Protein AF-0000000077140529 (afdb_homodimer)

Structure (mmCIF, N/CA/C/O backbone):
data_AF-0000000077140529-model_v1
#
loop_
_entity.id
_entity.type
_entity.pdbx_description
1 polymer Lyase
#
loop_
_atom_site.group_PDB
_atom_site.id
_atom_site.type_symbol
_atom_site.label_atom_id
_atom_site.label_alt_id
_atom_site.label_comp_id
_atom_site.label_asym_id
_atom_site.label_entity_id
_atom_site.label_seq_id
_atom_site.pdbx_PDB_ins_code
_atom_site.Cartn_x
_atom_site.Cartn_y
_atom_site.Cartn_z
_atom_site.occupancy
_atom_site.B_iso_or_equiv
_atom_site.auth_seq_id
_atom_site.auth_comp_id
_atom_site.auth_asym_id
_atom_site.auth_atom_id
_atom_site.pdbx_PDB_model_num
ATOM 1 N N . MET A 1 1 ? -7.789 -7.836 80.312 1 22.67 1 MET A N 1
ATOM 2 C CA . MET A 1 1 ? -6.953 -6.867 79.625 1 22.67 1 MET A CA 1
ATOM 3 C C . MET A 1 1 ? -6.078 -7.555 78.562 1 22.67 1 MET A C 1
ATOM 5 O O . MET A 1 1 ? -4.926 -7.887 78.875 1 22.67 1 MET A O 1
ATOM 9 N N . LYS A 1 2 ? -6.684 -8.617 77.875 1 30.58 2 LYS A N 1
ATOM 10 C CA . LYS A 1 2 ? -6.062 -9.445 76.875 1 30.58 2 LYS A CA 1
ATOM 11 C C . LYS A 1 2 ? -5.512 -8.578 75.75 1 30.58 2 LYS A C 1
ATOM 13 O O . LYS A 1 2 ? -6.25 -7.797 75.125 1 30.58 2 LYS A O 1
ATOM 18 N N . SER A 1 3 ? -4.203 -8.297 75.75 1 24.56 3 SER A N 1
ATOM 19 C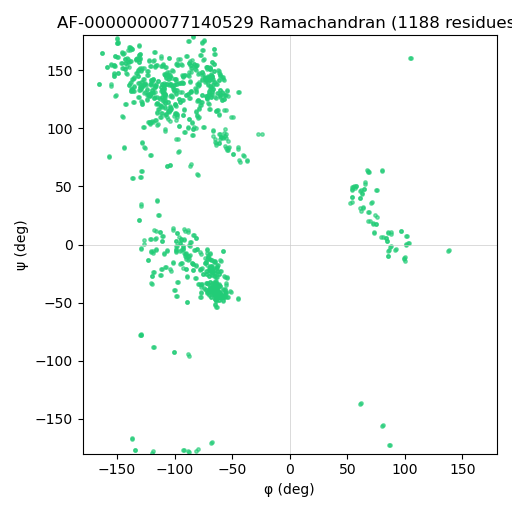 CA . SER A 1 3 ? -3.426 -7.484 74.812 1 24.56 3 SER A CA 1
ATOM 20 C C . SER A 1 3 ? -3.479 -8.062 73.375 1 24.56 3 SER A C 1
ATOM 22 O O . SER A 1 3 ? -3.145 -9.234 73.188 1 24.56 3 SER A O 1
ATOM 24 N N . LYS A 1 4 ? -4.504 -7.645 72.625 1 31.5 4 LYS A N 1
ATOM 25 C CA . LYS A 1 4 ? -4.695 -7.945 71.25 1 31.5 4 LYS A CA 1
ATOM 26 C C . LYS A 1 4 ? -3.482 -7.527 70.375 1 31.5 4 LYS A C 1
ATOM 28 O O . LYS A 1 4 ? -3.102 -6.355 70.375 1 31.5 4 LYS A O 1
ATOM 33 N N . PHE A 1 5 ? -2.453 -8.469 70.312 1 35.22 5 PHE A N 1
ATOM 34 C CA . PHE A 1 5 ? -1.307 -8.266 69.438 1 35.22 5 PHE A CA 1
ATOM 35 C C . PHE A 1 5 ? -1.759 -7.996 68 1 35.22 5 PHE A C 1
ATOM 37 O O . PHE A 1 5 ? -2.5 -8.789 67.438 1 35.22 5 PHE A O 1
ATOM 44 N N . VAL A 1 6 ? -1.975 -6.785 67.688 1 37.03 6 VAL A N 1
ATOM 45 C CA . VAL A 1 6 ? -2.246 -6.359 66.312 1 37.03 6 VAL A CA 1
ATOM 46 C C . VAL A 1 6 ? -1.029 -6.637 65.438 1 37.03 6 VAL A C 1
ATOM 48 O O . VAL A 1 6 ? 0.065 -6.133 65.688 1 37.03 6 VAL A O 1
ATOM 51 N N . PHE A 1 7 ? -0.922 -7.848 64.875 1 39.56 7 PHE A N 1
ATOM 52 C CA . PHE A 1 7 ? 0.063 -8.141 63.844 1 39.56 7 PHE A CA 1
ATOM 53 C C . PHE A 1 7 ? -0.079 -7.168 62.656 1 39.56 7 PHE A C 1
ATOM 55 O O . PHE A 1 7 ? -1.143 -7.082 62.062 1 39.56 7 PHE A O 1
ATOM 62 N N . VAL A 1 8 ? 0.647 -6.086 62.719 1 35.59 8 VAL A N 1
ATOM 63 C CA . VAL A 1 8 ? 0.789 -5.184 61.562 1 35.59 8 VAL A CA 1
ATOM 64 C C . VAL A 1 8 ? 1.503 -5.906 60.438 1 35.59 8 VAL A C 1
ATOM 66 O O . VAL A 1 8 ? 2.654 -6.324 60.562 1 35.59 8 VAL A O 1
ATOM 69 N N . LEU A 1 9 ? 0.788 -6.531 59.594 1 37.41 9 LEU A N 1
ATOM 70 C CA . LEU A 1 9 ? 1.336 -7.043 58.344 1 37.41 9 LEU A CA 1
ATOM 71 C C . LEU A 1 9 ? 1.909 -5.914 57.5 1 37.41 9 LEU A C 1
ATOM 73 O O . LEU A 1 9 ? 1.18 -5.008 57.094 1 37.41 9 LEU A O 1
ATOM 77 N N . PHE A 1 10 ? 3.221 -5.637 57.656 1 35.94 10 PHE A N 1
ATOM 78 C CA . PHE A 1 10 ? 3.938 -4.77 56.719 1 35.94 10 PHE A CA 1
ATOM 79 C C . PHE A 1 10 ? 3.883 -5.332 55.312 1 35.94 10 PHE A C 1
ATOM 81 O O . PHE A 1 10 ? 4.383 -6.426 55.062 1 35.94 10 PHE A O 1
ATOM 88 N N . PHE A 1 11 ? 2.908 -4.926 54.531 1 35.94 11 PHE A N 1
ATOM 89 C CA . PHE A 1 11 ? 2.934 -5.148 53.094 1 35.94 11 PHE A CA 1
ATOM 90 C C . PHE A 1 11 ? 4.125 -4.441 52.469 1 35.94 11 PHE A C 1
ATOM 92 O O . PHE A 1 11 ? 4.203 -3.211 52.5 1 35.94 11 PHE A O 1
ATOM 99 N N . SER A 1 12 ? 5.234 -5.086 52.438 1 33.72 12 SER A N 1
ATOM 100 C CA . SER A 1 12 ? 6.312 -4.582 51.594 1 33.72 12 SER A CA 1
ATOM 101 C C . SER A 1 12 ? 5.855 -4.434 50.125 1 33.72 12 SER A C 1
ATOM 103 O O . SER A 1 12 ? 5.449 -5.414 49.5 1 33.72 12 SER A O 1
ATOM 105 N N . TYR A 1 13 ? 5.41 -3.281 49.75 1 34.25 13 TYR A N 1
ATOM 106 C CA . TYR A 1 13 ? 5.258 -2.902 48.375 1 34.25 13 TYR A CA 1
ATOM 107 C C . TYR A 1 13 ? 6.566 -3.07 47.594 1 34.25 13 TYR A C 1
ATOM 109 O O . TYR A 1 13 ? 7.531 -2.344 47.844 1 34.25 13 TYR A O 1
ATOM 117 N N . PHE A 1 14 ? 6.836 -4.25 47.188 1 33.28 14 PHE A N 1
ATOM 118 C CA . PHE A 1 14 ? 7.859 -4.359 46.156 1 33.28 14 PHE A CA 1
ATOM 119 C C . PHE A 1 14 ? 7.535 -3.461 44.969 1 33.28 14 PHE A C 1
ATOM 121 O O . PHE A 1 14 ? 6.582 -3.719 44.219 1 33.28 14 PHE A O 1
ATOM 128 N N . CYS A 1 15 ? 7.859 -2.24 45.125 1 31.5 15 CYS A N 1
ATOM 129 C CA . CYS A 1 15 ? 7.969 -1.445 43.906 1 31.5 15 CYS A CA 1
ATOM 130 C C . CYS A 1 15 ? 8.828 -2.156 42.875 1 31.5 15 CYS A C 1
ATOM 132 O O . CYS A 1 15 ? 10.039 -2.311 43.062 1 31.5 15 CYS A O 1
ATOM 134 N N . THR A 1 16 ? 8.305 -3.117 42.219 1 35.06 16 THR A N 1
ATOM 135 C CA . THR A 1 16 ? 9.023 -3.498 41 1 35.06 16 THR A CA 1
ATOM 136 C C . THR A 1 16 ? 9.539 -2.262 40.281 1 35.06 16 THR A C 1
ATOM 138 O O . THR A 1 16 ? 8.758 -1.481 39.719 1 35.06 16 THR A O 1
ATOM 141 N N . TYR A 1 17 ? 10.586 -1.717 40.812 1 35.28 17 TYR A N 1
ATOM 142 C CA . TYR A 1 17 ? 11.32 -0.82 39.938 1 35.28 17 TYR A CA 1
ATOM 143 C C . TYR A 1 17 ? 11.477 -1.424 38.531 1 35.28 17 TYR A C 1
ATOM 145 O O . TYR A 1 17 ? 12.203 -2.398 38.344 1 35.28 17 TYR A O 1
ATOM 153 N N . ALA A 1 18 ? 10.445 -1.448 37.844 1 40.03 18 ALA A N 1
ATOM 154 C CA . ALA A 1 18 ? 10.828 -1.618 36.438 1 40.03 18 ALA A CA 1
ATOM 155 C C . ALA A 1 18 ? 12.102 -0.839 36.125 1 40.03 18 ALA A C 1
ATOM 157 O O . ALA A 1 18 ? 12.117 0.392 36.188 1 40.03 18 ALA A O 1
ATOM 158 N N . SER A 1 19 ? 13.203 -1.267 36.562 1 47.72 19 SER A N 1
ATOM 159 C CA . SER A 1 19 ? 14.438 -0.649 36.094 1 47.72 19 SER A CA 1
ATOM 160 C C . SER A 1 19 ? 14.266 -0.063 34.688 1 47.72 19 SER A C 1
ATOM 162 O O . SER A 1 19 ? 13.852 -0.766 33.75 1 47.72 19 SER A O 1
ATOM 164 N N . LEU A 1 20 ? 13.984 1.146 34.594 1 61.19 20 LEU A N 1
ATOM 165 C CA . LEU A 1 20 ? 13.828 1.868 33.344 1 61.19 20 LEU A CA 1
ATOM 166 C C . LEU A 1 20 ? 14.953 1.517 32.375 1 61.19 20 LEU A C 1
ATOM 168 O O . LEU A 1 20 ? 16.094 1.945 32.562 1 61.19 20 LEU A O 1
ATOM 172 N N . SER A 1 21 ? 14.969 0.437 31.594 1 81.88 21 SER A N 1
ATOM 173 C CA . SER A 1 21 ? 15.906 0.029 30.547 1 81.88 21 SER A CA 1
ATOM 174 C C . SER A 1 21 ? 16.156 1.16 29.562 1 81.88 21 SER A C 1
ATOM 176 O O . SER A 1 21 ? 15.211 1.795 29.078 1 81.88 21 SER A O 1
ATOM 178 N N . ALA A 1 22 ? 17.406 1.659 29.672 1 93.75 22 ALA A N 1
ATOM 179 C CA . ALA A 1 22 ? 17.844 2.645 28.672 1 93.75 22 ALA A CA 1
ATOM 180 C C . ALA A 1 22 ? 19.031 2.131 27.875 1 93.75 22 ALA A C 1
ATOM 182 O O . ALA A 1 22 ? 19.938 1.494 28.422 1 93.75 22 ALA A O 1
ATOM 183 N N . ILE A 1 23 ? 18.953 2.305 26.641 1 96.94 23 ILE A N 1
ATOM 184 C CA . ILE A 1 23 ? 20.062 1.942 25.781 1 96.94 23 ILE A CA 1
ATOM 185 C C . ILE A 1 23 ? 21.016 3.127 25.656 1 96.94 23 ILE A C 1
ATOM 187 O O . ILE A 1 23 ? 20.594 4.258 25.422 1 96.94 23 ILE A O 1
ATOM 191 N N . GLN A 1 24 ? 22.297 2.932 25.875 1 98 24 GLN A N 1
ATOM 192 C CA . GLN A 1 24 ? 23.344 3.941 25.703 1 98 24 GLN A CA 1
ATOM 193 C C . GLN A 1 24 ? 24.062 3.773 24.375 1 98 24 GLN A C 1
ATOM 195 O O . GLN A 1 24 ? 24.656 2.727 24.109 1 98 24 GLN A O 1
ATOM 200 N N . VAL A 1 25 ? 24.016 4.738 23.547 1 98.62 25 VAL A N 1
ATOM 201 C CA . VAL A 1 25 ? 24.609 4.664 22.219 1 98.62 25 VAL A CA 1
ATOM 202 C C . VAL A 1 25 ? 25.75 5.672 22.109 1 98.62 25 VAL A C 1
ATOM 204 O O . VAL A 1 25 ? 25.594 6.844 22.453 1 98.62 25 VAL A O 1
ATOM 207 N N . ASP A 1 26 ? 26.875 5.238 21.719 1 98.69 26 ASP A N 1
ATOM 208 C CA . ASP A 1 26 ? 28.062 6.039 21.406 1 98.69 26 ASP A CA 1
ATOM 209 C C . ASP A 1 26 ? 28.375 5.98 19.906 1 98.69 26 ASP A C 1
ATOM 211 O O . ASP A 1 26 ? 28.641 4.902 19.359 1 98.69 26 ASP A O 1
ATOM 215 N N . VAL A 1 27 ? 28.375 7.098 19.234 1 98.88 27 VAL A N 1
ATOM 216 C CA . VAL A 1 27 ? 28.578 7.105 17.797 1 98.88 27 VAL A CA 1
ATOM 217 C C . VAL A 1 27 ? 29.812 7.93 17.453 1 98.88 27 VAL A C 1
ATOM 219 O O . VAL A 1 27 ? 29.953 9.07 17.891 1 98.88 27 VAL A O 1
ATOM 222 N N . LYS A 1 28 ? 30.688 7.398 16.672 1 98.69 28 LYS A N 1
ATOM 223 C CA . LYS A 1 28 ? 31.922 8.039 16.188 1 98.69 28 LYS A CA 1
ATOM 224 C C . LYS A 1 28 ? 32.062 7.898 14.672 1 98.69 28 LYS A C 1
ATOM 226 O O . LYS A 1 28 ? 31.312 7.129 14.047 1 98.69 28 LYS A O 1
ATOM 231 N N . ASP A 1 29 ? 32.844 8.734 14.117 1 97.94 29 ASP A N 1
ATOM 232 C CA . ASP A 1 29 ? 33.188 8.508 12.719 1 97.94 29 ASP A CA 1
ATOM 233 C C . ASP A 1 29 ? 34.281 7.449 12.586 1 97.94 29 ASP A C 1
ATOM 235 O O . ASP A 1 29 ? 34.75 6.891 13.578 1 97.94 29 ASP A O 1
ATOM 239 N N . ILE A 1 30 ? 34.75 7.188 11.406 1 96.75 30 ILE A N 1
ATOM 240 C CA . ILE A 1 30 ? 35.688 6.098 11.141 1 96.75 30 ILE A CA 1
ATOM 241 C C . ILE A 1 30 ? 37.031 6.41 11.766 1 96.75 30 ILE A C 1
ATOM 243 O O . ILE A 1 30 ? 37.844 5.504 12.047 1 96.75 30 ILE A O 1
ATOM 247 N N . THR A 1 31 ? 37.344 7.641 12.023 1 96.56 31 THR A N 1
ATOM 248 C CA . THR A 1 31 ? 38.625 8.047 12.602 1 96.56 31 THR A CA 1
ATOM 249 C C . THR A 1 31 ? 38.562 7.996 14.125 1 96.56 31 THR A C 1
ATOM 251 O O . THR A 1 31 ? 39.594 8.133 14.789 1 96.56 31 THR A O 1
ATOM 254 N N . GLY A 1 32 ? 37.344 7.852 14.664 1 97 32 GLY A N 1
ATOM 255 C CA . GLY A 1 32 ? 37.219 7.75 16.109 1 97 32 GLY A CA 1
ATOM 256 C C . GLY A 1 32 ? 36.719 9.023 16.75 1 97 32 GLY A C 1
ATOM 257 O O . GLY A 1 32 ? 36.562 9.094 17.969 1 97 32 GLY A O 1
ATOM 258 N N . LYS A 1 33 ? 36.469 9.953 15.93 1 97.88 33 LYS A N 1
ATOM 259 C CA . LYS A 1 33 ? 35.938 11.211 16.438 1 97.88 33 LYS A CA 1
ATOM 260 C C . LYS A 1 33 ? 34.438 11.086 16.734 1 97.88 33 LYS A C 1
ATOM 262 O O . LYS A 1 33 ? 33.688 10.539 15.938 1 97.88 33 LYS A O 1
ATOM 267 N N . SER A 1 34 ? 34.062 11.68 17.875 1 98.5 34 SER A N 1
ATOM 268 C CA . SER A 1 34 ? 32.656 11.641 18.266 1 98.5 34 SER A CA 1
ATOM 269 C C . SER A 1 34 ? 31.781 12.414 17.266 1 98.5 34 SER A C 1
ATOM 271 O O . SER A 1 34 ? 32.156 13.477 16.781 1 98.5 34 SER A O 1
ATOM 273 N N . LEU A 1 35 ? 30.641 11.867 16.969 1 98.62 35 LEU A N 1
ATOM 274 C CA . LEU A 1 35 ? 29.719 12.531 16.047 1 98.62 35 LEU A CA 1
ATOM 275 C C . LEU A 1 35 ? 28.578 13.195 16.812 1 98.62 35 LEU A C 1
ATOM 277 O O . LEU A 1 35 ? 27.797 12.516 17.484 1 98.62 35 LEU A O 1
ATOM 281 N N . ASP A 1 36 ? 28.5 14.492 16.703 1 98.25 36 ASP A N 1
ATOM 282 C CA . ASP A 1 36 ? 27.453 15.32 17.297 1 98.25 36 ASP A CA 1
ATOM 283 C C . ASP A 1 36 ? 26.188 15.289 16.438 1 98.25 36 ASP A C 1
ATOM 285 O O . ASP A 1 36 ? 26.266 15.211 15.211 1 98.25 36 ASP A O 1
ATOM 289 N N . LEU A 1 37 ? 24.984 15.188 17.141 1 98.38 37 LEU A N 1
ATOM 290 C CA . LEU A 1 37 ? 23.688 15.32 16.5 1 98.38 37 LEU A CA 1
ATOM 291 C C . LEU A 1 37 ? 23.469 14.219 15.469 1 98.38 37 LEU A C 1
ATOM 293 O O . LEU A 1 37 ? 23.109 14.5 14.32 1 98.38 37 LEU A O 1
ATOM 297 N N . VAL A 1 38 ? 23.812 13 15.836 1 98.81 38 VAL A N 1
ATOM 298 C CA . VAL A 1 38 ? 23.344 11.828 15.117 1 98.81 38 VAL A CA 1
ATOM 299 C C . VAL A 1 38 ? 21.922 11.492 15.562 1 98.81 38 VAL A C 1
ATOM 301 O O . VAL A 1 38 ? 21.641 11.406 16.75 1 98.81 38 VAL A O 1
ATOM 304 N N . MET A 1 39 ? 21.016 11.43 14.617 1 98.81 39 MET A N 1
ATOM 305 C CA . MET A 1 39 ? 19.672 10.953 14.906 1 98.81 39 MET A CA 1
ATOM 306 C C . MET A 1 39 ? 19.672 9.461 15.203 1 98.81 39 MET A C 1
ATOM 308 O O . MET A 1 39 ? 20.031 8.656 14.344 1 98.81 39 MET A O 1
ATOM 312 N N . VAL A 1 40 ? 19.297 9.102 16.391 1 98.81 40 VAL A N 1
ATOM 313 C CA . VAL A 1 40 ? 19.234 7.703 16.812 1 98.81 40 VAL A CA 1
ATOM 314 C C . VAL A 1 40 ? 17.781 7.301 17.031 1 98.81 40 VAL A C 1
ATOM 316 O O . VAL A 1 40 ? 17.125 7.797 17.953 1 98.81 40 VAL A O 1
ATOM 319 N N . THR A 1 41 ? 17.281 6.414 16.203 1 98.5 41 THR A N 1
ATOM 320 C CA . THR A 1 41 ? 15.93 5.902 16.328 1 98.5 41 THR A CA 1
ATOM 321 C C . THR A 1 41 ? 15.938 4.457 16.812 1 98.5 41 THR A C 1
ATOM 323 O O . THR A 1 41 ? 16.578 3.596 16.203 1 98.5 41 THR A O 1
ATOM 326 N N . ILE A 1 42 ? 15.258 4.238 17.906 1 98.25 42 ILE A N 1
ATOM 327 C CA . ILE A 1 42 ? 15.117 2.9 18.469 1 98.25 42 ILE A CA 1
ATOM 328 C C . ILE A 1 42 ? 13.734 2.342 18.156 1 98.25 42 ILE A C 1
ATOM 330 O O . ILE A 1 42 ? 12.727 3.016 18.359 1 98.25 42 ILE A O 1
ATOM 334 N N . LYS A 1 43 ? 13.711 1.139 17.609 1 97.12 43 LYS A N 1
ATOM 335 C CA . LYS A 1 43 ? 12.484 0.387 17.344 1 97.12 43 LYS A CA 1
ATOM 336 C C . LYS A 1 43 ? 12.523 -0.977 18.016 1 97.12 43 LYS A C 1
ATOM 338 O O . LYS A 1 43 ? 13.594 -1.552 18.219 1 97.12 43 LYS A O 1
ATOM 343 N N . ALA A 1 44 ? 11.352 -1.452 18.391 1 96.81 44 ALA A N 1
ATOM 344 C CA . ALA A 1 44 ? 11.289 -2.826 18.891 1 96.81 44 ALA A CA 1
ATOM 345 C C . ALA A 1 44 ? 11.609 -3.82 17.781 1 96.81 44 ALA A C 1
ATOM 347 O O . ALA A 1 44 ? 11.156 -3.662 16.641 1 96.81 44 ALA A O 1
ATOM 348 N N . GLU A 1 45 ? 12.43 -4.773 18.031 1 94.88 45 GLU A N 1
ATOM 349 C CA . GLU A 1 45 ? 12.664 -5.852 17.062 1 94.88 45 GLU A CA 1
ATOM 350 C C . GLU A 1 45 ? 11.375 -6.617 16.781 1 94.88 45 GLU A C 1
ATOM 352 O O . GLU A 1 45 ? 11.172 -7.102 15.656 1 94.88 45 GLU A O 1
ATOM 357 N N . LYS A 1 46 ? 10.586 -6.742 17.812 1 95.12 46 LYS A N 1
ATOM 358 C CA . LYS A 1 46 ? 9.289 -7.406 17.734 1 95.12 46 LYS A CA 1
ATOM 359 C C . LYS A 1 46 ? 8.18 -6.504 18.266 1 95.12 46 LYS A C 1
ATOM 361 O O . LYS A 1 46 ? 7.727 -6.664 19.406 1 95.12 46 LYS A O 1
ATOM 366 N N . PRO A 1 47 ? 7.699 -5.648 17.406 1 95.75 47 PRO A N 1
ATOM 367 C CA . PRO A 1 47 ? 6.691 -4.68 17.844 1 95.75 47 PRO A CA 1
ATOM 368 C C . PRO A 1 47 ? 5.273 -5.238 17.781 1 95.75 47 PRO A C 1
ATOM 370 O O . PRO A 1 47 ? 5.008 -6.176 17.031 1 95.75 47 PRO A O 1
ATOM 373 N N . GLN A 1 48 ? 4.387 -4.723 18.641 1 94.19 48 GLN A N 1
ATOM 374 C CA . GLN A 1 48 ? 2.957 -4.863 18.391 1 94.19 48 GLN A CA 1
ATOM 375 C C . GLN A 1 48 ? 2.514 -3.973 17.234 1 94.19 48 GLN A C 1
ATOM 377 O O . GLN A 1 48 ? 2.809 -2.775 17.203 1 94.19 48 GLN A O 1
ATOM 382 N N . VAL A 1 49 ? 1.883 -4.582 16.281 1 90 49 VAL A N 1
ATOM 383 C CA . VAL A 1 49 ? 1.469 -3.85 15.094 1 90 49 VAL A CA 1
ATOM 384 C C . VAL A 1 49 ? -0.048 -3.93 14.938 1 90 49 VAL A C 1
ATOM 386 O O . VAL A 1 49 ? -0.679 -4.871 15.422 1 90 49 VAL A O 1
ATOM 389 N N . PRO A 1 50 ? -0.598 -2.92 14.281 1 93.31 50 PRO A N 1
ATOM 390 C CA . PRO A 1 50 ? -2.043 -2.973 14.055 1 93.31 50 PRO A CA 1
ATOM 391 C C . PRO A 1 50 ? -2.463 -4.18 13.219 1 93.31 50 PRO A C 1
ATOM 393 O O . PRO A 1 50 ? -1.764 -4.555 12.273 1 93.31 50 PRO A O 1
ATOM 396 N N . PRO A 1 51 ? -3.645 -4.777 13.602 1 92.5 51 PRO A N 1
ATOM 397 C CA . PRO A 1 51 ? -4.219 -5.773 12.688 1 92.5 51 PRO A CA 1
ATOM 398 C C . PRO A 1 51 ? -4.676 -5.164 11.367 1 92.5 51 PRO A C 1
ATOM 400 O O . PRO A 1 51 ? -4.98 -3.971 11.305 1 92.5 51 PRO A O 1
ATOM 403 N N . ARG A 1 52 ? -4.742 -5.941 10.328 1 92.25 52 ARG A N 1
ATOM 404 C CA . ARG A 1 52 ? -5.039 -5.414 9 1 92.25 52 ARG A CA 1
ATOM 405 C C . ARG A 1 52 ? -6.141 -6.223 8.328 1 92.25 52 ARG A C 1
ATOM 407 O O . ARG A 1 52 ? -6.336 -6.121 7.109 1 92.25 52 ARG A O 1
ATOM 414 N N . ASP A 1 53 ? -6.93 -6.922 9.016 1 87.19 53 ASP A N 1
ATOM 415 C CA . ASP A 1 53 ? -7.828 -7.949 8.5 1 87.19 53 ASP A CA 1
ATOM 416 C C . ASP A 1 53 ? -9.062 -7.324 7.859 1 87.19 53 ASP A C 1
ATOM 418 O O . ASP A 1 53 ? -9.922 -8.031 7.332 1 87.19 53 ASP A O 1
ATOM 422 N N . ASP A 1 54 ? -9.227 -6.07 7.961 1 88.88 54 ASP A N 1
ATOM 423 C CA . ASP A 1 54 ? -10.328 -5.375 7.297 1 88.88 54 ASP A CA 1
ATOM 424 C C . ASP A 1 54 ? -9.82 -4.562 6.105 1 88.88 54 ASP A C 1
ATOM 426 O O . ASP A 1 54 ? -9.891 -3.332 6.113 1 88.88 54 ASP A O 1
ATOM 430 N N . HIS A 1 55 ? -9.352 -5.324 5.09 1 86.31 55 HIS A N 1
ATOM 431 C CA . HIS A 1 55 ? -8.867 -4.762 3.834 1 86.31 55 HIS A CA 1
ATOM 432 C C . HIS A 1 55 ? -7.676 -3.838 4.066 1 86.31 55 HIS A C 1
ATOM 434 O O . HIS A 1 55 ? -7.617 -2.74 3.512 1 86.31 55 HIS A O 1
ATOM 440 N N . GLY A 1 56 ? -6.797 -4.23 4.957 1 87.75 56 GLY A N 1
ATOM 441 C CA . GLY A 1 56 ? -5.562 -3.508 5.207 1 87.75 56 GLY A CA 1
ATOM 442 C C . GLY A 1 56 ? -5.621 -2.635 6.445 1 87.75 56 GLY A C 1
ATOM 443 O O . GLY A 1 56 ? -4.625 -2.01 6.82 1 87.75 56 GLY A O 1
ATOM 444 N N . TYR A 1 57 ? -6.758 -2.643 7.125 1 92.88 57 TYR A N 1
ATOM 445 C CA . TYR A 1 57 ? -6.941 -1.815 8.312 1 92.88 57 TYR A CA 1
ATOM 446 C C . TYR A 1 57 ? -7.492 -2.639 9.469 1 92.88 57 TYR A C 1
ATOM 448 O O . TYR A 1 57 ? -7.953 -3.766 9.273 1 92.88 57 TYR A O 1
ATOM 456 N N . PRO A 1 58 ? -7.371 -2.072 10.672 1 94.06 58 PRO A N 1
ATOM 457 C CA . PRO A 1 58 ? -7.949 -2.803 11.805 1 94.06 58 PRO A CA 1
ATOM 458 C C . PRO A 1 58 ? -9.477 -2.879 11.734 1 94.06 58 PRO A C 1
ATOM 460 O O . PRO A 1 58 ? -10.125 -1.915 11.328 1 94.06 58 PRO A O 1
ATOM 463 N N . PRO A 1 59 ? -10 -4.051 12.148 1 92.44 59 PRO A N 1
ATOM 464 C CA . PRO A 1 59 ? -11.453 -4.102 12.297 1 92.44 59 PRO A CA 1
ATOM 465 C C . PRO A 1 59 ? -11.984 -3.07 13.297 1 92.44 59 PRO A C 1
ATOM 467 O O . PRO A 1 59 ? -11.344 -2.816 14.32 1 92.44 59 PRO A O 1
ATOM 470 N N . GLU A 1 60 ? -13.117 -2.564 12.992 1 93.62 60 GLU A N 1
ATOM 471 C CA . GLU A 1 60 ? -13.727 -1.544 13.836 1 93.62 60 GLU A CA 1
ATOM 472 C C . GLU A 1 60 ? -13.977 -2.076 15.242 1 93.62 60 GLU A C 1
ATOM 474 O O . GLU A 1 60 ? -14.469 -3.195 15.414 1 93.62 60 GLU A O 1
ATOM 479 N N . GLY A 1 61 ? -13.609 -1.327 16.203 1 94.81 61 GLY A N 1
ATOM 480 C CA . GLY A 1 61 ? -13.938 -1.612 17.594 1 94.81 61 GLY A CA 1
ATOM 481 C C . GLY A 1 61 ? -12.961 -2.566 18.25 1 94.81 61 GLY A C 1
ATOM 482 O O . GLY A 1 61 ? -12.969 -2.734 19.469 1 94.81 61 GLY A O 1
ATOM 483 N N . LEU A 1 62 ? -12.117 -3.152 17.484 1 95.06 62 LEU A N 1
ATOM 484 C CA . LEU A 1 62 ? -11.133 -4.078 18.031 1 95.06 62 LEU A CA 1
ATOM 485 C C . LEU A 1 62 ? -10.047 -3.324 18.797 1 95.06 62 LEU A C 1
ATOM 487 O O . LEU A 1 62 ? -9.461 -2.379 18.266 1 95.06 62 LEU A O 1
ATOM 491 N N . GLU A 1 63 ? -9.82 -3.742 20.031 1 96.12 63 GLU A N 1
ATOM 492 C CA . GLU A 1 63 ? -8.742 -3.158 20.844 1 96.12 63 GLU A CA 1
ATOM 493 C C . GLU A 1 63 ? -7.414 -3.85 20.562 1 96.12 63 GLU A C 1
ATOM 495 O O . GLU A 1 63 ? -7.34 -5.082 20.531 1 96.12 63 GLU A O 1
ATOM 500 N N . PHE A 1 64 ? -6.383 -3.07 20.344 1 96.06 64 PHE A N 1
ATOM 501 C CA . PHE A 1 64 ? -5.031 -3.572 20.141 1 96.06 64 PHE A CA 1
ATOM 502 C C . PHE A 1 64 ? -3.998 -2.559 20.625 1 96.06 64 PHE A C 1
ATOM 504 O O . PHE A 1 64 ? -4.355 -1.511 21.172 1 96.06 64 PHE A O 1
ATOM 511 N N . PHE A 1 65 ? -2.719 -2.891 20.562 1 96.69 65 PHE A N 1
ATOM 512 C CA . PHE A 1 65 ? -1.649 -2.023 21.031 1 96.69 65 PHE A CA 1
ATOM 513 C C . PHE A 1 65 ? -0.643 -1.744 19.922 1 96.69 65 PHE A C 1
ATOM 515 O O . PHE A 1 65 ? -0.41 -2.594 19.062 1 96.69 65 PHE A O 1
ATOM 522 N N . ILE A 1 66 ? -0.097 -0.587 19.906 1 97.75 66 ILE A N 1
ATOM 523 C CA . ILE A 1 66 ? 0.969 -0.216 18.984 1 97.75 66 ILE A CA 1
ATOM 524 C C . ILE A 1 66 ? 2.232 0.135 19.766 1 97.75 66 ILE A C 1
ATOM 526 O O . ILE A 1 66 ? 2.191 0.958 20.688 1 97.75 66 ILE A O 1
ATOM 530 N N . THR A 1 67 ? 3.342 -0.496 19.438 1 97.5 67 THR A N 1
ATOM 531 C CA . THR A 1 67 ? 4.633 -0.161 20.031 1 97.5 67 THR A CA 1
ATOM 532 C C . THR A 1 67 ? 5.223 1.081 19.375 1 97.5 67 THR A C 1
ATOM 534 O O . THR A 1 67 ? 5.359 1.134 18.141 1 97.5 67 THR A O 1
ATOM 537 N N . PRO A 1 68 ? 5.531 2.074 20.141 1 98.06 68 PRO A N 1
ATOM 538 C CA . PRO A 1 68 ? 6.094 3.281 19.531 1 98.06 68 PRO A CA 1
ATOM 539 C C . PRO A 1 68 ? 7.566 3.125 19.172 1 98.06 68 PRO A C 1
ATOM 541 O O . PRO A 1 68 ? 8.219 2.182 19.609 1 98.06 68 PRO A O 1
ATOM 544 N N . GLU A 1 69 ? 8.047 3.996 18.344 1 98.12 69 GLU A N 1
ATOM 545 C CA . GLU A 1 69 ? 9.453 4.242 18.031 1 98.12 69 GLU A CA 1
ATOM 546 C C . GLU A 1 69 ? 9.953 5.512 18.703 1 98.12 69 GLU A C 1
ATOM 548 O O . GLU A 1 69 ? 9.211 6.484 18.844 1 98.12 69 GLU A O 1
ATOM 553 N N . VAL A 1 70 ? 11.227 5.473 19.109 1 98.69 70 VAL A N 1
ATOM 554 C CA . VAL A 1 70 ? 11.742 6.617 19.844 1 98.69 70 VAL A CA 1
ATOM 555 C C . VAL A 1 70 ? 13.008 7.145 19.172 1 98.69 70 VAL A C 1
ATOM 557 O O . VAL A 1 70 ? 13.93 6.375 18.891 1 98.69 70 VAL A O 1
ATOM 560 N N . THR A 1 71 ? 13.07 8.391 18.969 1 98.75 71 THR A N 1
ATOM 561 C CA . THR A 1 71 ? 14.219 9.055 18.344 1 98.75 71 THR A CA 1
ATOM 562 C C . THR A 1 71 ? 14.797 10.109 19.297 1 98.75 71 THR A C 1
ATOM 564 O O . THR A 1 71 ? 14.055 10.922 19.844 1 98.75 71 THR A O 1
ATOM 567 N N . MET A 1 72 ? 16 10.086 19.5 1 98.75 72 MET A N 1
ATOM 568 C CA . MET A 1 72 ? 16.797 11.117 20.172 1 98.75 72 MET A CA 1
ATOM 569 C C . MET A 1 72 ? 18.062 11.422 19.406 1 98.75 72 MET A C 1
ATOM 571 O O . MET A 1 72 ? 18.266 10.914 18.297 1 98.75 72 MET A O 1
ATOM 575 N N . PHE A 1 73 ? 18.906 12.312 19.953 1 98.81 73 PHE A N 1
ATOM 576 C CA . PHE A 1 73 ? 20.094 12.766 19.234 1 98.81 73 PHE A CA 1
ATOM 577 C C . PHE A 1 73 ? 21.312 12.727 20.141 1 98.81 73 PHE A C 1
ATOM 579 O O . PHE A 1 73 ? 21.219 13.008 21.344 1 98.81 73 PHE A O 1
ATOM 586 N N . THR A 1 74 ? 22.453 12.461 19.547 1 98.75 74 THR A N 1
ATOM 587 C CA . THR A 1 74 ? 23.688 12.438 20.328 1 98.75 74 THR A CA 1
ATOM 588 C C . THR A 1 74 ? 24.094 13.844 20.734 1 98.75 74 THR A C 1
ATOM 590 O O . THR A 1 74 ? 23.781 14.812 20.031 1 98.75 74 THR A O 1
ATOM 593 N N . SER A 1 75 ? 24.781 13.922 21.812 1 97.94 75 SER A N 1
ATOM 594 C CA . SER A 1 75 ? 25.438 15.148 22.25 1 97.94 75 SER A CA 1
ATOM 595 C C . SER A 1 75 ? 26.797 15.32 21.594 1 97.94 75 SER A C 1
ATOM 597 O O . SER A 1 75 ? 27.234 14.461 20.828 1 97.94 75 SER A O 1
ATOM 599 N N . PRO A 1 76 ? 27.469 16.406 21.922 1 97.69 76 PRO A N 1
ATOM 600 C CA . PRO A 1 76 ? 28.766 16.656 21.281 1 97.69 76 PRO A CA 1
ATOM 601 C C . PRO A 1 76 ? 29.781 15.555 21.562 1 97.69 76 PRO A C 1
ATOM 603 O O . PRO A 1 76 ? 30.719 15.359 20.781 1 97.69 76 PRO A O 1
ATOM 606 N N . ASN A 1 77 ? 29.625 14.812 22.609 1 97.88 77 ASN A N 1
ATOM 607 C CA . ASN A 1 77 ? 30.547 13.734 22.922 1 97.88 77 ASN A CA 1
ATOM 608 C C . ASN A 1 77 ? 30.172 12.438 22.219 1 97.88 77 ASN A C 1
ATOM 610 O O . ASN A 1 77 ? 30.766 11.383 22.469 1 97.88 77 ASN A O 1
ATOM 614 N N . GLY A 1 78 ? 29.109 12.461 21.406 1 98.56 78 GLY A N 1
ATOM 615 C CA . GLY A 1 78 ? 28.719 11.336 20.578 1 98.56 78 GLY A CA 1
ATOM 616 C C . GLY A 1 78 ? 27.797 10.367 21.297 1 98.56 78 GLY A C 1
ATOM 617 O O . GLY A 1 78 ? 27.453 9.312 20.75 1 98.56 78 GLY A O 1
ATOM 618 N N . LYS A 1 79 ? 27.328 10.758 22.422 1 98.56 79 LYS A N 1
ATOM 619 C CA . LYS A 1 79 ? 26.594 9.789 23.234 1 98.56 79 LYS A CA 1
ATOM 620 C C . LYS A 1 79 ? 25.141 10.211 23.391 1 98.56 79 LYS A C 1
ATOM 622 O O . LYS A 1 79 ? 24.812 11.398 23.312 1 98.56 79 LYS A O 1
ATOM 627 N N . VAL A 1 80 ? 24.266 9.289 23.625 1 98.56 80 VAL A N 1
ATOM 628 C CA . VAL A 1 80 ? 22.875 9.516 23.969 1 98.56 80 VAL A CA 1
ATOM 629 C C . VAL A 1 80 ? 22.328 8.32 24.734 1 98.56 80 VAL A C 1
ATOM 631 O O . VAL A 1 80 ? 22.688 7.176 24.453 1 98.56 80 VAL A O 1
ATOM 634 N N . ASN A 1 81 ? 21.594 8.562 25.734 1 97.88 81 ASN A N 1
ATOM 635 C CA . ASN A 1 81 ? 20.859 7.566 26.516 1 97.88 81 ASN A CA 1
ATOM 636 C C . ASN A 1 81 ? 19.375 7.594 26.188 1 97.88 81 ASN A C 1
ATOM 638 O O . ASN A 1 81 ? 18.703 8.602 26.406 1 97.88 81 ASN A O 1
ATOM 642 N N . ILE A 1 82 ? 18.812 6.531 25.688 1 98.06 82 ILE A N 1
ATOM 643 C CA . ILE A 1 82 ? 17.422 6.516 25.219 1 98.06 82 ILE A CA 1
ATOM 644 C C . ILE A 1 82 ? 16.609 5.5 26.016 1 98.06 82 ILE A C 1
ATOM 646 O O . ILE A 1 82 ? 16.781 4.289 25.844 1 98.06 82 ILE A O 1
ATOM 650 N N . PRO A 1 83 ? 15.766 5.961 26.906 1 97 83 PRO A N 1
ATOM 651 C CA . PRO A 1 83 ? 14.844 5.035 27.562 1 97 83 PRO A CA 1
ATOM 652 C C . PRO A 1 83 ? 13.906 4.34 26.578 1 97 83 PRO A C 1
ATOM 654 O O . PRO A 1 83 ? 13.281 5.004 25.734 1 97 83 PRO A O 1
ATOM 657 N N . PHE A 1 84 ? 13.836 3.061 26.609 1 97.12 84 PHE A N 1
ATOM 658 C CA . PHE A 1 84 ? 12.969 2.287 25.734 1 97.12 84 PHE A CA 1
ATOM 659 C C . PHE A 1 84 ? 12.398 1.074 26.469 1 97.12 84 PHE A C 1
ATOM 661 O O . PHE A 1 84 ? 12.875 -0.048 26.266 1 97.12 84 PHE A O 1
ATOM 668 N N . PRO A 1 85 ? 11.352 1.262 27.203 1 95.69 85 PRO A N 1
ATOM 669 C CA . PRO A 1 85 ? 10.773 0.186 28.016 1 95.69 85 PRO A CA 1
ATOM 670 C C . PRO A 1 85 ? 9.836 -0.715 27.219 1 95.69 85 PRO A C 1
ATOM 672 O O . PRO A 1 85 ? 9.195 -1.603 27.781 1 95.69 85 PRO A O 1
ATOM 675 N N . TYR A 1 86 ? 9.758 -0.58 25.938 1 95.12 86 TYR A N 1
ATOM 676 C CA . TYR A 1 86 ? 8.672 -1.164 25.172 1 95.12 86 TYR A CA 1
ATOM 677 C C . TYR A 1 86 ? 9.023 -2.57 24.703 1 95.12 86 TYR A C 1
ATOM 679 O O . TYR A 1 86 ? 8.148 -3.336 24.297 1 95.12 86 TYR A O 1
ATOM 687 N N . ALA A 1 87 ? 10.273 -2.896 24.656 1 94.88 87 ALA A N 1
ATOM 688 C CA . ALA A 1 87 ? 10.719 -4.215 24.203 1 94.88 87 ALA A CA 1
ATOM 689 C C . ALA A 1 87 ? 12.125 -4.523 24.719 1 94.88 87 ALA A C 1
ATOM 691 O O . ALA A 1 87 ? 12.961 -3.627 24.844 1 94.88 87 ALA A O 1
ATOM 692 N N . PRO A 1 88 ? 12.453 -5.773 24.891 1 94.69 88 PRO A N 1
ATOM 693 C CA . PRO A 1 88 ? 13.781 -6.137 25.391 1 94.69 88 PRO A CA 1
ATOM 694 C C . PRO A 1 88 ? 14.852 -6.09 24.312 1 94.69 88 PRO A C 1
ATOM 696 O O . PRO A 1 88 ? 16.031 -5.871 24.609 1 94.69 88 PRO A O 1
ATOM 699 N N . GLN A 1 89 ? 14.477 -6.426 23.078 1 95.56 89 GLN A N 1
ATOM 700 C CA . GLN A 1 89 ? 15.383 -6.359 21.938 1 95.56 89 GLN A CA 1
ATOM 701 C C . GLN A 1 89 ? 14.977 -5.258 20.969 1 95.56 89 GLN A C 1
ATOM 703 O O . GLN A 1 89 ? 13.781 -5.047 20.734 1 95.56 89 GLN A O 1
ATOM 708 N N . VAL A 1 90 ? 16.062 -4.562 20.5 1 96.69 90 VAL A N 1
ATOM 709 C CA . VAL A 1 90 ? 15.719 -3.365 19.734 1 96.69 90 VAL A CA 1
ATOM 710 C C . VAL A 1 90 ? 16.547 -3.324 18.453 1 96.69 90 VAL A C 1
ATOM 712 O O . VAL A 1 90 ? 17.531 -4.047 18.312 1 96.69 90 VAL A O 1
ATOM 715 N N . ILE A 1 91 ? 16.016 -2.555 17.531 1 96.56 91 ILE A N 1
ATOM 716 C CA . ILE A 1 91 ? 16.703 -2.109 16.328 1 96.56 91 ILE A CA 1
ATOM 717 C C . ILE A 1 91 ? 17.156 -0.66 16.5 1 96.56 91 ILE A C 1
ATOM 719 O O . ILE A 1 91 ? 16.406 0.172 17.016 1 96.56 91 ILE A O 1
ATOM 723 N N . ILE A 1 92 ? 18.359 -0.383 16.094 1 97.62 92 ILE A N 1
ATOM 724 C CA . ILE A 1 92 ? 18.922 0.96 16.188 1 97.62 92 ILE A CA 1
ATOM 725 C C . ILE A 1 92 ? 19.188 1.505 14.781 1 97.62 92 ILE A C 1
ATOM 727 O O . ILE A 1 92 ? 19.938 0.9 14.016 1 97.62 92 ILE A O 1
ATOM 731 N N . ARG A 1 93 ? 18.641 2.566 14.438 1 97.38 93 ARG A N 1
ATOM 732 C CA . ARG A 1 93 ? 18.938 3.262 13.188 1 97.38 93 ARG A CA 1
ATOM 733 C C . ARG A 1 93 ? 19.719 4.551 13.453 1 97.38 93 ARG A C 1
ATOM 735 O O . ARG A 1 93 ? 19.312 5.359 14.297 1 97.38 93 ARG A O 1
ATOM 742 N N . LEU A 1 94 ? 20.797 4.719 12.789 1 98.44 94 LEU A N 1
ATOM 743 C CA . LEU A 1 94 ? 21.594 5.938 12.867 1 98.44 94 LEU A CA 1
ATOM 744 C C . LEU A 1 94 ? 21.516 6.73 11.57 1 98.44 94 LEU A C 1
ATOM 746 O O . LEU A 1 94 ? 21.688 6.172 10.484 1 98.44 94 LEU A O 1
ATOM 750 N N . ARG A 1 95 ? 21.25 8 11.703 1 97.5 95 ARG A N 1
ATOM 751 C CA . ARG A 1 95 ? 21.172 8.891 10.555 1 97.5 95 ARG A CA 1
ATOM 752 C C . ARG A 1 95 ? 21.859 10.219 10.844 1 97.5 95 ARG A C 1
ATOM 754 O O . ARG A 1 95 ? 21.656 10.805 11.914 1 97.5 95 ARG A O 1
ATOM 761 N N . LYS A 1 96 ? 22.625 10.602 9.984 1 97.69 96 LYS A N 1
ATOM 762 C CA . LYS A 1 96 ? 23.266 11.914 9.961 1 97.69 96 LYS A CA 1
ATOM 763 C C . LYS A 1 96 ? 23.562 12.352 8.531 1 97.69 96 LYS A C 1
ATOM 765 O O . LYS A 1 96 ? 24.141 11.586 7.75 1 97.69 96 LYS A O 1
ATOM 770 N N . ILE A 1 97 ? 23.125 13.539 8.195 1 96.12 97 ILE A N 1
ATOM 771 C CA . ILE A 1 97 ? 23.375 14.039 6.844 1 96.12 97 ILE A CA 1
ATOM 772 C C . ILE A 1 97 ? 24.875 14.016 6.559 1 96.12 97 ILE A C 1
ATOM 774 O O . ILE A 1 97 ? 25.672 14.484 7.371 1 96.12 97 ILE A O 1
ATOM 778 N N . GLY A 1 98 ? 25.281 13.414 5.438 1 96.56 98 GLY A N 1
ATOM 779 C CA . GLY A 1 98 ? 26.672 13.305 5.047 1 96.56 98 GLY A CA 1
ATOM 780 C C . GLY A 1 98 ? 27.281 11.953 5.375 1 96.56 98 GLY A C 1
ATOM 781 O O . GLY A 1 98 ? 28.375 11.625 4.902 1 96.56 98 GLY A O 1
ATOM 782 N N . TYR A 1 99 ? 26.578 11.172 6.184 1 97.69 99 TYR A N 1
ATOM 783 C CA . TYR A 1 99 ? 27.047 9.844 6.555 1 97.69 99 TYR A CA 1
ATOM 784 C C . TYR A 1 99 ? 26.094 8.766 6.066 1 97.69 99 TYR A C 1
ATOM 786 O O . TYR A 1 99 ? 24.891 9.023 5.887 1 97.69 99 TYR A O 1
ATOM 794 N N . LYS A 1 100 ? 26.594 7.543 5.836 1 96.25 100 LYS A N 1
ATOM 795 C CA . LYS A 1 100 ? 25.75 6.406 5.465 1 96.25 100 LYS A CA 1
ATOM 796 C C . LYS A 1 100 ? 24.844 5.992 6.617 1 96.25 100 LYS A C 1
ATOM 798 O O . LYS A 1 100 ? 25.297 5.84 7.75 1 96.25 100 LYS A O 1
ATOM 803 N N . ASP A 1 101 ? 23.594 5.816 6.336 1 95.19 101 ASP A N 1
ATOM 804 C CA . ASP A 1 101 ? 22.672 5.316 7.352 1 95.19 101 ASP A CA 1
ATOM 805 C C . ASP A 1 101 ? 23.094 3.932 7.84 1 95.19 101 ASP A C 1
ATOM 807 O O . ASP A 1 101 ? 23.625 3.133 7.07 1 95.19 101 ASP A O 1
ATOM 811 N N . LEU A 1 102 ? 22.875 3.678 9.078 1 95.31 102 LEU A N 1
ATOM 812 C CA . LEU A 1 102 ? 23.078 2.344 9.625 1 95.31 102 LEU A CA 1
ATOM 813 C C . LEU A 1 102 ? 21.781 1.799 10.219 1 95.31 102 LEU A C 1
ATOM 815 O O . LEU A 1 102 ? 21 2.547 10.812 1 95.31 102 LEU A O 1
ATOM 819 N N . ASN A 1 103 ? 21.531 0.602 9.984 1 94.06 103 ASN A N 1
ATOM 820 C CA . ASN A 1 103 ? 20.438 -0.186 10.547 1 94.06 103 ASN A CA 1
ATOM 821 C C . ASN A 1 103 ? 20.969 -1.404 11.305 1 94.06 103 ASN A C 1
ATOM 823 O O . ASN A 1 103 ? 21.281 -2.43 10.695 1 94.06 103 ASN A O 1
ATOM 827 N N . LEU A 1 104 ? 20.938 -1.288 12.594 1 94.19 104 LEU A N 1
ATOM 828 C CA . LEU A 1 104 ? 21.578 -2.268 13.469 1 94.19 104 LEU A CA 1
ATOM 829 C C . LEU A 1 104 ? 20.531 -3.062 14.242 1 94.19 104 LEU A C 1
ATOM 831 O O . LEU A 1 104 ? 19.609 -2.484 14.836 1 94.19 104 LEU A O 1
ATOM 835 N N . ARG A 1 105 ? 20.703 -4.305 14.25 1 92.44 105 ARG A N 1
ATOM 836 C CA . ARG A 1 105 ? 19.609 -5.121 14.773 1 92.44 105 ARG A CA 1
ATOM 837 C C . ARG A 1 105 ? 20.094 -5.988 15.938 1 92.44 105 ARG A C 1
ATOM 839 O O . ARG A 1 105 ? 21.281 -6.281 16.047 1 92.44 105 ARG A O 1
ATOM 846 N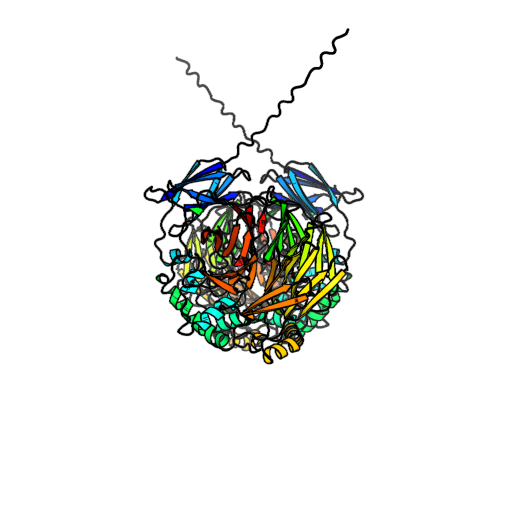 N . SER A 1 106 ? 19.062 -6.359 16.703 1 91.25 106 SER A N 1
ATOM 847 C CA . SER A 1 106 ? 19.172 -7.383 17.734 1 91.25 106 SER A CA 1
ATOM 848 C C . SER A 1 106 ? 20.094 -6.934 18.859 1 91.25 106 SER A C 1
ATOM 850 O O . SER A 1 106 ? 21.031 -7.645 19.219 1 91.25 106 SER A O 1
ATOM 852 N N . TYR A 1 107 ? 19.828 -5.777 19.422 1 95.5 107 TYR A N 1
ATOM 853 C CA . TYR A 1 107 ? 20.516 -5.293 20.625 1 95.5 107 TYR A CA 1
ATOM 854 C C . TYR A 1 107 ? 19.562 -5.25 21.812 1 95.5 107 TYR A C 1
ATOM 856 O O . TYR A 1 107 ? 18.344 -5.137 21.641 1 95.5 107 TYR A O 1
ATOM 864 N N . SER A 1 108 ? 20.109 -5.371 22.969 1 96.5 108 SER A N 1
ATOM 865 C CA . SER A 1 108 ? 19.297 -5.27 24.172 1 96.5 108 SER A CA 1
ATOM 866 C C . SER A 1 108 ? 18.922 -3.82 24.469 1 96.5 108 SER A C 1
ATOM 868 O O . SER A 1 108 ? 19.734 -2.91 24.266 1 96.5 108 SER A O 1
ATOM 870 N N . ASN A 1 109 ? 17.734 -3.604 25.031 1 95 109 ASN A N 1
ATOM 871 C CA . ASN A 1 109 ? 17.266 -2.258 25.344 1 95 109 ASN A CA 1
ATOM 872 C C . ASN A 1 109 ? 18.016 -1.668 26.531 1 95 109 ASN A C 1
ATOM 874 O O . ASN A 1 109 ? 17.812 -0.503 26.875 1 95 109 ASN A O 1
ATOM 878 N N . GLY A 1 110 ? 18.875 -2.412 27.172 1 95.12 110 GLY A N 1
ATOM 879 C CA . GLY A 1 110 ? 19.688 -1.921 28.266 1 95.12 110 GLY A CA 1
ATOM 880 C C . GLY A 1 110 ? 21.172 -1.939 27.969 1 95.12 110 GLY A C 1
ATOM 881 O O . GLY A 1 110 ? 22 -1.718 28.859 1 95.12 110 GLY A O 1
ATOM 882 N N . SER A 1 111 ? 21.484 -2.148 26.75 1 95.56 111 SER A N 1
ATOM 883 C CA . SER A 1 111 ? 22.891 -2.314 26.375 1 95.56 111 SER A CA 1
ATOM 884 C C . SER A 1 111 ? 23.578 -0.964 26.188 1 95.56 111 SER A C 1
ATOM 886 O O . SER A 1 111 ? 22.906 0.064 26.062 1 95.56 111 SER A O 1
ATOM 888 N N . SER A 1 112 ? 24.859 -0.987 26.359 1 97.19 112 SER A N 1
ATOM 889 C CA . SER A 1 112 ? 25.734 0.103 25.938 1 97.19 112 SER A CA 1
ATOM 890 C C . SER A 1 112 ? 26.516 -0.263 24.672 1 97.19 112 SER A C 1
ATOM 892 O O . SER A 1 112 ? 27.312 -1.204 24.688 1 97.19 112 SER A O 1
ATOM 894 N N . VAL A 1 113 ? 26.25 0.412 23.688 1 97.88 113 VAL A N 1
ATOM 895 C CA . VAL A 1 113 ? 26.797 0.021 22.391 1 97.88 113 VAL A CA 1
ATOM 896 C C . VAL A 1 113 ? 27.5 1.212 21.75 1 97.88 113 VAL A C 1
ATOM 898 O O . VAL A 1 113 ? 27.188 2.365 22.047 1 97.88 113 VAL A O 1
ATOM 901 N N . SER A 1 114 ? 28.5 0.957 20.906 1 98.12 114 SER A N 1
ATOM 902 C CA . SER A 1 114 ? 29.266 1.96 20.172 1 98.12 114 SER A CA 1
ATOM 903 C C . SER A 1 114 ? 29.328 1.613 18.688 1 98.12 114 SER A C 1
ATOM 905 O O . SER A 1 114 ? 29.531 0.453 18.312 1 98.12 114 SER A O 1
ATOM 907 N N . PHE A 1 115 ? 29.141 2.611 17.891 1 98.38 115 PHE A N 1
ATOM 908 C CA . PHE A 1 115 ? 29.156 2.387 16.438 1 98.38 115 PHE A CA 1
ATOM 909 C C . PHE A 1 115 ? 30 3.438 15.742 1 98.38 115 PHE A C 1
ATOM 911 O O . PHE A 1 115 ? 30.297 4.492 16.312 1 98.38 115 PHE A O 1
ATOM 918 N N . ARG A 1 116 ? 30.438 3.111 14.523 1 98.44 116 ARG A N 1
ATOM 919 C CA . ARG A 1 116 ? 31.172 4.031 13.656 1 98.44 116 ARG A CA 1
ATOM 920 C C . ARG A 1 116 ? 30.422 4.273 12.352 1 98.44 116 ARG A C 1
ATOM 922 O O . ARG A 1 116 ? 29.875 3.342 11.766 1 98.44 116 ARG A O 1
ATOM 929 N N . MET A 1 117 ? 30.312 5.461 11.969 1 98.38 117 MET A N 1
ATOM 930 C CA . MET A 1 117 ? 29.641 5.812 10.719 1 98.38 117 MET A CA 1
ATOM 931 C C . MET A 1 117 ? 30.656 6.266 9.664 1 98.38 117 MET A C 1
ATOM 933 O O . MET A 1 117 ? 31.672 6.887 10 1 98.38 117 MET A O 1
ATOM 937 N N . GLU A 1 118 ? 30.344 5.945 8.469 1 98 118 GLU A N 1
ATOM 938 C CA . GLU A 1 118 ? 31.188 6.277 7.324 1 98 118 GLU A CA 1
ATOM 939 C C . GLU A 1 118 ? 30.609 7.453 6.535 1 98 118 GLU A C 1
ATOM 941 O O . GLU A 1 118 ? 29.406 7.512 6.289 1 98 118 GLU A O 1
ATOM 946 N N . LYS A 1 119 ? 31.422 8.352 6.109 1 97.44 119 LYS A N 1
ATOM 947 C CA . LYS A 1 119 ? 31 9.484 5.293 1 97.44 119 LYS A CA 1
ATOM 948 C C . LYS A 1 119 ? 30.594 9.031 3.889 1 97.44 119 LYS A C 1
ATOM 950 O O . LYS A 1 119 ? 31.203 8.102 3.336 1 97.44 119 LYS A O 1
ATOM 955 N N . ILE A 1 120 ? 29.625 9.688 3.408 1 96.5 120 ILE A N 1
ATOM 956 C CA . ILE A 1 120 ? 29.219 9.461 2.023 1 96.5 120 ILE A CA 1
ATOM 957 C C . ILE A 1 120 ? 30.125 10.25 1.086 1 96.5 120 ILE A C 1
ATOM 959 O O . ILE A 1 120 ? 30.344 11.445 1.282 1 96.5 120 ILE A O 1
ATOM 963 N N . THR A 1 121 ? 30.641 9.633 0.057 1 94.5 121 THR A N 1
ATOM 964 C CA . THR A 1 121 ? 31.531 10.297 -0.89 1 94.5 121 THR A CA 1
ATOM 965 C C . THR A 1 121 ? 30.844 10.453 -2.248 1 94.5 121 THR A C 1
ATOM 967 O O . THR A 1 121 ? 31.203 11.344 -3.025 1 94.5 121 THR A O 1
ATOM 970 N N . ASP A 1 122 ? 29.844 9.656 -2.514 1 93 122 ASP A N 1
ATOM 971 C CA . ASP A 1 122 ? 29.094 9.758 -3.76 1 93 122 ASP A CA 1
ATOM 972 C C . ASP A 1 122 ? 28.109 10.93 -3.719 1 93 122 ASP A C 1
ATOM 974 O O . ASP A 1 122 ? 27.203 10.961 -2.883 1 93 122 ASP A O 1
ATOM 978 N N . PRO A 1 123 ? 28.25 11.891 -4.621 1 92.44 123 PRO A N 1
ATOM 979 C CA . PRO A 1 123 ? 27.406 13.078 -4.586 1 92.44 123 PRO A CA 1
ATOM 980 C C . PRO A 1 123 ? 25.922 12.75 -4.766 1 92.44 123 PRO A C 1
ATOM 982 O O . PRO A 1 123 ? 25.062 13.406 -4.176 1 92.44 123 PRO A O 1
ATOM 985 N N . ASN A 1 124 ? 25.641 11.758 -5.555 1 90.31 124 ASN A N 1
ATOM 986 C CA . ASN A 1 124 ? 24.25 11.375 -5.77 1 90.31 124 ASN A CA 1
ATOM 987 C C . ASN A 1 124 ? 23.625 10.797 -4.5 1 90.31 124 ASN A C 1
ATOM 989 O O . ASN A 1 124 ? 22.469 11.07 -4.195 1 90.31 124 ASN A O 1
ATOM 993 N N . GLN A 1 125 ? 24.438 10.047 -3.826 1 91.81 125 GLN A N 1
ATOM 994 C CA . GLN A 1 125 ? 23.953 9.5 -2.564 1 91.81 125 GLN A CA 1
ATOM 995 C C . GLN A 1 125 ? 23.766 10.602 -1.522 1 91.81 125 GLN A C 1
ATOM 997 O O . GLN A 1 125 ? 22.812 10.555 -0.733 1 91.81 125 GLN A O 1
ATOM 1002 N N . LEU A 1 126 ? 24.656 11.531 -1.563 1 95.75 126 LEU A N 1
ATOM 1003 C CA . LEU A 1 126 ? 24.594 12.617 -0.596 1 95.75 126 LEU A CA 1
ATOM 1004 C C . LEU A 1 126 ? 23.328 13.453 -0.801 1 95.75 126 LEU A C 1
ATOM 1006 O O . LEU A 1 126 ? 22.578 13.695 0.146 1 95.75 126 LEU A O 1
ATOM 1010 N N . VAL A 1 127 ? 23.078 13.891 -2.039 1 95.62 127 VAL A N 1
ATOM 1011 C CA . VAL A 1 127 ? 21.938 14.766 -2.285 1 95.62 127 VAL A CA 1
ATOM 1012 C C . VAL A 1 127 ? 20.641 13.977 -2.113 1 95.62 127 VAL A C 1
ATOM 1014 O O . VAL A 1 127 ? 19.578 14.555 -1.843 1 95.62 127 VAL A O 1
ATOM 1017 N N . GLY A 1 128 ? 20.734 12.633 -2.234 1 93.5 128 GLY A N 1
ATOM 1018 C CA . GLY A 1 128 ? 19.578 11.781 -1.962 1 93.5 128 GLY A CA 1
ATOM 1019 C C . GLY A 1 128 ? 19.109 11.867 -0.523 1 93.5 128 GLY A C 1
ATOM 1020 O O . GLY A 1 128 ? 17.953 11.531 -0.223 1 93.5 128 GLY A O 1
ATOM 1021 N N . GLN A 1 129 ? 19.969 12.344 0.38 1 95.06 129 GLN A N 1
ATOM 1022 C CA . GLN A 1 129 ? 19.625 12.461 1.792 1 95.06 129 GLN A CA 1
ATOM 1023 C C . GLN A 1 129 ? 18.875 13.766 2.072 1 95.06 129 GLN A C 1
ATOM 1025 O O . GLN A 1 129 ? 18.281 13.922 3.133 1 95.06 129 GLN A O 1
ATOM 1030 N N . TYR A 1 130 ? 18.969 14.719 1.12 1 96.69 130 TYR A N 1
ATOM 1031 C CA . TYR A 1 130 ? 18.391 16.031 1.364 1 96.69 130 TYR A CA 1
ATOM 1032 C C . TYR A 1 130 ? 16.875 16 1.225 1 96.69 130 TYR A C 1
ATOM 1034 O O . TYR A 1 130 ? 16.328 15.172 0.494 1 96.69 130 TYR A O 1
ATOM 1042 N N . PRO A 1 131 ? 16.172 16.859 2.01 1 96.5 131 PRO A N 1
ATOM 1043 C CA . PRO A 1 131 ? 14.711 16.844 1.956 1 96.5 131 PRO A CA 1
ATOM 1044 C C . PRO A 1 131 ? 14.172 17.297 0.601 1 96.5 131 PRO A C 1
ATOM 1046 O O . PRO A 1 131 ? 14.914 17.812 -0.225 1 96.5 131 PRO A O 1
ATOM 1049 N N . SER A 1 132 ? 12.93 17.109 0.352 1 96.75 132 SER A N 1
ATOM 1050 C CA . SER A 1 132 ? 12.273 17.375 -0.926 1 96.75 132 SER A CA 1
ATOM 1051 C C . SER A 1 132 ? 12.367 18.844 -1.313 1 96.75 132 SER A C 1
ATOM 1053 O O . SER A 1 132 ? 12.539 19.172 -2.49 1 96.75 132 SER A O 1
ATOM 1055 N N . ASN A 1 133 ? 12.203 19.734 -0.316 1 96.75 133 ASN A N 1
ATOM 1056 C CA . ASN A 1 133 ? 12.203 21.156 -0.663 1 96.75 133 ASN A CA 1
ATOM 1057 C C . ASN A 1 133 ? 13.562 21.609 -1.168 1 96.75 133 ASN A C 1
ATOM 1059 O O . ASN A 1 133 ? 13.656 22.562 -1.959 1 96.75 133 ASN A O 1
ATOM 1063 N N . SER A 1 134 ? 14.688 20.906 -0.8 1 96.75 134 SER A N 1
ATOM 1064 C CA . SER A 1 134 ? 16.016 21.188 -1.352 1 96.75 134 SER A CA 1
ATOM 1065 C C . SER A 1 134 ? 16.047 20.938 -2.855 1 96.75 134 SER A C 1
ATOM 1067 O O . SER A 1 134 ? 16.641 21.719 -3.604 1 96.75 134 SER A O 1
ATOM 1069 N N . TRP A 1 135 ? 15.414 19.922 -3.248 1 96.75 135 TRP A N 1
ATOM 1070 C CA . TRP A 1 135 ? 15.375 19.547 -4.66 1 96.75 135 TRP A CA 1
ATOM 1071 C C . TRP A 1 135 ? 14.531 20.547 -5.453 1 96.75 135 TRP A C 1
ATOM 1073 O O . TRP A 1 135 ? 14.914 20.969 -6.543 1 96.75 135 TRP A O 1
ATOM 1083 N N . VAL A 1 136 ? 13.406 20.922 -4.914 1 96.38 136 VAL A N 1
ATOM 1084 C CA . VAL A 1 136 ? 12.539 21.875 -5.602 1 96.38 136 VAL A CA 1
ATOM 1085 C C . VAL A 1 136 ? 13.242 23.219 -5.727 1 96.38 136 VAL A C 1
ATOM 1087 O O . VAL A 1 136 ? 13.156 23.875 -6.766 1 96.38 136 VAL A O 1
ATOM 1090 N N . ALA A 1 137 ? 13.93 23.609 -4.676 1 95.69 137 ALA A N 1
ATOM 1091 C CA . ALA A 1 137 ? 14.641 24.891 -4.676 1 95.69 137 ALA A CA 1
ATOM 1092 C C . ALA A 1 137 ? 15.703 24.922 -5.777 1 95.69 137 ALA A C 1
ATOM 1094 O O . ALA A 1 137 ? 16.031 26 -6.293 1 95.69 137 ALA A O 1
ATOM 1095 N N . ALA A 1 138 ? 16.156 23.734 -6.152 1 96.31 138 ALA A N 1
ATOM 1096 C CA . ALA A 1 138 ? 17.234 23.656 -7.133 1 96.31 138 ALA A CA 1
ATOM 1097 C C . ALA A 1 138 ? 16.672 23.562 -8.555 1 96.31 138 ALA A C 1
ATOM 1099 O O . ALA A 1 138 ? 17.422 23.641 -9.523 1 96.31 138 ALA A O 1
ATOM 1100 N N . LEU A 1 139 ? 15.391 23.359 -8.695 1 95.31 139 LEU A N 1
ATOM 1101 C CA . LEU A 1 139 ? 14.789 23.312 -10.023 1 95.31 139 LEU A CA 1
ATOM 1102 C C . LEU A 1 139 ? 14.781 24.688 -10.672 1 95.31 139 LEU A C 1
ATOM 1104 O O . LEU A 1 139 ? 14.539 25.688 -10.008 1 95.31 139 LEU A O 1
ATOM 1108 N N . GLU A 1 140 ? 15.016 24.75 -11.914 1 92.75 140 GLU A N 1
ATOM 1109 C CA . GLU A 1 140 ? 14.984 26 -12.664 1 92.75 140 GLU A CA 1
ATOM 1110 C C . GLU A 1 140 ? 13.648 26.188 -13.375 1 92.75 140 GLU A C 1
ATOM 1112 O O . GLU A 1 140 ? 13.312 25.422 -14.289 1 92.75 140 GLU A O 1
ATOM 1117 N N . PHE A 1 141 ? 12.906 27.109 -12.953 1 91.31 141 PHE A N 1
ATOM 1118 C CA . PHE A 1 141 ? 11.594 27.391 -13.523 1 91.31 141 PHE A CA 1
ATOM 1119 C C . PHE A 1 141 ? 11.68 28.469 -14.586 1 91.31 141 PHE A C 1
ATOM 1121 O O . PHE A 1 141 ? 10.672 28.844 -15.188 1 91.31 141 PHE A O 1
ATOM 1128 N N . GLY A 1 142 ? 12.828 28.875 -14.883 1 82.06 142 GLY A N 1
ATOM 1129 C CA . GLY A 1 142 ? 12.992 29.969 -15.828 1 82.06 142 GLY A CA 1
ATOM 1130 C C . GLY A 1 142 ? 12.789 31.328 -15.203 1 82.06 142 GLY A C 1
ATOM 1131 O O . GLY A 1 142 ? 13 31.5 -14 1 82.06 142 GLY A O 1
ATOM 1132 N N . GLU A 1 143 ? 12.414 32.312 -16.047 1 77.94 143 GLU A N 1
ATOM 1133 C CA . GLU A 1 143 ? 12.383 33.688 -15.602 1 77.94 143 GLU A CA 1
ATOM 1134 C C . GLU A 1 143 ? 11.039 34.031 -14.961 1 77.94 143 GLU A C 1
ATOM 1136 O O . GLU A 1 143 ? 10.914 35.031 -14.258 1 77.94 143 GLU A O 1
ATOM 1141 N N . ASP A 1 144 ? 10.164 33.125 -15.125 1 79.75 144 ASP A N 1
ATOM 1142 C CA . ASP A 1 144 ? 8.836 33.406 -14.594 1 79.75 144 ASP A CA 1
ATOM 1143 C C . ASP A 1 144 ? 8.695 32.906 -13.156 1 79.75 144 ASP A C 1
ATOM 1145 O O . ASP A 1 144 ? 8.383 31.75 -12.93 1 79.75 144 ASP A O 1
ATOM 1149 N N . LYS A 1 145 ? 8.891 33.781 -12.211 1 76.31 145 LYS A N 1
ATOM 1150 C CA . LYS A 1 145 ? 8.812 33.469 -10.789 1 76.31 145 LYS A CA 1
ATOM 1151 C C . LYS A 1 145 ? 7.406 33.031 -10.398 1 76.31 145 LYS A C 1
ATOM 1153 O O . LYS A 1 145 ? 7.234 32.281 -9.43 1 76.31 145 LYS A O 1
ATOM 1158 N N . ASP A 1 146 ? 6.512 33.406 -11.148 1 84.88 146 ASP A N 1
ATOM 1159 C CA . ASP A 1 146 ? 5.125 33.062 -10.844 1 84.88 146 ASP A CA 1
ATOM 1160 C C . ASP A 1 146 ? 4.844 31.578 -11.078 1 84.88 146 ASP A C 1
ATOM 1162 O O . ASP A 1 146 ? 3.975 31 -10.43 1 84.88 146 ASP A O 1
ATOM 1166 N N . LEU A 1 147 ? 5.602 31 -11.922 1 90.81 147 LEU A N 1
ATOM 1167 C CA . LEU A 1 147 ? 5.406 29.578 -12.195 1 90.81 147 LEU A CA 1
ATOM 1168 C C . LEU A 1 147 ? 5.816 28.734 -11 1 90.81 147 LEU A C 1
ATOM 1170 O O . LEU A 1 147 ? 5.148 27.75 -10.672 1 90.81 147 LEU A O 1
ATOM 1174 N N . ARG A 1 148 ? 6.855 29.109 -10.344 1 91 148 ARG A N 1
ATOM 1175 C CA . ARG A 1 148 ? 7.281 28.391 -9.148 1 91 148 ARG A CA 1
ATOM 1176 C C . ARG A 1 148 ? 6.234 28.484 -8.047 1 91 148 ARG A C 1
ATOM 1178 O O . ARG A 1 148 ? 5.93 27.484 -7.387 1 91 148 ARG A O 1
ATOM 1185 N N . LYS A 1 149 ? 5.781 29.641 -7.848 1 88.94 149 LYS A N 1
ATOM 1186 C CA . LYS A 1 149 ? 4.77 29.844 -6.82 1 88.94 149 LYS A CA 1
ATOM 1187 C C . LYS A 1 149 ? 3.527 29 -7.094 1 88.94 149 LYS A C 1
ATOM 1189 O O . LYS A 1 149 ? 2.955 28.406 -6.18 1 88.94 149 LYS A O 1
ATOM 1194 N N . THR A 1 150 ? 3.135 29 -8.375 1 90.31 150 THR A N 1
ATOM 1195 C CA . THR A 1 150 ? 2.002 28.172 -8.773 1 90.31 150 THR A CA 1
ATOM 1196 C C . THR A 1 150 ? 2.301 26.688 -8.531 1 90.31 150 THR A C 1
ATOM 1198 O O . THR A 1 150 ? 1.438 25.938 -8.07 1 90.31 150 THR A O 1
ATOM 1201 N N . TYR A 1 151 ? 3.486 26.328 -8.883 1 93.81 151 TYR A N 1
ATOM 1202 C CA . TYR A 1 151 ? 3.904 24.953 -8.68 1 93.81 151 TYR A CA 1
ATOM 1203 C C . TYR A 1 151 ? 3.828 24.562 -7.203 1 93.81 151 TYR A C 1
ATOM 1205 O O . TYR A 1 151 ? 3.305 23.5 -6.855 1 93.81 151 TYR A O 1
ATOM 1213 N N . LEU A 1 152 ? 4.277 25.391 -6.332 1 92.25 152 LEU A N 1
ATOM 1214 C CA . LEU A 1 152 ? 4.27 25.141 -4.898 1 92.25 152 LEU A CA 1
ATOM 1215 C C . LEU A 1 152 ? 2.846 25.141 -4.352 1 92.25 152 LEU A C 1
ATOM 1217 O O . LEU A 1 152 ? 2.484 24.297 -3.537 1 92.25 152 LEU A O 1
ATOM 1221 N N . GLU A 1 153 ? 2.055 26 -4.773 1 91.12 153 GLU A N 1
ATOM 1222 C CA . GLU A 1 153 ? 0.7 26.172 -4.258 1 91.12 153 GLU A CA 1
ATOM 1223 C C . GLU A 1 153 ? -0.216 25.047 -4.73 1 91.12 153 GLU A C 1
ATOM 1225 O O . GLU A 1 153 ? -1.062 24.562 -3.973 1 91.12 153 GLU A O 1
ATOM 1230 N N . GLN A 1 154 ? -0.022 24.625 -5.984 1 92.12 154 GLN A N 1
ATOM 1231 C CA . GLN A 1 154 ? -0.983 23.703 -6.574 1 92.12 154 GLN A CA 1
ATOM 1232 C C . GLN A 1 154 ? -0.46 22.266 -6.531 1 92.12 154 GLN A C 1
ATOM 1234 O O . GLN A 1 154 ? -1.228 21.328 -6.312 1 92.12 154 GLN A O 1
ATOM 1239 N N . CYS A 1 155 ? 0.793 22.109 -6.762 1 93.75 155 CYS A N 1
ATOM 1240 C CA . CYS A 1 155 ? 1.337 20.766 -6.816 1 93.75 155 CYS A CA 1
ATOM 1241 C C . CYS A 1 155 ? 1.792 20.297 -5.438 1 93.75 155 CYS A C 1
ATOM 1243 O O . CYS A 1 155 ? 1.787 19.094 -5.145 1 93.75 155 CYS A O 1
ATOM 1245 N N . GLY A 1 156 ? 2.174 21.219 -4.559 1 92.38 156 GLY A N 1
ATOM 1246 C CA . GLY A 1 156 ? 2.598 20.891 -3.207 1 92.38 156 GLY A CA 1
ATOM 1247 C C . GLY A 1 156 ? 1.449 20.844 -2.215 1 92.38 156 GLY A C 1
ATOM 1248 O O . GLY A 1 156 ? 1.669 20.719 -1.009 1 92.38 156 GLY A O 1
ATOM 1249 N N . PHE A 1 157 ? 0.252 20.875 -2.717 1 90.19 157 PHE A N 1
ATOM 1250 C CA . PHE A 1 157 ? -0.943 21 -1.89 1 90.19 157 PHE A CA 1
ATOM 1251 C C . PHE A 1 157 ? -1.204 19.703 -1.126 1 90.19 157 PHE A C 1
ATOM 1253 O O . PHE A 1 157 ? -1.638 19.734 0.027 1 90.19 157 PHE A O 1
ATOM 1260 N N . CYS A 1 158 ? -0.874 18.516 -1.716 1 91.69 158 CYS A N 1
ATOM 1261 C CA . CYS A 1 158 ? -1.298 17.234 -1.162 1 91.69 158 CYS A CA 1
ATOM 1262 C C . CYS A 1 158 ? -0.095 16.375 -0.797 1 91.69 158 CYS A C 1
ATOM 1264 O O . CYS A 1 158 ? -0.206 15.453 0.023 1 91.69 158 CYS A O 1
ATOM 1266 N N . HIS A 1 159 ? 0.948 16.578 -1.435 1 94.44 159 HIS A N 1
ATOM 1267 C CA . HIS A 1 159 ? 2.156 15.789 -1.225 1 94.44 159 HIS A CA 1
ATOM 1268 C C . HIS A 1 159 ? 3.406 16.594 -1.553 1 94.44 159 HIS A C 1
ATOM 1270 O O . HIS A 1 159 ? 3.33 17.609 -2.248 1 94.44 159 HIS A O 1
ATOM 1276 N N . GLN A 1 160 ? 4.488 16.094 -1.044 1 96.31 160 GLN A N 1
ATOM 1277 C CA . GLN A 1 160 ? 5.758 16.781 -1.293 1 96.31 160 GLN A CA 1
ATOM 1278 C C . GLN A 1 160 ? 6.137 16.703 -2.77 1 96.31 160 GLN A C 1
ATOM 1280 O O . GLN A 1 160 ? 5.938 15.68 -3.418 1 96.31 160 GLN A O 1
ATOM 1285 N N . GLN A 1 161 ? 6.59 17.75 -3.252 1 95.5 161 GLN A N 1
ATOM 1286 C CA . GLN A 1 161 ? 7.258 17.781 -4.547 1 95.5 161 GLN A CA 1
ATOM 1287 C C . GLN A 1 161 ? 8.766 17.594 -4.391 1 95.5 161 GLN A C 1
ATOM 1289 O O . GLN A 1 161 ? 9.344 17.984 -3.371 1 95.5 161 GLN A O 1
ATOM 1294 N N . GLY A 1 162 ? 9.367 16.953 -5.328 1 94.69 162 GLY A N 1
ATOM 1295 C CA . GLY A 1 162 ? 10.805 16.734 -5.285 1 94.69 162 GLY A CA 1
ATOM 1296 C C . GLY A 1 162 ? 11.195 15.508 -4.488 1 94.69 162 GLY A C 1
ATOM 1297 O O . GLY A 1 162 ? 12.375 15.32 -4.168 1 94.69 162 GLY A O 1
ATOM 1298 N N . SER A 1 163 ? 10.281 14.711 -4.129 1 93.31 163 SER A N 1
ATOM 1299 C CA . SER A 1 163 ? 10.602 13.469 -3.436 1 93.31 163 SER A CA 1
ATOM 1300 C C . SER A 1 163 ? 11.195 12.438 -4.391 1 93.31 163 SER A C 1
ATOM 1302 O O . SER A 1 163 ? 11.266 12.672 -5.598 1 93.31 163 SER A O 1
ATOM 1304 N N . PHE A 1 164 ? 11.609 11.32 -3.869 1 89.88 164 PHE A N 1
ATOM 1305 C CA . PHE A 1 164 ? 12.266 10.258 -4.625 1 89.88 164 PHE A CA 1
ATOM 1306 C C . PHE A 1 164 ? 11.453 9.898 -5.863 1 89.88 164 PHE A C 1
ATOM 1308 O O . PHE A 1 164 ? 12.023 9.695 -6.941 1 89.88 164 PHE A O 1
ATOM 1315 N N . PHE A 1 165 ? 10.195 9.828 -5.809 1 87.88 165 PHE A N 1
ATOM 1316 C CA . PHE A 1 165 ? 9.336 9.328 -6.871 1 87.88 165 PHE A CA 1
ATOM 1317 C C . PHE A 1 165 ? 9.266 10.32 -8.031 1 87.88 165 PHE A C 1
ATOM 1319 O O . PHE A 1 165 ? 8.852 9.969 -9.133 1 87.88 165 PHE A O 1
ATOM 1326 N N . MET A 1 166 ? 9.695 11.578 -7.809 1 91.44 166 MET A N 1
ATOM 1327 C CA . MET A 1 166 ? 9.664 12.594 -8.859 1 91.44 166 MET A CA 1
ATOM 1328 C C . MET A 1 166 ? 11.055 12.797 -9.461 1 91.44 166 MET A C 1
ATOM 1330 O O . MET A 1 166 ? 11.188 13.391 -10.531 1 91.44 166 MET A O 1
ATOM 1334 N N . ARG A 1 167 ? 12.055 12.289 -8.758 1 91.94 167 ARG A N 1
ATOM 1335 C CA . ARG A 1 167 ? 13.438 12.484 -9.18 1 91.94 167 ARG A CA 1
ATOM 1336 C C . ARG A 1 167 ? 13.812 11.5 -10.289 1 91.94 167 ARG A C 1
ATOM 1338 O O . ARG A 1 167 ? 14.75 10.719 -10.133 1 91.94 167 ARG A O 1
ATOM 1345 N N . ARG A 1 168 ? 13.125 11.594 -11.367 1 86.56 168 ARG A N 1
ATOM 1346 C CA . ARG A 1 168 ? 13.352 10.711 -12.508 1 86.56 168 ARG A CA 1
ATOM 1347 C C . ARG A 1 168 ? 13.234 11.461 -13.828 1 86.56 168 ARG A C 1
ATOM 1349 O O . ARG A 1 168 ? 12.742 12.594 -13.852 1 86.56 168 ARG A O 1
ATOM 1356 N N . ALA A 1 169 ? 13.656 10.836 -14.891 1 85.62 169 ALA A N 1
ATOM 1357 C CA . ALA A 1 169 ? 13.641 11.453 -16.219 1 85.62 169 ALA A CA 1
ATOM 1358 C C . ALA A 1 169 ? 12.289 11.25 -16.891 1 85.62 169 ALA A C 1
ATOM 1360 O O . ALA A 1 169 ? 12.211 10.625 -17.953 1 85.62 169 ALA A O 1
ATOM 1361 N N . PHE A 1 170 ? 11.281 11.891 -16.391 1 86.31 170 PHE A N 1
ATOM 1362 C CA . PHE A 1 170 ? 9.984 11.898 -17.047 1 86.31 170 PHE A CA 1
ATOM 1363 C C . PHE A 1 170 ? 10.008 12.789 -18.281 1 86.31 170 PHE A C 1
ATOM 1365 O O . PHE A 1 170 ? 10.617 13.859 -18.266 1 86.31 170 PHE A O 1
ATOM 1372 N N . THR A 1 171 ? 9.375 12.359 -19.344 1 86.5 171 THR A N 1
ATOM 1373 C CA . THR A 1 171 ? 9.25 13.18 -20.547 1 86.5 171 THR A CA 1
ATOM 1374 C C . THR A 1 171 ? 8.211 14.273 -20.359 1 86.5 171 THR A C 1
ATOM 1376 O O . THR A 1 171 ? 7.48 14.281 -19.359 1 86.5 171 THR A O 1
ATOM 1379 N N . GLU A 1 172 ? 8.211 15.211 -21.281 1 91.94 172 GLU A N 1
ATOM 1380 C CA . GLU A 1 172 ? 7.18 16.234 -21.266 1 91.94 172 GLU A CA 1
ATOM 1381 C C . GLU A 1 172 ? 5.781 15.625 -21.312 1 91.94 172 GLU A C 1
ATOM 1383 O O . GLU A 1 172 ? 4.875 16.078 -20.609 1 91.94 172 GLU A O 1
ATOM 1388 N N . GLY A 1 173 ? 5.633 14.625 -22.109 1 87.69 173 GLY A N 1
ATOM 1389 C CA . GLY A 1 173 ? 4.363 13.922 -22.172 1 87.69 173 GLY A CA 1
ATOM 1390 C C . GLY A 1 173 ? 3.98 13.266 -20.859 1 87.69 173 GLY A C 1
ATOM 1391 O O . GLY A 1 173 ? 2.814 13.289 -20.469 1 87.69 173 GLY A O 1
ATOM 1392 N N . ASP A 1 174 ? 4.945 12.656 -20.156 1 85.12 174 ASP A N 1
ATOM 1393 C CA . ASP A 1 174 ? 4.699 12.062 -18.844 1 85.12 174 ASP A CA 1
ATOM 1394 C C . ASP A 1 174 ? 4.191 13.109 -17.859 1 85.12 174 ASP A C 1
ATOM 1396 O O . ASP A 1 174 ? 3.215 12.875 -17.141 1 85.12 174 ASP A O 1
ATOM 1400 N N . TRP A 1 175 ? 4.828 14.234 -17.875 1 92.31 175 TRP A N 1
ATOM 1401 C CA . TRP A 1 175 ? 4.453 15.305 -16.953 1 92.31 175 TRP A CA 1
ATOM 1402 C C . TRP A 1 175 ? 3.062 15.836 -17.281 1 92.31 175 TRP A C 1
ATOM 1404 O O . TRP A 1 175 ? 2.303 16.203 -16.375 1 92.31 175 TRP A O 1
ATOM 1414 N N . GLU A 1 176 ? 2.766 15.977 -18.531 1 91.88 176 GLU A N 1
ATOM 1415 C CA . GLU A 1 176 ? 1.42 16.406 -18.906 1 91.88 176 GLU A CA 1
ATOM 1416 C C . GLU A 1 176 ? 0.365 15.453 -18.344 1 91.88 176 GLU A C 1
ATOM 1418 O O . GLU A 1 176 ? -0.647 15.906 -17.797 1 91.88 176 GLU A O 1
ATOM 1423 N N . GLU A 1 177 ? 0.608 14.203 -18.469 1 86.12 177 GLU A N 1
ATOM 1424 C CA . GLU A 1 177 ? -0.323 13.211 -17.953 1 86.12 177 GLU A CA 1
ATOM 1425 C C . GLU A 1 177 ? -0.424 13.305 -16.422 1 86.12 177 GLU A C 1
ATOM 1427 O O . GLU A 1 177 ? -1.512 13.164 -15.859 1 86.12 177 GLU A O 1
ATOM 1432 N N . ILE A 1 178 ? 0.711 13.469 -15.828 1 90.44 178 ILE A N 1
ATOM 1433 C CA . ILE A 1 178 ? 0.75 13.586 -14.375 1 90.44 178 ILE A CA 1
ATOM 1434 C C . ILE A 1 178 ? -0.053 14.812 -13.938 1 90.44 178 ILE A C 1
ATOM 1436 O O . ILE A 1 178 ? -0.894 14.719 -13.039 1 90.44 178 ILE A O 1
ATOM 1440 N N . ILE A 1 179 ? 0.159 15.945 -14.562 1 94.06 179 ILE A N 1
ATOM 1441 C CA . ILE A 1 179 ? -0.514 17.188 -14.195 1 94.06 179 ILE A CA 1
ATOM 1442 C C . ILE A 1 179 ? -2.014 17.062 -14.453 1 94.06 179 ILE A C 1
ATOM 1444 O O . ILE A 1 179 ? -2.83 17.469 -13.625 1 94.06 179 ILE A O 1
ATOM 1448 N N . ASN A 1 180 ? -2.361 16.422 -15.555 1 89.69 180 ASN A N 1
ATOM 1449 C CA . ASN A 1 180 ? -3.771 16.172 -15.828 1 89.69 180 ASN A CA 1
ATOM 1450 C C . ASN A 1 180 ? -4.418 15.328 -14.734 1 89.69 180 ASN A C 1
ATOM 1452 O O . ASN A 1 180 ? -5.539 15.617 -14.305 1 89.69 180 ASN A O 1
ATOM 1456 N N . ARG A 1 181 ? -3.76 14.312 -14.344 1 88.38 181 ARG A N 1
ATOM 1457 C CA . ARG A 1 181 ? -4.27 13.461 -13.273 1 88.38 181 ARG A CA 1
ATOM 1458 C C . ARG A 1 181 ? -4.43 14.258 -11.977 1 88.38 181 ARG A C 1
ATOM 1460 O O . ARG A 1 181 ? -5.426 14.102 -11.266 1 88.38 181 ARG A O 1
ATOM 1467 N N . MET A 1 182 ? -3.441 15.102 -11.688 1 93.06 182 MET A N 1
ATOM 1468 C CA . MET A 1 182 ? -3.496 15.898 -10.469 1 93.06 182 MET A CA 1
ATOM 1469 C C . MET A 1 182 ? -4.648 16.891 -10.523 1 93.06 182 MET A C 1
ATOM 1471 O O . MET A 1 182 ? -5.258 17.203 -9.492 1 93.06 182 MET A O 1
ATOM 1475 N N . MET A 1 183 ? -4.914 17.422 -11.656 1 90.5 183 MET A N 1
ATOM 1476 C CA . MET A 1 183 ? -6.059 18.312 -11.812 1 90.5 183 MET A CA 1
ATOM 1477 C C . MET A 1 183 ? -7.367 17.578 -11.578 1 90.5 183 MET A C 1
ATOM 1479 O O . MET A 1 183 ? -8.336 18.156 -11.078 1 90.5 183 MET A O 1
ATOM 1483 N N . GLY A 1 184 ? -7.316 16.312 -11.922 1 86.19 184 GLY A N 1
ATOM 1484 C CA . GLY A 1 184 ? -8.461 15.469 -11.594 1 86.19 184 GLY A CA 1
ATOM 1485 C C . GLY A 1 184 ? -8.68 15.328 -10.094 1 86.19 184 GLY A C 1
ATOM 1486 O O . GLY A 1 184 ? -9.82 15.25 -9.633 1 86.19 184 GLY A O 1
ATOM 1487 N N . TYR A 1 185 ? -7.574 15.344 -9.391 1 88.12 185 TYR A N 1
ATOM 1488 C CA . TYR A 1 185 ? -7.652 15.211 -7.945 1 88.12 185 TYR A CA 1
ATOM 1489 C C . TYR A 1 185 ? -8 16.547 -7.293 1 88.12 185 TYR A C 1
ATOM 1491 O O . TYR A 1 185 ? -8.391 16.578 -6.121 1 88.12 185 TYR A O 1
ATOM 1499 N N . GLY A 1 186 ? -7.805 17.625 -8.023 1 87 186 GLY A N 1
ATOM 1500 C CA . GLY A 1 186 ? -8.25 18.875 -7.445 1 87 186 GLY A CA 1
ATOM 1501 C C . GLY A 1 186 ? -7.27 20.016 -7.656 1 87 186 GLY A C 1
ATOM 1502 O O . GLY A 1 186 ? -7.566 21.172 -7.34 1 87 186 GLY A O 1
ATOM 1503 N N . ALA A 1 187 ? -6.086 19.75 -8.25 1 89.88 187 ALA A N 1
ATOM 1504 C CA . ALA A 1 187 ? -5.141 20.828 -8.531 1 89.88 187 ALA A CA 1
ATOM 1505 C C . ALA A 1 187 ? -5.703 21.797 -9.57 1 89.88 187 ALA A C 1
ATOM 1507 O O . ALA A 1 187 ? -6.438 21.391 -10.469 1 89.88 187 ALA A O 1
ATOM 1508 N N . ARG A 1 188 ? -5.285 23.109 -9.438 1 88.69 188 ARG A N 1
ATOM 1509 C CA . ARG A 1 188 ? -5.82 24.141 -10.328 1 88.69 188 ARG A CA 1
ATOM 1510 C C . ARG A 1 188 ? -4.711 25.062 -10.812 1 88.69 188 ARG A C 1
ATOM 1512 O O . ARG A 1 188 ? -4.812 26.281 -10.664 1 88.69 188 ARG A O 1
ATOM 1519 N N . PRO A 1 189 ? -3.732 24.469 -11.438 1 90.5 189 PRO A N 1
ATOM 1520 C CA . PRO A 1 189 ? -2.789 25.406 -12.07 1 90.5 189 PRO A CA 1
ATOM 1521 C C . PRO A 1 189 ? -3.434 26.234 -13.172 1 90.5 189 PRO A C 1
ATOM 1523 O O . PRO A 1 189 ? -4.262 25.734 -13.938 1 90.5 189 PRO A O 1
ATOM 1526 N N . HIS A 1 190 ? -3.084 27.516 -13.188 1 88.69 190 HIS A N 1
ATOM 1527 C CA . HIS A 1 190 ? -3.641 28.359 -14.234 1 88.69 190 HIS A CA 1
ATOM 1528 C C . HIS A 1 190 ? -3.143 27.938 -15.609 1 88.69 190 HIS A C 1
ATOM 1530 O O . HIS A 1 190 ? -2.141 27.234 -15.719 1 88.69 190 HIS A O 1
ATOM 1536 N N . GLY A 1 191 ? -3.811 28.391 -16.609 1 87.94 191 GLY A N 1
ATOM 1537 C CA . GLY A 1 191 ? -3.596 27.938 -17.969 1 87.94 191 GLY A CA 1
ATOM 1538 C C . GLY A 1 191 ? -2.146 28.031 -18.422 1 87.94 191 GLY A C 1
ATOM 1539 O O . GLY A 1 191 ? -1.622 27.109 -19.031 1 87.94 191 GLY A O 1
ATOM 1540 N N . LYS A 1 192 ? -1.541 29.141 -18.125 1 88.62 192 LYS A N 1
ATOM 1541 C CA . LYS A 1 192 ? -0.141 29.328 -18.484 1 88.62 192 LYS A CA 1
ATOM 1542 C C . LYS A 1 192 ? 0.748 28.281 -17.828 1 88.62 192 LYS A C 1
ATOM 1544 O O . LYS A 1 192 ? 1.644 27.719 -18.453 1 88.62 192 LYS A O 1
ATOM 1549 N N . ALA A 1 193 ? 0.536 28.047 -16.594 1 92.06 193 ALA A N 1
ATOM 1550 C CA . ALA A 1 193 ? 1.324 27.078 -15.859 1 92.06 193 ALA A CA 1
ATOM 1551 C C . ALA A 1 193 ? 1.081 25.656 -16.391 1 92.06 193 ALA A C 1
ATOM 1553 O O . ALA A 1 193 ? 2.023 24.891 -16.562 1 92.06 193 ALA A O 1
ATOM 1554 N N . LYS A 1 194 ? -0.141 25.359 -16.656 1 93.19 194 LYS A N 1
ATOM 1555 C CA . LYS A 1 194 ? -0.5 24.031 -17.188 1 93.19 194 LYS A CA 1
ATOM 1556 C C . LYS A 1 194 ? 0.24 23.75 -18.484 1 93.19 194 LYS A C 1
ATOM 1558 O O . LYS A 1 194 ? 0.667 22.609 -18.719 1 93.19 194 LYS A O 1
ATOM 1563 N N . LYS A 1 195 ? 0.358 24.75 -19.25 1 91.88 195 LYS A N 1
ATOM 1564 C CA . LYS A 1 195 ? 0.979 24.609 -20.562 1 91.88 195 LYS A CA 1
ATOM 1565 C C . LYS A 1 195 ? 2.498 24.516 -20.453 1 91.88 195 LYS A C 1
ATOM 1567 O O . LYS A 1 195 ? 3.141 23.75 -21.172 1 91.88 195 LYS A O 1
ATOM 1572 N N . LYS A 1 196 ? 3.076 25.234 -19.531 1 94.19 196 LYS A N 1
ATOM 1573 C CA . LYS A 1 196 ? 4.523 25.422 -19.531 1 94.19 196 LYS A CA 1
ATOM 1574 C C . LYS A 1 196 ? 5.203 24.438 -18.578 1 94.19 196 LYS A C 1
ATOM 1576 O O . LYS A 1 196 ? 6.332 24 -18.828 1 94.19 196 LYS A O 1
ATOM 1581 N N . LEU A 1 197 ? 4.598 24.062 -17.516 1 95.44 197 LEU A N 1
ATOM 1582 C CA . LEU A 1 197 ? 5.238 23.312 -16.453 1 95.44 197 LEU A CA 1
ATOM 1583 C C . LEU A 1 197 ? 5.699 21.938 -16.953 1 95.44 197 LEU A C 1
ATOM 1585 O O . LEU A 1 197 ? 6.781 21.469 -16.578 1 95.44 197 LEU A O 1
ATOM 1589 N N . PRO A 1 198 ? 4.941 21.25 -17.828 1 95.38 198 PRO A N 1
ATOM 1590 C CA . PRO A 1 198 ? 5.402 19.938 -18.266 1 95.38 198 PRO A CA 1
ATOM 1591 C C . PRO A 1 198 ? 6.785 19.984 -18.922 1 95.38 198 PRO A C 1
ATOM 1593 O O . PRO A 1 198 ? 7.66 19.188 -18.578 1 95.38 198 PRO A O 1
ATOM 1596 N N . GLY A 1 199 ? 6.941 20.891 -19.797 1 94.69 199 GLY A N 1
ATOM 1597 C CA . GLY A 1 199 ? 8.234 21.047 -20.453 1 94.69 199 GLY A CA 1
ATOM 1598 C C . GLY A 1 199 ? 9.328 21.5 -19.5 1 94.69 199 GLY A C 1
ATOM 1599 O O . GLY A 1 199 ? 10.445 21 -19.547 1 94.69 199 GLY A O 1
ATOM 1600 N N . ILE A 1 200 ? 9.023 22.391 -18.641 1 95.5 200 ILE A N 1
ATOM 1601 C CA . ILE A 1 200 ? 9.984 22.922 -17.688 1 95.5 200 ILE A CA 1
ATOM 1602 C C . ILE A 1 200 ? 10.453 21.828 -16.75 1 95.5 200 ILE A C 1
ATOM 1604 O O . ILE A 1 200 ? 11.656 21.625 -16.562 1 95.5 200 ILE A O 1
ATOM 1608 N N . LEU A 1 201 ? 9.562 21.062 -16.188 1 95.94 201 LEU A N 1
ATOM 1609 C CA . LEU A 1 201 ? 9.883 20.047 -15.203 1 95.94 201 LEU A CA 1
ATOM 1610 C C . LEU A 1 201 ? 10.648 18.891 -15.844 1 95.94 201 LEU A C 1
ATOM 1612 O O . LEU A 1 201 ? 11.578 18.344 -15.242 1 95.94 201 LEU A O 1
ATOM 1616 N N . ALA A 1 202 ? 10.234 18.531 -17.078 1 94.69 202 ALA A N 1
ATOM 1617 C CA . ALA A 1 202 ? 10.945 17.469 -17.797 1 94.69 202 ALA A CA 1
ATOM 1618 C C . ALA A 1 202 ? 12.422 17.812 -17.938 1 94.69 202 ALA A C 1
ATOM 1620 O O . ALA A 1 202 ? 13.281 16.969 -17.641 1 94.69 202 ALA A O 1
ATOM 1621 N N . ASN A 1 203 ? 12.688 19.031 -18.281 1 94.69 203 ASN A N 1
ATOM 1622 C CA . ASN A 1 203 ? 14.07 19.453 -18.484 1 94.69 203 ASN A CA 1
ATOM 1623 C C . ASN A 1 203 ? 14.781 19.688 -17.156 1 94.69 203 ASN A C 1
ATOM 1625 O O . ASN A 1 203 ? 15.961 19.359 -17.016 1 94.69 203 ASN A O 1
ATOM 1629 N N . ALA A 1 204 ? 14.125 20.266 -16.281 1 95.5 204 ALA A N 1
ATOM 1630 C CA . ALA A 1 204 ? 14.734 20.656 -15.008 1 95.5 204 ALA A CA 1
ATOM 1631 C C . ALA A 1 204 ? 15.203 19.453 -14.219 1 95.5 204 ALA A C 1
ATOM 1633 O O . ALA A 1 204 ? 16.297 19.453 -13.656 1 95.5 204 ALA A O 1
ATOM 1634 N N . TYR A 1 205 ? 14.438 18.422 -14.164 1 94.5 205 TYR A N 1
ATOM 1635 C CA . TYR A 1 205 ? 14.82 17.25 -13.391 1 94.5 205 TYR A CA 1
ATOM 1636 C C . TYR A 1 205 ? 15.961 16.5 -14.062 1 94.5 205 TYR A C 1
ATOM 1638 O O . TYR A 1 205 ? 16.875 16.016 -13.391 1 94.5 205 TYR A O 1
ATOM 1646 N N . VAL A 1 206 ? 15.898 16.375 -15.359 1 92.75 206 VAL A N 1
ATOM 1647 C CA . VAL A 1 206 ? 16.984 15.711 -16.078 1 92.75 206 VAL A CA 1
ATOM 1648 C C . VAL A 1 206 ? 18.297 16.453 -15.844 1 92.75 206 VAL A C 1
ATOM 1650 O O . VAL A 1 206 ? 19.328 15.844 -15.586 1 92.75 206 VAL A O 1
ATOM 1653 N N . ASP A 1 207 ? 18.188 17.719 -15.953 1 94.69 207 ASP A N 1
ATOM 1654 C CA . ASP A 1 207 ? 19.375 18.547 -15.734 1 94.69 207 ASP A CA 1
ATOM 1655 C C . ASP A 1 207 ? 19.891 18.406 -14.305 1 94.69 207 ASP A C 1
ATOM 1657 O O . ASP A 1 207 ? 21.094 18.297 -14.086 1 94.69 207 ASP A O 1
ATOM 1661 N N . LEU A 1 208 ? 19.031 18.438 -13.375 1 94.38 208 LEU A N 1
ATOM 1662 C CA . LEU A 1 208 ? 19.422 18.344 -11.977 1 94.38 208 LEU A CA 1
ATOM 1663 C C . LEU A 1 208 ? 20.047 16.984 -11.664 1 94.38 208 LEU A C 1
ATOM 1665 O O . LEU A 1 208 ? 20.969 16.891 -10.852 1 94.38 208 LEU A O 1
ATOM 1669 N N . LEU A 1 209 ? 19.562 15.93 -12.258 1 91.69 209 LEU A N 1
ATOM 1670 C CA . LEU A 1 209 ? 20.109 14.594 -12.062 1 91.69 209 LEU A CA 1
ATOM 1671 C C . LEU A 1 209 ? 21.531 14.508 -12.602 1 91.69 209 LEU A C 1
ATOM 1673 O O . LEU A 1 209 ? 22.344 13.742 -12.086 1 91.69 209 LEU A O 1
ATOM 1677 N N . LYS A 1 210 ? 21.812 15.336 -13.562 1 92.88 210 LYS A N 1
ATOM 1678 C CA . LYS A 1 210 ? 23.156 15.406 -14.125 1 92.88 210 LYS A CA 1
ATOM 1679 C C . LYS A 1 210 ? 24.062 16.328 -13.289 1 92.88 210 LYS A C 1
ATOM 1681 O O . LYS A 1 210 ? 25.281 16.219 -13.352 1 92.88 210 LYS A O 1
ATOM 1686 N N . HIS A 1 211 ? 23.359 17.219 -12.539 1 95.12 211 HIS A N 1
ATOM 1687 C CA . HIS A 1 211 ? 24.109 18.188 -11.75 1 95.12 211 HIS A CA 1
ATOM 1688 C C . HIS A 1 211 ? 23.641 18.203 -10.297 1 95.12 211 HIS A C 1
ATOM 1690 O O . HIS A 1 211 ? 23.156 19.219 -9.797 1 95.12 211 HIS A O 1
ATOM 1696 N N . PRO A 1 212 ? 23.812 17.094 -9.633 1 94.5 212 PRO A N 1
ATOM 1697 C CA . PRO A 1 212 ? 23.297 16.969 -8.266 1 94.5 212 PRO A CA 1
ATOM 1698 C C . PRO A 1 212 ? 23.938 17.969 -7.301 1 94.5 212 PRO A C 1
ATOM 1700 O O . PRO A 1 212 ? 23.375 18.25 -6.242 1 94.5 212 PRO A O 1
ATOM 1703 N N . GLU A 1 213 ? 25.094 18.594 -7.609 1 94.38 213 GLU A N 1
ATOM 1704 C CA . GLU A 1 213 ? 25.797 19.547 -6.746 1 94.38 213 GLU A CA 1
ATOM 1705 C C . GLU A 1 213 ? 24.969 20.812 -6.547 1 94.38 213 GLU A C 1
ATOM 1707 O O . GLU A 1 213 ? 25.25 21.594 -5.633 1 94.38 213 GLU A O 1
ATOM 1712 N N . ARG A 1 214 ? 23.953 20.984 -7.387 1 95.88 214 ARG A N 1
ATOM 1713 C CA . ARG A 1 214 ? 23.125 22.172 -7.285 1 95.88 214 ARG A CA 1
ATOM 1714 C C . ARG A 1 214 ? 22.125 22.062 -6.137 1 95.88 214 ARG A C 1
ATOM 1716 O O . ARG A 1 214 ? 21.531 23.047 -5.719 1 95.88 214 ARG A O 1
ATOM 1723 N N . VAL A 1 215 ? 21.875 20.859 -5.734 1 96.69 215 VAL A N 1
ATOM 1724 C CA . VAL A 1 215 ? 20.953 20.656 -4.621 1 96.69 215 VAL A CA 1
ATOM 1725 C C . VAL A 1 215 ? 21.641 20.984 -3.303 1 96.69 215 VAL A C 1
ATOM 1727 O O . VAL A 1 215 ? 22.688 20.391 -2.98 1 96.69 215 VAL A O 1
ATOM 1730 N N . LYS A 1 216 ? 21.125 21.859 -2.578 1 94.44 216 LYS A N 1
ATOM 1731 C CA . LYS A 1 216 ? 21.734 22.297 -1.319 1 94.44 216 LYS A CA 1
ATOM 1732 C C . LYS A 1 216 ? 21.156 21.516 -0.14 1 94.44 216 LYS A C 1
ATOM 1734 O O . LYS A 1 216 ? 20.031 21.016 -0.208 1 94.44 216 LYS A O 1
ATOM 1739 N N . PRO A 1 217 ? 22 21.469 0.909 1 93.38 217 PRO A N 1
ATOM 1740 C CA . PRO A 1 217 ? 21.469 20.781 2.09 1 93.38 217 PRO A CA 1
ATOM 1741 C C . PRO A 1 217 ? 20.359 21.562 2.777 1 93.38 217 PRO A C 1
ATOM 1743 O O . PRO A 1 217 ? 20.312 22.797 2.662 1 93.38 217 PRO A O 1
ATOM 1746 N N . GLY A 1 218 ? 19.5 20.938 3.398 1 90.25 218 GLY A N 1
ATOM 1747 C CA . GLY A 1 218 ? 18.5 21.594 4.234 1 90.25 218 GLY A CA 1
ATOM 1748 C C . GLY A 1 218 ? 19.094 22.234 5.473 1 90.25 218 GLY A C 1
ATOM 1749 O O . GLY A 1 218 ? 20.328 22.312 5.617 1 90.25 218 GLY A O 1
ATOM 1750 N N . ARG A 1 219 ? 18.203 22.641 6.309 1 90.12 219 ARG A N 1
ATOM 1751 C CA . ARG A 1 219 ? 18.609 23.266 7.559 1 90.12 219 ARG A CA 1
ATOM 1752 C C . ARG A 1 219 ? 19.5 22.328 8.375 1 90.12 219 ARG A C 1
ATOM 1754 O O . ARG A 1 219 ? 19.172 21.156 8.57 1 90.12 219 ARG A O 1
ATOM 1761 N N . THR A 1 220 ? 20.578 22.859 8.805 1 93.25 220 THR A N 1
ATOM 1762 C CA . THR A 1 220 ? 21.453 22.094 9.688 1 93.25 220 THR A CA 1
ATOM 1763 C C . THR A 1 220 ? 20.781 21.875 11.039 1 93.25 220 THR A C 1
ATOM 1765 O O . THR A 1 220 ? 20.125 22.766 11.562 1 93.25 220 THR A O 1
ATOM 1768 N N . TRP A 1 221 ? 21.047 20.766 11.586 1 96.44 221 TRP A N 1
ATOM 1769 C CA . TRP A 1 221 ? 20.469 20.438 12.891 1 96.44 221 TRP A CA 1
ATOM 1770 C C . TRP A 1 221 ? 21.141 21.25 13.992 1 96.44 221 TRP A C 1
ATOM 1772 O O . TRP A 1 221 ? 22.344 21.531 13.938 1 96.44 221 TRP A O 1
ATOM 1782 N N . GLY A 1 222 ? 20.312 21.656 14.984 1 95.69 222 GLY A N 1
ATOM 1783 C CA . GLY A 1 222 ? 20.812 22.578 16 1 95.69 222 GLY A CA 1
ATOM 1784 C C . GLY A 1 222 ? 20.766 22 17.406 1 95.69 222 GLY A C 1
ATOM 1785 O O . GLY A 1 222 ? 20.344 20.859 17.594 1 95.69 222 GLY A O 1
ATOM 1786 N N . LYS A 1 223 ? 21.156 22.781 18.375 1 95.75 223 LYS A N 1
ATOM 1787 C CA . LYS A 1 223 ? 21.359 22.359 19.75 1 95.75 223 LYS A CA 1
ATOM 1788 C C . LYS A 1 223 ? 20.016 22.078 20.438 1 95.75 223 LYS A C 1
ATOM 1790 O O . LYS A 1 223 ? 19.969 21.438 21.484 1 95.75 223 LYS A O 1
ATOM 1795 N N . GLU A 1 224 ? 18.906 22.594 19.859 1 96.69 224 GLU A N 1
ATOM 1796 C CA . GLU A 1 224 ? 17.578 22.328 20.422 1 96.69 224 GLU A CA 1
ATOM 1797 C C . GLU A 1 224 ? 17.281 20.844 20.438 1 96.69 224 GLU A C 1
ATOM 1799 O O . GLU A 1 224 ? 16.359 20.406 21.141 1 96.69 224 GLU A O 1
ATOM 1804 N N . LEU A 1 225 ? 18.078 20.062 19.719 1 98.19 225 LEU A N 1
ATOM 1805 C CA . LEU A 1 225 ? 17.828 18.641 19.609 1 98.19 225 LEU A CA 1
ATOM 1806 C C . LEU A 1 225 ? 18.422 17.875 20.781 1 98.19 225 LEU A C 1
ATOM 1808 O O . LEU A 1 225 ? 18.078 16.719 21.016 1 98.19 225 LEU A O 1
ATOM 1812 N N . TYR A 1 226 ? 19.375 18.547 21.562 1 97.81 226 TYR A N 1
ATOM 1813 C CA . TYR A 1 226 ? 19.906 17.891 22.75 1 97.81 226 TYR A CA 1
ATOM 1814 C C . TYR A 1 226 ? 18.797 17.641 23.766 1 97.81 226 TYR A C 1
ATOM 1816 O O . TYR A 1 226 ? 18.156 18.578 24.25 1 97.81 226 TYR A O 1
ATOM 1824 N N . GLY A 1 227 ? 18.531 16.391 24.016 1 97.12 227 GLY A N 1
ATOM 1825 C CA . GLY A 1 227 ? 17.562 16.016 25.016 1 97.12 227 GLY A CA 1
ATOM 1826 C C . GLY A 1 227 ? 16.141 15.969 24.484 1 97.12 227 GLY A C 1
ATOM 1827 O O . GLY A 1 227 ? 15.219 15.547 25.188 1 97.12 227 GLY A O 1
ATOM 1828 N N . ALA A 1 228 ? 15.914 16.359 23.234 1 98.12 228 ALA A N 1
ATOM 1829 C CA . ALA A 1 228 ? 14.586 16.234 22.625 1 98.12 228 ALA A CA 1
ATOM 1830 C C . ALA A 1 228 ? 14.219 14.773 22.422 1 98.12 228 ALA A C 1
ATOM 1832 O O . ALA A 1 228 ? 15.086 13.945 22.156 1 98.12 228 ALA A O 1
ATOM 1833 N N . VAL A 1 229 ? 12.938 14.461 22.578 1 98.38 229 VAL A N 1
ATOM 1834 C CA . VAL A 1 229 ? 12.43 13.117 22.359 1 98.38 229 VAL A CA 1
ATOM 1835 C C . VAL A 1 229 ? 11.297 13.156 21.328 1 98.38 229 VAL A C 1
ATOM 1837 O O . VAL A 1 229 ? 10.352 13.922 21.469 1 98.38 229 VAL A O 1
ATOM 1840 N N . ILE A 1 230 ? 11.414 12.414 20.312 1 98.69 230 ILE A N 1
ATOM 1841 C CA . ILE A 1 230 ? 10.359 12.234 19.328 1 98.69 230 ILE A CA 1
ATOM 1842 C C . ILE A 1 230 ? 9.859 10.789 19.359 1 98.69 230 ILE A C 1
ATOM 1844 O O . ILE A 1 230 ? 10.625 9.859 19.125 1 98.69 230 ILE A O 1
ATOM 1848 N N . ARG A 1 231 ? 8.656 10.625 19.703 1 98.56 231 ARG A N 1
ATOM 1849 C CA . ARG A 1 231 ? 8.016 9.312 19.672 1 98.56 231 ARG A CA 1
ATOM 1850 C C . ARG A 1 231 ? 7.035 9.203 18.516 1 98.56 231 ARG A C 1
ATOM 1852 O O . ARG A 1 231 ? 6.309 10.148 18.219 1 98.56 231 ARG A O 1
ATOM 1859 N N . GLU A 1 232 ? 7.016 8.086 17.828 1 98.31 232 GLU A N 1
ATOM 1860 C CA . GLU A 1 232 ? 6.125 7.859 16.703 1 98.31 232 GLU A CA 1
ATOM 1861 C C . GLU A 1 232 ? 5.387 6.535 16.828 1 98.31 232 GLU A C 1
ATOM 1863 O O . GLU A 1 232 ? 5.977 5.52 17.203 1 98.31 232 GLU A O 1
ATOM 1868 N N . TRP A 1 233 ? 4.137 6.516 16.625 1 98.5 233 TRP A N 1
ATOM 1869 C CA . TRP A 1 233 ? 3.318 5.309 16.531 1 98.5 233 TRP A CA 1
ATOM 1870 C C . TRP A 1 233 ? 2.928 5.031 15.086 1 98.5 233 TRP A C 1
ATOM 1872 O O . TRP A 1 233 ? 2.195 5.809 14.469 1 98.5 233 TRP A O 1
ATOM 1882 N N . PRO A 1 234 ? 3.402 3.92 14.5 1 96.88 234 PRO A N 1
ATOM 1883 C CA . PRO A 1 234 ? 2.959 3.566 13.148 1 96.88 234 PRO A CA 1
ATOM 1884 C C . PRO A 1 234 ? 1.467 3.248 13.086 1 96.88 234 PRO A C 1
ATOM 1886 O O . PRO A 1 234 ? 0.974 2.418 13.852 1 96.88 234 PRO A O 1
ATOM 1889 N N . MET A 1 235 ? 0.728 3.9 12.203 1 96.44 235 MET A N 1
ATOM 1890 C CA . MET A 1 235 ? -0.697 3.637 12.023 1 96.44 235 MET A CA 1
ATOM 1891 C C . MET A 1 235 ? -1.141 3.971 10.609 1 96.44 235 MET A C 1
ATOM 1893 O O . MET A 1 235 ? -0.626 4.91 10 1 96.44 235 MET A O 1
ATOM 1897 N N . GLY A 1 236 ? -2.086 3.211 10.117 1 94.75 236 GLY A N 1
ATOM 1898 C CA . GLY A 1 236 ? -2.508 3.318 8.727 1 94.75 236 GLY A CA 1
ATOM 1899 C C . GLY A 1 236 ? -1.683 2.463 7.785 1 94.75 236 GLY A C 1
ATOM 1900 O O . GLY A 1 236 ? -0.912 1.607 8.227 1 94.75 236 GLY A O 1
ATOM 1901 N N . ASP A 1 237 ? -1.938 2.666 6.461 1 92 237 ASP A N 1
ATOM 1902 C CA . ASP A 1 237 ? -1.204 1.917 5.445 1 92 237 ASP A CA 1
ATOM 1903 C C . ASP A 1 237 ? -0.785 2.824 4.289 1 92 237 ASP A C 1
ATOM 1905 O O . ASP A 1 237 ? -0.812 4.051 4.414 1 92 237 ASP A O 1
ATOM 1909 N N . SER A 1 238 ? -0.374 2.262 3.229 1 92.25 238 SER A N 1
ATOM 1910 C CA . SER A 1 238 ? 0.219 2.99 2.111 1 92.25 238 SER A CA 1
ATOM 1911 C C . SER A 1 238 ? -0.819 3.848 1.396 1 92.25 238 SER A C 1
ATOM 1913 O O . SER A 1 238 ? -0.469 4.738 0.618 1 92.25 238 SER A O 1
ATOM 1915 N N . PHE A 1 239 ? -2.104 3.65 1.677 1 93.62 239 PHE A N 1
ATOM 1916 C CA . PHE A 1 239 ? -3.174 4.379 1.004 1 93.62 239 PHE A CA 1
ATOM 1917 C C . PHE A 1 239 ? -3.854 5.348 1.962 1 93.62 239 PHE A C 1
ATOM 1919 O O . PHE A 1 239 ? -4.836 6 1.6 1 93.62 239 PHE A O 1
ATOM 1926 N N . SER A 1 240 ? -3.289 5.465 3.143 1 94.88 240 SER A N 1
ATOM 1927 C CA . SER A 1 240 ? -3.883 6.34 4.148 1 94.88 240 SER A CA 1
ATOM 1928 C C . SER A 1 240 ? -3.49 7.793 3.918 1 94.88 240 SER A C 1
ATOM 1930 O O . SER A 1 240 ? -2.492 8.078 3.252 1 94.88 240 SER A O 1
ATOM 1932 N N . GLN A 1 241 ? -4.32 8.648 4.359 1 95.81 241 GLN A N 1
ATOM 1933 C CA . GLN A 1 241 ? -4.016 10.055 4.57 1 95.81 241 GLN A CA 1
ATOM 1934 C C . GLN A 1 241 ? -4.398 10.5 5.98 1 95.81 241 GLN A C 1
ATOM 1936 O O . GLN A 1 241 ? -5.488 11.031 6.195 1 95.81 241 GLN A O 1
ATOM 1941 N N . MET A 1 242 ? -3.428 10.32 6.887 1 96.56 242 MET A N 1
ATOM 1942 C CA . MET A 1 242 ? -3.664 10.805 8.242 1 96.56 242 MET A CA 1
ATOM 1943 C C . MET A 1 242 ? -3.736 12.328 8.266 1 96.56 242 MET A C 1
ATOM 1945 O O . MET A 1 242 ? -2.705 13.008 8.289 1 96.56 242 MET A O 1
ATOM 1949 N N . HIS A 1 243 ? -4.887 12.844 8.266 1 96.12 243 HIS A N 1
ATOM 1950 C CA . HIS A 1 243 ? -5.109 14.25 7.965 1 96.12 243 HIS A CA 1
ATOM 1951 C C . HIS A 1 243 ? -5.008 15.109 9.219 1 96.12 243 HIS A C 1
ATOM 1953 O O . HIS A 1 243 ? -3.916 15.305 9.758 1 96.12 243 HIS A O 1
ATOM 1959 N N . ASP A 1 244 ? -6.129 15.414 9.906 1 98.19 244 ASP A N 1
ATOM 1960 C CA . ASP A 1 244 ? -6.125 16.188 11.141 1 98.19 244 ASP A CA 1
ATOM 1961 C C . ASP A 1 244 ? -6.164 15.281 12.367 1 98.19 244 ASP A C 1
ATOM 1963 O O . ASP A 1 244 ? -6.477 14.094 12.258 1 98.19 244 ASP A O 1
ATOM 1967 N N . LEU A 1 245 ? -5.754 15.836 13.484 1 98.69 245 LEU A N 1
ATOM 1968 C CA . LEU A 1 245 ? -5.781 15.102 14.742 1 98.69 245 LEU A CA 1
ATOM 1969 C C . LEU A 1 245 ? -6.293 15.977 15.883 1 98.69 245 LEU A C 1
ATOM 1971 O O . LEU A 1 245 ? -6.465 17.188 15.703 1 98.69 245 LEU A O 1
ATOM 1975 N N . LEU A 1 246 ? -6.586 15.336 17 1 98.81 246 LEU A N 1
ATOM 1976 C CA . LEU A 1 246 ? -7.078 16.016 18.188 1 98.81 246 LEU A CA 1
ATOM 1977 C C . LEU A 1 246 ? -6.492 15.383 19.453 1 98.81 246 LEU A C 1
ATOM 1979 O O . LEU A 1 246 ? -6.527 14.164 19.609 1 98.81 246 LEU A O 1
ATOM 1983 N N . PHE A 1 247 ? -5.805 16.172 20.219 1 98.75 247 PHE A N 1
ATOM 1984 C CA . PHE A 1 247 ? -5.562 15.758 21.594 1 98.75 247 PHE A CA 1
ATOM 1985 C C . PHE A 1 247 ? -6.777 16.047 22.469 1 98.75 247 PHE A C 1
ATOM 1987 O O . PHE A 1 247 ? -7.105 17.203 22.719 1 98.75 247 PHE A O 1
ATOM 1994 N N . HIS A 1 248 ? -7.422 15.039 22.906 1 98.75 248 HIS A N 1
ATOM 1995 C CA . HIS A 1 248 ? -8.633 15.172 23.703 1 98.75 248 HIS A CA 1
ATOM 1996 C C . HIS A 1 248 ? -8.305 15.484 25.156 1 98.75 248 HIS A C 1
ATOM 1998 O O . HIS A 1 248 ? -7.918 14.586 25.906 1 98.75 248 HIS A O 1
ATOM 2004 N N . LYS A 1 249 ? -8.555 16.641 25.562 1 96.94 249 LYS A N 1
ATOM 2005 C CA . LYS A 1 249 ? -8.094 17.156 26.844 1 96.94 249 LYS A CA 1
ATOM 2006 C C . LYS A 1 249 ? -8.758 16.406 28 1 96.94 249 LYS A C 1
ATOM 2008 O O . LYS A 1 249 ? -8.133 16.172 29.031 1 96.94 249 LYS A O 1
ATOM 2013 N N . LYS A 1 250 ? -9.969 16.078 27.859 1 96 250 LYS A N 1
ATOM 2014 C CA . LYS A 1 250 ? -10.719 15.461 28.953 1 96 250 LYS A CA 1
ATOM 2015 C C . LYS A 1 250 ? -10.219 14.055 29.25 1 96 250 LYS A C 1
ATOM 2017 O O . LYS A 1 250 ? -10.203 13.625 30.406 1 96 250 LYS A O 1
ATOM 2022 N N . THR A 1 251 ? -9.82 13.32 28.203 1 96.94 251 THR A N 1
ATOM 2023 C CA . THR A 1 251 ? -9.469 11.922 28.422 1 96.94 251 THR A CA 1
ATOM 2024 C C . THR A 1 251 ? -7.957 11.719 28.312 1 96.94 251 THR A C 1
ATOM 2026 O O . THR A 1 251 ? -7.426 10.703 28.75 1 96.94 251 THR A O 1
ATOM 2029 N N . GLY A 1 252 ? -7.281 12.609 27.703 1 97.69 252 GLY A N 1
ATOM 2030 C CA . GLY A 1 252 ? -5.855 12.453 27.469 1 97.69 252 GLY A CA 1
ATOM 2031 C C . GLY A 1 252 ? -5.551 11.57 26.266 1 97.69 252 GLY A C 1
ATOM 2032 O O . GLY A 1 252 ? -4.387 11.273 26 1 97.69 252 GLY A O 1
ATOM 2033 N N . LEU A 1 253 ? -6.57 11.148 25.5 1 98.69 253 LEU A N 1
ATOM 2034 C CA . LEU A 1 253 ? -6.391 10.32 24.312 1 98.69 253 LEU A CA 1
ATOM 2035 C C . LEU A 1 253 ? -6.145 11.18 23.078 1 98.69 253 LEU A C 1
ATOM 2037 O O . LEU A 1 253 ? -6.453 12.375 23.078 1 98.69 253 LEU A O 1
ATOM 2041 N N . VAL A 1 254 ? -5.508 10.602 22.094 1 98.88 254 VAL A N 1
ATOM 2042 C CA . VAL A 1 254 ? -5.281 11.281 20.828 1 98.88 254 VAL A CA 1
ATOM 2043 C C . VAL A 1 254 ? -6.133 10.641 19.734 1 98.88 254 VAL A C 1
ATOM 2045 O O . VAL A 1 254 ? -6.215 9.414 19.641 1 98.88 254 VAL A O 1
ATOM 2048 N N . TYR A 1 255 ? -6.844 11.422 19 1 98.88 255 TYR A N 1
ATOM 2049 C CA . TYR A 1 255 ? -7.637 10.977 17.859 1 98.88 255 TYR A CA 1
ATOM 2050 C C . TYR A 1 255 ? -7.004 11.43 16.547 1 98.88 255 TYR A C 1
ATOM 2052 O O . TYR A 1 255 ? -6.605 12.594 16.406 1 98.88 255 TYR A O 1
ATOM 2060 N N . VAL A 1 256 ? -6.809 10.57 15.609 1 98.75 256 VAL A N 1
ATOM 2061 C CA . VAL A 1 256 ? -6.266 10.875 14.289 1 98.75 256 VAL A CA 1
ATOM 2062 C C . VAL A 1 256 ? -7.266 10.461 13.211 1 98.75 256 VAL A C 1
ATOM 2064 O O . VAL A 1 256 ? -7.758 9.328 13.211 1 98.75 256 VAL A O 1
ATOM 2067 N N . GLY A 1 257 ? -7.566 11.383 12.312 1 98.44 257 GLY A N 1
ATOM 2068 C CA . GLY A 1 257 ? -8.5 11.078 11.242 1 98.44 257 GLY A CA 1
ATOM 2069 C C . GLY A 1 257 ? -7.816 10.641 9.961 1 98.44 257 GLY A C 1
ATOM 2070 O O . GLY A 1 257 ? -6.941 11.344 9.445 1 98.44 257 GLY A O 1
ATOM 2071 N N . ASP A 1 258 ? -8.141 9.453 9.461 1 97.25 258 ASP A N 1
ATOM 2072 C CA . ASP A 1 258 ? -7.754 8.992 8.133 1 97.25 258 ASP A CA 1
ATOM 2073 C C . ASP A 1 258 ? -8.789 9.414 7.09 1 97.25 258 ASP A C 1
ATOM 2075 O O . ASP A 1 258 ? -9.797 8.727 6.902 1 97.25 258 ASP A O 1
ATOM 2079 N N . ASN A 1 259 ? -8.539 10.445 6.359 1 96.88 259 ASN A N 1
ATOM 2080 C CA . ASN A 1 259 ? -9.5 11.141 5.508 1 96.88 259 ASN A CA 1
ATOM 2081 C C . ASN A 1 259 ? -10 10.234 4.379 1 96.88 259 ASN A C 1
ATOM 2083 O O . ASN A 1 259 ? -11.203 10.164 4.121 1 96.88 259 ASN A O 1
ATOM 2087 N N . ILE A 1 260 ? -9.18 9.5 3.742 1 94.19 260 ILE A N 1
ATOM 2088 C CA . ILE A 1 260 ? -9.562 8.82 2.514 1 94.19 260 ILE A CA 1
ATOM 2089 C C . ILE A 1 260 ? -10.07 7.414 2.842 1 94.19 260 ILE A C 1
ATOM 2091 O O . ILE A 1 260 ? -10.562 6.703 1.964 1 94.19 260 ILE A O 1
ATOM 2095 N N . GLN A 1 261 ? -9.992 7.027 4.156 1 95.12 261 GLN A N 1
ATOM 2096 C CA . GLN A 1 261 ? -10.484 5.715 4.559 1 95.12 261 GLN A CA 1
ATOM 2097 C C . GLN A 1 261 ? -11.664 5.84 5.516 1 95.12 261 GLN A C 1
ATOM 2099 O O . GLN A 1 261 ? -12.273 4.84 5.898 1 95.12 261 GLN A O 1
ATOM 2104 N N . ASP A 1 262 ? -12.031 7.062 5.926 1 97.31 262 ASP A N 1
ATOM 2105 C CA . ASP A 1 262 ? -13.125 7.352 6.852 1 97.31 262 ASP A CA 1
ATOM 2106 C C . ASP A 1 262 ? -12.969 6.562 8.148 1 97.31 262 ASP A C 1
ATOM 2108 O O . ASP A 1 262 ? -13.922 5.938 8.617 1 97.31 262 ASP A O 1
ATOM 2112 N N . ARG A 1 263 ? -11.781 6.594 8.688 1 97.81 263 ARG A N 1
ATOM 2113 C CA . ARG A 1 263 ? -11.5 5.891 9.938 1 97.81 263 ARG A CA 1
ATOM 2114 C C . ARG A 1 263 ? -10.945 6.848 10.992 1 97.81 263 ARG A C 1
ATOM 2116 O O . ARG A 1 263 ? -10.07 7.66 10.703 1 97.81 263 ARG A O 1
ATOM 2123 N N . LEU A 1 264 ? -11.516 6.828 12.133 1 98.69 264 LEU A N 1
ATOM 2124 C CA . LEU A 1 264 ? -11.062 7.582 13.289 1 98.69 264 LEU A CA 1
ATOM 2125 C C . LEU A 1 264 ? -10.25 6.703 14.234 1 98.69 264 LEU A C 1
ATOM 2127 O O . LEU A 1 264 ? -10.789 5.777 14.852 1 98.69 264 LEU A O 1
ATOM 2131 N N . TRP A 1 265 ? -8.992 6.969 14.367 1 98.62 265 TRP A N 1
ATOM 2132 C CA . TRP A 1 265 ? -8.094 6.238 15.258 1 98.62 265 TRP A CA 1
ATOM 2133 C C . TRP A 1 265 ? -8.062 6.871 16.641 1 98.62 265 TRP A C 1
ATOM 2135 O O . TRP A 1 265 ? -7.906 8.086 16.781 1 98.62 265 TRP A O 1
ATOM 2145 N N . GLU A 1 266 ? -8.266 6.098 17.625 1 98.81 266 GLU A N 1
ATOM 2146 C CA . GLU A 1 266 ? -8.125 6.484 19.031 1 98.81 266 GLU A CA 1
ATOM 2147 C C . GLU A 1 266 ? -6.934 5.789 19.688 1 98.81 266 GLU A C 1
ATOM 2149 O O . GLU A 1 266 ? -6.82 4.562 19.641 1 98.81 266 GLU A O 1
ATOM 2154 N N . ILE A 1 267 ? -6.062 6.582 20.297 1 98.75 267 ILE A N 1
ATOM 2155 C CA . ILE A 1 267 ? -4.895 5.945 20.906 1 98.75 267 ILE A CA 1
ATOM 2156 C C . ILE A 1 267 ? -4.59 6.594 22.25 1 98.75 267 ILE A C 1
ATOM 2158 O O . ILE A 1 267 ? -4.695 7.812 22.406 1 98.75 267 ILE A O 1
ATOM 2162 N N . ASN A 1 268 ? -4.277 5.812 23.234 1 98.69 268 ASN A N 1
ATOM 2163 C CA . ASN A 1 268 ? -3.67 6.258 24.484 1 98.69 268 ASN A CA 1
ATOM 2164 C C . ASN A 1 268 ? -2.15 6.355 24.375 1 98.69 268 ASN A C 1
ATOM 2166 O O . ASN A 1 268 ? -1.46 5.336 24.344 1 98.69 268 ASN A O 1
ATOM 2170 N N . PRO A 1 269 ? -1.649 7.523 24.281 1 97.62 269 PRO A N 1
ATOM 2171 C CA . PRO A 1 269 ? -0.214 7.652 24.016 1 97.62 269 PRO A CA 1
ATOM 2172 C C . PRO A 1 269 ? 0.647 7.113 25.156 1 97.62 269 PRO A C 1
ATOM 2174 O O . PRO A 1 269 ? 1.843 6.875 24.969 1 97.62 269 PRO A O 1
ATOM 2177 N N . ASN A 1 270 ? 0.14 6.871 26.328 1 96.94 270 ASN A N 1
ATOM 2178 C CA . ASN A 1 270 ? 0.911 6.355 27.453 1 96.94 270 ASN A CA 1
ATOM 2179 C C . ASN A 1 270 ? 1.071 4.84 27.375 1 96.94 270 ASN A C 1
ATOM 2181 O O . ASN A 1 270 ? 2.066 4.293 27.844 1 96.94 270 ASN A O 1
ATOM 2185 N N . THR A 1 271 ? 0.073 4.164 26.734 1 97.25 271 THR A N 1
ATOM 2186 C CA . THR A 1 271 ? 0.091 2.707 26.781 1 97.25 271 THR A CA 1
ATOM 2187 C C . THR A 1 271 ? 0.21 2.131 25.375 1 97.25 271 THR A C 1
ATOM 2189 O O . THR A 1 271 ? 0.585 0.969 25.203 1 97.25 271 THR A O 1
ATOM 2192 N N . GLY A 1 272 ? -0.201 2.9 24.422 1 97.62 272 GLY A N 1
ATOM 2193 C CA . GLY A 1 272 ? -0.25 2.402 23.047 1 97.62 272 GLY A CA 1
ATOM 2194 C C . GLY A 1 272 ? -1.56 1.716 22.719 1 97.62 272 GLY A C 1
ATOM 2195 O O . GLY A 1 272 ? -1.756 1.263 21.578 1 97.62 272 GLY A O 1
ATOM 2196 N N . LYS A 1 273 ? -2.498 1.612 23.688 1 98.12 273 LYS A N 1
ATOM 2197 C CA . LYS A 1 273 ? -3.805 1.017 23.422 1 98.12 273 LYS A CA 1
ATOM 2198 C C . LYS A 1 273 ? -4.562 1.796 22.359 1 98.12 273 LYS A C 1
ATOM 2200 O O . LYS A 1 273 ? -4.668 3.021 22.438 1 98.12 273 LYS A O 1
ATOM 2205 N N . THR A 1 274 ? -5.07 1.102 21.359 1 98.25 274 THR A N 1
ATOM 2206 C CA . THR A 1 274 ? -5.641 1.754 20.188 1 98.25 274 THR A CA 1
ATOM 2207 C C . THR A 1 274 ? -6.945 1.078 19.766 1 98.25 274 THR A C 1
ATOM 2209 O O . THR A 1 274 ? -7.082 -0.142 19.891 1 98.25 274 THR A O 1
ATOM 2212 N N . VAL A 1 275 ? -7.875 1.854 19.344 1 98.25 275 VAL A N 1
ATOM 2213 C CA . VAL A 1 275 ? -9.133 1.412 18.734 1 98.25 275 VAL A CA 1
ATOM 2214 C C . VAL A 1 275 ? -9.43 2.246 17.5 1 98.25 275 VAL A C 1
ATOM 2216 O O . VAL A 1 275 ? -9.133 3.441 17.453 1 98.25 275 VAL A O 1
ATOM 2219 N N . VAL A 1 276 ? -9.984 1.627 16.516 1 98.19 276 VAL A N 1
ATOM 2220 C CA . VAL A 1 276 ? -10.344 2.33 15.281 1 98.19 276 VAL A CA 1
ATOM 2221 C C . VAL A 1 276 ? -11.859 2.279 15.086 1 98.19 276 VAL A C 1
ATOM 2223 O O . VAL A 1 276 ? -12.492 1.247 15.328 1 98.19 276 VAL A O 1
ATOM 2226 N N . TYR A 1 277 ? -12.461 3.418 14.672 1 98.31 277 TYR A N 1
ATOM 2227 C CA . TYR A 1 277 ? -13.891 3.521 14.375 1 98.31 277 TYR A CA 1
ATOM 2228 C C . TYR A 1 277 ? -14.117 3.947 12.93 1 98.31 277 TYR A C 1
ATOM 2230 O O . TYR A 1 277 ? -13.422 4.832 12.422 1 98.31 277 TYR A O 1
ATOM 2238 N N . LYS A 1 278 ? -15.023 3.346 12.289 1 96.5 278 LYS A N 1
ATOM 2239 C CA . LYS A 1 278 ? -15.453 3.809 10.977 1 96.5 278 LYS A CA 1
ATOM 2240 C C . LYS A 1 278 ? -16.547 4.871 11.094 1 96.5 278 LYS A C 1
ATOM 2242 O O . LYS A 1 278 ? -17.547 4.664 11.773 1 96.5 278 LYS A O 1
ATOM 2247 N N . VAL A 1 279 ? -16.297 5.992 10.461 1 97.69 279 VAL A N 1
ATOM 2248 C CA . VAL A 1 279 ? -17.344 7.008 10.445 1 97.69 279 VAL A CA 1
ATOM 2249 C C . VAL A 1 279 ? -18.516 6.516 9.594 1 97.69 279 VAL A C 1
ATOM 2251 O O . VAL A 1 279 ? -18.344 6.164 8.43 1 97.69 279 VAL A O 1
ATOM 2254 N N . PRO A 1 280 ? -19.672 6.531 10.125 1 96.44 280 PRO A N 1
ATOM 2255 C CA . PRO A 1 280 ? -20.797 5.934 9.406 1 96.44 280 PRO A CA 1
ATOM 2256 C C . PRO A 1 280 ? -21.219 6.754 8.188 1 96.44 280 PRO A C 1
ATOM 2258 O O . PRO A 1 280 ? -21.188 7.984 8.227 1 96.44 280 PRO A O 1
ATOM 2261 N N . LYS A 1 281 ? -21.609 6.047 7.219 1 95.06 281 LYS A N 1
ATOM 2262 C CA . LYS A 1 281 ? -22.219 6.676 6.059 1 95.06 281 LYS A CA 1
ATOM 2263 C C . LYS A 1 281 ? -23.75 6.59 6.137 1 95.06 281 LYS A C 1
ATOM 2265 O O . LYS A 1 281 ? -24.297 5.738 6.844 1 95.06 281 LYS A O 1
ATOM 2270 N N . GLN A 1 282 ? -24.391 7.473 5.488 1 94.88 282 GLN A N 1
ATOM 2271 C CA . GLN A 1 282 ? -25.812 7.344 5.258 1 94.88 282 GLN A CA 1
ATOM 2272 C C . GLN A 1 282 ? -26.109 6.402 4.094 1 94.88 282 GLN A C 1
ATOM 2274 O O . GLN A 1 282 ? -25.266 6.211 3.221 1 94.88 282 GLN A O 1
ATOM 2279 N N . PRO A 1 283 ? -27.266 5.797 4.086 1 89.5 283 PRO A N 1
ATOM 2280 C CA . PRO A 1 283 ? -27.594 4.832 3.035 1 89.5 283 PRO A CA 1
ATOM 2281 C C . PRO A 1 283 ? -27.438 5.41 1.63 1 89.5 283 PRO A C 1
ATOM 2283 O O . PRO A 1 283 ? -27.047 4.688 0.703 1 89.5 283 PRO A O 1
ATOM 2286 N N . GLU A 1 284 ? -27.609 6.707 1.535 1 89.19 284 GLU A N 1
ATOM 2287 C CA . GLU A 1 284 ? -27.594 7.32 0.212 1 89.19 284 GLU A CA 1
ATOM 2288 C C . GLU A 1 284 ? -26.188 7.789 -0.164 1 89.19 284 GLU A C 1
ATOM 2290 O O . GLU A 1 284 ? -25.953 8.203 -1.299 1 89.19 284 GLU A O 1
ATOM 2295 N N . ASP A 1 285 ? -25.297 7.703 0.771 1 92.62 285 ASP A N 1
ATOM 2296 C CA . ASP A 1 285 ? -23.938 8.148 0.484 1 92.62 285 ASP A CA 1
ATOM 2297 C C . ASP A 1 285 ? -23.25 7.219 -0.52 1 92.62 285 ASP A C 1
ATOM 2299 O O . ASP A 1 285 ? -23.344 5.992 -0.404 1 92.62 285 ASP A O 1
ATOM 2303 N N . GLU A 1 286 ? -22.609 7.809 -1.484 1 86.62 286 GLU A N 1
ATOM 2304 C CA . GLU A 1 286 ? -21.891 7.031 -2.486 1 86.62 286 GLU A CA 1
ATOM 2305 C C . GLU A 1 286 ? -20.375 7.102 -2.25 1 86.62 286 GLU A C 1
ATOM 2307 O O . GLU A 1 286 ? -19.891 8 -1.561 1 86.62 286 GLU A O 1
ATOM 2312 N N . LEU A 1 287 ? -19.703 6.129 -2.83 1 87.81 287 LEU A N 1
ATOM 2313 C CA . LEU A 1 287 ? -18.234 6.152 -2.77 1 87.81 287 LEU A CA 1
ATOM 2314 C C . LEU A 1 287 ? -17.688 7.426 -3.402 1 87.81 287 LEU A C 1
ATOM 2316 O O . LEU A 1 287 ? -18.062 7.777 -4.523 1 87.81 287 LEU A O 1
ATOM 2320 N N . GLY A 1 288 ? -16.922 8.148 -2.658 1 89.88 288 GLY A N 1
ATOM 2321 C CA . GLY A 1 288 ? -16.422 9.438 -3.105 1 89.88 288 GLY A CA 1
ATOM 2322 C C . GLY A 1 288 ? -17.312 10.602 -2.699 1 89.88 288 GLY A C 1
ATOM 2323 O O . GLY A 1 288 ? -16.984 11.758 -2.967 1 89.88 288 GLY A O 1
ATOM 2324 N N . GLY A 1 289 ? -18.453 10.273 -2.076 1 91.69 289 GLY A N 1
ATOM 2325 C CA . GLY A 1 289 ? -19.375 11.281 -1.568 1 91.69 289 GLY A CA 1
ATOM 2326 C C . GLY A 1 289 ? -19.922 12.18 -2.656 1 91.69 289 GLY A C 1
ATOM 2327 O O . GLY A 1 289 ? -20.312 11.703 -3.723 1 91.69 289 GLY A O 1
ATOM 2328 N N . LEU A 1 290 ? -19.984 13.469 -2.379 1 90.06 290 LEU A N 1
ATOM 2329 C CA . LEU A 1 290 ? -20.578 14.453 -3.283 1 90.06 290 LEU A CA 1
ATOM 2330 C C . LEU A 1 290 ? -19.594 14.836 -4.387 1 90.06 290 LEU A C 1
ATOM 2332 O O . LEU A 1 290 ? -19.953 15.562 -5.316 1 90.06 290 LEU A O 1
ATOM 2336 N N . LEU A 1 291 ? -18.359 14.312 -4.328 1 88.5 291 LEU A N 1
ATOM 2337 C CA . LEU A 1 291 ? -17.344 14.555 -5.34 1 88.5 291 LEU A CA 1
ATOM 2338 C C . LEU A 1 291 ? -16.719 13.25 -5.809 1 88.5 291 LEU A C 1
ATOM 2340 O O . LEU A 1 291 ? -15.5 13.094 -5.789 1 88.5 291 LEU A O 1
ATOM 2344 N N . PRO A 1 292 ? -17.438 12.336 -6.305 1 80.19 292 PRO A N 1
ATOM 2345 C CA . PRO A 1 292 ? -16.922 11 -6.633 1 80.19 292 PRO A CA 1
ATOM 2346 C C . PRO A 1 292 ? -15.883 11.031 -7.75 1 80.19 292 PRO A C 1
ATOM 2348 O O . PRO A 1 292 ? -15.039 10.141 -7.832 1 80.19 292 PRO A O 1
ATOM 2351 N N . GLY A 1 293 ? -15.938 11.984 -8.523 1 77.38 293 GLY A N 1
ATOM 2352 C CA . GLY A 1 293 ? -15 12.078 -9.641 1 77.38 293 GLY A CA 1
ATOM 2353 C C . GLY A 1 293 ? -13.578 12.352 -9.195 1 77.38 293 GLY A C 1
ATOM 2354 O O . GLY A 1 293 ? -12.625 12.023 -9.914 1 77.38 293 GLY A O 1
ATOM 2355 N N . ARG A 1 294 ? -13.383 12.852 -8.07 1 82.25 294 ARG A N 1
ATOM 2356 C CA . ARG A 1 294 ? -12.078 13.305 -7.582 1 82.25 294 ARG A CA 1
ATOM 2357 C C . ARG A 1 294 ? -11.125 12.133 -7.41 1 82.25 294 ARG A C 1
ATOM 2359 O O . ARG A 1 294 ? -9.953 12.219 -7.793 1 82.25 294 ARG A O 1
ATOM 2366 N N . LEU A 1 295 ? -11.648 11.016 -6.879 1 80.81 295 LEU A N 1
ATOM 2367 C CA . LEU A 1 295 ? -10.773 9.891 -6.574 1 80.81 295 LEU A CA 1
ATOM 2368 C C . LEU A 1 295 ? -11.086 8.695 -7.469 1 80.81 295 LEU A C 1
ATOM 2370 O O . LEU A 1 295 ? -10.773 7.555 -7.121 1 80.81 295 LEU A O 1
ATOM 2374 N N . ARG A 1 296 ? -11.617 9 -8.586 1 74.56 296 ARG A N 1
ATOM 2375 C CA . ARG A 1 296 ? -12.039 7.93 -9.484 1 74.56 296 ARG A CA 1
ATOM 2376 C C . ARG A 1 296 ? -10.852 7.098 -9.945 1 74.56 296 ARG A C 1
ATOM 2378 O O . ARG A 1 296 ? -10.961 5.883 -10.117 1 74.56 296 ARG A O 1
ATOM 2385 N N . SER A 1 297 ? -9.719 7.785 -10.109 1 73.94 297 SER A N 1
ATOM 2386 C CA . SER A 1 297 ? -8.555 7.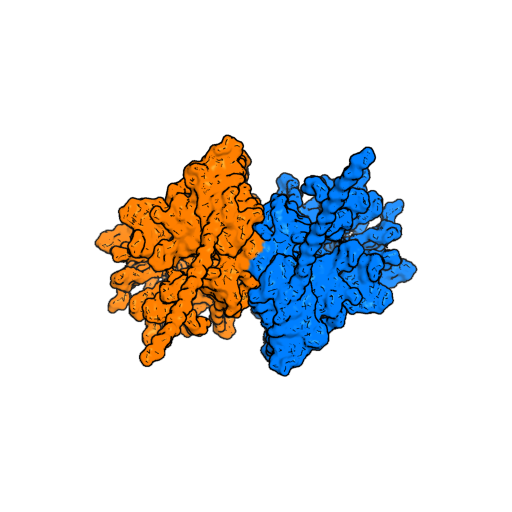086 -10.648 1 73.94 297 SER A CA 1
ATOM 2387 C C . SER A 1 297 ? -7.617 6.641 -9.531 1 73.94 297 SER A C 1
ATOM 2389 O O . SER A 1 297 ? -6.582 6.023 -9.797 1 73.94 297 SER A O 1
ATOM 2391 N N . PHE A 1 298 ? -7.988 6.965 -8.352 1 83 298 PHE A N 1
ATOM 2392 C CA . PHE A 1 298 ? -7.148 6.523 -7.246 1 83 298 PHE A CA 1
ATOM 2393 C C . PHE A 1 298 ? -7.422 5.062 -6.906 1 83 298 PHE A C 1
ATOM 2395 O O . PHE A 1 298 ? -8.578 4.641 -6.855 1 83 298 PHE A O 1
ATOM 2402 N N . GLN A 1 299 ? -6.473 4.344 -6.703 1 78.31 299 GLN A N 1
ATOM 2403 C CA . GLN A 1 299 ? -6.523 2.887 -6.801 1 78.31 299 GLN A CA 1
ATOM 2404 C C . GLN A 1 299 ? -7.285 2.283 -5.625 1 78.31 299 GLN A C 1
ATOM 2406 O O . GLN A 1 299 ? -7.93 1.24 -5.766 1 78.31 299 GLN A O 1
ATOM 2411 N N . LYS A 1 300 ? -7.082 2.836 -4.438 1 85.31 300 LYS A N 1
ATOM 2412 C CA . LYS A 1 300 ? -7.738 2.252 -3.271 1 85.31 300 LYS A CA 1
ATOM 2413 C C . LYS A 1 300 ? -8.148 3.332 -2.275 1 85.31 300 LYS A C 1
ATOM 2415 O O . LYS A 1 300 ? -7.301 3.906 -1.588 1 85.31 300 LYS A O 1
ATOM 2420 N N . HIS A 1 301 ? -9.469 3.533 -2.188 1 86.25 301 HIS A N 1
ATOM 2421 C CA . HIS A 1 301 ? -10.039 4.371 -1.141 1 86.25 301 HIS A CA 1
ATOM 2422 C C . HIS A 1 301 ? -11.406 3.854 -0.703 1 86.25 301 HIS A C 1
ATOM 2424 O O . HIS A 1 301 ? -12.031 3.066 -1.416 1 86.25 301 HIS A O 1
ATOM 2430 N N . GLU A 1 302 ? -11.789 4.195 0.522 1 88.81 302 GLU A N 1
ATOM 2431 C CA . GLU A 1 302 ? -13.07 3.789 1.09 1 88.81 302 GLU A CA 1
ATOM 2432 C C . GLU A 1 302 ? -13.82 4.988 1.664 1 88.81 302 GLU A C 1
ATOM 2434 O O . GLU A 1 302 ? -14.516 4.867 2.676 1 88.81 302 GLU A O 1
ATOM 2439 N N . THR A 1 303 ? -13.656 6.098 1.012 1 93.44 303 THR A N 1
ATOM 2440 C CA . THR A 1 303 ? -14.219 7.309 1.596 1 93.44 303 THR A CA 1
ATOM 2441 C C . THR A 1 303 ? -15.625 7.566 1.047 1 93.44 303 THR A C 1
ATOM 2443 O O . THR A 1 303 ? -15.82 7.617 -0.169 1 93.44 303 THR A O 1
ATOM 2446 N N . TYR A 1 304 ? -16.578 7.684 1.919 1 94.31 304 TYR A N 1
ATOM 2447 C CA . TYR A 1 304 ? -17.953 8.062 1.635 1 94.31 304 TYR A CA 1
ATOM 2448 C C . TYR A 1 304 ? -18.281 9.43 2.225 1 94.31 304 TYR A C 1
ATOM 2450 O O . TYR A 1 304 ? -19.156 10.141 1.721 1 94.31 304 TYR A O 1
ATOM 2458 N N . VAL A 1 305 ? -17.547 9.766 3.27 1 96.44 305 VAL A N 1
ATOM 2459 C CA . VAL A 1 305 ? -17.938 10.984 3.986 1 96.44 305 VAL A CA 1
ATOM 2460 C C . VAL A 1 305 ? -16.781 11.984 3.965 1 96.44 305 VAL A C 1
ATOM 2462 O O . VAL A 1 305 ? -17 13.195 3.977 1 96.44 305 VAL A O 1
ATOM 2465 N N . GLY A 1 306 ? -15.555 11.508 3.994 1 97.06 306 GLY A N 1
ATOM 2466 C CA . GLY A 1 306 ? -14.406 12.406 3.965 1 97.06 306 GLY A CA 1
ATOM 2467 C C . GLY A 1 306 ? -14.102 13.023 5.316 1 97.06 306 GLY A C 1
ATOM 2468 O O . GLY A 1 306 ? -14.117 14.242 5.469 1 97.06 306 GLY A O 1
ATOM 2469 N N . LEU A 1 307 ? -13.734 12.172 6.285 1 97.88 307 LEU A N 1
ATOM 2470 C CA . LEU A 1 307 ? -13.328 12.633 7.609 1 97.88 307 LEU A CA 1
ATOM 2471 C C . LEU A 1 307 ? -12.156 13.609 7.508 1 97.88 307 LEU A C 1
ATOM 2473 O O . LEU A 1 307 ? -11.102 13.266 6.977 1 97.88 307 LEU A O 1
ATOM 2477 N N . HIS A 1 308 ? -12.336 14.805 8.086 1 97.88 308 HIS A N 1
ATOM 2478 C CA . HIS A 1 308 ? -11.344 15.828 7.781 1 97.88 308 HIS A CA 1
ATOM 2479 C C . HIS A 1 308 ? -10.805 16.469 9.055 1 97.88 308 HIS A C 1
ATOM 2481 O O . HIS A 1 308 ? -9.781 16.031 9.586 1 97.88 308 HIS A O 1
ATOM 2487 N N . SER A 1 309 ? -11.492 17.375 9.711 1 98.56 309 SER A N 1
ATOM 2488 C CA . SER A 1 309 ? -11.047 18.141 10.883 1 98.56 309 SER A CA 1
ATOM 2489 C C . SER A 1 309 ? -11.797 17.703 12.133 1 98.56 309 SER A C 1
ATOM 2491 O O . SER A 1 309 ? -12.891 17.141 12.055 1 98.56 309 SER A O 1
ATOM 2493 N N . LEU A 1 310 ? -11.188 17.906 13.305 1 98.75 310 LEU A N 1
ATOM 2494 C CA . LEU A 1 310 ? -11.742 17.516 14.594 1 98.75 310 LEU A CA 1
ATOM 2495 C C . LEU A 1 310 ? -11.641 18.672 15.594 1 98.75 310 LEU A C 1
ATOM 2497 O O . LEU A 1 310 ? -10.648 19.406 15.602 1 98.75 310 LEU A O 1
ATOM 2501 N N . ALA A 1 311 ? -12.602 18.797 16.453 1 98.69 311 ALA A N 1
ATOM 2502 C CA . ALA A 1 311 ? -12.578 19.75 17.562 1 98.69 311 ALA A CA 1
ATOM 2503 C C . ALA A 1 311 ? -13.359 19.219 18.766 1 98.69 311 ALA A C 1
ATOM 2505 O O . ALA A 1 311 ? -14.352 18.5 18.594 1 98.69 311 ALA A O 1
ATOM 2506 N N . GLU A 1 312 ? -12.953 19.547 19.891 1 98.62 312 GLU A N 1
ATOM 2507 C CA . GLU A 1 312 ? -13.547 19.062 21.141 1 98.62 312 GLU A CA 1
ATOM 2508 C C . GLU A 1 312 ? -14.484 20.109 21.75 1 98.62 312 GLU A C 1
ATOM 2510 O O . GLU A 1 312 ? -14.109 21.266 21.891 1 98.62 312 GLU A O 1
ATOM 2515 N N . SER A 1 313 ? -15.664 19.688 22.141 1 98.31 313 SER A N 1
ATOM 2516 C CA . SER A 1 313 ? -16.578 20.531 22.906 1 98.31 313 SER A CA 1
ATOM 2517 C C . SER A 1 313 ? -16.031 20.797 24.312 1 98.31 313 SER A C 1
ATOM 2519 O O . SER A 1 313 ? -15.695 19.859 25.047 1 98.31 313 SER A O 1
ATOM 2521 N N . PRO A 1 314 ? -15.992 22.047 24.672 1 95.81 314 PRO A N 1
ATOM 2522 C CA . PRO A 1 314 ? -15.531 22.344 26.031 1 95.81 314 PRO A CA 1
ATOM 2523 C C . PRO A 1 314 ? -16.547 21.953 27.109 1 95.81 314 PRO A C 1
ATOM 2525 O O . PRO A 1 314 ? -16.219 21.938 28.297 1 95.81 314 PRO A O 1
ATOM 2528 N N . ILE A 1 315 ? -17.734 21.656 26.703 1 96.31 315 ILE A N 1
ATOM 2529 C CA . ILE A 1 315 ? -18.828 21.422 27.641 1 96.31 315 ILE A CA 1
ATOM 2530 C C . ILE A 1 315 ? -18.859 19.938 28.031 1 96.31 315 ILE A C 1
ATOM 2532 O O . ILE A 1 315 ? -18.812 19.609 29.219 1 96.31 315 ILE A O 1
ATOM 2536 N N . ASP A 1 316 ? -18.812 19.047 27.047 1 97.31 316 ASP A N 1
ATOM 2537 C CA . ASP A 1 316 ? -19.031 17.641 27.391 1 97.31 316 ASP A CA 1
ATOM 2538 C C . ASP A 1 316 ? -17.922 16.766 26.812 1 97.31 316 ASP A C 1
ATOM 2540 O O . ASP A 1 316 ? -17.922 15.547 27 1 97.31 316 ASP A O 1
ATOM 2544 N N . GLY A 1 317 ? -17.016 17.312 26.078 1 98 317 GLY A N 1
ATOM 2545 C CA . GLY A 1 317 ? -15.891 16.562 25.547 1 98 317 GLY A CA 1
ATOM 2546 C C . GLY A 1 317 ? -16.219 15.844 24.25 1 98 317 GLY A C 1
ATOM 2547 O O . GLY A 1 317 ? -15.367 15.141 23.688 1 98 317 GLY A O 1
ATOM 2548 N N . HIS A 1 318 ? -17.406 16 23.703 1 98.69 318 HIS A N 1
ATOM 2549 C CA . HIS A 1 318 ? -17.719 15.398 22.406 1 98.69 318 HIS A CA 1
ATOM 2550 C C . HIS A 1 318 ? -16.812 15.961 21.312 1 98.69 318 HIS A C 1
ATOM 2552 O O . HIS A 1 318 ? -16.328 17.094 21.422 1 98.69 318 HIS A O 1
ATOM 2558 N N . ILE A 1 319 ? -16.578 15.125 20.359 1 98.88 319 ILE A N 1
ATOM 2559 C CA . ILE A 1 319 ? -15.711 15.516 19.266 1 98.88 319 ILE A CA 1
ATOM 2560 C C . ILE A 1 319 ? -16.547 15.781 18.016 1 98.88 319 ILE A C 1
ATOM 2562 O O . ILE A 1 319 ? -17.328 14.922 17.594 1 98.88 319 ILE A O 1
ATOM 2566 N N . PHE A 1 320 ? -16.438 16.969 17.484 1 98.81 320 PHE A N 1
ATOM 2567 C CA . PHE A 1 320 ? -17.109 17.297 16.234 1 98.81 320 PHE A CA 1
ATOM 2568 C C . PHE A 1 320 ? -16.141 17.172 15.062 1 98.81 320 PHE A C 1
ATOM 2570 O O . PHE A 1 320 ? -14.969 17.531 15.172 1 98.81 320 PHE A O 1
ATOM 2577 N N . ILE A 1 321 ? -16.672 16.594 13.977 1 98.75 321 ILE A N 1
ATOM 2578 C CA . ILE A 1 321 ? -15.883 16.234 12.805 1 98.75 321 ILE A CA 1
ATOM 2579 C C . ILE A 1 321 ? -16.516 16.812 11.547 1 98.75 321 ILE A C 1
ATOM 2581 O O . ILE A 1 321 ? -17.75 16.781 11.398 1 98.75 321 ILE A O 1
ATOM 2585 N N . THR A 1 322 ? -15.688 17.359 10.703 1 98.5 322 THR A N 1
ATOM 2586 C CA . THR A 1 322 ? -16.203 17.734 9.383 1 98.5 322 THR A CA 1
ATOM 2587 C C . THR A 1 322 ? -16.016 16.594 8.391 1 98.5 322 THR A C 1
ATOM 2589 O O . THR A 1 322 ? -14.898 16.156 8.141 1 98.5 322 THR A O 1
ATOM 2592 N N . PRO A 1 323 ? -17.109 16.031 7.871 1 97.69 323 PRO A N 1
ATOM 2593 C CA . PRO A 1 323 ? -17.047 15.172 6.688 1 97.69 323 PRO A CA 1
ATOM 2594 C C . PRO A 1 323 ? -17.062 15.961 5.379 1 97.69 323 PRO A C 1
ATOM 2596 O O . PRO A 1 323 ? -18.125 16.297 4.871 1 97.69 323 PRO A O 1
ATOM 2599 N N . SER A 1 324 ? -15.953 16.172 4.785 1 97.12 324 SER A N 1
ATOM 2600 C CA . SER A 1 324 ? -15.766 17.141 3.717 1 97.12 324 SER A CA 1
ATOM 2601 C C . SER A 1 324 ? -16.578 16.781 2.482 1 97.12 324 SER A C 1
ATOM 2603 O O . SER A 1 324 ? -16.906 17.656 1.672 1 97.12 324 SER A O 1
ATOM 2605 N N . LEU A 1 325 ? -16.969 15.523 2.379 1 96.25 325 LEU A N 1
ATOM 2606 C CA . LEU A 1 325 ? -17.656 15.102 1.158 1 96.25 325 LEU A CA 1
ATOM 2607 C C . LEU A 1 325 ? -19.156 15.008 1.376 1 96.25 325 LEU A C 1
ATOM 2609 O O . LEU A 1 325 ? -19.859 14.375 0.592 1 96.25 325 LEU A O 1
ATOM 2613 N N . GLN A 1 326 ? -19.594 15.578 2.469 1 96.75 326 GLN A N 1
ATOM 2614 C CA . GLN A 1 326 ? -21.016 15.516 2.781 1 96.75 326 GLN A CA 1
ATOM 2615 C C . GLN A 1 326 ? -21.516 16.859 3.33 1 96.75 326 GLN A C 1
ATOM 2617 O O . GLN A 1 326 ? -20.719 17.734 3.633 1 96.75 326 GLN A O 1
ATOM 2622 N N . LYS A 1 327 ? -22.859 16.984 3.439 1 96.12 327 LYS A N 1
ATOM 2623 C CA . LYS A 1 327 ? -23.5 18.156 4 1 96.12 327 LYS A CA 1
ATOM 2624 C C . LYS A 1 327 ? -24 17.891 5.418 1 96.12 327 LYS A C 1
ATOM 2626 O O . LYS A 1 327 ? -25.203 17.938 5.676 1 96.12 327 LYS A O 1
ATOM 2631 N N . ARG A 1 328 ? -23.094 17.734 6.273 1 97.81 328 ARG A N 1
ATOM 2632 C CA . ARG A 1 328 ? -23.406 17.516 7.68 1 97.81 328 ARG A CA 1
ATOM 2633 C C . ARG A 1 328 ? -22.188 17.766 8.555 1 97.81 328 ARG A C 1
ATOM 2635 O O . ARG A 1 328 ? -21.078 17.922 8.047 1 97.81 328 ARG A O 1
ATOM 2642 N N . ILE A 1 329 ? -22.359 17.906 9.797 1 98.31 329 ILE A N 1
ATOM 2643 C CA . ILE A 1 329 ? -21.344 17.828 10.836 1 98.31 329 ILE A CA 1
ATOM 2644 C C . ILE A 1 329 ? -21.547 16.547 11.648 1 98.31 329 ILE A C 1
ATOM 2646 O O . ILE A 1 329 ? -22.656 16.25 12.086 1 98.31 329 ILE A O 1
ATOM 2650 N N . THR A 1 330 ? -20.531 15.758 11.789 1 98.56 330 THR A N 1
ATOM 2651 C CA . THR A 1 330 ? -20.594 14.508 12.531 1 98.56 330 THR A CA 1
ATOM 2652 C C . THR A 1 330 ? -20.094 14.695 13.961 1 98.56 330 THR A C 1
ATOM 2654 O O . THR A 1 330 ? -19.016 15.25 14.172 1 98.56 330 THR A O 1
ATOM 2657 N N . GLU A 1 331 ? -20.922 14.32 14.93 1 98.75 331 GLU A N 1
ATOM 2658 C CA . GLU A 1 331 ? -20.594 14.359 16.359 1 98.75 331 GLU A CA 1
ATOM 2659 C C . GLU A 1 331 ? -20.25 12.969 16.875 1 98.75 331 GLU A C 1
ATOM 2661 O O . GLU A 1 331 ? -21 12.016 16.656 1 98.75 331 GLU A O 1
ATOM 2666 N N . PHE A 1 332 ? -19.078 12.812 17.531 1 98.81 332 PHE A N 1
ATOM 2667 C CA . PHE A 1 332 ? -18.625 11.57 18.141 1 98.81 332 PHE A CA 1
ATOM 2668 C C . PHE A 1 332 ? -18.578 11.688 19.656 1 98.81 332 PHE A C 1
ATOM 2670 O O . PHE A 1 332 ? -17.953 12.602 20.188 1 98.81 332 PHE A O 1
ATOM 2677 N N . ASP A 1 333 ? -19.234 10.805 20.328 1 98.56 333 ASP A N 1
ATOM 2678 C CA . ASP A 1 333 ? -19.156 10.695 21.781 1 98.56 333 ASP A CA 1
ATOM 2679 C C . ASP A 1 333 ? -18 9.789 22.203 1 98.56 333 ASP A C 1
ATOM 2681 O O . ASP A 1 333 ? -18.094 8.562 22.062 1 98.56 333 ASP A O 1
ATOM 2685 N N . PRO A 1 334 ? -16.969 10.367 22.734 1 98.12 334 PRO A N 1
ATOM 2686 C CA . PRO A 1 334 ? -15.805 9.555 23.062 1 98.12 334 PRO A CA 1
ATOM 2687 C C . PRO A 1 334 ? -16.062 8.594 24.219 1 98.12 334 PRO A C 1
ATOM 2689 O O . PRO A 1 334 ? -15.25 7.699 24.469 1 98.12 334 PRO A O 1
ATOM 2692 N N . PHE A 1 335 ? -17.156 8.68 24.875 1 97.31 335 PHE A N 1
ATOM 2693 C CA . PHE A 1 335 ? -17.469 7.832 26.031 1 97.31 335 PHE A CA 1
ATOM 2694 C C . PHE A 1 335 ? -18.344 6.656 25.609 1 97.31 335 PHE A C 1
ATOM 2696 O O . PHE A 1 335 ? -18.062 5.512 25.984 1 97.31 335 PHE A O 1
ATOM 2703 N N . THR A 1 336 ? -19.344 6.867 24.812 1 97.62 336 THR A N 1
ATOM 2704 C CA . THR A 1 336 ? -20.219 5.797 24.344 1 97.62 336 THR A CA 1
ATOM 2705 C C . THR A 1 336 ? -19.75 5.258 23 1 97.62 336 THR A C 1
ATOM 2707 O O . THR A 1 336 ? -20.203 4.195 22.562 1 97.62 336 THR A O 1
ATOM 2710 N N . LYS A 1 337 ? -18.875 6.027 22.328 1 98 337 LYS A N 1
ATOM 2711 C CA . LYS A 1 337 ? -18.281 5.695 21.031 1 98 337 LYS A CA 1
ATOM 2712 C C . LYS A 1 337 ? -19.344 5.723 19.922 1 98 337 LYS A C 1
ATOM 2714 O O . LYS A 1 337 ? -19.203 5.02 18.922 1 98 337 LYS A O 1
ATOM 2719 N N . LYS A 1 338 ? -20.359 6.5 20.078 1 98 338 LYS A N 1
ATOM 2720 C CA . LYS A 1 338 ? -21.422 6.613 19.094 1 98 338 LYS A CA 1
ATOM 2721 C C . LYS A 1 338 ? -21.266 7.883 18.266 1 98 338 LYS A C 1
ATOM 2723 O O . LYS A 1 338 ? -20.781 8.898 18.766 1 98 338 LYS A O 1
ATOM 2728 N N . PHE A 1 339 ? -21.734 7.801 17.031 1 98.5 339 PHE A N 1
ATOM 2729 C CA . PHE A 1 339 ? -21.734 8.938 16.125 1 98.5 339 PHE A CA 1
ATOM 2730 C C . PHE A 1 339 ? -23.141 9.484 15.938 1 98.5 339 PHE A C 1
ATOM 2732 O O . PHE A 1 339 ? -24.125 8.734 16 1 98.5 339 PHE A O 1
ATOM 2739 N N . LYS A 1 340 ? -23.234 10.75 15.758 1 98.06 340 LYS A N 1
ATOM 2740 C CA . LYS A 1 340 ? -24.484 11.445 15.422 1 98.06 340 LYS A CA 1
ATOM 2741 C C . LYS A 1 340 ? -24.234 12.5 14.344 1 98.06 340 LYS A C 1
ATOM 2743 O O . LYS A 1 340 ? -23.297 13.281 14.43 1 98.06 340 LYS A O 1
ATOM 2748 N N . ASP A 1 341 ? -25.109 12.523 13.32 1 97.75 341 ASP A N 1
ATOM 2749 C CA . ASP A 1 341 ? -24.984 13.492 12.234 1 97.75 341 ASP A CA 1
ATOM 2750 C C . ASP A 1 341 ? -25.953 14.656 12.414 1 97.75 341 ASP A C 1
ATOM 2752 O O . ASP A 1 341 ? -27.109 14.453 12.797 1 97.75 341 ASP A O 1
ATOM 2756 N N . HIS A 1 342 ? -25.453 15.828 12.242 1 98.12 342 HIS A N 1
ATOM 2757 C CA . HIS A 1 342 ? -26.25 17.047 12.141 1 98.12 342 HIS A CA 1
ATOM 2758 C C . HIS A 1 342 ? -26.266 17.578 10.711 1 98.12 342 HIS A C 1
ATOM 2760 O O . HIS A 1 342 ? -25.281 18.141 10.25 1 98.12 342 HIS A O 1
ATOM 2766 N N . MET A 1 343 ? -27.422 17.5 10.141 1 96.44 343 MET A N 1
ATOM 2767 C CA . MET A 1 343 ? -27.531 17.75 8.703 1 96.44 343 MET A CA 1
ATOM 2768 C C . MET A 1 343 ? -27.703 19.234 8.414 1 96.44 343 MET A C 1
ATOM 2770 O O . MET A 1 343 ? -28.375 19.938 9.164 1 96.44 343 MET A O 1
ATOM 2774 N N . PHE A 1 344 ? -27.062 19.719 7.383 1 95.19 344 PHE A N 1
ATOM 2775 C CA . PHE A 1 344 ? -27.375 21.047 6.863 1 95.19 344 PHE A CA 1
ATOM 2776 C C . PHE A 1 344 ? -27.578 21.016 5.355 1 95.19 344 PHE A C 1
ATOM 2778 O O . PHE A 1 344 ? -27.172 20.047 4.691 1 95.19 344 PHE A O 1
ATOM 2785 N N . GLN A 1 345 ? -28.25 21.922 4.844 1 86.94 345 GLN A N 1
ATOM 2786 C CA . GLN A 1 345 ? -28.656 21.875 3.445 1 86.94 345 GLN A CA 1
ATOM 2787 C C . GLN A 1 345 ? -27.812 22.812 2.586 1 86.94 345 GLN A C 1
ATOM 2789 O O . GLN A 1 345 ? -27.672 22.594 1.379 1 86.94 345 GLN A O 1
ATOM 2794 N N . ASN A 1 346 ? -27.25 23.734 3.234 1 87.5 346 ASN A N 1
ATOM 2795 C CA . ASN A 1 346 ? -26.531 24.75 2.465 1 87.5 346 ASN A CA 1
ATOM 2796 C C . ASN A 1 346 ? -25.031 24.625 2.652 1 87.5 346 ASN A C 1
ATOM 2798 O O . ASN A 1 346 ? -24.547 24.438 3.771 1 87.5 346 ASN A O 1
ATOM 2802 N N . GLY A 1 347 ? -24.359 24.719 1.477 1 91.5 347 GLY A N 1
ATOM 2803 C CA . GLY A 1 347 ? -22.906 24.75 1.544 1 91.5 347 GLY A CA 1
ATOM 2804 C C . GLY A 1 347 ? -22.25 23.453 1.133 1 91.5 347 GLY A C 1
ATOM 2805 O O . GLY A 1 347 ? -22.906 22.406 1.11 1 91.5 347 GLY A O 1
ATOM 2806 N N . LEU A 1 348 ? -20.969 23.578 0.8 1 92.81 348 LEU A N 1
ATOM 2807 C CA . LEU A 1 348 ? -20.234 22.422 0.299 1 92.81 348 LEU A CA 1
ATOM 2808 C C . LEU A 1 348 ? -18.844 22.359 0.898 1 92.81 348 LEU A C 1
ATOM 2810 O O . LEU A 1 348 ? -18.188 23.391 1.069 1 92.81 348 LEU A O 1
ATOM 2814 N N . TYR A 1 349 ? -18.453 21.141 1.228 1 94.81 349 TYR A N 1
ATOM 2815 C CA . TYR A 1 349 ? -17.094 20.797 1.625 1 94.81 349 TYR A CA 1
ATOM 2816 C C . TYR A 1 349 ? -16.75 21.438 2.965 1 94.81 349 TYR A C 1
ATOM 2818 O O . TYR A 1 349 ? -15.812 22.234 3.055 1 94.81 349 TYR A O 1
ATOM 2826 N N . PRO A 1 350 ? -17.453 21.047 4.027 1 98 350 PRO A N 1
ATOM 2827 C CA . PRO A 1 350 ? -16.984 21.469 5.352 1 98 350 PRO A CA 1
ATOM 2828 C C . PRO A 1 350 ? -15.531 21.062 5.609 1 98 350 PRO A C 1
ATOM 2830 O O . PRO A 1 350 ? -15.164 19.906 5.414 1 98 350 PRO A O 1
ATOM 2833 N N . HIS A 1 351 ? -14.727 21.969 6 1 97.94 351 HIS A N 1
ATOM 2834 C CA . HIS A 1 351 ? -13.281 21.781 5.961 1 97.94 351 HIS A CA 1
ATOM 2835 C C . HIS A 1 351 ? -12.68 21.859 7.359 1 97.94 351 HIS A C 1
ATOM 2837 O O . HIS A 1 351 ? -12.727 20.875 8.109 1 97.94 351 HIS A O 1
ATOM 2843 N N . THR A 1 352 ? -12.289 23.016 7.926 1 98.75 352 THR A N 1
ATOM 2844 C CA . THR A 1 352 ? -11.711 23.172 9.258 1 98.75 352 THR A CA 1
ATOM 2845 C C . THR A 1 352 ? -12.789 23.5 10.281 1 98.75 352 THR A C 1
ATOM 2847 O O . THR A 1 352 ? -13.719 24.266 9.992 1 98.75 352 THR A O 1
ATOM 2850 N N . ILE A 1 353 ? -12.727 22.938 11.461 1 98.75 353 ILE A N 1
ATOM 2851 C CA . ILE A 1 353 ? -13.773 23.078 12.477 1 98.75 353 ILE A CA 1
ATOM 2852 C C . ILE A 1 353 ? -13.148 23.547 13.789 1 98.75 353 ILE A C 1
ATOM 2854 O O . ILE A 1 353 ? -12 23.219 14.094 1 98.75 353 ILE A O 1
ATOM 2858 N N . ARG A 1 354 ? -13.836 24.406 14.523 1 98.75 354 ARG A N 1
ATOM 2859 C CA . ARG A 1 354 ? -13.523 24.875 15.867 1 98.75 354 ARG A CA 1
ATOM 2860 C C . ARG A 1 354 ? -14.789 25.062 16.688 1 98.75 354 ARG A C 1
ATOM 2862 O O . ARG A 1 354 ? -15.883 25.219 16.141 1 98.75 354 ARG A O 1
ATOM 2869 N N . ILE A 1 355 ? -14.617 25.062 17.969 1 98.44 355 ILE A N 1
ATOM 2870 C CA . ILE A 1 355 ? -15.766 25.219 18.844 1 98.44 355 ILE A CA 1
ATOM 2871 C C . ILE A 1 355 ? -15.484 26.328 19.859 1 98.44 355 ILE A C 1
ATOM 2873 O O . ILE A 1 355 ? -14.383 26.406 20.422 1 98.44 355 ILE A O 1
ATOM 2877 N N . ASP A 1 356 ? -16.422 27.203 20.047 1 97.69 356 ASP A N 1
ATOM 2878 C CA . ASP A 1 356 ? -16.219 28.297 20.984 1 97.69 356 ASP A CA 1
ATOM 2879 C C . ASP A 1 356 ? -16.719 27.922 22.375 1 97.69 356 ASP A C 1
ATOM 2881 O O . ASP A 1 356 ? -17.141 26.781 22.609 1 97.69 356 ASP A O 1
ATOM 2885 N N . GLU A 1 357 ? -16.656 28.859 23.328 1 94.69 357 GLU A N 1
ATOM 2886 C CA . GLU A 1 357 ? -16.953 28.594 24.734 1 94.69 357 GLU A CA 1
ATOM 2887 C C . GLU A 1 357 ? -18.438 28.344 24.953 1 94.69 357 GLU A C 1
ATOM 2889 O O . GLU A 1 357 ? -18.828 27.734 25.953 1 94.69 357 GLU A O 1
ATOM 2894 N N . LYS A 1 358 ? -19.266 28.797 24.016 1 94.25 358 LYS A N 1
ATOM 2895 C CA . LYS A 1 358 ? -20.703 28.594 24.109 1 94.25 358 LYS A CA 1
ATOM 2896 C C . LYS A 1 358 ? -21.141 27.312 23.406 1 94.25 358 LYS A C 1
ATOM 2898 O O . LYS A 1 358 ? -22.328 27.094 23.188 1 94.25 358 LYS A O 1
ATOM 2903 N N . ASP A 1 359 ? -20.125 26.625 22.953 1 95.94 359 ASP A N 1
ATOM 2904 C CA . ASP A 1 359 ? -20.344 25.328 22.312 1 95.94 359 ASP A CA 1
ATOM 2905 C C . ASP A 1 359 ? -20.906 25.484 20.906 1 95.94 359 ASP A C 1
ATOM 2907 O O . ASP A 1 359 ? -21.578 24.594 20.391 1 95.94 359 ASP A O 1
ATOM 2911 N N . ARG A 1 360 ? -20.766 26.672 20.344 1 97.12 360 ARG A N 1
ATOM 2912 C CA . ARG A 1 360 ? -21.078 26.859 18.938 1 97.12 360 ARG A CA 1
ATOM 2913 C C . ARG A 1 360 ? -19.969 26.297 18.047 1 97.12 360 ARG A C 1
ATOM 2915 O O . ARG A 1 360 ? -18.781 26.594 18.281 1 97.12 360 ARG A O 1
ATOM 2922 N N . VAL A 1 361 ? -20.359 25.469 17.094 1 98.75 361 VAL A N 1
ATOM 2923 C CA . VAL A 1 361 ? -19.422 24.781 16.203 1 98.75 361 VAL A CA 1
ATOM 2924 C C . VAL A 1 361 ? -19.219 25.609 14.938 1 98.75 361 VAL A C 1
ATOM 2926 O O . VAL A 1 361 ? -20.156 25.797 14.164 1 98.75 361 VAL A O 1
ATOM 2929 N N . TRP A 1 362 ? -18.031 26.141 14.781 1 98.81 362 TRP A N 1
ATOM 2930 C CA . TRP A 1 362 ? -17.672 26.969 13.633 1 98.81 362 TRP A CA 1
ATOM 2931 C C . TRP A 1 362 ? -16.875 26.156 12.609 1 98.81 362 TRP A C 1
ATOM 2933 O O . TRP A 1 362 ? -16.016 25.359 12.977 1 98.81 362 TRP A O 1
ATOM 2943 N N . PHE A 1 363 ? -17.188 26.328 11.328 1 98.75 363 PHE A N 1
ATOM 2944 C CA . PHE A 1 363 ? -16.469 25.594 10.289 1 98.75 363 PHE A CA 1
ATOM 2945 C C . PHE A 1 363 ? -16.469 26.375 8.984 1 98.75 363 PHE A C 1
ATOM 2947 O O . PHE A 1 363 ? -17.312 27.25 8.781 1 98.75 363 PHE A O 1
ATOM 2954 N N . THR A 1 364 ? -15.516 26.156 8.172 1 98.5 364 THR A N 1
ATOM 2955 C CA . THR A 1 364 ? -15.477 26.766 6.844 1 98.5 364 THR A CA 1
ATOM 2956 C C . THR A 1 364 ? -16.109 25.844 5.809 1 98.5 364 THR A C 1
ATOM 2958 O O . THR A 1 364 ? -16.078 24.625 5.957 1 98.5 364 THR A O 1
ATOM 2961 N N . LEU A 1 365 ? -16.75 26.359 4.883 1 96.88 365 LEU A N 1
ATOM 2962 C CA . LEU A 1 365 ? -17.281 25.688 3.699 1 96.88 365 LEU A CA 1
ATOM 2963 C C . LEU A 1 365 ? -16.484 26.078 2.457 1 96.88 365 LEU A C 1
ATOM 2965 O O . LEU A 1 365 ? -16.797 27.078 1.806 1 96.88 365 LEU A O 1
ATOM 2969 N N . ALA A 1 366 ? -15.578 25.25 2.113 1 94.75 366 ALA A N 1
ATOM 2970 C CA . ALA A 1 366 ? -14.492 25.609 1.204 1 94.75 366 ALA A CA 1
ATOM 2971 C C . ALA A 1 366 ? -15.008 25.797 -0.22 1 94.75 366 ALA A C 1
ATOM 2973 O O . ALA A 1 366 ? -14.531 26.672 -0.95 1 94.75 366 ALA A O 1
ATOM 2974 N N . LEU A 1 367 ? -15.992 25.047 -0.598 1 90.94 367 LEU A N 1
ATOM 2975 C CA . LEU A 1 367 ? -16.375 25.078 -2.006 1 90.94 367 LEU A CA 1
ATOM 2976 C C . LEU A 1 367 ? -17.578 25.984 -2.23 1 90.94 367 LEU A C 1
ATOM 2978 O O . LEU A 1 367 ? -17.938 26.266 -3.375 1 90.94 367 LEU A O 1
ATOM 2982 N N . SER A 1 368 ? -18.156 26.547 -1.128 1 91.38 368 SER A N 1
ATOM 2983 C CA . SER A 1 368 ? -19.312 27.422 -1.288 1 91.38 368 SER A CA 1
ATOM 2984 C C . SER A 1 368 ? -19 28.844 -0.822 1 91.38 368 SER A C 1
ATOM 2986 O O . SER A 1 368 ? -19.891 29.703 -0.768 1 91.38 368 SER A O 1
ATOM 2988 N N . ASN A 1 369 ? -17.766 29.062 -0.466 1 93.69 369 ASN A N 1
ATOM 2989 C CA . ASN A 1 369 ? -17.328 30.391 -0.049 1 93.69 369 ASN A CA 1
ATOM 2990 C C . ASN A 1 369 ? -18.141 30.922 1.126 1 93.69 369 ASN A C 1
ATOM 2992 O O . ASN A 1 369 ? -18.688 32.031 1.062 1 93.69 369 ASN A O 1
ATOM 2996 N N . GLN A 1 370 ? -18.266 30.141 2.131 1 96 370 GLN A N 1
ATOM 2997 C CA . GLN A 1 370 ? -19.047 30.453 3.314 1 96 370 GLN A CA 1
ATOM 2998 C C . GLN A 1 370 ? -18.328 30.031 4.59 1 96 370 GLN A C 1
ATOM 3000 O O . GLN A 1 370 ? -17.375 29.25 4.539 1 96 370 GLN A O 1
ATOM 3005 N N . VAL A 1 371 ? -18.703 30.625 5.641 1 98.19 371 VAL A N 1
ATOM 3006 C CA . VAL A 1 371 ? -18.438 30.125 6.988 1 98.19 371 VAL A CA 1
ATOM 3007 C C . VAL A 1 371 ? -19.75 29.688 7.633 1 98.19 371 VAL A C 1
ATOM 3009 O O . VAL A 1 371 ? -20.781 30.344 7.492 1 98.19 371 VAL A O 1
ATOM 3012 N N . GLY A 1 372 ? -19.719 28.531 8.188 1 98.12 372 GLY A N 1
ATOM 3013 C CA . GLY A 1 372 ? -20.891 28.016 8.883 1 98.12 372 GLY A CA 1
ATOM 3014 C C . GLY A 1 372 ? -20.719 27.984 10.391 1 98.12 372 GLY A C 1
ATOM 3015 O O . GLY A 1 372 ? -19.578 27.938 10.891 1 98.12 372 GLY A O 1
ATOM 3016 N N . MET A 1 373 ? -21.859 28.078 11.078 1 98.19 373 MET A N 1
ATOM 3017 C CA . MET A 1 373 ? -21.922 27.938 12.531 1 98.19 373 MET A CA 1
ATOM 3018 C C . MET A 1 373 ? -23.109 27.062 12.945 1 98.19 373 MET A C 1
ATOM 3020 O O . MET A 1 373 ? -24.234 27.297 12.523 1 98.19 373 MET A O 1
ATOM 3024 N N . PHE A 1 374 ? -22.875 25.969 13.68 1 98.31 374 PHE A N 1
ATOM 3025 C CA . PHE A 1 374 ? -23.891 25.109 14.242 1 98.31 374 PHE A CA 1
ATOM 3026 C C . PHE A 1 374 ? -24.109 25.406 15.727 1 98.31 374 PHE A C 1
ATOM 3028 O O . PHE A 1 374 ? -23.219 25.219 16.547 1 98.31 374 PHE A O 1
ATOM 3035 N N . ASP A 1 375 ? -25.234 25.938 15.961 1 96.56 375 ASP A N 1
ATOM 3036 C CA . ASP A 1 375 ? -25.656 26.109 17.344 1 96.56 375 ASP A CA 1
ATOM 3037 C C . ASP A 1 375 ? -26.25 24.812 17.906 1 96.56 375 ASP A C 1
ATOM 3039 O O . ASP A 1 375 ? -27.422 24.531 17.703 1 96.56 375 ASP A O 1
ATOM 3043 N N . ARG A 1 376 ? -25.422 24.188 18.625 1 95.5 376 ARG A N 1
ATOM 3044 C CA . ARG A 1 376 ? -25.797 22.859 19.125 1 95.5 376 ARG A CA 1
ATOM 3045 C C . ARG A 1 376 ? -27.016 22.938 20.047 1 95.5 376 ARG A C 1
ATOM 3047 O O . ARG A 1 376 ? -27.859 22.047 20.031 1 95.5 376 ARG A O 1
ATOM 3054 N N . THR A 1 377 ? -27.125 23.984 20.844 1 93.81 377 THR A N 1
ATOM 3055 C CA . THR A 1 377 ? -28.203 24.156 21.812 1 93.81 377 THR A CA 1
ATOM 3056 C C . THR A 1 377 ? -29.547 24.25 21.109 1 93.81 377 THR A C 1
ATOM 3058 O O . THR A 1 377 ? -30.516 23.594 21.516 1 93.81 377 THR A O 1
ATOM 3061 N N . ASN A 1 378 ? -29.609 24.984 20.078 1 94.62 378 ASN A N 1
ATOM 3062 C CA . ASN A 1 378 ? -30.859 25.203 19.375 1 94.62 378 ASN A CA 1
ATOM 3063 C C . ASN A 1 378 ? -30.984 24.297 18.156 1 94.62 378 ASN A C 1
ATOM 3065 O O . ASN A 1 378 ? -32.031 24.266 17.484 1 94.62 378 ASN A O 1
ATOM 3069 N N . ASN A 1 379 ? -29.953 23.609 17.891 1 94.81 379 ASN A N 1
ATOM 3070 C CA . ASN A 1 379 ? -29.891 22.719 16.75 1 94.81 379 ASN A CA 1
ATOM 3071 C C . ASN A 1 379 ? -30.188 23.453 15.445 1 94.81 379 ASN A C 1
ATOM 3073 O O . ASN A 1 379 ? -31.047 23.031 14.672 1 94.81 379 ASN A O 1
ATOM 3077 N N . THR A 1 380 ? -29.484 24.562 15.273 1 95.69 380 THR A N 1
ATOM 3078 C CA . THR A 1 380 ? -29.672 25.375 14.07 1 95.69 380 THR A CA 1
ATOM 3079 C C . THR A 1 380 ? -28.312 25.703 13.445 1 95.69 380 THR A C 1
ATOM 3081 O O . THR A 1 380 ? -27.297 25.781 14.141 1 95.69 380 THR A O 1
ATOM 3084 N N . PHE A 1 381 ? -28.359 25.859 12.18 1 97.12 381 PHE A N 1
ATOM 3085 C CA . PHE A 1 381 ? -27.172 26.281 11.438 1 97.12 381 PHE A CA 1
ATOM 3086 C C . PHE A 1 381 ? -27.328 27.719 10.961 1 97.12 381 PHE A C 1
ATOM 3088 O O . PHE A 1 381 ? -28.406 28.156 10.578 1 97.12 381 PHE A O 1
ATOM 3095 N N . HIS A 1 382 ? -26.266 28.453 11.078 1 96 382 HIS A N 1
ATOM 3096 C CA . HIS A 1 382 ? -26.125 29.797 10.516 1 96 382 HIS A CA 1
ATOM 3097 C C . HIS A 1 382 ? -24.984 29.859 9.516 1 96 382 HIS A C 1
ATOM 3099 O O . HIS A 1 382 ? -23.922 29.25 9.727 1 96 382 HIS A O 1
ATOM 3105 N N . TYR A 1 383 ? -25.188 30.625 8.422 1 96.5 383 TYR A N 1
ATOM 3106 C CA . TYR A 1 383 ? -24.172 30.734 7.375 1 96.5 383 TYR A CA 1
ATOM 3107 C C . TYR A 1 383 ? -23.797 32.188 7.113 1 96.5 383 TYR A C 1
ATOM 3109 O O . TYR A 1 383 ? -24.656 33.062 7.125 1 96.5 383 TYR A O 1
ATOM 3117 N N . TYR A 1 384 ? -22.609 32.406 6.965 1 96.94 384 TYR A N 1
ATOM 3118 C CA . TYR A 1 384 ? -22.078 33.688 6.516 1 96.94 384 TYR A CA 1
ATOM 3119 C C . TYR A 1 384 ? -21.609 33.594 5.062 1 96.94 384 TYR A C 1
ATOM 3121 O O . TYR A 1 384 ? -20.562 33 4.77 1 96.94 384 TYR A O 1
ATOM 3129 N N . ASP A 1 385 ? -22.359 34.219 4.188 1 94.38 385 ASP A N 1
ATOM 3130 C CA . ASP A 1 385 ? -21.984 34.25 2.777 1 94.38 385 ASP A CA 1
ATOM 3131 C C . ASP A 1 385 ? -20.891 35.281 2.531 1 94.38 385 ASP A C 1
ATOM 3133 O O . ASP A 1 385 ? -21.125 36.5 2.715 1 94.38 385 ASP A O 1
ATOM 3137 N N . LEU A 1 386 ? -19.797 34.875 2.117 1 94.75 386 LEU A N 1
ATOM 3138 C CA . LEU A 1 386 ? -18.688 35.812 1.896 1 94.75 386 LEU A CA 1
ATOM 3139 C C . LEU A 1 386 ? -18.734 36.375 0.487 1 94.75 386 LEU A C 1
ATOM 3141 O O . LEU A 1 386 ? -19.109 35.688 -0.463 1 94.75 386 LEU A O 1
ATOM 3145 N N . PRO A 1 387 ? -18.344 37.594 0.369 1 91.19 387 PRO A N 1
ATOM 3146 C CA . PRO A 1 387 ? -18.453 38.219 -0.947 1 91.19 387 PRO A CA 1
ATOM 3147 C C . PRO A 1 387 ? -17.406 37.719 -1.936 1 91.19 387 PRO A C 1
ATOM 3149 O O . PRO A 1 387 ? -16.281 37.375 -1.543 1 91.19 387 PRO A O 1
ATOM 3152 N N . ALA A 1 388 ? -17.828 37.625 -3.176 1 88.31 388 ALA A N 1
ATOM 3153 C CA . ALA A 1 388 ? -16.891 37.375 -4.254 1 88.31 388 ALA A CA 1
ATOM 3154 C C . ALA A 1 388 ? -15.992 38.594 -4.492 1 88.31 388 ALA A C 1
ATOM 3156 O O . ALA A 1 388 ? -16.406 39.719 -4.227 1 88.31 388 ALA A O 1
ATOM 3157 N N . ARG A 1 389 ? -14.859 38.469 -4.961 1 86 389 ARG A N 1
ATOM 3158 C CA . ARG A 1 389 ? -13.938 39.562 -5.223 1 86 389 ARG A CA 1
ATOM 3159 C C . ARG A 1 389 ? -14.32 40.312 -6.496 1 86 389 ARG A C 1
ATOM 3161 O O . ARG A 1 389 ? -14.078 41.5 -6.617 1 86 389 ARG A O 1
ATOM 3168 N N . THR A 1 390 ? -14.867 39.406 -7.43 1 85.44 390 THR A N 1
ATOM 3169 C CA . THR A 1 390 ? -15.219 39.969 -8.734 1 85.44 390 THR A CA 1
ATOM 3170 C C . THR A 1 390 ? -16.547 39.375 -9.219 1 85.44 390 THR A C 1
ATOM 3172 O O . THR A 1 390 ? -17.062 38.406 -8.648 1 85.44 390 THR A O 1
ATOM 3175 N N . LYS A 1 391 ? -17.016 40 -10.281 1 82.69 391 LYS A N 1
ATOM 3176 C CA . LYS A 1 391 ? -18.234 39.469 -10.906 1 82.69 391 LYS A CA 1
ATOM 3177 C C . LYS A 1 391 ? -17.969 38.094 -11.539 1 82.69 391 LYS A C 1
ATOM 3179 O O . LYS A 1 391 ? -18.844 37.219 -11.531 1 82.69 391 LYS A O 1
ATOM 3184 N N . LYS A 1 392 ? -16.844 38.031 -11.969 1 79.44 392 LYS A N 1
ATOM 3185 C CA . LYS A 1 392 ? -16.469 36.75 -12.555 1 79.44 392 LYS A CA 1
ATOM 3186 C C . LYS A 1 392 ? -16.453 35.656 -11.5 1 79.44 392 LYS A C 1
ATOM 3188 O O . LYS A 1 392 ? -16.891 34.531 -11.75 1 79.44 392 LYS A O 1
ATOM 3193 N N . GLU A 1 393 ? -15.891 35.969 -10.383 1 83.31 393 GLU A N 1
ATOM 3194 C CA . GLU A 1 393 ? -15.875 35 -9.281 1 83.31 393 GLU A CA 1
ATOM 3195 C C . GLU A 1 393 ? -17.297 34.688 -8.812 1 83.31 393 GLU A C 1
ATOM 3197 O O . GLU A 1 393 ? -17.594 33.531 -8.492 1 83.31 393 GLU A O 1
ATOM 3202 N N . SER A 1 394 ? -18.078 35.719 -8.883 1 83.31 394 SER A N 1
ATOM 3203 C CA . SER A 1 394 ? -19.484 35.5 -8.508 1 83.31 394 SER A CA 1
ATOM 3204 C C . SER A 1 394 ? -20.172 34.531 -9.453 1 83.31 394 SER A C 1
ATOM 3206 O O . SER A 1 394 ? -20.938 33.688 -9.016 1 83.31 394 SER A O 1
ATOM 3208 N N . PHE A 1 395 ? -19.906 34.688 -10.633 1 80.94 395 PHE A N 1
ATOM 3209 C CA . PHE A 1 395 ? -20.484 33.781 -11.641 1 80.94 395 PHE A CA 1
ATOM 3210 C C . PHE A 1 395 ? -19.953 32.375 -11.484 1 80.94 395 PHE A C 1
ATOM 3212 O O . PHE A 1 395 ? -20.719 31.406 -11.586 1 80.94 395 PHE A O 1
ATOM 3219 N N . SER A 1 396 ? -18.719 32.25 -11.258 1 80 396 SER A N 1
ATOM 3220 C CA . SER A 1 396 ? -18.094 30.953 -11.078 1 80 396 SER A CA 1
ATOM 3221 C C . SER A 1 396 ? -18.688 30.219 -9.883 1 80 396 SER A C 1
ATOM 3223 O O . SER A 1 396 ? -18.906 29.016 -9.93 1 80 396 SER A O 1
ATOM 3225 N N . LEU A 1 397 ? -18.891 30.922 -8.867 1 79.5 397 LEU A N 1
ATOM 3226 C CA . LEU A 1 397 ? -19.5 30.344 -7.664 1 79.5 397 LEU A CA 1
ATOM 3227 C C . LEU A 1 397 ? -20.922 29.891 -7.934 1 79.5 397 LEU A C 1
ATOM 3229 O O . LEU A 1 397 ? -21.359 28.859 -7.43 1 79.5 397 LEU A O 1
ATOM 3233 N N . TRP A 1 398 ? -21.5 30.672 -8.773 1 76.88 398 TRP A N 1
ATOM 3234 C CA . TRP A 1 398 ? -22.891 30.359 -9.102 1 76.88 398 TRP A CA 1
ATOM 3235 C C . TRP A 1 398 ? -22.984 29.078 -9.922 1 76.88 398 TRP A C 1
ATOM 3237 O O . TRP A 1 398 ? -23.922 28.297 -9.742 1 76.88 398 TRP A O 1
ATOM 3247 N N . ILE A 1 399 ? -22.016 28.812 -10.711 1 80.88 399 ILE A N 1
ATOM 3248 C CA . ILE A 1 399 ? -22.109 27.656 -11.602 1 80.88 399 ILE A CA 1
ATOM 3249 C C . ILE A 1 399 ? -21.344 26.484 -10.992 1 80.88 399 ILE A C 1
ATOM 3251 O O . ILE A 1 399 ? -21.188 25.438 -11.625 1 80.88 399 ILE A O 1
ATOM 3255 N N . SER A 1 400 ? -20.828 26.672 -9.82 1 79 400 SER A N 1
ATOM 3256 C CA . SER A 1 400 ? -20 25.656 -9.188 1 79 400 SER A CA 1
ATOM 3257 C C . SER A 1 400 ? -20.734 24.328 -9.086 1 79 400 SER A C 1
ATOM 3259 O O . SER A 1 400 ? -20.125 23.266 -9.25 1 79 400 SER A O 1
ATOM 3261 N N . GLY A 1 401 ? -21.984 24.406 -8.75 1 76.06 401 GLY A N 1
ATOM 3262 C CA . GLY A 1 401 ? -22.781 23.188 -8.703 1 76.06 401 GLY A CA 1
ATOM 3263 C C . GLY A 1 401 ? -22.781 22.422 -10.016 1 76.06 401 GLY A C 1
ATOM 3264 O O . GLY A 1 401 ? -22.734 21.188 -10.031 1 76.06 401 GLY A O 1
ATOM 3265 N N . PHE A 1 402 ? -22.828 23.188 -11.094 1 78.38 402 PHE A N 1
ATOM 3266 C CA . PHE A 1 402 ? -22.797 22.594 -12.422 1 78.38 402 PHE A CA 1
ATOM 3267 C C . PHE A 1 402 ? -21.453 21.953 -12.711 1 78.38 402 PHE A C 1
ATOM 3269 O O . PHE A 1 402 ? -21.375 20.875 -13.289 1 78.38 402 PHE A O 1
ATOM 3276 N N . ILE A 1 403 ? -20.453 22.578 -12.32 1 78.06 403 ILE A N 1
ATOM 3277 C CA . ILE A 1 403 ? -19.109 22.078 -12.547 1 78.06 403 ILE A CA 1
ATOM 3278 C C . ILE A 1 403 ? -18.906 20.781 -11.758 1 78.06 403 ILE A C 1
ATOM 3280 O O . ILE A 1 403 ? -18.297 19.828 -12.258 1 78.06 403 ILE A O 1
ATOM 3284 N N . ILE A 1 404 ? -19.391 20.766 -10.625 1 78.5 404 ILE A N 1
ATOM 3285 C CA . ILE A 1 404 ? -19.297 19.578 -9.797 1 78.5 404 ILE A CA 1
ATOM 3286 C C . ILE A 1 404 ? -20.047 18.422 -10.453 1 78.5 404 ILE A C 1
ATOM 3288 O O . ILE A 1 404 ? -19.609 17.281 -10.43 1 78.5 404 ILE A O 1
ATOM 3292 N N . LYS A 1 405 ? -21.156 18.75 -11.008 1 78.56 405 LYS A N 1
ATOM 3293 C CA . LYS A 1 405 ? -21.922 17.734 -11.727 1 78.56 405 LYS A CA 1
ATOM 3294 C C . LYS A 1 405 ? -21.125 17.188 -12.914 1 78.56 405 LYS A C 1
ATOM 3296 O O . LYS A 1 405 ? -21.141 15.992 -13.172 1 78.56 405 LYS A O 1
ATOM 3301 N N . LEU A 1 406 ? -20.484 18.078 -13.602 1 77.88 406 LEU A N 1
ATOM 3302 C CA . LEU A 1 406 ? -19.672 17.656 -14.727 1 77.88 406 LEU A CA 1
ATOM 3303 C C . LEU A 1 406 ? -18.531 16.75 -14.273 1 77.88 406 LEU A C 1
ATOM 3305 O O . LEU A 1 406 ? -18.25 15.742 -14.922 1 77.88 406 LEU A O 1
ATOM 3309 N N . MET A 1 407 ? -17.953 17.109 -13.211 1 76.75 407 MET A N 1
ATOM 3310 C CA . MET A 1 407 ? -16.875 16.297 -12.641 1 76.75 407 MET A CA 1
ATOM 3311 C C . MET A 1 407 ? -17.375 14.906 -12.273 1 76.75 407 MET A C 1
ATOM 3313 O O . MET A 1 407 ? -16.719 13.914 -12.57 1 76.75 407 MET A O 1
ATOM 3317 N N . ASN A 1 408 ? -18.484 14.898 -11.711 1 76.44 408 ASN A N 1
ATOM 3318 C CA . ASN A 1 408 ? -19.062 13.633 -11.273 1 76.44 408 ASN A CA 1
ATOM 3319 C C . ASN A 1 408 ? -19.438 12.75 -12.461 1 76.44 408 ASN A C 1
ATOM 3321 O O . ASN A 1 408 ? -19.422 11.516 -12.352 1 76.44 408 ASN A O 1
ATOM 3325 N N . TRP A 1 409 ? -19.703 13.477 -13.586 1 75.12 409 TRP A N 1
ATOM 3326 C CA . TRP A 1 409 ? -20.047 12.75 -14.805 1 75.12 409 TRP A CA 1
ATOM 3327 C C . TRP A 1 409 ? -18.781 12.273 -15.523 1 75.12 409 TRP A C 1
ATOM 3329 O O . TRP A 1 409 ? -18.859 11.625 -16.562 1 75.12 409 TRP A O 1
ATOM 3339 N N . GLY A 1 410 ? -17.656 12.695 -14.961 1 70.75 410 GLY A N 1
ATOM 3340 C CA . GLY A 1 410 ? -16.406 12.195 -15.516 1 70.75 410 GLY A CA 1
ATOM 3341 C C . GLY A 1 410 ? -15.773 13.141 -16.516 1 70.75 410 GLY A C 1
ATOM 3342 O O . GLY A 1 410 ? -14.852 12.758 -17.25 1 70.75 410 GLY A O 1
ATOM 3343 N N . PHE A 1 411 ? -16.297 14.328 -16.547 1 73.88 411 PHE A N 1
ATOM 3344 C CA . PHE A 1 411 ? -15.695 15.312 -17.438 1 73.88 411 PHE A CA 1
ATOM 3345 C C . PHE A 1 411 ? -14.258 15.602 -17.016 1 73.88 411 PHE A C 1
ATOM 3347 O O . PHE A 1 411 ? -13.969 15.75 -15.828 1 73.88 411 PHE A O 1
ATOM 3354 N N . PRO A 1 412 ? -13.367 15.539 -18 1 74.31 412 PRO A N 1
ATOM 3355 C CA . PRO A 1 412 ? -11.969 15.805 -17.656 1 74.31 412 PRO A CA 1
ATOM 3356 C C . PRO A 1 412 ? -11.75 17.234 -17.172 1 74.31 412 PRO A C 1
ATOM 3358 O O . PRO A 1 412 ? -11.828 18.188 -17.953 1 74.31 412 PRO A O 1
ATOM 3361 N N . MET A 1 413 ? -11.398 17.406 -16 1 77 413 MET A N 1
ATOM 3362 C CA . MET A 1 413 ? -11.305 18.719 -15.352 1 77 413 MET A CA 1
ATOM 3363 C C . MET A 1 413 ? -10.188 19.547 -15.953 1 77 413 MET A C 1
ATOM 3365 O O . MET A 1 413 ? -10.227 20.781 -15.906 1 77 413 MET A O 1
ATOM 3369 N N . HIS A 1 414 ? -9.25 18.859 -16.562 1 74.25 414 HIS A N 1
ATOM 3370 C CA . HIS A 1 414 ? -8.117 19.578 -17.125 1 74.25 414 HIS A CA 1
ATOM 3371 C C . HIS A 1 414 ? -8.523 20.359 -18.375 1 74.25 414 HIS A C 1
ATOM 3373 O O . HIS A 1 414 ? -7.773 21.203 -18.844 1 74.25 414 HIS A O 1
ATOM 3379 N N . LEU A 1 415 ? -9.711 20.156 -18.812 1 75.31 415 LEU A N 1
ATOM 3380 C CA . LEU A 1 415 ? -10.188 20.859 -20 1 75.31 415 LEU A CA 1
ATOM 3381 C C . LEU A 1 415 ? -10.844 22.172 -19.609 1 75.31 415 LEU A C 1
ATOM 3383 O O . LEU A 1 415 ? -11.07 23.031 -20.469 1 75.31 415 LEU A O 1
ATOM 3387 N N . LEU A 1 416 ? -11.133 22.375 -18.297 1 77.12 416 LEU A N 1
ATOM 3388 C CA . LEU A 1 416 ? -11.727 23.625 -17.844 1 77.12 416 LEU A CA 1
ATOM 3389 C C . LEU A 1 416 ? -10.648 24.672 -17.547 1 77.12 416 LEU A C 1
ATOM 3391 O O . LEU A 1 416 ? -9.656 24.359 -16.875 1 77.12 416 LEU A O 1
ATOM 3395 N N . PRO A 1 417 ? -10.828 25.781 -18.047 1 75.44 417 PRO A N 1
ATOM 3396 C CA . PRO A 1 417 ? -9.805 26.812 -17.844 1 75.44 417 PRO A CA 1
ATOM 3397 C C . PRO A 1 417 ? -9.75 27.297 -16.391 1 75.44 417 PRO A C 1
ATOM 3399 O O . PRO A 1 417 ? -10.789 27.406 -15.734 1 75.44 417 PRO A O 1
ATOM 3402 N N . VAL A 1 418 ? -8.547 27.547 -16 1 77.62 418 VAL A N 1
ATOM 3403 C CA . VAL A 1 418 ? -8.297 28.125 -14.688 1 77.62 418 VAL A CA 1
ATOM 3404 C C . VAL A 1 418 ? -7.516 29.422 -14.844 1 77.62 418 VAL A C 1
ATOM 3406 O O . VAL A 1 418 ? -6.531 29.484 -15.578 1 77.62 418 VAL A O 1
ATOM 3409 N N . ASP A 1 419 ? -7.984 30.438 -14.234 1 77.81 419 ASP A N 1
ATOM 3410 C CA . ASP A 1 419 ? -7.289 31.703 -14.359 1 77.81 419 ASP A CA 1
ATOM 3411 C C . ASP A 1 419 ? -6.207 31.859 -13.297 1 77.81 419 ASP A C 1
ATOM 3413 O O . ASP A 1 419 ? -6.082 31 -12.414 1 77.81 419 ASP A O 1
ATOM 3417 N N . GLU A 1 420 ? -5.477 32.844 -13.344 1 72.19 420 GLU A N 1
ATOM 3418 C CA . GLU A 1 420 ? -4.285 33.031 -12.523 1 72.19 420 GLU A CA 1
ATOM 3419 C C . GLU A 1 420 ? -4.641 33.188 -11.047 1 72.19 420 GLU A C 1
ATOM 3421 O O . GLU A 1 420 ? -3.842 32.844 -10.172 1 72.19 420 GLU A O 1
ATOM 3426 N N . ARG A 1 421 ? -5.82 33.531 -10.836 1 68.94 421 ARG A N 1
ATOM 3427 C CA . ARG A 1 421 ? -6.195 33.781 -9.445 1 68.94 421 ARG A CA 1
ATOM 3428 C C . ARG A 1 421 ? -7.156 32.719 -8.945 1 68.94 421 ARG A C 1
ATOM 3430 O O . ARG A 1 421 ? -7.73 32.844 -7.863 1 68.94 421 ARG A O 1
ATOM 3437 N N . VAL A 1 422 ? -7.398 31.859 -9.711 1 70 422 VAL A N 1
ATOM 3438 C CA . VAL A 1 422 ? -8.289 30.75 -9.375 1 70 422 VAL A CA 1
ATOM 3439 C C . VAL A 1 422 ? -9.633 31.297 -8.891 1 70 422 VAL A C 1
ATOM 3441 O O . VAL A 1 422 ? -10.117 30.906 -7.828 1 70 422 VAL A O 1
ATOM 3444 N N . SER A 1 423 ? -10.094 32.281 -9.516 1 64.19 423 SER A N 1
ATOM 3445 C CA . SER A 1 423 ? -11.234 33.094 -9.109 1 64.19 423 SER A CA 1
ATOM 3446 C C . SER A 1 423 ? -12.492 32.25 -8.953 1 64.19 423 SER A C 1
ATOM 3448 O O . SER A 1 423 ? -13.461 32.656 -8.312 1 64.19 423 SER A O 1
ATOM 3450 N N . GLY A 1 424 ? -12.516 31.125 -9.234 1 67.12 424 GLY A N 1
ATOM 3451 C CA . GLY A 1 424 ? -13.711 30.312 -9.102 1 67.12 424 GLY A CA 1
ATOM 3452 C C . GLY A 1 424 ? -13.766 29.547 -7.793 1 67.12 424 GLY A C 1
ATOM 3453 O O . GLY A 1 424 ? -14.805 28.969 -7.449 1 67.12 424 GLY A O 1
ATOM 3454 N N . MET A 1 425 ? -12.812 29.719 -6.988 1 83.12 425 MET A N 1
ATOM 3455 C CA . MET A 1 425 ? -12.742 28.922 -5.762 1 83.12 425 MET A CA 1
ATOM 3456 C C . MET A 1 425 ? -11.906 29.641 -4.703 1 83.12 425 MET A C 1
ATOM 3458 O O . MET A 1 425 ? -10.797 29.203 -4.383 1 83.12 425 MET A O 1
ATOM 3462 N N . PRO A 1 426 ? -12.531 30.688 -4.086 1 87.44 426 PRO A N 1
ATOM 3463 C CA . PRO A 1 426 ? -11.781 31.422 -3.059 1 87.44 426 PRO A CA 1
ATOM 3464 C C . PRO A 1 426 ? -11.266 30.5 -1.949 1 87.44 426 PRO A C 1
ATOM 3466 O O . PRO A 1 426 ? -10.234 30.797 -1.338 1 87.44 426 PRO A O 1
ATOM 3469 N N . LEU A 1 427 ? -12.016 29.453 -1.593 1 91.06 427 LEU A N 1
ATOM 3470 C CA . LEU A 1 427 ? -11.609 28.328 -0.757 1 91.06 427 LEU A CA 1
ATOM 3471 C C . LEU A 1 427 ? -11.391 28.766 0.685 1 91.06 427 LEU A C 1
ATOM 3473 O O . LEU A 1 427 ? -10.281 28.672 1.206 1 91.06 427 LEU A O 1
ATOM 3477 N N . PRO A 1 428 ? -12.523 29.281 1.402 1 95.94 428 PRO A N 1
ATOM 3478 C CA . PRO A 1 428 ? -12.352 29.359 2.855 1 95.94 428 PRO A CA 1
ATOM 3479 C C . PRO A 1 428 ? -11.711 28.109 3.451 1 95.94 428 PRO A C 1
ATOM 3481 O O . PRO A 1 428 ? -12.117 27 3.121 1 95.94 428 PRO A O 1
ATOM 3484 N N . TYR A 1 429 ? -10.719 28.281 4.27 1 97.31 429 TYR A N 1
ATOM 3485 C CA . TYR A 1 429 ? -9.844 27.172 4.598 1 97.31 429 TYR A CA 1
ATOM 3486 C C . TYR A 1 429 ? -9.672 27.031 6.109 1 97.31 429 TYR A C 1
ATOM 3488 O O . TYR A 1 429 ? -10.461 26.344 6.77 1 97.31 429 TYR A O 1
ATOM 3496 N N . GLY A 1 430 ? -8.852 27.859 6.77 1 98.38 430 GLY A N 1
ATOM 3497 C CA . GLY A 1 430 ? -8.633 27.828 8.203 1 98.38 430 GLY A CA 1
ATOM 3498 C C . GLY A 1 430 ? -9.641 28.641 8.984 1 98.38 430 GLY A C 1
ATOM 3499 O O . GLY A 1 430 ? -10.211 29.609 8.461 1 98.38 430 GLY A O 1
ATOM 3500 N N . ILE A 1 431 ? -9.883 28.312 10.219 1 98.81 431 ILE A N 1
ATOM 3501 C CA . ILE A 1 431 ? -10.766 29.047 11.125 1 98.81 431 ILE A CA 1
ATOM 3502 C C . ILE A 1 431 ? -10.305 28.828 12.562 1 98.81 431 ILE A C 1
ATOM 3504 O O . ILE A 1 431 ? -9.734 27.797 12.898 1 98.81 431 ILE A O 1
ATOM 3508 N N . ASP A 1 432 ? -10.43 29.797 13.375 1 98.81 432 ASP A N 1
ATOM 3509 C CA . ASP A 1 432 ? -10.141 29.688 14.805 1 98.81 432 ASP A CA 1
ATOM 3510 C C . ASP A 1 432 ? -10.969 30.688 15.609 1 98.81 432 ASP A C 1
ATOM 3512 O O . ASP A 1 432 ? -11.461 31.688 15.07 1 98.81 432 ASP A O 1
ATOM 3516 N N . VAL A 1 433 ? -11.211 30.359 16.828 1 98.62 433 VAL A N 1
ATOM 3517 C CA . VAL A 1 433 ? -11.898 31.234 17.766 1 98.62 433 VAL A CA 1
ATOM 3518 C C . VAL A 1 433 ? -10.875 31.938 18.672 1 98.62 433 VAL A C 1
ATOM 3520 O O . VAL A 1 433 ? -10.117 31.266 19.375 1 98.62 433 VAL A O 1
ATOM 3523 N N . ALA A 1 434 ? -10.875 33.219 18.641 1 98.44 434 ALA A N 1
ATOM 3524 C CA . ALA A 1 434 ? -9.945 34 19.453 1 98.44 434 ALA A CA 1
ATOM 3525 C C . ALA A 1 434 ? -10.359 34 20.922 1 98.44 434 ALA A C 1
ATOM 3527 O O . ALA A 1 434 ? -11.531 33.75 21.234 1 98.44 434 ALA A O 1
ATOM 3528 N N . PRO A 1 435 ? -9.336 34.312 21.828 1 97.38 435 PRO A N 1
ATOM 3529 C CA . PRO A 1 435 ? -9.68 34.406 23.25 1 97.38 435 PRO A CA 1
ATOM 3530 C C . PRO A 1 435 ? -10.781 35.406 23.531 1 97.38 435 PRO A C 1
ATOM 3532 O O . PRO A 1 435 ? -11.57 35.219 24.469 1 97.38 435 PRO A O 1
ATOM 3535 N N . ASN A 1 436 ? -10.953 36.438 22.75 1 97.25 436 ASN A N 1
ATOM 3536 C CA . ASN A 1 436 ? -11.961 37.469 22.969 1 97.25 436 ASN A CA 1
ATOM 3537 C C . ASN A 1 436 ? -13.297 37.062 22.328 1 97.25 436 ASN A C 1
ATOM 3539 O O . ASN A 1 436 ? -14.234 37.875 22.297 1 97.25 436 ASN A O 1
ATOM 3543 N N . GLY A 1 437 ? -13.32 35.938 21.703 1 97.12 437 GLY A N 1
ATOM 3544 C CA . GLY A 1 437 ? -14.578 35.375 21.203 1 97.12 437 GLY A CA 1
ATOM 3545 C C . GLY A 1 437 ? -14.781 35.625 19.719 1 97.12 437 GLY A C 1
ATOM 3546 O O . GLY A 1 437 ? -15.656 35.031 19.109 1 97.12 437 GLY A O 1
ATOM 3547 N N . LYS A 1 438 ? -14 36.438 19.125 1 98.12 438 LYS A N 1
ATOM 3548 C CA . LYS A 1 438 ? -14.109 36.656 17.688 1 98.12 438 LYS A CA 1
ATOM 3549 C C . LYS A 1 438 ? -13.625 35.438 16.906 1 98.12 438 LYS A C 1
ATOM 3551 O O . LYS A 1 438 ? -12.797 34.688 17.406 1 98.12 438 LYS A O 1
ATOM 3556 N N . VAL A 1 439 ? -14.188 35.281 15.742 1 98.75 439 VAL A N 1
ATOM 3557 C CA . VAL A 1 439 ? -13.875 34.094 14.914 1 98.75 439 VAL A CA 1
ATOM 3558 C C . VAL A 1 439 ? -13.102 34.562 13.68 1 98.75 439 VAL A C 1
ATOM 3560 O O . VAL A 1 439 ? -13.594 35.344 12.875 1 98.75 439 VAL A O 1
ATOM 3563 N N . TRP A 1 440 ? -11.906 34.062 13.555 1 98.88 440 TRP A N 1
ATOM 3564 C CA . TRP A 1 440 ? -11.047 34.406 12.43 1 98.88 440 TRP A CA 1
ATOM 3565 C C . TRP A 1 440 ? -11 33.281 11.414 1 98.88 440 TRP A C 1
ATOM 3567 O O . TRP A 1 440 ? -11.031 32.094 11.789 1 98.88 440 TRP A O 1
ATOM 3577 N N . PHE A 1 441 ? -10.93 33.562 10.125 1 98.81 441 PHE A N 1
ATOM 3578 C CA . PHE A 1 441 ? -10.844 32.562 9.07 1 98.81 441 PHE A CA 1
ATOM 3579 C C . PHE A 1 441 ? -9.984 33.062 7.914 1 98.81 441 PHE A C 1
ATOM 3581 O O . PHE A 1 441 ? -9.641 34.25 7.855 1 98.81 441 PHE A O 1
ATOM 3588 N N . THR A 1 442 ? -9.578 32.219 7.062 1 98.56 442 THR A N 1
ATOM 3589 C CA . THR A 1 442 ? -8.805 32.531 5.871 1 98.56 442 THR A CA 1
ATOM 3590 C C . THR A 1 442 ? -9.562 32.125 4.609 1 98.56 442 THR A C 1
ATOM 3592 O O . THR A 1 442 ? -10.477 31.312 4.664 1 98.56 442 THR A O 1
ATOM 3595 N N . ARG A 1 443 ? -9.234 32.719 3.504 1 96.69 443 ARG A N 1
ATOM 3596 C CA . ARG A 1 443 ? -9.562 32.281 2.15 1 96.69 443 ARG A CA 1
ATOM 3597 C C . ARG A 1 443 ? -8.297 32.094 1.319 1 96.69 443 ARG A C 1
ATOM 3599 O O . ARG A 1 443 ? -7.734 33.031 0.798 1 96.69 443 ARG A O 1
ATOM 3606 N N . LEU A 1 444 ? -7.98 30.859 1.126 1 94.69 444 LEU A N 1
ATOM 3607 C CA . LEU A 1 444 ? -6.668 30.469 0.624 1 94.69 444 LEU A CA 1
ATOM 3608 C C . LEU A 1 444 ? -6.414 31.062 -0.759 1 94.69 444 LEU A C 1
ATOM 3610 O O . LEU A 1 444 ? -5.379 31.688 -0.991 1 94.69 444 LEU A O 1
ATOM 3614 N N . HIS A 1 445 ? -7.398 30.984 -1.668 1 91.81 445 HIS A N 1
ATOM 3615 C CA . HIS A 1 445 ? -7.18 31.391 -3.051 1 91.81 445 HIS A CA 1
ATOM 3616 C C . HIS A 1 445 ? -7.555 32.844 -3.26 1 91.81 445 HIS A C 1
ATOM 3618 O O . HIS A 1 445 ? -7.316 33.406 -4.332 1 91.81 445 HIS A O 1
ATOM 3624 N N . ALA A 1 446 ? -8.062 33.562 -2.211 1 92.69 446 ALA A N 1
ATOM 3625 C CA . ALA A 1 446 ? -8.516 34.938 -2.352 1 92.69 446 ALA A CA 1
ATOM 3626 C C . ALA A 1 446 ? -7.527 35.906 -1.699 1 92.69 446 ALA A C 1
ATOM 3628 O O . ALA A 1 446 ? -7.699 37.125 -1.778 1 92.69 446 ALA A O 1
ATOM 3629 N N . ASP A 1 447 ? -6.543 35.375 -1.06 1 93.69 447 ASP A N 1
ATOM 3630 C CA . ASP A 1 447 ? -5.539 36.188 -0.378 1 93.69 447 ASP A CA 1
ATOM 3631 C C . ASP A 1 447 ? -6.195 37.156 0.605 1 93.69 447 ASP A C 1
ATOM 3633 O O . ASP A 1 447 ? -5.938 38.344 0.563 1 93.69 447 ASP A O 1
ATOM 3637 N N . THR A 1 448 ? -7.086 36.562 1.437 1 96.19 448 THR A N 1
ATOM 3638 C CA . THR A 1 448 ? -7.812 37.375 2.428 1 96.19 448 THR A CA 1
ATOM 3639 C C . THR A 1 448 ? -7.957 36.594 3.732 1 96.19 448 THR A C 1
ATOM 3641 O O . THR A 1 448 ? -7.988 35.344 3.727 1 96.19 448 THR A O 1
ATOM 3644 N N . ILE A 1 449 ? -7.953 37.312 4.793 1 98.5 449 ILE A N 1
ATOM 3645 C CA . ILE A 1 449 ? -8.445 36.781 6.066 1 98.5 449 ILE A CA 1
ATOM 3646 C C . ILE A 1 449 ? -9.727 37.5 6.461 1 98.5 449 ILE A C 1
ATOM 3648 O O . ILE A 1 449 ? -10.078 38.531 5.863 1 98.5 449 ILE A O 1
ATOM 3652 N N . GLY A 1 450 ? -10.469 36.938 7.34 1 98.56 450 GLY A N 1
ATOM 3653 C CA . GLY A 1 450 ? -11.688 37.562 7.828 1 98.56 450 GLY A CA 1
ATOM 3654 C C . GLY A 1 450 ? -11.906 37.344 9.312 1 98.56 450 GLY A C 1
ATOM 3655 O O . GLY A 1 450 ? -11.242 36.5 9.938 1 98.56 450 GLY A O 1
ATOM 3656 N N . VAL A 1 451 ? -12.742 38.219 9.836 1 98.69 451 VAL A N 1
ATOM 3657 C CA . VAL A 1 451 ? -13.109 38.125 11.25 1 98.69 451 VAL A CA 1
ATOM 3658 C C . VAL A 1 451 ? -14.617 38.344 11.406 1 98.69 451 VAL A C 1
ATOM 3660 O O . VAL A 1 451 ? -15.211 39.188 10.727 1 98.69 451 VAL A O 1
ATOM 3663 N N . ILE A 1 452 ? -15.195 37.469 12.156 1 98.56 452 ILE A N 1
ATOM 3664 C CA . ILE A 1 452 ? -16.609 37.531 12.492 1 98.56 452 ILE A CA 1
ATOM 3665 C C . ILE A 1 452 ? -16.781 37.906 13.969 1 98.56 452 ILE A C 1
ATOM 3667 O O . ILE A 1 452 ? -16.078 37.344 14.828 1 98.56 452 ILE A O 1
ATOM 3671 N N . ASP A 1 453 ? -17.625 38.812 14.258 1 97.56 453 ASP A N 1
ATOM 3672 C CA . ASP A 1 453 ? -18.078 39.062 15.617 1 97.56 453 ASP A CA 1
ATOM 3673 C C . ASP A 1 453 ? -19.438 38.375 15.875 1 97.56 453 ASP A C 1
ATOM 3675 O O . ASP A 1 453 ? -20.469 38.844 15.391 1 97.56 453 ASP A O 1
ATOM 3679 N N . PRO A 1 454 ? -19.375 37.406 16.641 1 96.12 454 PRO A N 1
ATOM 3680 C CA . PRO A 1 454 ? -20.609 36.625 16.812 1 96.12 454 PRO A CA 1
ATOM 3681 C C . PRO A 1 454 ? -21.672 37.375 17.578 1 96.12 454 PRO A C 1
ATOM 3683 O O . PRO A 1 454 ? -22.844 37 17.578 1 96.12 454 PRO A O 1
ATOM 3686 N N . LYS A 1 455 ? -21.391 38.469 18.219 1 93.88 455 LYS A N 1
ATOM 3687 C CA . LYS A 1 455 ? -22.359 39.25 18.984 1 93.88 455 LYS A CA 1
ATOM 3688 C C . LYS A 1 455 ? -23.375 39.906 18.078 1 93.88 455 LYS A C 1
ATOM 3690 O O . LYS A 1 455 ? -24.562 40 18.422 1 93.88 455 LYS A O 1
ATOM 3695 N N . ASP A 1 456 ? -22.938 40.375 16.953 1 95.12 456 ASP A N 1
ATOM 3696 C CA . ASP A 1 456 ? -23.844 41.094 16.047 1 95.12 456 ASP A CA 1
ATOM 3697 C C . ASP A 1 456 ? -23.797 40.469 14.641 1 95.12 456 ASP A C 1
ATOM 3699 O O . ASP A 1 456 ? -24.344 41.062 13.695 1 95.12 456 ASP A O 1
ATOM 3703 N N . ASP A 1 457 ? -23.047 39.469 14.453 1 94.12 457 ASP A N 1
ATOM 3704 C CA . ASP A 1 457 ? -22.953 38.688 13.227 1 94.12 457 ASP A CA 1
ATOM 3705 C C . ASP A 1 457 ? -22.297 39.5 12.109 1 94.12 457 ASP A C 1
ATOM 3707 O O . ASP A 1 457 ? -22.453 39.188 10.93 1 94.12 457 ASP A O 1
ATOM 3711 N N . SER A 1 458 ? -21.594 40.5 12.516 1 95.25 458 SER A N 1
ATOM 3712 C CA . SER A 1 458 ? -20.844 41.25 11.516 1 95.25 458 SER A CA 1
ATOM 3713 C C . SER A 1 458 ? -19.531 40.562 11.156 1 95.25 458 SER A C 1
ATOM 3715 O O . SER A 1 458 ? -19.016 39.781 11.945 1 95.25 458 SER A O 1
ATOM 3717 N N . PHE A 1 459 ? -19.062 40.75 9.922 1 95 459 PHE A N 1
ATOM 3718 C CA . PHE A 1 459 ? -17.75 40.25 9.57 1 95 459 PHE A CA 1
ATOM 3719 C C . PHE A 1 459 ? -17 41.25 8.688 1 95 459 PHE A C 1
ATOM 3721 O O . PHE A 1 459 ? -17.609 42.125 8.078 1 95 459 PHE A O 1
ATOM 3728 N N . GLN A 1 460 ? -15.742 41.219 8.734 1 96.38 460 GLN A N 1
ATOM 3729 C CA . GLN A 1 460 ? -14.82 42.031 7.961 1 96.38 460 GLN A CA 1
ATOM 3730 C C . GLN A 1 460 ? -13.805 41.188 7.227 1 96.38 460 GLN A C 1
ATOM 3732 O O . GLN A 1 460 ? -13.32 40.188 7.77 1 96.38 460 GLN A O 1
ATOM 3737 N N . LEU A 1 461 ? -13.508 41.531 5.977 1 96.88 461 LEU A N 1
ATOM 3738 C CA . LEU A 1 461 ? -12.445 40.875 5.215 1 96.88 461 LEU A CA 1
ATOM 3739 C C . LEU A 1 461 ? -11.219 41.781 5.117 1 96.88 461 LEU A C 1
ATOM 3741 O O . LEU A 1 461 ? -11.352 43 5.004 1 96.88 461 LEU A O 1
ATOM 3745 N N . ILE A 1 462 ? -10.094 41.188 5.191 1 98 462 ILE A N 1
ATOM 3746 C CA . ILE A 1 462 ? -8.82 41.906 5.145 1 98 462 ILE A CA 1
ATOM 3747 C C . ILE A 1 462 ? -7.914 41.281 4.09 1 98 462 ILE A C 1
ATOM 3749 O O . ILE A 1 462 ? -7.594 40.094 4.168 1 98 462 ILE A O 1
ATOM 3753 N N . THR A 1 463 ? -7.504 42.062 3.105 1 96.31 463 THR A N 1
ATOM 3754 C CA . THR A 1 463 ? -6.586 41.562 2.084 1 96.31 463 THR A CA 1
ATOM 3755 C C . THR A 1 463 ? -5.191 41.344 2.668 1 96.31 463 THR A C 1
ATOM 3757 O O . THR A 1 463 ? -4.676 42.219 3.389 1 96.31 463 THR A O 1
ATOM 3760 N N . THR A 1 464 ? -4.602 40.25 2.428 1 97.12 464 THR A N 1
ATOM 3761 C CA . THR A 1 464 ? -3.244 40 2.896 1 97.12 464 THR A CA 1
ATOM 3762 C C . THR A 1 464 ? -2.215 40.5 1.902 1 97.12 464 THR A C 1
ATOM 3764 O O . THR A 1 464 ? -2.463 40.531 0.695 1 97.12 464 THR A O 1
ATOM 3767 N N . PRO A 1 465 ? -1.062 40.938 2.352 1 96.75 465 PRO A N 1
ATOM 3768 C CA . PRO A 1 465 ? -0 41.375 1.441 1 96.75 465 PRO A CA 1
ATOM 3769 C C . PRO A 1 465 ? 0.804 40.219 0.87 1 96.75 465 PRO A C 1
ATOM 3771 O O . PRO A 1 465 ? 1.873 40.438 0.291 1 96.75 465 PRO A O 1
ATOM 3774 N N . PHE A 1 466 ? 0.417 39.031 1.135 1 94.12 466 PHE A N 1
ATOM 3775 C CA . PHE A 1 466 ? 1.037 37.812 0.636 1 94.12 466 PHE A CA 1
ATOM 3776 C C . PHE A 1 466 ? -0.011 36.875 0.059 1 94.12 466 PHE A C 1
ATOM 3778 O O . PHE A 1 466 ? -1.213 37.094 0.218 1 94.12 466 PHE A O 1
ATOM 3785 N N . GLN A 1 467 ? 0.462 35.812 -0.584 1 91.19 467 GLN A N 1
ATOM 3786 C CA . GLN A 1 467 ? -0.417 34.875 -1.26 1 91.19 467 GLN A CA 1
ATOM 3787 C C . GLN A 1 467 ? -0.678 33.656 -0.388 1 91.19 467 GLN A C 1
ATOM 3789 O O . GLN A 1 467 ? 0.226 33.156 0.295 1 91.19 467 GLN A O 1
ATOM 3794 N N . GLY A 1 468 ? -1.894 33.156 -0.43 1 93.19 468 GLY A N 1
ATOM 3795 C CA . GLY A 1 468 ? -2.252 31.828 -0.001 1 93.19 468 GLY A CA 1
ATOM 3796 C C . GLY A 1 468 ? -2.283 31.672 1.508 1 93.19 468 GLY A C 1
ATOM 3797 O O . GLY A 1 468 ? -1.624 30.797 2.061 1 93.19 468 GLY A O 1
ATOM 3798 N N . PRO A 1 469 ? -2.939 32.656 2.25 1 97.44 469 PRO A N 1
ATOM 3799 C CA . PRO A 1 469 ? -3.191 32.344 3.658 1 97.44 469 PRO A CA 1
ATOM 3800 C C . PRO A 1 469 ? -3.975 31.031 3.844 1 97.44 469 PRO A C 1
ATOM 3802 O O . PRO A 1 469 ? -5.125 30.938 3.41 1 97.44 469 PRO A O 1
ATOM 3805 N N . ARG A 1 470 ? -3.363 30.078 4.457 1 97.06 470 ARG A N 1
ATOM 3806 C CA . ARG A 1 470 ? -3.977 28.75 4.508 1 97.06 470 ARG A CA 1
ATOM 3807 C C . ARG A 1 470 ? -4.645 28.516 5.855 1 97.06 470 ARG A C 1
ATOM 3809 O O . ARG A 1 470 ? -5.754 28.984 6.102 1 97.06 470 ARG A O 1
ATOM 3816 N N . ARG A 1 471 ? -3.992 27.922 6.867 1 98.44 471 ARG A N 1
ATOM 3817 C CA . ARG A 1 471 ? -4.566 27.781 8.203 1 98.44 471 ARG A CA 1
ATOM 3818 C C . ARG A 1 471 ? -4.078 28.891 9.133 1 98.44 471 ARG A C 1
ATOM 3820 O O . ARG A 1 471 ? -3.008 29.469 8.914 1 98.44 471 ARG A O 1
ATOM 3827 N N . LEU A 1 472 ? -4.855 29.219 10.164 1 98.81 472 LEU A N 1
ATOM 3828 C CA . LEU A 1 472 ? -4.492 30.25 11.133 1 98.81 472 LEU A CA 1
ATOM 3829 C C . LEU A 1 472 ? -4.875 29.828 12.547 1 98.81 472 LEU A C 1
ATOM 3831 O O . LEU A 1 472 ? -5.719 28.953 12.727 1 98.81 472 LEU A O 1
ATOM 3835 N N . ARG A 1 473 ? -4.227 30.391 13.477 1 98.81 473 ARG A N 1
ATOM 3836 C CA . ARG A 1 473 ? -4.527 30.281 14.898 1 98.81 473 ARG A CA 1
ATOM 3837 C C . ARG A 1 473 ? -4.289 31.609 15.617 1 98.81 473 ARG A C 1
ATOM 3839 O O . ARG A 1 473 ? -3.545 32.469 15.133 1 98.81 473 ARG A O 1
ATOM 3846 N N . VAL A 1 474 ? -4.965 31.781 16.734 1 98.81 474 VAL A N 1
ATOM 3847 C CA . VAL A 1 474 ? -4.898 33.031 17.453 1 98.81 474 VAL A CA 1
ATOM 3848 C C . VAL A 1 474 ? -4.176 32.844 18.781 1 98.81 474 VAL A C 1
ATOM 3850 O O . VAL A 1 474 ? -4.426 31.859 19.484 1 98.81 474 VAL A O 1
ATOM 3853 N N . ASP A 1 475 ? -3.271 33.781 19.109 1 98.69 475 ASP A N 1
ATOM 3854 C CA . ASP A 1 475 ? -2.514 33.625 20.344 1 98.69 475 ASP A CA 1
ATOM 3855 C C . ASP A 1 475 ? -3.262 34.25 21.516 1 98.69 475 ASP A C 1
ATOM 3857 O O . ASP A 1 475 ? -4.395 34.719 21.375 1 98.69 475 ASP A O 1
ATOM 3861 N N . ARG A 1 476 ? -2.635 34.219 22.75 1 97.81 476 ARG A N 1
ATOM 3862 C CA . ARG A 1 476 ? -3.305 34.656 23.969 1 97.81 476 ARG A CA 1
ATOM 3863 C C . ARG A 1 476 ? -3.572 36.156 23.969 1 97.81 476 ARG A C 1
ATOM 3865 O O . ARG A 1 476 ? -4.426 36.625 24.703 1 97.81 476 ARG A O 1
ATOM 3872 N N . ASN A 1 477 ? -2.854 36.938 23.109 1 97.88 477 ASN A N 1
ATOM 3873 C CA . ASN A 1 477 ? -3.02 38.375 23 1 97.88 477 ASN A CA 1
ATOM 3874 C C . ASN A 1 477 ? -3.918 38.75 21.828 1 97.88 477 ASN A C 1
ATOM 3876 O O . ASN A 1 477 ? -3.947 39.906 21.406 1 97.88 477 ASN A O 1
ATOM 3880 N N . ASN A 1 478 ? -4.559 37.781 21.234 1 98.38 478 ASN A N 1
ATOM 3881 C CA . ASN A 1 478 ? -5.52 37.938 20.141 1 98.38 478 ASN A CA 1
ATOM 3882 C C . ASN A 1 478 ? -4.828 38.312 18.828 1 98.38 478 ASN A C 1
ATOM 3884 O O . ASN A 1 478 ? -5.449 38.938 17.953 1 98.38 478 ASN A O 1
ATOM 3888 N N . HIS A 1 479 ? -3.531 38.094 18.766 1 98.75 479 HIS A N 1
ATOM 3889 C CA . HIS A 1 479 ? -2.871 38.219 17.469 1 98.75 479 HIS A CA 1
ATOM 3890 C C . HIS A 1 479 ? -3.111 36.969 16.625 1 98.75 479 HIS A C 1
ATOM 3892 O O . HIS A 1 479 ? -3.197 35.875 17.141 1 98.75 479 HIS A O 1
ATOM 3898 N N . VAL A 1 480 ? -3.191 37.156 15.32 1 98.88 480 VAL A N 1
ATOM 3899 C CA . VAL A 1 480 ? -3.564 36.094 14.398 1 98.88 480 VAL A CA 1
ATOM 3900 C C . VAL A 1 480 ? -2.324 35.594 13.656 1 98.88 480 VAL A C 1
ATOM 3902 O O . VAL A 1 480 ? -1.673 36.375 12.938 1 98.88 480 VAL A O 1
ATOM 3905 N N . TRP A 1 481 ? -1.971 34.375 13.867 1 98.88 481 TRP A N 1
ATOM 3906 C CA . TRP A 1 481 ? -0.865 33.719 13.18 1 98.88 481 TRP A CA 1
ATOM 3907 C C . TRP A 1 481 ? -1.365 32.938 11.969 1 98.88 481 TRP A C 1
ATOM 3909 O O . TRP A 1 481 ? -2.334 32.188 12.07 1 98.88 481 TRP A O 1
ATOM 3919 N N . ILE A 1 482 ? -0.719 33.125 10.828 1 98.88 482 ILE A N 1
ATOM 3920 C CA . ILE A 1 482 ? -1.219 32.625 9.555 1 98.88 482 ILE A CA 1
ATOM 3921 C C . ILE A 1 482 ? -0.101 31.891 8.812 1 98.88 482 ILE A C 1
ATOM 3923 O O . ILE A 1 482 ? 1.009 32.406 8.68 1 98.88 482 ILE A O 1
ATOM 3927 N N . SER A 1 483 ? -0.328 30.672 8.398 1 98.25 483 SER A N 1
ATOM 3928 C CA . SER A 1 483 ? 0.597 30.016 7.48 1 98.25 483 SER A CA 1
ATOM 3929 C C . SER A 1 483 ? 0.509 30.625 6.082 1 98.25 483 SER A C 1
ATOM 3931 O O . SER A 1 483 ? -0.58 30.734 5.516 1 98.25 483 SER A O 1
ATOM 3933 N N . VAL A 1 484 ? 1.629 31.047 5.562 1 97.12 484 VAL A N 1
ATOM 3934 C CA . VAL A 1 484 ? 1.722 31.609 4.215 1 97.12 484 VAL A CA 1
ATOM 3935 C C . VAL A 1 484 ? 2.209 30.531 3.248 1 97.12 484 VAL A C 1
ATOM 3937 O O . VAL A 1 484 ? 3.402 30.453 2.953 1 97.12 484 VAL A O 1
ATOM 3940 N N . PHE A 1 485 ? 1.403 29.797 2.639 1 93.75 485 PHE A N 1
ATOM 3941 C CA . PHE A 1 485 ? 1.575 28.438 2.121 1 93.75 485 PHE A CA 1
ATOM 3942 C C . PHE A 1 485 ? 2.646 28.406 1.037 1 93.75 485 PHE A C 1
ATOM 3944 O O . PHE A 1 485 ? 3.633 27.672 1.153 1 93.75 485 PHE A O 1
ATOM 3951 N N . PRO A 1 486 ? 2.592 29.219 -0.037 1 90.38 486 PRO A N 1
ATOM 3952 C CA . PRO A 1 486 ? 3.574 29.062 -1.112 1 90.38 486 PRO A CA 1
ATOM 3953 C C . PRO A 1 486 ? 4.812 29.938 -0.913 1 90.38 486 PRO A C 1
ATOM 3955 O O . PRO A 1 486 ? 5.645 30.047 -1.815 1 90.38 486 PRO A O 1
ATOM 3958 N N . GLU A 1 487 ? 4.988 30.562 0.338 1 91.88 487 GLU A N 1
ATOM 3959 C CA . GLU A 1 487 ? 6.027 31.578 0.446 1 91.88 487 GLU A CA 1
ATOM 3960 C C . GLU A 1 487 ? 7.066 31.203 1.494 1 91.88 487 GLU A C 1
ATOM 3962 O O . GLU A 1 487 ? 7.938 32 1.834 1 91.88 487 GLU A O 1
ATOM 3967 N N . GLY A 1 488 ? 6.941 30.047 2.043 1 94.81 488 GLY A N 1
ATOM 3968 C CA . GLY A 1 488 ? 7.941 29.594 2.994 1 94.81 488 GLY A CA 1
ATOM 3969 C C . GLY A 1 488 ? 8.008 30.438 4.246 1 94.81 488 GLY A C 1
ATOM 3970 O O . GLY A 1 488 ? 9.094 30.703 4.773 1 94.81 488 GLY A O 1
ATOM 3971 N N . SER A 1 489 ? 6.852 31 4.66 1 97.5 489 SER A N 1
ATOM 3972 C CA . SER A 1 489 ? 6.789 31.906 5.801 1 97.5 489 SER A CA 1
ATOM 3973 C C . SER A 1 489 ? 5.496 31.703 6.586 1 97.5 489 SER A C 1
ATOM 3975 O O . SER A 1 489 ? 4.578 31.031 6.125 1 97.5 489 SER A O 1
ATOM 3977 N N . ILE A 1 490 ? 5.535 32.25 7.77 1 98.62 490 ILE A N 1
ATOM 3978 C CA . ILE A 1 490 ? 4.285 32.531 8.469 1 98.62 490 ILE A CA 1
ATOM 3979 C C . ILE A 1 490 ? 4.152 34.062 8.695 1 98.62 490 ILE A C 1
ATOM 3981 O O . ILE A 1 490 ? 5.117 34.812 8.508 1 98.62 490 ILE A O 1
ATOM 3985 N N . ALA A 1 491 ? 2.932 34.469 9.055 1 98.81 491 ALA A N 1
ATOM 3986 C CA . ALA A 1 491 ? 2.664 35.875 9.312 1 98.81 491 ALA A CA 1
ATOM 3987 C C . ALA A 1 491 ? 1.909 36.062 10.625 1 98.81 491 ALA A C 1
ATOM 3989 O O . ALA A 1 491 ? 1.166 35.188 11.055 1 98.81 491 ALA A O 1
ATOM 3990 N N . ARG A 1 492 ? 2.152 37.188 11.227 1 98.81 492 ARG A N 1
ATOM 3991 C CA . ARG A 1 492 ? 1.36 37.625 12.359 1 98.81 492 ARG A CA 1
ATOM 3992 C C . ARG A 1 492 ? 0.578 38.906 12.016 1 98.81 492 ARG A C 1
ATOM 3994 O O . ARG A 1 492 ? 1.153 39.875 11.547 1 98.81 492 ARG A O 1
ATOM 4001 N N . TYR A 1 493 ? -0.69 38.812 12.148 1 98.81 493 TYR A N 1
ATOM 4002 C CA . TYR A 1 493 ? -1.549 40 12.031 1 98.81 493 TYR A CA 1
ATOM 4003 C C . TYR A 1 493 ? -1.915 40.531 13.406 1 98.81 493 TYR A C 1
ATOM 4005 O O . TYR A 1 493 ? -2.365 39.781 14.281 1 98.81 493 TYR A O 1
ATOM 4013 N N . THR A 1 494 ? -1.735 41.812 13.57 1 98.5 494 THR A N 1
ATOM 4014 C CA . THR A 1 494 ? -2.094 42.5 14.805 1 98.5 494 THR A CA 1
ATOM 4015 C C . THR A 1 494 ? -3.332 43.375 14.594 1 98.5 494 THR A C 1
ATOM 4017 O O . THR A 1 494 ? -3.248 44.438 14 1 98.5 494 THR A O 1
ATOM 4020 N N . PRO A 1 495 ? -4.395 42.969 15.211 1 97.62 495 PRO A N 1
ATOM 4021 C CA . PRO A 1 495 ? -5.648 43.656 14.961 1 97.62 495 PRO A CA 1
ATOM 4022 C C . PRO A 1 495 ? -5.605 45.125 15.43 1 97.62 495 PRO A C 1
ATOM 4024 O O . PRO A 1 495 ? -6.266 45.969 14.852 1 97.62 495 PRO A O 1
ATOM 4027 N N . GLU A 1 496 ? -4.859 45.5 16.391 1 96.44 496 GLU A N 1
ATOM 4028 C CA . GLU A 1 496 ? -4.805 46.812 16.969 1 96.44 496 GLU A CA 1
ATOM 4029 C C . GLU A 1 496 ? -4.273 47.844 15.977 1 96.44 496 GLU A C 1
ATOM 4031 O O . GLU A 1 496 ? -4.742 48.969 15.93 1 96.44 496 GLU A O 1
ATOM 4036 N N . ASP A 1 497 ? -3.326 47.438 15.172 1 96.69 497 ASP A N 1
ATOM 4037 C CA . ASP A 1 497 ? -2.746 48.406 14.242 1 96.69 497 ASP A CA 1
ATOM 4038 C C . ASP A 1 497 ? -2.949 47.938 12.789 1 96.69 497 ASP A C 1
ATOM 4040 O O . ASP A 1 497 ? -2.592 48.688 11.859 1 96.69 497 ASP A O 1
ATOM 4044 N N . GLY A 1 498 ? -3.459 46.781 12.602 1 97 498 GLY A N 1
ATOM 4045 C CA . GLY A 1 498 ? -3.805 46.281 11.281 1 97 498 GLY A CA 1
ATOM 4046 C C . GLY A 1 498 ? -2.594 45.875 10.453 1 97 498 GLY A C 1
ATOM 4047 O O . GLY A 1 498 ? -2.654 45.875 9.227 1 97 498 GLY A O 1
ATOM 4048 N N . LYS A 1 499 ? -1.525 45.531 11.102 1 97.81 499 LYS A N 1
ATOM 4049 C CA . LYS A 1 499 ? -0.292 45.281 10.367 1 97.81 499 LYS A CA 1
ATOM 4050 C C . LYS A 1 499 ? 0.009 43.781 10.32 1 97.81 499 LYS A C 1
ATOM 4052 O O . LYS A 1 499 ? -0.361 43.031 11.234 1 97.81 499 LYS A O 1
ATOM 4057 N N . PHE A 1 500 ? 0.647 43.406 9.219 1 98.44 500 PHE A N 1
ATOM 4058 C CA . PHE A 1 500 ? 1.178 42.062 9.047 1 98.44 500 PHE A CA 1
ATOM 4059 C C . PHE A 1 500 ? 2.693 42.062 9.211 1 98.44 500 PHE A C 1
ATOM 4061 O O . PHE A 1 500 ? 3.377 42.969 8.75 1 98.44 500 PHE A O 1
ATOM 4068 N N . LYS A 1 501 ? 3.182 41.094 9.906 1 98.31 501 LYS A N 1
ATOM 4069 C CA . LYS A 1 501 ? 4.613 40.812 9.961 1 98.31 501 LYS A CA 1
ATOM 4070 C C . LYS A 1 501 ? 4.922 39.406 9.484 1 98.31 501 LYS A C 1
ATOM 4072 O O . LYS A 1 501 ? 4.301 38.438 9.938 1 98.31 501 LYS A O 1
ATOM 4077 N N . LEU A 1 502 ? 5.852 39.281 8.547 1 98 502 LEU A N 1
ATOM 4078 C CA . LEU A 1 502 ? 6.238 37.969 8.008 1 98 502 LEU A CA 1
ATOM 4079 C C . LEU A 1 502 ? 7.434 37.406 8.766 1 98 502 LEU A C 1
ATOM 4081 O O . LEU A 1 502 ? 8.32 38.156 9.18 1 98 502 LEU A O 1
ATOM 4085 N N . TYR A 1 503 ? 7.453 36.156 8.906 1 98.38 503 TYR A N 1
ATOM 4086 C CA . TYR A 1 503 ? 8.547 35.375 9.508 1 98.38 503 TYR A CA 1
ATOM 4087 C C . TYR A 1 503 ? 8.984 34.25 8.586 1 98.38 503 TYR A C 1
ATOM 4089 O O . TYR A 1 503 ? 8.336 33.188 8.523 1 98.38 503 TYR A O 1
ATOM 4097 N N . PRO A 1 504 ? 10.094 34.438 7.867 1 97.38 504 PRO A N 1
ATOM 4098 C CA . PRO A 1 504 ? 10.57 33.312 7.047 1 97.38 504 PRO A CA 1
ATOM 4099 C C . PRO A 1 504 ? 10.844 32.062 7.871 1 97.38 504 PRO A C 1
ATOM 4101 O O . PRO A 1 504 ? 11.352 32.156 8.992 1 97.38 504 PRO A O 1
ATOM 4104 N N . LEU A 1 505 ? 10.539 30.969 7.32 1 98.06 505 LEU A N 1
ATOM 4105 C CA . LEU A 1 505 ? 10.766 29.703 8.016 1 98.06 505 LEU A CA 1
ATOM 4106 C C . LEU A 1 505 ? 12.242 29.328 7.98 1 98.06 505 LEU A C 1
ATOM 4108 O O . LEU A 1 505 ? 12.914 29.5 6.961 1 98.06 505 LEU A O 1
ATOM 4112 N N . PRO A 1 506 ? 12.734 28.781 9.07 1 97.31 506 PRO A N 1
ATOM 4113 C CA . PRO A 1 506 ? 14.156 28.406 9.117 1 97.31 506 PRO A CA 1
ATOM 4114 C C . PRO A 1 506 ? 14.492 27.25 8.195 1 97.31 506 PRO A C 1
ATOM 4116 O O . PRO A 1 506 ? 15.664 27.047 7.855 1 97.31 506 PRO A O 1
ATOM 4119 N N . THR A 1 507 ? 13.547 26.484 7.789 1 96.12 507 THR A N 1
ATOM 4120 C CA . THR A 1 507 ? 13.797 25.312 6.953 1 96.12 507 THR A CA 1
ATOM 4121 C C . THR A 1 507 ? 13.617 25.656 5.477 1 96.12 507 THR A C 1
ATOM 4123 O O . THR A 1 507 ? 13.852 24.812 4.605 1 96.12 507 THR A O 1
ATOM 4126 N N . ALA A 1 508 ? 13.188 26.812 5.18 1 94.69 508 ALA A N 1
ATOM 4127 C CA . ALA A 1 508 ? 13 27.219 3.787 1 94.69 508 ALA A CA 1
ATOM 4128 C C . ALA A 1 508 ? 14.344 27.359 3.072 1 94.69 508 ALA A C 1
ATOM 4130 O O . ALA A 1 508 ? 15.305 27.875 3.641 1 94.69 508 ALA A O 1
ATOM 4131 N N . ILE A 1 509 ? 14.406 26.859 1.914 1 94.31 509 ILE A N 1
ATOM 4132 C CA . ILE A 1 509 ? 15.562 27 1.038 1 94.31 509 ILE A CA 1
ATOM 4133 C C . ILE A 1 509 ? 15.18 27.812 -0.196 1 94.31 509 ILE A C 1
ATOM 4135 O O . ILE A 1 509 ? 14.391 27.359 -1.023 1 94.31 509 ILE A O 1
ATOM 4139 N N . ASP A 1 510 ? 15.727 28.969 -0.31 1 90.81 510 ASP A N 1
ATOM 4140 C CA . ASP A 1 510 ? 15.367 29.891 -1.386 1 90.81 510 ASP A CA 1
ATOM 4141 C C . ASP A 1 510 ? 13.852 30.125 -1.422 1 90.81 510 ASP A C 1
ATOM 4143 O O . ASP A 1 510 ? 13.234 30.047 -2.484 1 90.81 510 ASP A O 1
ATOM 4147 N N . GLY A 1 511 ? 13.289 30.156 -0.205 1 91.62 511 GLY A N 1
ATOM 4148 C CA . GLY A 1 511 ? 11.867 30.453 -0.077 1 91.62 511 GLY A CA 1
ATOM 4149 C C . GLY A 1 511 ? 10.984 29.234 -0.286 1 91.62 511 GLY A C 1
ATOM 4150 O O . GLY A 1 511 ? 9.758 29.344 -0.24 1 91.62 511 GLY A O 1
ATOM 4151 N N . VAL A 1 512 ? 11.594 28.094 -0.439 1 93.75 512 VAL A N 1
ATOM 4152 C CA . VAL A 1 512 ? 10.805 26.906 -0.744 1 93.75 512 VAL A CA 1
ATOM 4153 C C . VAL A 1 512 ? 10.516 26.125 0.543 1 93.75 512 VAL A C 1
ATOM 4155 O O . VAL A 1 512 ? 11.383 25.422 1.065 1 93.75 512 VAL A O 1
ATOM 4158 N N . GLU A 1 513 ? 9.406 26.25 1.017 1 95 513 GLU A N 1
ATOM 4159 C CA . GLU A 1 513 ? 8.719 25.562 2.1 1 95 513 GLU A CA 1
ATOM 4160 C C . GLU A 1 513 ? 7.219 25.844 2.07 1 95 513 GLU A C 1
ATOM 4162 O O . GLU A 1 513 ? 6.801 26.953 1.715 1 95 513 GLU A O 1
ATOM 4167 N N . THR A 1 514 ? 6.441 24.875 2.295 1 95 514 THR A N 1
ATOM 4168 C CA . THR A 1 514 ? 4.996 25.031 2.203 1 95 514 THR A CA 1
ATOM 4169 C C . THR A 1 514 ? 4.328 24.672 3.527 1 95 514 THR A C 1
ATOM 4171 O O . THR A 1 514 ? 3.734 23.594 3.66 1 95 514 THR A O 1
ATOM 4174 N N . PRO A 1 515 ? 4.406 25.578 4.492 1 96.81 515 PRO A N 1
ATOM 4175 C CA . PRO A 1 515 ? 3.74 25.281 5.762 1 96.81 515 PRO A CA 1
ATOM 4176 C C . PRO A 1 515 ? 2.232 25.109 5.609 1 96.81 515 PRO A C 1
ATOM 4178 O O . PRO A 1 515 ? 1.514 26.078 5.348 1 96.81 515 PRO A O 1
ATOM 4181 N N . TYR A 1 516 ? 1.831 23.922 5.805 1 97.38 516 TYR A N 1
ATOM 4182 C CA . TYR A 1 516 ? 0.423 23.578 5.656 1 97.38 516 TYR A CA 1
ATOM 4183 C C . TYR A 1 516 ? -0.418 24.234 6.746 1 97.38 516 TYR A C 1
ATOM 4185 O O . TYR A 1 516 ? -1.519 24.719 6.477 1 97.38 516 TYR A O 1
ATOM 4193 N N . SER A 1 517 ? 0.046 24.172 7.945 1 98 517 SER A N 1
ATOM 4194 C CA . SER A 1 517 ? -0.699 24.656 9.109 1 98 517 SER A CA 1
ATOM 4195 C C . SER A 1 517 ? 0.24 25.141 10.203 1 98 517 SER A C 1
ATOM 4197 O O . SER A 1 517 ? 1.463 25.094 10.055 1 98 517 SER A O 1
ATOM 4199 N N . LEU A 1 518 ? -0.326 25.703 11.203 1 98.75 518 LEU A N 1
ATOM 4200 C CA . LEU A 1 518 ? 0.327 26.047 12.453 1 98.75 518 LEU A CA 1
ATOM 4201 C C . LEU A 1 518 ? -0.659 25.984 13.617 1 98.75 518 LEU A C 1
ATOM 4203 O O . LEU A 1 518 ? -1.87 25.891 13.406 1 98.75 518 LEU A O 1
ATOM 4207 N N . ASN A 1 519 ? -0.151 25.906 14.766 1 98.81 519 ASN A N 1
ATOM 4208 C CA . ASN A 1 519 ? -0.944 26.016 15.984 1 98.81 519 ASN A CA 1
ATOM 4209 C C . ASN A 1 519 ? -0.181 26.766 17.078 1 98.81 519 ASN A C 1
ATOM 4211 O O . ASN A 1 519 ? 1.048 26.859 17.031 1 98.81 519 ASN A O 1
ATOM 4215 N N . VAL A 1 520 ? -0.935 27.422 17.922 1 98.62 520 VAL A N 1
ATOM 4216 C CA . VAL A 1 520 ? -0.342 28.234 18.984 1 98.62 520 VAL A CA 1
ATOM 4217 C C . VAL A 1 520 ? -0.568 27.547 20.328 1 98.62 520 VAL A C 1
ATOM 4219 O O . VAL A 1 520 ? -1.708 27.266 20.703 1 98.62 520 VAL A O 1
ATOM 4222 N N . ASP A 1 521 ? 0.502 27.266 20.984 1 98.06 521 ASP A N 1
ATOM 4223 C CA . ASP A 1 521 ? 0.431 26.891 22.391 1 98.06 521 ASP A CA 1
ATOM 4224 C C . ASP A 1 521 ? 0.396 28.125 23.281 1 98.06 521 ASP A C 1
ATOM 4226 O O . ASP A 1 521 ? 1.441 28.625 23.719 1 98.06 521 ASP A O 1
ATOM 4230 N N . ARG A 1 522 ? -0.745 28.531 23.625 1 97.06 522 ARG A N 1
ATOM 4231 C CA . ARG A 1 522 ? -0.94 29.797 24.328 1 97.06 522 ARG A CA 1
ATOM 4232 C C . ARG A 1 522 ? -0.27 29.766 25.703 1 97.06 522 ARG A C 1
ATOM 4234 O O . ARG A 1 522 ? 0.258 30.781 26.156 1 97.06 522 ARG A O 1
ATOM 4241 N N . LYS A 1 523 ? -0.3 28.625 26.312 1 95.44 523 LYS A N 1
ATOM 4242 C CA . LYS A 1 523 ? 0.284 28.5 27.641 1 95.44 523 LYS A CA 1
ATOM 4243 C C . LYS A 1 523 ? 1.793 28.719 27.609 1 95.44 523 LYS A C 1
ATOM 4245 O O . LYS A 1 523 ? 2.332 29.5 28.406 1 95.44 523 LYS A O 1
ATOM 4250 N N . SER A 1 524 ? 2.439 28.078 26.672 1 95.31 524 SER A N 1
ATOM 4251 C CA . SER A 1 524 ? 3.893 28.156 26.578 1 95.31 524 SER A CA 1
ATOM 4252 C C . SER A 1 524 ? 4.336 29.312 25.688 1 95.31 524 SER A C 1
ATOM 4254 O O . SER A 1 524 ? 5.527 29.609 25.594 1 95.31 524 SER A O 1
ATOM 4256 N N . ASN A 1 525 ? 3.436 29.938 25.062 1 97.25 525 ASN A N 1
ATOM 4257 C CA . ASN A 1 525 ? 3.68 31.078 24.188 1 97.25 525 ASN A CA 1
ATOM 4258 C C . ASN A 1 525 ? 4.582 30.719 23.016 1 97.25 525 ASN A C 1
ATOM 4260 O O . ASN A 1 525 ? 5.57 31.406 22.75 1 97.25 525 ASN A O 1
ATOM 4264 N N . LEU A 1 526 ? 4.258 29.609 22.406 1 98.19 526 LEU A N 1
ATOM 4265 C CA . LEU A 1 526 ? 4.965 29.109 21.234 1 98.19 526 LEU A CA 1
ATOM 4266 C C . LEU A 1 526 ? 4.02 28.984 20.031 1 98.19 526 LEU A C 1
ATOM 4268 O O . LEU A 1 526 ? 2.855 28.609 20.203 1 98.19 526 LEU A O 1
ATOM 4272 N N . VAL A 1 527 ? 4.473 29.312 18.859 1 98.69 527 VAL A N 1
ATOM 4273 C CA . VAL A 1 527 ? 3.785 28.953 17.625 1 98.69 527 VAL A CA 1
ATOM 4274 C C . VAL A 1 527 ? 4.5 27.781 16.953 1 98.69 527 VAL A C 1
ATOM 4276 O O . VAL A 1 527 ? 5.699 27.859 16.672 1 98.69 527 VAL A O 1
ATOM 4279 N N . TRP A 1 528 ? 3.842 26.688 16.844 1 98.81 528 TRP A N 1
ATOM 4280 C CA . TR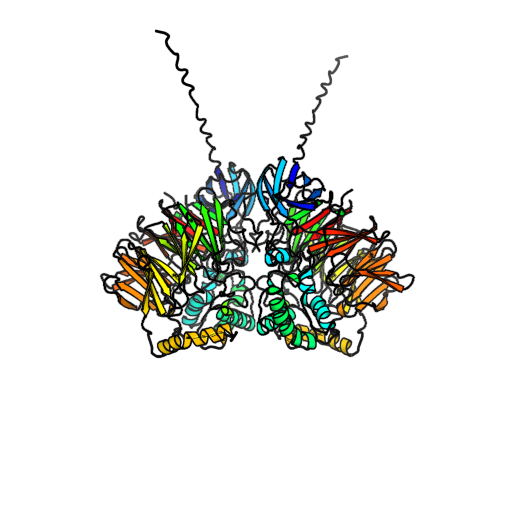P A 1 528 ? 4.34 25.516 16.141 1 98.81 528 TRP A CA 1
ATOM 4281 C C . TRP A 1 528 ? 3.895 25.516 14.688 1 98.81 528 TRP A C 1
ATOM 4283 O O . TRP A 1 528 ? 2.76 25.875 14.383 1 98.81 528 TRP A O 1
ATOM 4293 N N . VAL A 1 529 ? 4.781 25.141 13.797 1 98.69 529 VAL A N 1
ATOM 4294 C CA . VAL A 1 529 ? 4.527 25.203 12.359 1 98.69 529 VAL A CA 1
ATOM 4295 C C . VAL A 1 529 ? 4.867 23.875 11.703 1 98.69 529 VAL A C 1
ATOM 4297 O O . VAL A 1 529 ? 5.867 23.234 12.047 1 98.69 529 VAL A O 1
ATOM 4300 N N . THR A 1 530 ? 4.016 23.391 10.812 1 97.62 530 THR A N 1
ATOM 4301 C CA . THR A 1 530 ? 4.258 22.172 10.055 1 97.62 530 THR A CA 1
ATOM 4302 C C . THR A 1 530 ? 5.359 22.391 9.023 1 97.62 530 THR A C 1
ATOM 4304 O O . THR A 1 530 ? 5.402 23.438 8.359 1 97.62 530 THR A O 1
ATOM 4307 N N . GLY A 1 531 ? 6.395 21.5 8.992 1 93.81 531 GLY A N 1
ATOM 4308 C CA . GLY A 1 531 ? 7.387 21.438 7.93 1 93.81 531 GLY A CA 1
ATOM 4309 C C . GLY A 1 531 ? 7.062 20.391 6.871 1 93.81 531 GLY A C 1
ATOM 4310 O O . GLY A 1 531 ? 7.707 19.344 6.801 1 93.81 531 GLY A O 1
ATOM 4311 N N . THR A 1 532 ? 6.16 20.75 5.953 1 93.62 532 THR A N 1
ATOM 4312 C CA . THR A 1 532 ? 5.453 19.844 5.059 1 93.62 532 THR A CA 1
ATOM 4313 C C . THR A 1 532 ? 6.371 19.359 3.941 1 93.62 532 THR A C 1
ATOM 4315 O O . THR A 1 532 ? 6.195 18.266 3.418 1 93.62 532 THR A O 1
ATOM 4318 N N . SER A 1 533 ? 7.391 20.125 3.611 1 95.81 533 SER A N 1
ATOM 4319 C CA . SER A 1 533 ? 8.234 19.719 2.49 1 95.81 533 SER A CA 1
ATOM 4320 C C . SER A 1 533 ? 9.672 19.484 2.945 1 95.81 533 SER A C 1
ATOM 4322 O O . SER A 1 533 ? 10.508 19.016 2.164 1 95.81 533 SER A O 1
ATOM 4324 N N . SER A 1 534 ? 10.008 19.781 4.227 1 96.69 534 SER A N 1
ATOM 4325 C CA . SER A 1 534 ? 11.375 19.719 4.727 1 96.69 534 SER A CA 1
ATOM 4326 C C . SER A 1 534 ? 11.547 18.547 5.691 1 96.69 534 SER A C 1
ATOM 4328 O O . SER A 1 534 ? 12.648 18.312 6.195 1 96.69 534 SER A O 1
ATOM 4330 N N . ASP A 1 535 ? 10.508 17.875 6.055 1 96.81 535 ASP A N 1
ATOM 4331 C CA . ASP A 1 535 ? 10.508 16.734 6.969 1 96.81 535 ASP A CA 1
ATOM 4332 C C . ASP A 1 535 ? 10.797 17.188 8.398 1 96.81 535 ASP A C 1
ATOM 4334 O O . ASP A 1 535 ? 11.547 16.516 9.125 1 96.81 535 ASP A O 1
ATOM 4338 N N . ASN A 1 536 ? 10.289 18.375 8.773 1 97.5 536 ASN A N 1
ATOM 4339 C CA . ASN A 1 536 ? 10.523 18.922 10.109 1 97.5 536 ASN A CA 1
ATOM 4340 C C . ASN A 1 536 ? 9.227 19.391 10.75 1 97.5 536 ASN A C 1
ATOM 4342 O O . ASN A 1 536 ? 8.219 19.578 10.07 1 97.5 536 ASN A O 1
ATOM 4346 N N . LEU A 1 537 ? 9.242 19.5 12.047 1 98 537 LEU A N 1
ATOM 4347 C CA . LEU A 1 537 ? 8.375 20.391 12.805 1 98 537 LEU A CA 1
ATOM 4348 C C . LEU A 1 537 ? 9.164 21.562 13.375 1 98 537 LEU A C 1
ATOM 4350 O O . LEU A 1 537 ? 10.336 21.422 13.727 1 98 537 LEU A O 1
ATOM 4354 N N . MET A 1 538 ? 8.492 22.688 13.445 1 98.25 538 MET A N 1
ATOM 4355 C CA . MET A 1 538 ? 9.18 23.891 13.922 1 98.25 538 MET A CA 1
ATOM 4356 C C . MET A 1 538 ? 8.375 24.562 15.023 1 98.25 538 MET A C 1
ATOM 4358 O O . MET A 1 538 ? 7.145 24.484 15.039 1 98.25 538 MET A O 1
ATOM 4362 N N . ALA A 1 539 ? 9.062 25.219 15.922 1 98.44 539 ALA A N 1
ATOM 4363 C CA . ALA A 1 539 ? 8.453 26.016 16.984 1 98.44 539 ALA A CA 1
ATOM 4364 C C . ALA A 1 539 ? 9.18 27.344 17.156 1 98.44 539 ALA A C 1
ATOM 4366 O O . ALA A 1 539 ? 10.414 27.391 17.156 1 98.44 539 ALA A O 1
ATOM 4367 N N . MET A 1 540 ? 8.445 28.391 17.25 1 98.56 540 MET A N 1
ATOM 4368 C CA . MET A 1 540 ? 9.023 29.703 17.5 1 98.56 540 MET A CA 1
ATOM 4369 C C . MET A 1 540 ? 8.5 30.281 18.812 1 98.56 540 MET A C 1
ATOM 4371 O O . MET A 1 540 ? 7.297 30.25 19.078 1 98.56 540 MET A O 1
ATOM 4375 N N . ASP A 1 541 ? 9.383 30.75 19.625 1 98.19 541 ASP A N 1
ATOM 4376 C CA . ASP A 1 541 ? 8.984 31.531 20.797 1 98.19 541 ASP A CA 1
ATOM 4377 C C . ASP A 1 541 ? 8.453 32.906 20.375 1 98.19 541 ASP A C 1
ATOM 4379 O O . ASP A 1 541 ? 9.164 33.688 19.734 1 98.19 541 ASP A O 1
ATOM 4383 N N . ILE A 1 542 ? 7.277 33.188 20.719 1 98.25 542 ILE A N 1
ATOM 4384 C CA . ILE A 1 542 ? 6.586 34.375 20.234 1 98.25 542 ILE A CA 1
ATOM 4385 C C . ILE A 1 542 ? 7.277 35.625 20.766 1 98.25 542 ILE A C 1
ATOM 4387 O O . ILE A 1 542 ? 7.371 36.625 20.062 1 98.25 542 ILE A O 1
ATOM 4391 N N . ASN A 1 543 ? 7.824 35.562 21.953 1 97.44 543 ASN A N 1
ATOM 4392 C CA . ASN A 1 543 ? 8.445 36.719 22.562 1 97.44 543 ASN A CA 1
ATOM 4393 C C . ASN A 1 543 ? 9.828 37 21.984 1 97.44 543 ASN A C 1
ATOM 4395 O O . ASN A 1 543 ? 10.148 38.125 21.625 1 97.44 543 ASN A O 1
ATOM 4399 N N . THR A 1 544 ? 10.625 35.938 21.844 1 97.88 544 THR A N 1
ATOM 4400 C CA . THR A 1 544 ? 12.016 36.094 21.438 1 97.88 544 THR A CA 1
ATOM 4401 C C . THR A 1 544 ? 12.156 35.969 19.922 1 97.88 544 THR A C 1
ATOM 4403 O O . THR A 1 544 ? 13.18 36.344 19.344 1 97.88 544 THR A O 1
ATOM 4406 N N . GLU A 1 545 ? 11.133 35.344 19.281 1 97.94 545 GLU A N 1
ATOM 4407 C CA . GLU A 1 545 ? 11.141 35.062 17.859 1 97.94 545 GLU A CA 1
ATOM 4408 C C . GLU A 1 545 ? 12.297 34.125 17.469 1 97.94 545 GLU A C 1
ATOM 4410 O O . GLU A 1 545 ? 12.906 34.312 16.422 1 97.94 545 GLU A O 1
ATOM 4415 N N . THR A 1 546 ? 12.672 33.281 18.438 1 97.31 546 THR A N 1
ATOM 4416 C CA . THR A 1 546 ? 13.695 32.281 18.188 1 97.31 546 THR A CA 1
ATOM 4417 C C . THR A 1 546 ? 13.062 30.938 17.797 1 97.31 546 THR A C 1
ATOM 4419 O O . THR A 1 546 ? 12.062 30.516 18.375 1 97.31 546 THR A O 1
ATOM 4422 N N . TRP A 1 547 ? 13.711 30.312 16.812 1 97.5 547 TRP A N 1
ATOM 4423 C CA . TRP A 1 547 ? 13.156 29.078 16.234 1 97.5 547 TRP A CA 1
ATOM 4424 C C . TRP A 1 547 ? 13.836 27.859 16.828 1 97.5 547 TRP A C 1
ATOM 4426 O O . TRP A 1 547 ? 15.039 27.875 17.094 1 97.5 547 TRP A O 1
ATOM 4436 N N . LYS A 1 548 ? 13.125 26.844 17.047 1 97.69 548 LYS A N 1
ATOM 4437 C CA . LYS A 1 548 ? 13.57 25.469 17.234 1 97.69 548 LYS A CA 1
ATOM 4438 C C . LYS A 1 548 ? 13.031 24.562 16.141 1 97.69 548 LYS A C 1
ATOM 4440 O O . LYS A 1 548 ? 11.891 24.703 15.711 1 97.69 548 LYS A O 1
ATOM 4445 N N . VAL A 1 549 ? 13.875 23.688 15.617 1 97.94 549 VAL A N 1
ATOM 4446 C CA . VAL A 1 549 ? 13.508 22.828 14.508 1 97.94 549 VAL A CA 1
ATOM 4447 C C . VAL A 1 549 ? 13.734 21.359 14.898 1 97.94 549 VAL A C 1
ATOM 4449 O O . VAL A 1 549 ? 14.789 21.016 15.438 1 97.94 549 VAL A O 1
ATOM 4452 N N . TYR A 1 550 ? 12.805 20.516 14.633 1 98.38 550 TYR A N 1
ATOM 4453 C CA . TYR A 1 550 ? 12.859 19.094 14.969 1 98.38 550 TYR A CA 1
ATOM 4454 C C . TYR A 1 550 ? 12.727 18.234 13.719 1 98.38 550 TYR A C 1
ATOM 4456 O O . TYR A 1 550 ? 11.625 18.047 13.195 1 98.38 550 TYR A O 1
ATOM 4464 N N . PRO A 1 551 ? 13.812 17.641 13.258 1 97.81 551 PRO A N 1
ATOM 4465 C CA . PRO A 1 551 ? 13.742 16.75 12.109 1 97.81 551 PRO A CA 1
ATOM 4466 C C . PRO A 1 551 ? 13.039 15.43 12.43 1 97.81 551 PRO A C 1
ATOM 4468 O O . PRO A 1 551 ? 13.242 14.867 13.516 1 97.81 551 PRO A O 1
ATOM 4471 N N . MET A 1 552 ? 12.219 14.984 11.539 1 96.88 552 MET A N 1
ATOM 4472 C CA . MET A 1 552 ? 11.508 13.719 11.711 1 96.88 552 MET A CA 1
ATOM 4473 C C . MET A 1 552 ? 12.352 12.555 11.211 1 96.88 552 MET A C 1
ATOM 4475 O O . MET A 1 552 ? 13.25 12.742 10.391 1 96.88 552 MET A O 1
ATOM 4479 N N . SER A 1 553 ? 12.047 11.406 11.688 1 95.69 553 SER A N 1
ATOM 4480 C CA . SER A 1 553 ? 12.867 10.234 11.422 1 95.69 553 SER A CA 1
ATOM 4481 C C . SER A 1 553 ? 12.633 9.703 10.016 1 95.69 553 SER A C 1
ATOM 4483 O O . SER A 1 553 ? 13.469 8.992 9.461 1 95.69 553 SER A O 1
ATOM 4485 N N . ARG A 1 554 ? 11.531 10.039 9.414 1 96.25 554 ARG A N 1
ATOM 4486 C CA . ARG A 1 554 ? 11.195 9.539 8.086 1 96.25 554 ARG A CA 1
ATOM 4487 C C . ARG A 1 554 ? 11.289 10.648 7.043 1 96.25 554 ARG A C 1
ATOM 4489 O O . ARG A 1 554 ? 10.836 11.773 7.285 1 96.25 554 ARG A O 1
ATOM 4496 N N . LYS A 1 555 ? 11.859 10.281 5.934 1 95.06 555 LYS A N 1
ATOM 4497 C CA . LYS A 1 555 ? 11.734 11.18 4.789 1 95.06 555 LYS A CA 1
ATOM 4498 C C . LYS A 1 555 ? 10.297 11.219 4.273 1 95.06 555 LYS A C 1
ATOM 4500 O O . LYS A 1 555 ? 9.539 10.266 4.469 1 95.06 555 LYS A O 1
ATOM 4505 N N . VAL A 1 556 ? 9.969 12.383 3.686 1 96.25 556 VAL A N 1
ATOM 4506 C CA . VAL A 1 556 ? 8.641 12.664 3.158 1 96.25 556 VAL A CA 1
ATOM 4507 C C . VAL A 1 556 ? 7.625 12.672 4.301 1 96.25 556 VAL A C 1
ATOM 4509 O O . VAL A 1 556 ? 6.621 11.953 4.25 1 96.25 556 VAL A O 1
ATOM 4512 N N . THR A 1 557 ? 7.941 13.352 5.324 1 96.88 557 THR A N 1
ATOM 4513 C CA . THR A 1 557 ? 7 13.688 6.391 1 96.88 557 THR A CA 1
ATOM 4514 C C . THR A 1 557 ? 6.156 14.898 6.008 1 96.88 557 THR A C 1
ATOM 4516 O O . THR A 1 557 ? 6.684 15.992 5.812 1 96.88 557 THR A O 1
ATOM 4519 N N . PHE A 1 558 ? 4.91 14.688 5.848 1 97.25 558 PHE A N 1
ATOM 4520 C CA . PHE A 1 558 ? 3.939 15.711 5.488 1 97.25 558 PHE A CA 1
ATOM 4521 C C . PHE A 1 558 ? 2.922 15.914 6.609 1 97.25 558 PHE A C 1
ATOM 4523 O O . PHE A 1 558 ? 2.055 15.062 6.82 1 97.25 558 PHE A O 1
ATOM 4530 N N . THR A 1 559 ? 2.992 16.969 7.305 1 97.19 559 THR A N 1
ATOM 4531 C CA . THR A 1 559 ? 2.125 17.219 8.453 1 97.19 559 THR A CA 1
ATOM 4532 C C . THR A 1 559 ? 1.089 18.281 8.133 1 97.19 559 THR A C 1
ATOM 4534 O O . THR A 1 559 ? 1.39 19.266 7.441 1 97.19 559 THR A O 1
ATOM 4537 N N . ARG A 1 560 ? -0.141 18.078 8.695 1 96.5 560 ARG A N 1
ATOM 4538 C CA . ARG A 1 560 ? -1.245 18.953 8.305 1 96.5 560 ARG A CA 1
ATOM 4539 C C . ARG A 1 560 ? -1.852 19.641 9.523 1 96.5 560 ARG A C 1
ATOM 4541 O O . ARG A 1 560 ? -2.646 20.578 9.391 1 96.5 560 ARG A O 1
ATOM 4548 N N . ASP A 1 561 ? -1.521 19.172 10.672 1 97.44 561 ASP A N 1
ATOM 4549 C CA . ASP A 1 561 ? -2.121 19.703 11.898 1 97.44 561 ASP A CA 1
ATOM 4550 C C . ASP A 1 561 ? -1.202 19.484 13.094 1 97.44 561 ASP A C 1
ATOM 4552 O O . ASP A 1 561 ? -0.303 18.641 13.055 1 97.44 561 ASP A O 1
ATOM 4556 N N . ILE A 1 562 ? -1.364 20.312 14.086 1 98.5 562 ILE A N 1
ATOM 4557 C CA . ILE A 1 562 ? -0.6 20.203 15.328 1 98.5 562 ILE A CA 1
ATOM 4558 C C . ILE A 1 562 ? -1.532 20.375 16.531 1 98.5 562 ILE A C 1
ATOM 4560 O O . ILE A 1 562 ? -2.402 21.25 16.531 1 98.5 562 ILE A O 1
ATOM 4564 N N . GLU A 1 563 ? -1.399 19.562 17.516 1 98.5 563 GLU A N 1
ATOM 4565 C CA . GLU A 1 563 ? -2.121 19.609 18.781 1 98.5 563 GLU A CA 1
ATOM 4566 C C . GLU A 1 563 ? -1.166 19.5 19.969 1 98.5 563 GLU A C 1
ATOM 4568 O O . GLU A 1 563 ? -0.015 19.094 19.812 1 98.5 563 GLU A O 1
ATOM 4573 N N . PHE A 1 564 ? -1.694 19.891 21.156 1 98.38 564 PHE A N 1
ATOM 4574 C CA . PHE A 1 564 ? -0.825 19.906 22.312 1 98.38 564 PHE A CA 1
ATOM 4575 C C . PHE A 1 564 ? -1.46 19.156 23.469 1 98.38 564 PHE A C 1
ATOM 4577 O O . PHE A 1 564 ? -2.672 19.234 23.688 1 98.38 564 PHE A O 1
ATOM 4584 N N . SER A 1 565 ? -0.627 18.422 24.156 1 97.94 565 SER A N 1
ATOM 4585 C CA . SER A 1 565 ? -1.064 17.875 25.438 1 97.94 565 SER A CA 1
ATOM 4586 C C . SER A 1 565 ? -1.068 18.953 26.516 1 97.94 565 SER A C 1
ATOM 4588 O O . SER A 1 565 ? -0.568 20.062 26.297 1 97.94 565 SER A O 1
ATOM 4590 N N . LEU A 1 566 ? -1.561 18.609 27.688 1 95.12 566 LEU A N 1
ATOM 4591 C CA . LEU A 1 566 ? -1.648 19.547 28.797 1 95.12 566 LEU A CA 1
ATOM 4592 C C . LEU A 1 566 ? -0.264 19.875 29.344 1 95.12 566 LEU A C 1
ATOM 4594 O O . LEU A 1 566 ? -0.038 20.969 29.875 1 95.12 566 LEU A O 1
ATOM 4598 N N . ASP A 1 567 ? 0.612 18.938 29.172 1 93.81 567 ASP A N 1
ATOM 4599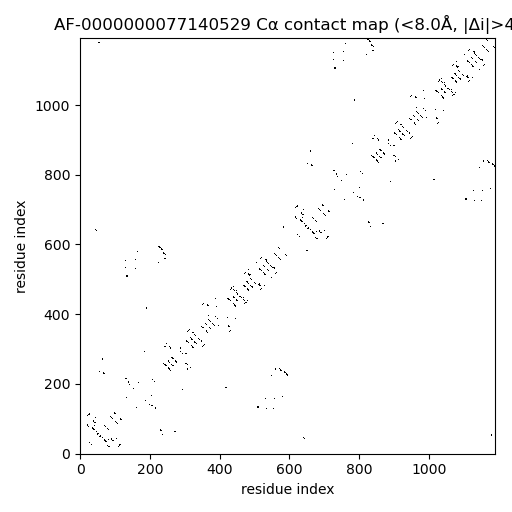 C CA . ASP A 1 567 ? 1.952 19.141 29.719 1 93.81 567 ASP A CA 1
ATOM 4600 C C . ASP A 1 567 ? 2.891 19.719 28.656 1 93.81 567 ASP A C 1
ATOM 4602 O O . ASP A 1 567 ? 4.105 19.75 28.844 1 93.81 567 ASP A O 1
ATOM 4606 N N . GLY A 1 568 ? 2.379 20.031 27.453 1 93.88 568 GLY A N 1
ATOM 4607 C CA . GLY A 1 568 ? 3.127 20.844 26.516 1 93.88 568 GLY A CA 1
ATOM 4608 C C . GLY A 1 568 ? 3.771 20.016 25.406 1 93.88 568 GLY A C 1
ATOM 4609 O O . GLY A 1 568 ? 4.562 20.547 24.625 1 93.88 568 GLY A O 1
ATOM 4610 N N . LYS A 1 569 ? 3.508 18.75 25.297 1 97.56 569 LYS A N 1
ATOM 4611 C CA . LYS A 1 569 ? 3.994 17.969 24.172 1 97.56 569 LYS A CA 1
ATOM 4612 C C . LYS A 1 569 ? 3.234 18.312 22.891 1 97.56 569 LYS A C 1
ATOM 4614 O O . LYS A 1 569 ? 2.031 18.578 22.922 1 97.56 569 LYS A O 1
ATOM 4619 N N . ALA A 1 570 ? 3.943 18.344 21.812 1 98.62 570 ALA A N 1
ATOM 4620 C CA . ALA A 1 570 ? 3.316 18.609 20.531 1 98.62 570 ALA A CA 1
ATOM 4621 C C . ALA A 1 570 ? 3.041 17.328 19.766 1 98.62 570 ALA A C 1
ATOM 4623 O O . ALA A 1 570 ? 3.895 16.438 19.703 1 98.62 570 ALA A O 1
ATOM 4624 N N . TYR A 1 571 ? 1.855 17.203 19.234 1 98.81 571 TYR A N 1
ATOM 4625 C CA . TYR A 1 571 ? 1.451 16.047 18.438 1 98.81 571 TYR A CA 1
ATOM 4626 C C . TYR A 1 571 ? 1.181 16.453 17 1 98.81 571 TYR A C 1
ATOM 4628 O O . TYR A 1 571 ? 0.643 17.531 16.734 1 98.81 571 TYR A O 1
ATOM 4636 N N . SER A 1 572 ? 1.547 15.664 16.062 1 98.5 572 SER A N 1
ATOM 4637 C CA . SER A 1 572 ? 1.193 15.75 14.648 1 98.5 572 SER A CA 1
ATOM 4638 C C . SER A 1 572 ? 1.133 14.367 14.008 1 98.5 572 SER A C 1
ATOM 4640 O O . SER A 1 572 ? 1.311 13.352 14.688 1 98.5 572 SER A O 1
ATOM 4642 N N . SER A 1 573 ? 0.731 14.266 12.797 1 97.62 573 SER A N 1
ATOM 4643 C CA . SER A 1 573 ? 0.701 13 12.078 1 97.62 573 SER A CA 1
ATOM 4644 C C . SER A 1 573 ? 1.338 13.125 10.695 1 97.62 573 SER A C 1
ATOM 4646 O O . SER A 1 573 ? 1.225 14.172 10.055 1 97.62 573 SER A O 1
ATOM 4648 N N . ASN A 1 574 ? 2.102 12.125 10.32 1 97.19 574 ASN A N 1
ATOM 4649 C CA . ASN A 1 574 ? 2.584 12.055 8.945 1 97.19 574 ASN A CA 1
ATOM 4650 C C . ASN A 1 574 ? 1.479 11.625 7.988 1 97.19 574 ASN A C 1
ATOM 4652 O O . ASN A 1 574 ? 1.169 10.438 7.887 1 97.19 574 ASN A O 1
ATOM 4656 N N . GLY A 1 575 ? 0.926 12.648 7.281 1 94.81 575 GLY A N 1
ATOM 4657 C CA . GLY A 1 575 ? -0.234 12.398 6.441 1 94.81 575 GLY A CA 1
ATOM 4658 C C . GLY A 1 575 ? 0.047 12.602 4.965 1 94.81 575 GLY A C 1
ATOM 4659 O O . GLY A 1 575 ? -0.768 13.18 4.246 1 94.81 575 GLY A O 1
ATOM 4660 N N . ALA A 1 576 ? 1.257 12.203 4.547 1 92.81 576 ALA A N 1
ATOM 4661 C CA . ALA A 1 576 ? 1.534 12.281 3.115 1 92.81 576 ALA A CA 1
ATOM 4662 C C . ALA A 1 576 ? 0.476 11.531 2.312 1 92.81 576 ALA A C 1
ATOM 4664 O O . ALA A 1 576 ? 0.038 10.445 2.707 1 92.81 576 ALA A O 1
ATOM 4665 N N . PHE A 1 577 ? -0.045 12.203 1.238 1 90 577 PHE A N 1
ATOM 4666 C CA . PHE A 1 577 ? -1.015 11.57 0.35 1 90 577 PHE A CA 1
ATOM 4667 C C . PHE A 1 577 ? -0.436 11.398 -1.051 1 90 577 PHE A C 1
ATOM 4669 O O . PHE A 1 577 ? -0.343 12.367 -1.81 1 90 577 PHE A O 1
ATOM 4676 N N . PRO A 1 578 ? -0.016 10.18 -1.465 1 89.5 578 PRO A N 1
ATOM 4677 C CA . PRO A 1 578 ? -0.252 8.914 -0.771 1 89.5 578 PRO A CA 1
ATOM 4678 C C . PRO A 1 578 ? 0.841 8.586 0.244 1 89.5 578 PRO A C 1
ATOM 4680 O O . PRO A 1 578 ? 1.957 9.102 0.145 1 89.5 578 PRO A O 1
ATOM 4683 N N . SER A 1 579 ? 0.554 7.707 1.139 1 93.81 579 SER A N 1
ATOM 4684 C CA . SER A 1 579 ? 1.499 7.355 2.195 1 93.81 579 SER A CA 1
ATOM 4685 C C . SER A 1 579 ? 2.639 6.5 1.656 1 93.81 579 SER A C 1
ATOM 4687 O O . SER A 1 579 ? 3.693 6.391 2.285 1 93.81 579 SER A O 1
ATOM 4689 N N . TRP A 1 580 ? 2.492 5.926 0.478 1 93.44 580 TRP A N 1
ATOM 4690 C CA . TRP A 1 580 ? 3.594 5.117 -0.036 1 93.44 580 TRP A CA 1
ATOM 4691 C C . TRP A 1 580 ? 4.77 6 -0.443 1 93.44 580 TRP A C 1
ATOM 4693 O O . TRP A 1 580 ? 5.867 5.5 -0.707 1 93.44 580 TRP A O 1
ATOM 4703 N N . HIS A 1 581 ? 4.605 7.34 -0.5 1 94.5 581 HIS A N 1
ATOM 4704 C CA . HIS A 1 581 ? 5.719 8.242 -0.756 1 94.5 581 HIS A CA 1
ATOM 4705 C C . HIS A 1 581 ? 6.637 8.344 0.458 1 94.5 581 HIS A C 1
ATOM 4707 O O . HIS A 1 581 ? 7.797 8.742 0.332 1 94.5 581 HIS A O 1
ATOM 4713 N N . ILE A 1 582 ? 6.094 8.031 1.672 1 96 582 ILE A N 1
ATOM 4714 C CA . ILE A 1 582 ? 6.922 8.039 2.873 1 96 582 ILE A CA 1
ATOM 4715 C C . ILE A 1 582 ? 8.047 7.02 2.727 1 96 582 ILE A C 1
ATOM 4717 O O . ILE A 1 582 ? 7.863 5.957 2.127 1 96 582 ILE A O 1
ATOM 4721 N N . GLU A 1 583 ? 9.148 7.309 3.285 1 94.44 583 GLU A N 1
ATOM 4722 C CA . GLU A 1 583 ? 10.375 6.531 3.141 1 94.44 583 GLU A CA 1
ATOM 4723 C C . GLU A 1 583 ? 10.102 5.039 3.289 1 94.44 583 GLU A C 1
ATOM 4725 O O . GLU A 1 583 ? 10.625 4.227 2.52 1 94.44 583 GLU A O 1
ATOM 4730 N N . ASP A 1 584 ? 9.344 4.641 4.285 1 94.19 584 ASP A N 1
ATOM 4731 C CA . ASP A 1 584 ? 9.039 3.232 4.516 1 94.19 584 ASP A CA 1
ATOM 4732 C C . ASP A 1 584 ? 7.559 2.943 4.273 1 94.19 584 ASP A C 1
ATOM 4734 O O . ASP A 1 584 ? 7.055 1.89 4.664 1 94.19 584 ASP A O 1
ATOM 4738 N N . GLY A 1 585 ? 6.832 3.936 3.686 1 93.81 585 GLY A N 1
ATOM 4739 C CA . GLY A 1 585 ? 5.426 3.764 3.35 1 93.81 585 GLY A CA 1
ATOM 4740 C C . GLY A 1 585 ? 4.52 3.781 4.562 1 93.81 585 GLY A C 1
ATOM 4741 O O . GLY A 1 585 ? 3.35 3.398 4.477 1 93.81 585 GLY A O 1
ATOM 4742 N N . GLN A 1 586 ? 5.039 4.16 5.723 1 95.25 586 GLN A N 1
ATOM 4743 C CA . GLN A 1 586 ? 4.305 4.027 6.977 1 95.25 586 GLN A CA 1
ATOM 4744 C C . GLN A 1 586 ? 3.947 5.395 7.551 1 95.25 586 GLN A C 1
ATOM 4746 O O . GLN A 1 586 ? 4.824 6.121 8.023 1 95.25 586 GLN A O 1
ATOM 4751 N N . PRO A 1 587 ? 2.67 5.77 7.531 1 96.62 587 PRO A N 1
ATOM 4752 C CA . PRO A 1 587 ? 2.271 6.953 8.297 1 96.62 587 PRO A CA 1
ATOM 4753 C C . PRO A 1 587 ? 2.389 6.746 9.805 1 96.62 587 PRO A C 1
ATOM 4755 O O . PRO A 1 587 ? 2.361 5.609 10.281 1 96.62 587 PRO A O 1
ATOM 4758 N N . THR A 1 588 ? 2.512 7.84 10.547 1 97.88 588 THR A N 1
ATOM 4759 C CA . THR A 1 588 ? 2.705 7.742 11.992 1 97.88 588 THR A CA 1
ATOM 4760 C C . THR A 1 588 ? 1.998 8.891 12.711 1 97.88 588 THR A C 1
ATOM 4762 O O . THR A 1 588 ? 1.768 9.945 12.125 1 97.88 588 THR A O 1
ATOM 4765 N N . LEU A 1 589 ? 1.601 8.648 13.953 1 98.62 589 LEU A N 1
ATOM 4766 C CA . LEU A 1 589 ? 1.406 9.711 14.938 1 98.62 589 LEU A CA 1
ATOM 4767 C C . LEU A 1 589 ? 2.732 10.109 15.578 1 98.62 589 LEU A C 1
ATOM 4769 O O . LEU A 1 589 ? 3.531 9.25 15.953 1 98.62 589 LEU A O 1
ATOM 4773 N N . MET A 1 590 ? 2.977 11.352 15.688 1 98.56 590 MET A N 1
ATOM 4774 C CA . MET A 1 590 ? 4.238 11.844 16.234 1 98.56 590 MET A CA 1
ATOM 4775 C C . MET A 1 590 ? 3.998 12.672 17.484 1 98.56 590 MET A C 1
ATOM 4777 O O . MET A 1 590 ? 3.029 13.43 17.562 1 98.56 590 MET A O 1
ATOM 4781 N N . GLU A 1 591 ? 4.883 12.531 18.422 1 98.75 591 GLU A N 1
ATOM 4782 C CA . GLU A 1 591 ? 4.938 13.312 19.656 1 98.75 591 GLU A CA 1
ATOM 4783 C C . GLU A 1 591 ? 6.328 13.898 19.875 1 98.75 591 GLU A C 1
ATOM 4785 O O . GLU A 1 591 ? 7.32 13.172 19.875 1 98.75 591 GLU A O 1
ATOM 4790 N N . VAL A 1 592 ? 6.406 15.164 20 1 98.56 592 VAL A N 1
ATOM 4791 C CA . VAL A 1 592 ? 7.676 15.836 20.25 1 98.56 592 VAL A CA 1
ATOM 4792 C C . VAL A 1 592 ? 7.691 16.391 21.672 1 98.56 592 VAL A C 1
ATOM 4794 O O . VAL A 1 592 ? 6.809 17.172 22.047 1 98.56 592 VAL A O 1
ATOM 4797 N N . THR A 1 593 ? 8.633 16.016 22.422 1 98.06 593 THR A N 1
ATOM 4798 C CA . THR A 1 593 ? 8.938 16.594 23.734 1 98.06 593 THR A CA 1
ATOM 4799 C C . THR A 1 593 ? 10.211 17.422 23.672 1 98.06 593 THR A C 1
ATOM 4801 O O . THR A 1 593 ? 11.289 16.906 23.375 1 98.06 593 THR A O 1
ATOM 4804 N N . GLN A 1 594 ? 10.055 18.688 23.938 1 95.69 594 GLN A N 1
ATOM 4805 C CA . GLN A 1 594 ? 11.211 19.578 23.938 1 95.69 594 GLN A CA 1
ATOM 4806 C C . GLN A 1 594 ? 12.109 19.328 25.141 1 95.69 594 GLN A C 1
ATOM 4808 O O . GLN A 1 594 ? 11.641 18.844 26.188 1 95.69 594 GLN A O 1
ATOM 4813 N N . SER A 1 595 ? 13.352 19.641 24.922 1 89.88 595 SER A N 1
ATOM 4814 C CA . SER A 1 595 ? 14.281 19.5 26.047 1 89.88 595 SER A CA 1
ATOM 4815 C C . SER A 1 595 ? 13.992 20.531 27.125 1 89.88 595 SER A C 1
ATOM 4817 O O . SER A 1 595 ? 13.523 21.625 26.844 1 89.88 595 SER A O 1
ATOM 4819 N N . LYS A 1 596 ? 14.172 20.141 28.438 1 73.75 596 LYS A N 1
ATOM 4820 C CA . LYS A 1 596 ? 13.977 21.047 29.562 1 73.75 596 LYS A CA 1
ATOM 4821 C C . LYS A 1 596 ? 15.086 22.094 29.625 1 73.75 596 LYS A C 1
ATOM 4823 O O . LYS A 1 596 ? 16.219 21.828 29.234 1 73.75 596 LYS A O 1
ATOM 4828 N N . MET B 1 1 ? 53.969 -46.406 39.5 1 22.59 1 MET B N 1
ATOM 4829 C CA . MET B 1 1 ? 52.719 -46.812 38.875 1 22.59 1 MET B CA 1
ATOM 4830 C C . MET B 1 1 ? 51.594 -45.844 39.281 1 22.59 1 MET B C 1
ATOM 4832 O O . MET B 1 1 ? 50.781 -46.156 40.156 1 22.59 1 MET B O 1
ATOM 4836 N N . LYS B 1 2 ? 51.938 -44.531 39.406 1 32.28 2 LYS B N 1
ATOM 4837 C CA . LYS B 1 2 ? 51.062 -43.438 39.844 1 32.28 2 LYS B CA 1
ATOM 4838 C C . LYS B 1 2 ? 49.844 -43.312 38.969 1 32.28 2 LYS B C 1
ATOM 4840 O O . LYS B 1 2 ? 49.938 -43.125 37.75 1 32.28 2 LYS B O 1
ATOM 4845 N N . SER B 1 3 ? 48.719 -44 39.344 1 22.73 3 SER B N 1
ATOM 4846 C CA . SER B 1 3 ? 47.438 -44.094 38.656 1 22.73 3 SER B CA 1
ATOM 4847 C C . SER B 1 3 ? 46.781 -42.719 38.5 1 22.73 3 SER B C 1
ATOM 4849 O O . SER B 1 3 ? 46.625 -42 39.469 1 22.73 3 SER B O 1
ATOM 4851 N N . LYS B 1 4 ? 47.094 -42.062 37.344 1 34.5 4 LYS B N 1
ATOM 4852 C CA . LYS B 1 4 ? 46.5 -40.844 36.844 1 34.5 4 LYS B CA 1
ATOM 4853 C C . LYS B 1 4 ? 44.969 -40.938 36.781 1 34.5 4 LYS B C 1
ATOM 4855 O O . LYS B 1 4 ? 44.438 -41.812 36.062 1 34.5 4 LYS B O 1
ATOM 4860 N N . PHE B 1 5 ? 44.25 -40.656 37.969 1 34.78 5 PHE B N 1
ATOM 4861 C CA . PHE B 1 5 ? 42.812 -40.625 38 1 34.78 5 PHE B CA 1
ATOM 4862 C C . PHE B 1 5 ? 42.281 -39.625 36.938 1 34.78 5 PHE B C 1
ATOM 4864 O O . PHE B 1 5 ? 42.719 -38.469 36.906 1 34.78 5 PHE B O 1
ATOM 4871 N N . VAL B 1 6 ? 41.938 -40.094 35.781 1 36.78 6 VAL B N 1
ATOM 4872 C CA . VAL B 1 6 ? 41.281 -39.375 34.688 1 36.78 6 VAL B CA 1
ATOM 4873 C C . VAL B 1 6 ? 39.906 -38.938 35.125 1 36.78 6 VAL B C 1
ATOM 4875 O O . VAL B 1 6 ? 39.062 -39.781 35.469 1 36.78 6 VAL B O 1
ATOM 4878 N N . PHE B 1 7 ? 39.719 -37.812 35.781 1 40.5 7 PHE B N 1
ATOM 4879 C CA . PHE B 1 7 ? 38.406 -37.25 36.062 1 40.5 7 PHE B CA 1
ATOM 4880 C C . PHE B 1 7 ? 37.656 -37.031 34.75 1 40.5 7 PHE B C 1
ATOM 4882 O O . PHE B 1 7 ? 38.094 -36.312 33.875 1 40.5 7 PHE B O 1
ATOM 4889 N N . VAL B 1 8 ? 36.875 -38 34.344 1 35.97 8 VAL B N 1
ATOM 4890 C CA . VAL B 1 8 ? 35.938 -37.844 33.25 1 35.97 8 VAL B CA 1
ATOM 4891 C C . VAL B 1 8 ? 34.844 -36.844 33.656 1 35.97 8 VAL B C 1
ATOM 4893 O O . VAL B 1 8 ? 34.094 -37.094 34.594 1 35.97 8 VAL B O 1
ATOM 4896 N N . LEU B 1 9 ? 35 -35.625 33.344 1 37.94 9 LEU B N 1
ATOM 4897 C CA . LEU B 1 9 ? 33.906 -34.656 33.438 1 37.94 9 LEU B CA 1
ATOM 4898 C C . LEU B 1 9 ? 32.75 -35.031 32.562 1 37.94 9 LEU B C 1
ATOM 4900 O O . LEU B 1 9 ? 32.875 -35.125 31.344 1 37.94 9 LEU B O 1
ATOM 4904 N N . PHE B 1 10 ? 31.734 -35.719 33.125 1 37 10 PHE B N 1
ATOM 4905 C CA . PHE B 1 10 ? 30.453 -35.938 32.469 1 37 10 PHE B CA 1
ATOM 4906 C C . PHE B 1 10 ? 29.766 -34.594 32.188 1 37 10 PHE B C 1
ATOM 4908 O O . PHE B 1 10 ? 29.453 -33.844 33.094 1 37 10 PHE B O 1
ATOM 4915 N N . PHE B 1 11 ? 29.953 -34.094 31 1 36.25 11 PHE B N 1
ATOM 4916 C CA . PHE B 1 11 ? 29.141 -33 30.5 1 36.25 11 PHE B CA 1
ATOM 4917 C C . PHE B 1 11 ? 27.688 -33.438 30.344 1 36.25 11 PHE B C 1
ATOM 4919 O O . PHE B 1 11 ? 27.375 -34.281 29.531 1 36.25 11 PHE B O 1
ATOM 4926 N N . SER B 1 12 ? 26.906 -33.312 31.375 1 34 12 SER B N 1
ATOM 4927 C CA . SER B 1 12 ? 25.469 -33.438 31.203 1 34 12 SER B CA 1
ATOM 4928 C C . SER B 1 12 ? 24.938 -32.438 30.188 1 34 12 SER B C 1
ATOM 4930 O O . SER B 1 12 ? 25.078 -31.219 30.359 1 34 12 SER B O 1
ATOM 4932 N N . TYR B 1 13 ? 24.781 -32.812 28.969 1 34.25 13 TYR B N 1
ATOM 4933 C CA . TYR B 1 13 ? 24 -32.094 27.969 1 34.25 13 TYR B CA 1
ATOM 4934 C C . TYR B 1 13 ? 22.578 -31.875 28.453 1 34.25 13 TYR B C 1
ATOM 4936 O O . TYR B 1 13 ? 21.812 -32.844 28.594 1 34.25 13 TYR B O 1
ATOM 4944 N N . PHE B 1 14 ? 22.344 -30.875 29.219 1 33.47 14 PHE B N 1
ATOM 4945 C CA . PHE B 1 14 ? 20.969 -30.422 29.359 1 33.47 14 PHE B CA 1
ATOM 4946 C C . PHE B 1 14 ? 20.344 -30.156 28 1 33.47 14 PHE B C 1
ATOM 4948 O O . PHE B 1 14 ? 20.703 -29.188 27.328 1 33.47 14 PHE B O 1
ATOM 4955 N N . CYS B 1 15 ? 19.875 -31.172 27.391 1 32.44 15 CYS B N 1
ATOM 4956 C CA . CYS B 1 15 ? 18.906 -30.938 26.328 1 32.44 15 CYS B CA 1
ATOM 4957 C C . CYS B 1 15 ? 17.797 -30 26.797 1 32.44 15 CYS B C 1
ATOM 4959 O O . CYS B 1 15 ? 17 -30.359 27.641 1 32.44 15 CYS B O 1
ATOM 4961 N N . THR B 1 16 ? 18.047 -28.766 26.844 1 34.78 16 THR B N 1
ATOM 4962 C CA . THR B 1 16 ? 16.875 -27.875 26.922 1 34.78 16 THR B CA 1
ATOM 4963 C C . THR B 1 16 ? 15.773 -28.375 26 1 34.78 16 THR B C 1
ATOM 4965 O O . THR B 1 16 ? 15.906 -28.328 24.766 1 34.78 16 THR B O 1
ATOM 4968 N N . TYR B 1 17 ? 15.102 -29.375 26.438 1 35.06 17 TYR B N 1
ATOM 4969 C CA . TYR B 1 17 ? 13.797 -29.578 25.812 1 35.06 17 TYR B CA 1
ATOM 4970 C C . TYR B 1 17 ? 13.062 -28.25 25.656 1 35.06 17 TYR B C 1
ATOM 4972 O O . TYR B 1 17 ? 12.625 -27.656 26.641 1 35.06 17 TYR B O 1
ATOM 4980 N N . ALA B 1 18 ? 13.5 -27.438 24.797 1 40.84 18 ALA B N 1
ATOM 4981 C CA . ALA B 1 18 ? 12.477 -26.453 24.469 1 40.84 18 ALA B CA 1
ATOM 4982 C C . ALA B 1 18 ? 11.086 -27.078 24.438 1 40.84 18 ALA B C 1
ATOM 4984 O O . ALA B 1 18 ? 10.82 -27.984 23.641 1 40.84 18 ALA B O 1
ATOM 4985 N N . SER B 1 19 ? 10.562 -27.422 25.562 1 47.28 19 SER B N 1
ATOM 4986 C CA . SER B 1 19 ? 9.164 -27.828 25.578 1 47.28 19 SER B CA 1
ATOM 4987 C C . SER B 1 19 ? 8.398 -27.234 24.406 1 47.28 19 SER B C 1
ATOM 4989 O O . SER B 1 19 ? 8.391 -26.016 24.219 1 47.28 19 SER B O 1
ATOM 4991 N N . LEU B 1 20 ? 8.266 -27.938 23.375 1 61.09 20 LEU B N 1
ATOM 4992 C CA . LEU B 1 20 ? 7.512 -27.531 22.203 1 61.09 20 LEU B CA 1
ATOM 4993 C C . LEU B 1 20 ? 6.172 -26.922 22.594 1 61.09 20 LEU B C 1
ATOM 4995 O O . LEU B 1 20 ? 5.266 -27.641 23.031 1 61.09 20 LEU B O 1
ATOM 4999 N N . SER B 1 21 ? 5.988 -25.656 22.953 1 81.69 21 SER B N 1
ATOM 5000 C CA . SER B 1 21 ? 4.773 -24.906 23.25 1 81.69 21 SER B CA 1
ATOM 5001 C C . SER B 1 21 ? 3.742 -25.062 22.141 1 81.69 21 SER B C 1
ATOM 5003 O O . SER B 1 21 ? 4.066 -24.938 20.953 1 81.69 21 SER B O 1
ATOM 5005 N N . ALA B 1 22 ? 2.67 -25.828 22.547 1 93.62 22 ALA B N 1
ATOM 5006 C CA . ALA B 1 22 ? 1.539 -25.938 21.625 1 93.62 22 ALA B CA 1
ATOM 5007 C C . ALA B 1 22 ? 0.278 -25.328 22.234 1 93.62 22 ALA B C 1
ATOM 5009 O O . ALA B 1 22 ? 0.023 -25.484 23.438 1 93.62 22 ALA B O 1
ATOM 5010 N N . ILE B 1 23 ? -0.389 -24.594 21.469 1 96.88 23 ILE B N 1
ATOM 5011 C CA . ILE B 1 23 ? -1.665 -24.047 21.906 1 96.88 23 ILE B CA 1
ATOM 5012 C C . ILE B 1 23 ? -2.793 -25.016 21.578 1 96.88 23 ILE B C 1
ATOM 5014 O O . ILE B 1 23 ? -2.863 -25.516 20.453 1 96.88 23 ILE B O 1
ATOM 5018 N N . GLN B 1 24 ? -3.631 -25.344 22.516 1 97.94 24 GLN B N 1
ATOM 5019 C CA . GLN B 1 24 ? -4.805 -26.188 22.328 1 97.94 24 GLN B CA 1
ATOM 5020 C C . GLN B 1 24 ? -6.07 -25.344 22.188 1 97.94 24 GLN B C 1
ATOM 5022 O O . GLN B 1 24 ? -6.426 -24.594 23.109 1 97.94 24 GLN B O 1
ATOM 5027 N N . VAL B 1 25 ? -6.742 -25.453 21.109 1 98.62 25 VAL B N 1
ATOM 5028 C CA . VAL B 1 25 ? -7.926 -24.641 20.844 1 98.62 25 VAL B CA 1
ATOM 5029 C C . VAL B 1 25 ? -9.148 -25.547 20.719 1 98.62 25 VAL B C 1
ATOM 5031 O O . VAL B 1 25 ? -9.125 -26.547 20 1 98.62 25 VAL B O 1
ATOM 5034 N N . ASP B 1 26 ? -10.156 -25.266 21.453 1 98.69 26 ASP B N 1
ATOM 5035 C CA . ASP B 1 26 ? -11.469 -25.891 21.406 1 98.69 26 ASP B CA 1
ATOM 5036 C C . ASP B 1 26 ? -12.531 -24.922 20.906 1 98.69 26 ASP B C 1
ATOM 5038 O O . ASP B 1 26 ? -12.758 -23.875 21.516 1 98.69 26 ASP B O 1
ATOM 5042 N N . VAL B 1 27 ? -13.164 -25.234 19.812 1 98.88 27 VAL B N 1
ATOM 5043 C CA . VAL B 1 27 ? -14.125 -24.312 19.219 1 98.88 27 VAL B CA 1
ATOM 5044 C C . VAL B 1 27 ? -15.508 -24.953 19.172 1 98.88 27 VAL B C 1
ATOM 5046 O O . VAL B 1 27 ? -15.656 -26.078 18.672 1 98.88 27 VAL B O 1
ATOM 5049 N N . LYS B 1 28 ? -16.5 -24.281 19.625 1 98.69 28 LYS B N 1
ATOM 5050 C CA . LYS B 1 28 ? -17.906 -24.703 19.641 1 98.69 28 LYS B CA 1
ATOM 5051 C C . LYS B 1 28 ? -18.797 -23.609 19.062 1 98.69 28 LYS B C 1
ATOM 5053 O O . LYS B 1 28 ? -18.375 -22.469 18.875 1 98.69 28 LYS B O 1
ATOM 5058 N N . ASP B 1 29 ? -19.969 -24.016 18.672 1 97.88 29 ASP B N 1
ATOM 5059 C CA . ASP B 1 29 ? -20.953 -23 18.328 1 97.88 29 ASP B CA 1
ATOM 5060 C C . ASP B 1 29 ? -21.641 -22.453 19.594 1 97.88 29 ASP B C 1
ATOM 5062 O O . ASP B 1 29 ? -21.312 -22.859 20.703 1 97.88 29 ASP B O 1
ATOM 5066 N N . ILE B 1 30 ? -22.578 -21.578 19.453 1 96.75 30 ILE B N 1
ATOM 5067 C CA . ILE B 1 30 ? -23.203 -20.875 20.578 1 96.75 30 ILE B CA 1
ATOM 5068 C C . ILE B 1 30 ? -24.016 -21.859 21.422 1 96.75 30 ILE B C 1
ATOM 5070 O O . ILE B 1 30 ? -24.25 -21.625 22.609 1 96.75 30 ILE B O 1
ATOM 5074 N N . THR B 1 31 ? -24.406 -22.953 20.859 1 96.5 31 THR B N 1
ATOM 5075 C CA . THR B 1 31 ? -25.203 -23.938 21.578 1 96.5 31 THR B CA 1
ATOM 5076 C C . THR B 1 31 ? -24.312 -24.938 22.312 1 96.5 31 THR B C 1
ATOM 5078 O O . THR B 1 31 ? -24.797 -25.734 23.109 1 96.5 31 THR B O 1
ATOM 5081 N N . GLY B 1 32 ? -23.016 -24.891 22.016 1 97 32 GLY B N 1
ATOM 5082 C CA . GLY B 1 32 ? -22.094 -25.781 22.703 1 97 32 GLY B CA 1
ATOM 5083 C C . GLY B 1 32 ? -21.656 -26.969 21.875 1 97 32 GLY B C 1
ATOM 5084 O O . GLY B 1 32 ? -20.891 -27.812 22.344 1 97 32 GLY B O 1
ATOM 5085 N N . LYS B 1 33 ? -22.141 -26.984 20.703 1 97.88 33 LYS B N 1
ATOM 5086 C CA . LYS B 1 33 ? -21.75 -28.062 19.812 1 97.88 33 LYS B CA 1
ATOM 5087 C C . LYS B 1 33 ? -20.375 -27.797 19.219 1 97.88 33 LYS B C 1
ATOM 5089 O O . LYS B 1 33 ? -20.062 -26.688 18.781 1 97.88 33 LYS B O 1
ATOM 5094 N N . SER B 1 34 ? -19.594 -28.891 19.141 1 98.5 34 SER B N 1
ATOM 5095 C CA . SER B 1 34 ? -18.25 -28.766 18.578 1 98.5 34 SER B CA 1
ATOM 5096 C C . SER B 1 34 ? -18.297 -28.406 17.109 1 98.5 34 SER B C 1
ATOM 5098 O O . SER B 1 34 ? -19.141 -28.906 16.359 1 98.5 34 SER B O 1
ATOM 5100 N N . LEU B 1 35 ? -17.422 -27.547 16.703 1 98.62 35 LEU B N 1
ATOM 5101 C CA . LEU B 1 35 ? -17.375 -27.141 15.305 1 98.62 35 LEU B CA 1
ATOM 5102 C C . LEU B 1 35 ? -16.203 -27.828 14.594 1 98.62 35 LEU B C 1
ATOM 5104 O O . LEU B 1 35 ? -15.047 -27.625 14.961 1 98.62 35 LEU B O 1
ATOM 5108 N N . ASP B 1 36 ? -16.516 -28.625 13.625 1 98.25 36 ASP B N 1
ATOM 5109 C CA . ASP B 1 36 ? -15.578 -29.328 12.766 1 98.25 36 ASP B CA 1
ATOM 5110 C C . ASP B 1 36 ? -15.023 -28.406 11.68 1 98.25 36 ASP B C 1
ATOM 5112 O O . ASP B 1 36 ? -15.734 -27.531 11.18 1 98.25 36 ASP B O 1
ATOM 5116 N N . LEU B 1 37 ? -13.656 -28.516 11.422 1 98.38 37 LEU B N 1
ATOM 5117 C CA . LEU B 1 37 ? -13.008 -27.844 10.297 1 98.38 37 LEU B CA 1
ATOM 5118 C C . LEU B 1 37 ? -13.125 -26.328 10.43 1 98.38 37 LEU B C 1
ATOM 5120 O O . LEU B 1 37 ? -13.539 -25.656 9.484 1 98.38 37 LEU B O 1
ATOM 5124 N N . VAL B 1 38 ? -12.898 -25.828 11.641 1 98.81 38 VAL B N 1
ATOM 5125 C CA . VAL B 1 38 ? -12.617 -24.406 11.82 1 98.81 38 VAL B CA 1
ATOM 5126 C C . VAL B 1 38 ? -11.156 -24.125 11.484 1 98.81 38 VAL B C 1
ATOM 5128 O O . VAL B 1 38 ? -10.258 -24.812 11.961 1 98.81 38 VAL B O 1
ATOM 5131 N N . MET B 1 39 ? -10.945 -23.203 10.57 1 98.81 39 MET B N 1
ATOM 5132 C CA . MET B 1 39 ? -9.594 -22.734 10.289 1 98.81 39 MET B CA 1
ATOM 5133 C C . MET B 1 39 ? -9.047 -21.906 11.453 1 98.81 39 MET B C 1
ATOM 5135 O O . MET B 1 39 ? -9.602 -20.859 11.781 1 98.81 39 MET B O 1
ATOM 5139 N N . VAL B 1 40 ? -8.016 -22.375 12.07 1 98.81 40 VAL B N 1
ATOM 5140 C CA . VAL B 1 40 ? -7.379 -21.688 13.188 1 98.81 40 VAL B CA 1
ATOM 5141 C C . VAL B 1 40 ? -5.996 -21.188 12.766 1 98.81 40 VAL B C 1
ATOM 5143 O O . VAL B 1 40 ? -5.094 -21.984 12.508 1 98.81 40 VAL B O 1
ATOM 5146 N N . THR B 1 41 ? -5.848 -19.891 12.703 1 98.44 41 THR B N 1
ATOM 5147 C CA . THR B 1 41 ? -4.562 -19.281 12.367 1 98.44 41 THR B CA 1
ATOM 5148 C C . THR B 1 41 ? -3.939 -18.625 13.586 1 98.44 41 THR B C 1
ATOM 5150 O O . THR B 1 41 ? -4.57 -17.781 14.234 1 98.44 41 THR B O 1
ATOM 5153 N N . ILE B 1 42 ? -2.736 -19.031 13.891 1 98.25 42 ILE B N 1
ATOM 5154 C CA . ILE B 1 42 ? -1.984 -18.469 15 1 98.25 42 ILE B CA 1
ATOM 5155 C C . ILE B 1 42 ? -0.917 -17.516 14.461 1 98.25 42 ILE B C 1
ATOM 5157 O O . ILE B 1 42 ? -0.167 -17.859 13.547 1 98.25 42 ILE B O 1
ATOM 5161 N N . LYS B 1 43 ? -0.898 -16.312 14.992 1 97 43 LYS B N 1
ATOM 5162 C CA . LYS B 1 43 ? 0.119 -15.305 14.711 1 97 43 LYS B CA 1
ATOM 5163 C C . LYS B 1 43 ? 0.812 -14.836 15.984 1 97 43 LYS B C 1
ATOM 5165 O O . LYS B 1 43 ? 0.21 -14.852 17.062 1 97 43 LYS B O 1
ATOM 5170 N N . ALA B 1 44 ? 2.07 -14.469 15.859 1 96.75 44 ALA B N 1
ATOM 5171 C CA . ALA B 1 44 ? 2.736 -13.844 17 1 96.75 44 ALA B CA 1
ATOM 5172 C C . ALA B 1 44 ? 2.121 -12.484 17.312 1 96.75 44 ALA B C 1
ATOM 5174 O O . ALA B 1 44 ? 1.822 -11.703 16.406 1 96.75 44 ALA B O 1
ATOM 5175 N N . GLU B 1 45 ? 1.847 -12.203 18.531 1 94.75 45 GLU B N 1
ATOM 5176 C CA . GLU B 1 45 ? 1.404 -10.875 18.922 1 94.75 45 GLU B CA 1
ATOM 5177 C C . GLU B 1 45 ? 2.465 -9.82 18.594 1 94.75 45 GLU B C 1
ATOM 5179 O O . GLU B 1 45 ? 2.135 -8.68 18.266 1 94.75 45 GLU B O 1
ATOM 5184 N N . LYS B 1 46 ? 3.689 -10.242 18.75 1 95 46 LYS B N 1
ATOM 5185 C CA . LYS B 1 46 ? 4.848 -9.406 18.453 1 95 46 LYS B CA 1
ATOM 5186 C C . LYS B 1 46 ? 5.793 -10.102 17.484 1 95 46 LYS B C 1
ATOM 5188 O O . LYS B 1 46 ? 6.816 -10.648 17.891 1 95 46 LYS B O 1
ATOM 5193 N N . PRO B 1 47 ? 5.492 -10 16.219 1 95.75 47 PRO B N 1
ATOM 5194 C CA . PRO B 1 47 ? 6.289 -10.703 15.219 1 95.75 47 PRO B CA 1
ATOM 5195 C C . PRO B 1 47 ? 7.523 -9.914 14.789 1 95.75 47 PRO B C 1
ATOM 5197 O O . PRO B 1 47 ? 7.551 -8.688 14.906 1 95.75 47 PRO B O 1
ATOM 5200 N N . GLN B 1 48 ? 8.578 -10.641 14.375 1 94.12 48 GLN B N 1
ATOM 5201 C CA . GLN B 1 48 ? 9.609 -10.008 13.562 1 94.12 48 GLN B CA 1
ATOM 5202 C C . GLN B 1 48 ? 9.102 -9.719 12.148 1 94.12 48 GLN B C 1
ATOM 5204 O O . GLN B 1 48 ? 8.57 -10.609 11.484 1 94.12 48 GLN B O 1
ATOM 5209 N N . VAL B 1 49 ? 9.242 -8.508 11.766 1 89.69 49 VAL B N 1
ATOM 5210 C CA . VAL B 1 49 ? 8.734 -8.102 10.461 1 89.69 49 VAL B CA 1
ATOM 5211 C C . VAL B 1 49 ? 9.875 -7.555 9.609 1 89.69 49 VAL B C 1
ATOM 5213 O O . VAL B 1 49 ? 10.883 -7.07 10.133 1 89.69 49 VAL B O 1
ATOM 5216 N N . PRO B 1 50 ? 9.703 -7.656 8.297 1 93.31 50 PRO B N 1
ATOM 5217 C CA . PRO B 1 50 ? 10.742 -7.098 7.426 1 93.31 50 PRO B CA 1
ATOM 5218 C C . PRO B 1 50 ? 10.922 -5.594 7.609 1 93.31 50 PRO B C 1
ATOM 5220 O O . PRO B 1 50 ? 9.938 -4.867 7.785 1 93.31 50 PRO B O 1
ATOM 5223 N N . PRO B 1 51 ? 12.219 -5.137 7.555 1 92.62 51 PRO B N 1
ATOM 5224 C CA . PRO B 1 51 ? 12.43 -3.689 7.473 1 92.62 51 PRO B CA 1
ATOM 5225 C C . PRO B 1 51 ? 11.914 -3.094 6.164 1 92.62 51 PRO B C 1
ATOM 5227 O O . PRO B 1 51 ? 11.836 -3.795 5.152 1 92.62 51 PRO B O 1
ATOM 5230 N N . ARG B 1 52 ? 11.594 -1.848 6.152 1 92.44 52 ARG B N 1
ATOM 5231 C CA . ARG B 1 52 ? 10.969 -1.234 4.984 1 92.44 52 ARG B CA 1
ATOM 5232 C C . ARG B 1 52 ? 11.68 0.059 4.598 1 92.44 52 ARG B C 1
ATOM 5234 O O . ARG B 1 52 ? 11.148 0.862 3.83 1 92.44 52 ARG B O 1
ATOM 5241 N N . ASP B 1 53 ? 12.867 0.272 4.977 1 87.44 53 ASP B N 1
ATOM 5242 C CA . ASP B 1 53 ? 13.562 1.555 4.93 1 87.44 53 ASP B CA 1
ATOM 5243 C C . ASP B 1 53 ? 14.031 1.874 3.512 1 87.44 53 ASP B C 1
ATOM 5245 O O . ASP B 1 53 ? 14.602 2.939 3.266 1 87.44 53 ASP B O 1
ATOM 5249 N N . ASP B 1 54 ? 13.914 0.977 2.621 1 89.25 54 ASP B N 1
ATOM 5250 C CA . ASP B 1 54 ? 14.25 1.225 1.223 1 89.25 54 ASP B CA 1
ATOM 5251 C C . ASP B 1 54 ? 12.992 1.341 0.367 1 89.25 54 ASP B C 1
ATOM 5253 O O . ASP B 1 54 ? 12.742 0.5 -0.501 1 89.25 54 ASP B O 1
ATOM 5257 N N . HIS B 1 55 ? 12.25 2.449 0.648 1 86.75 55 HIS B N 1
ATOM 5258 C CA . HIS B 1 55 ? 11.031 2.789 -0.081 1 86.75 55 HIS B CA 1
ATOM 5259 C C . HIS B 1 55 ? 9.977 1.696 0.061 1 86.75 55 HIS B C 1
ATOM 5261 O O . HIS B 1 55 ? 9.352 1.301 -0.923 1 86.75 55 HIS B O 1
ATOM 5267 N N . GLY B 1 56 ? 9.859 1.146 1.239 1 88.19 56 GLY B N 1
ATOM 5268 C CA . GLY B 1 56 ? 8.828 0.168 1.547 1 88.19 56 GLY B CA 1
ATOM 5269 C C . GLY B 1 56 ? 9.336 -1.262 1.525 1 88.19 56 GLY B C 1
ATOM 5270 O O . GLY B 1 56 ? 8.586 -2.195 1.832 1 88.19 56 GLY B O 1
ATOM 5271 N N . TYR B 1 57 ? 10.609 -1.442 1.237 1 93.25 57 TYR B N 1
ATOM 5272 C CA . TYR B 1 57 ? 11.203 -2.773 1.159 1 93.25 57 TYR B CA 1
ATOM 5273 C C . TYR B 1 57 ? 12.484 -2.852 1.984 1 93.25 57 TYR B C 1
ATOM 5275 O O . TYR B 1 57 ? 13.023 -1.824 2.402 1 93.25 57 TYR B O 1
ATOM 5283 N N . PRO B 1 58 ? 12.914 -4.086 2.24 1 94.31 58 PRO B N 1
ATOM 5284 C CA . PRO B 1 58 ? 14.18 -4.199 2.969 1 94.31 58 PRO B CA 1
ATOM 5285 C C . PRO B 1 58 ? 15.383 -3.717 2.152 1 94.31 58 PRO B C 1
ATOM 5287 O O . PRO B 1 58 ? 15.438 -3.939 0.941 1 94.31 58 PRO B O 1
ATOM 5290 N N . PRO B 1 59 ? 16.312 -3.053 2.867 1 92.75 59 PRO B N 1
ATOM 5291 C CA . PRO B 1 59 ? 17.578 -2.752 2.174 1 92.75 59 PRO B CA 1
ATOM 5292 C C . PRO B 1 59 ? 18.281 -4.004 1.664 1 92.75 59 PRO B C 1
ATOM 5294 O O . PRO B 1 59 ? 18.281 -5.039 2.336 1 92.75 59 PRO B O 1
ATOM 5297 N N . GLU B 1 60 ? 18.891 -3.859 0.542 1 93.75 60 GLU B N 1
ATOM 5298 C CA . GLU B 1 60 ? 19.578 -4.984 -0.08 1 93.75 60 GLU B CA 1
ATOM 5299 C C . GLU B 1 60 ? 20.688 -5.516 0.821 1 93.75 60 GLU B C 1
ATOM 5301 O O . GLU B 1 60 ? 21.453 -4.738 1.396 1 93.75 60 GLU B O 1
ATOM 5306 N N . GLY B 1 61 ? 20.734 -6.77 0.988 1 95 61 GLY B N 1
ATOM 5307 C CA . GLY B 1 61 ? 21.828 -7.438 1.673 1 95 61 GLY B CA 1
ATOM 5308 C C . GLY B 1 61 ? 21.656 -7.477 3.18 1 95 61 GLY B C 1
ATOM 5309 O O . GLY B 1 61 ? 22.375 -8.195 3.875 1 95 61 GLY B O 1
ATOM 5310 N N . LEU B 1 62 ? 20.703 -6.762 3.676 1 95.25 62 LEU B N 1
ATOM 5311 C CA . LEU B 1 62 ? 20.453 -6.754 5.113 1 95.25 62 LEU B CA 1
ATOM 5312 C C . LEU B 1 62 ? 19.828 -8.062 5.566 1 95.25 62 LEU B C 1
ATOM 5314 O O . LEU B 1 62 ? 18.828 -8.508 4.988 1 95.25 62 LEU B O 1
ATOM 5318 N N . GLU B 1 63 ? 20.422 -8.688 6.574 1 96.25 63 GLU B N 1
ATOM 5319 C CA . GLU B 1 63 ? 19.859 -9.906 7.156 1 96.25 63 GLU B CA 1
ATOM 5320 C C . GLU B 1 63 ? 18.828 -9.578 8.227 1 96.25 63 GLU B C 1
ATOM 5322 O O . GLU B 1 63 ? 19.062 -8.734 9.086 1 96.25 63 GLU B O 1
ATOM 5327 N N . PHE B 1 64 ? 17.688 -10.219 8.148 1 96.25 64 PHE B N 1
ATOM 5328 C CA . PHE B 1 64 ? 16.625 -10.078 9.141 1 96.25 64 PHE B CA 1
ATOM 5329 C C . PHE B 1 64 ? 15.812 -11.367 9.242 1 96.25 64 PHE B C 1
ATOM 5331 O O . PHE B 1 64 ? 16.125 -12.359 8.594 1 96.25 64 PHE B O 1
ATOM 5338 N N . PHE B 1 65 ? 14.836 -11.414 10.148 1 96.81 65 PHE B N 1
ATOM 5339 C CA . PHE B 1 65 ? 14.031 -12.609 10.375 1 96.81 65 PHE B CA 1
ATOM 5340 C C . PHE B 1 65 ? 12.547 -12.297 10.203 1 96.81 65 PHE B C 1
ATOM 5342 O O . PHE B 1 65 ? 12.102 -11.188 10.492 1 96.81 65 PHE B O 1
ATOM 5349 N N . ILE B 1 66 ? 11.812 -13.234 9.703 1 97.75 66 ILE B N 1
ATOM 5350 C CA . ILE B 1 66 ? 10.359 -13.125 9.586 1 97.75 66 ILE B CA 1
ATOM 5351 C C . ILE B 1 66 ? 9.695 -14.219 10.422 1 97.75 66 ILE B C 1
ATOM 5353 O O . ILE B 1 66 ? 10.023 -15.398 10.289 1 97.75 66 ILE B O 1
ATOM 5357 N N . THR B 1 67 ? 8.797 -13.828 11.312 1 97.5 67 THR B N 1
ATOM 5358 C CA . THR B 1 67 ? 8.008 -14.781 12.078 1 97.5 67 THR B CA 1
ATOM 5359 C C . THR B 1 67 ? 6.859 -15.336 11.242 1 97.5 67 THR B C 1
ATOM 5361 O O . THR B 1 67 ? 6.066 -14.578 10.688 1 97.5 67 THR B O 1
ATOM 5364 N N . PRO B 1 68 ? 6.785 -16.625 11.102 1 98.06 68 PRO B N 1
ATOM 5365 C CA . PRO B 1 68 ? 5.699 -17.188 10.297 1 98.06 68 PRO B CA 1
ATOM 5366 C C . PRO B 1 68 ? 4.363 -17.203 11.031 1 98.06 68 PRO B C 1
ATOM 5368 O O . PRO B 1 68 ? 4.324 -17.031 12.25 1 98.06 68 PRO B O 1
ATOM 5371 N N . GLU B 1 69 ? 3.312 -17.359 10.305 1 98.06 69 GLU B N 1
ATOM 5372 C CA . GLU B 1 69 ? 1.96 -17.672 10.758 1 98.06 69 GLU B CA 1
ATOM 5373 C C . GLU B 1 69 ? 1.609 -19.125 10.5 1 98.06 69 GLU B C 1
ATOM 5375 O O . GLU B 1 69 ? 2.041 -19.703 9.5 1 98.06 69 GLU B O 1
ATOM 5380 N N . VAL B 1 70 ? 0.817 -19.688 11.422 1 98.69 70 VAL B N 1
ATOM 5381 C CA . VAL B 1 70 ? 0.526 -21.109 11.289 1 98.69 70 VAL B CA 1
ATOM 5382 C C . VAL B 1 70 ? -0.984 -21.344 11.297 1 98.69 70 VAL B C 1
ATOM 5384 O O . VAL B 1 70 ? -1.685 -20.844 12.188 1 98.69 70 VAL B O 1
ATOM 5387 N N . THR B 1 71 ? -1.457 -22.062 10.375 1 98.75 71 THR B N 1
ATOM 5388 C CA . THR B 1 71 ? -2.873 -22.391 10.258 1 98.75 71 THR B CA 1
ATOM 5389 C C . THR B 1 71 ? -3.082 -23.906 10.312 1 98.75 71 THR B C 1
ATOM 5391 O O . THR B 1 71 ? -2.387 -24.656 9.625 1 98.75 71 THR B O 1
ATOM 5394 N N . MET B 1 72 ? -3.936 -24.328 11.102 1 98.75 72 MET B N 1
ATOM 5395 C CA . MET B 1 72 ? -4.445 -25.703 11.156 1 98.75 72 MET B CA 1
ATOM 5396 C C . MET B 1 72 ? -5.965 -25.703 11.273 1 98.75 72 MET B C 1
ATOM 5398 O O . MET B 1 72 ? -6.605 -24.656 11.195 1 98.75 72 MET B O 1
ATOM 5402 N N . PHE B 1 73 ? -6.547 -26.922 11.398 1 98.81 73 PHE B N 1
ATOM 5403 C CA . PHE B 1 73 ? -8 -27.047 11.391 1 98.81 73 PHE B CA 1
ATOM 5404 C C . PHE B 1 73 ? -8.469 -27.938 12.531 1 98.81 73 PHE B C 1
ATOM 5406 O O . PHE B 1 73 ? -7.809 -28.922 12.859 1 98.81 73 PHE B O 1
ATOM 5413 N N . THR B 1 74 ? -9.633 -27.641 13.055 1 98.75 74 THR B N 1
ATOM 5414 C CA . THR B 1 74 ? -10.18 -28.469 14.125 1 98.75 74 THR B CA 1
ATOM 5415 C C . THR B 1 74 ? -10.641 -29.812 13.586 1 98.75 74 THR B C 1
ATOM 5417 O O . THR B 1 74 ? -11.023 -29.922 12.422 1 98.75 74 THR B O 1
ATOM 5420 N N . SER B 1 75 ? -10.609 -30.766 14.438 1 98 75 SER B N 1
ATOM 5421 C CA . SER B 1 75 ? -11.195 -32.094 14.18 1 98 75 SER B CA 1
ATOM 5422 C C . SER B 1 75 ? -12.68 -32.094 14.5 1 98 75 SER B C 1
ATOM 5424 O O . SER B 1 75 ? -13.242 -31.094 14.945 1 98 75 SER B O 1
ATOM 5426 N N . PRO B 1 76 ? -13.312 -33.219 14.273 1 97.69 76 PRO B N 1
ATOM 5427 C CA . PRO B 1 76 ? -14.758 -33.281 14.508 1 97.69 76 PRO B CA 1
ATOM 5428 C C . PRO B 1 76 ? -15.133 -32.969 15.953 1 97.69 76 PRO B C 1
ATOM 5430 O O . PRO B 1 76 ? -16.266 -32.531 16.219 1 97.69 76 PRO B O 1
ATOM 5433 N N . ASN B 1 77 ? -14.242 -33.125 16.875 1 97.88 77 ASN B N 1
ATOM 5434 C CA . ASN B 1 77 ? -14.539 -32.844 18.281 1 97.88 77 ASN B CA 1
ATOM 5435 C C . ASN B 1 77 ? -14.305 -31.375 18.609 1 97.88 77 ASN B C 1
ATOM 5437 O O . ASN B 1 77 ? -14.367 -30.984 19.766 1 97.88 77 ASN B O 1
ATOM 5441 N N . GLY B 1 78 ? -13.922 -30.594 17.609 1 98.56 78 GLY B N 1
ATOM 5442 C CA . GLY B 1 78 ? -13.781 -29.156 17.766 1 98.56 78 GLY B CA 1
ATOM 5443 C C . GLY B 1 78 ? -12.406 -28.734 18.25 1 98.56 78 GLY B C 1
ATOM 5444 O O . GLY B 1 78 ? -12.164 -27.547 18.516 1 98.56 78 GLY B O 1
ATOM 5445 N N . LYS B 1 79 ? -11.516 -29.656 18.281 1 98.56 79 LYS B N 1
ATOM 5446 C CA . LYS B 1 79 ? -10.242 -29.359 18.922 1 98.56 79 LYS B CA 1
ATOM 5447 C C . LYS B 1 79 ? -9.102 -29.391 17.922 1 98.56 79 LYS B C 1
ATOM 5449 O O . LYS B 1 79 ? -9.188 -30.062 16.891 1 98.56 79 LYS B O 1
ATOM 5454 N N . VAL B 1 80 ? -8.047 -28.688 18.188 1 98.5 80 VAL B N 1
ATOM 5455 C CA . VAL B 1 80 ? -6.805 -28.719 17.422 1 98.5 80 VAL B CA 1
ATOM 5456 C C . VAL B 1 80 ? -5.641 -28.281 18.312 1 98.5 80 VAL B C 1
ATOM 5458 O O . VAL B 1 80 ? -5.797 -27.406 19.156 1 98.5 80 VAL B O 1
ATOM 5461 N N . ASN B 1 81 ? -4.566 -28.953 18.234 1 97.88 81 ASN B N 1
ATOM 5462 C CA . ASN B 1 81 ? -3.307 -28.609 18.875 1 97.88 81 ASN B CA 1
ATOM 5463 C C . ASN B 1 81 ? -2.305 -28.031 17.875 1 97.88 81 ASN B C 1
ATOM 5465 O O . ASN B 1 81 ? -1.903 -28.703 16.938 1 97.88 81 ASN B O 1
ATOM 5469 N N . ILE B 1 82 ? -1.861 -26.812 18.047 1 98.06 82 ILE B N 1
ATOM 5470 C CA . ILE B 1 82 ? -1.02 -26.125 17.078 1 98.06 82 ILE B CA 1
ATOM 5471 C C . ILE B 1 82 ? 0.323 -25.766 17.703 1 98.06 82 ILE B C 1
ATOM 5473 O O . ILE B 1 82 ? 0.406 -24.859 18.531 1 98.06 82 ILE B O 1
ATOM 5477 N N . PRO B 1 83 ? 1.363 -26.469 17.359 1 96.94 83 PRO B N 1
ATOM 5478 C CA . PRO B 1 83 ? 2.693 -26.047 17.797 1 96.94 83 PRO B CA 1
ATOM 5479 C C . PRO B 1 83 ? 3.078 -24.672 17.281 1 96.94 83 PRO B C 1
ATOM 5481 O O . PRO B 1 83 ? 2.951 -24.406 16.078 1 96.94 83 PRO B O 1
ATOM 5484 N N . PHE B 1 84 ? 3.473 -23.797 18.125 1 97.06 84 PHE B N 1
ATOM 5485 C CA . PHE B 1 84 ? 3.877 -22.453 17.75 1 97.06 84 PHE B CA 1
ATOM 5486 C C . PHE B 1 84 ? 5.031 -21.969 18.625 1 97.06 84 PHE B C 1
ATOM 5488 O O . PHE B 1 84 ? 4.832 -21.188 19.562 1 97.06 84 PHE B O 1
ATOM 5495 N N . PRO B 1 85 ? 6.23 -22.328 18.266 1 95.62 85 PRO B N 1
ATOM 5496 C CA . PRO B 1 85 ? 7.406 -22 19.078 1 95.62 85 PRO B CA 1
ATOM 5497 C C . PRO B 1 85 ? 7.941 -20.594 18.781 1 95.62 85 PRO B C 1
ATOM 5499 O O . PRO B 1 85 ? 8.984 -20.219 19.312 1 95.62 85 PRO B O 1
ATOM 5502 N N . TYR B 1 86 ? 7.262 -19.812 18.031 1 95.06 86 TYR B N 1
ATOM 5503 C CA . TYR B 1 86 ? 7.855 -18.609 17.453 1 95.06 86 TYR B CA 1
ATOM 5504 C C . TYR B 1 86 ? 7.668 -17.406 18.391 1 95.06 86 TYR B C 1
ATOM 5506 O O . TYR B 1 86 ? 8.336 -16.391 18.234 1 95.06 86 TYR B O 1
ATOM 5514 N N . ALA B 1 87 ? 6.727 -17.469 19.266 1 94.81 87 ALA B N 1
ATOM 5515 C CA . ALA B 1 87 ? 6.461 -16.375 20.203 1 94.81 87 ALA B CA 1
ATOM 5516 C C . ALA B 1 87 ? 5.703 -16.859 21.422 1 94.81 87 ALA B C 1
ATOM 5518 O O . ALA B 1 87 ? 4.883 -17.781 21.328 1 94.81 87 ALA B O 1
ATOM 5519 N N . PRO B 1 88 ? 5.859 -16.203 22.547 1 94.62 88 PRO B N 1
ATOM 5520 C CA . PRO B 1 88 ? 5.168 -16.625 23.766 1 94.62 88 PRO B CA 1
ATOM 5521 C C . PRO B 1 88 ? 3.705 -16.188 23.797 1 94.62 88 PRO B C 1
ATOM 5523 O O . PRO B 1 88 ? 2.877 -16.844 24.438 1 94.62 88 PRO B O 1
ATOM 5526 N N . GLN B 1 89 ? 3.41 -15.031 23.234 1 95.5 89 GLN B N 1
ATOM 5527 C CA . GLN B 1 89 ? 2.043 -14.523 23.141 1 95.5 89 GLN B CA 1
ATOM 5528 C C . GLN B 1 89 ? 1.561 -14.523 21.688 1 95.5 89 GLN B C 1
ATOM 5530 O O . GLN B 1 89 ? 2.324 -14.203 20.781 1 95.5 89 GLN B O 1
ATOM 5535 N N . VAL B 1 90 ? 0.256 -14.953 21.562 1 96.62 90 VAL B N 1
ATOM 5536 C CA . VAL B 1 90 ? -0.199 -15.172 20.203 1 96.62 90 VAL B CA 1
ATOM 5537 C C . VAL B 1 90 ? -1.573 -14.539 20 1 96.62 90 VAL B C 1
ATOM 5539 O O . VAL B 1 90 ? -2.252 -14.195 20.969 1 96.62 90 VAL B O 1
ATOM 5542 N N . ILE B 1 91 ? -1.836 -14.312 18.75 1 96.44 91 ILE B N 1
ATOM 5543 C CA . ILE B 1 91 ? -3.16 -13.969 18.234 1 96.44 91 ILE B CA 1
ATOM 5544 C C . ILE B 1 91 ? -3.789 -15.195 17.578 1 96.44 91 ILE B C 1
ATOM 5546 O O . ILE B 1 91 ? -3.117 -15.93 16.844 1 96.44 91 ILE B O 1
ATOM 5550 N N . ILE B 1 92 ? -5.047 -15.414 17.859 1 97.56 92 ILE B N 1
ATOM 5551 C CA . ILE B 1 92 ? -5.777 -16.547 17.297 1 97.56 92 ILE B CA 1
ATOM 5552 C C . ILE B 1 92 ? -6.906 -16.047 16.406 1 97.56 92 ILE B C 1
ATOM 5554 O O . ILE B 1 92 ? -7.777 -15.297 16.859 1 97.56 92 ILE B O 1
ATOM 5558 N N . ARG B 1 93 ? -6.922 -16.391 15.211 1 97.31 93 ARG B N 1
ATOM 5559 C CA . ARG B 1 93 ? -8.023 -16.094 14.305 1 97.31 93 ARG B CA 1
ATOM 5560 C C . ARG B 1 93 ? -8.812 -17.359 13.977 1 97.31 93 ARG B C 1
ATOM 5562 O O . ARG B 1 93 ? -8.234 -18.391 13.617 1 97.31 93 ARG B O 1
ATOM 5569 N N . LEU B 1 94 ? -10.086 -17.297 14.125 1 98.38 94 LEU B N 1
ATOM 5570 C CA . LEU B 1 94 ? -10.984 -18.391 13.773 1 98.38 94 LEU B CA 1
ATOM 5571 C C . LEU B 1 94 ? -11.828 -18.031 12.555 1 98.38 94 LEU B C 1
ATOM 5573 O O . LEU B 1 94 ? -12.43 -16.953 12.508 1 98.38 94 LEU B O 1
ATOM 5577 N N . ARG B 1 95 ? -11.852 -18.938 11.617 1 97.56 95 ARG B N 1
ATOM 5578 C CA . ARG B 1 95 ? -12.648 -18.734 10.406 1 97.56 95 ARG B CA 1
ATOM 5579 C C . ARG B 1 95 ? -13.367 -20.031 10.023 1 97.56 95 ARG B C 1
ATOM 5581 O O . ARG B 1 95 ? -12.781 -21.109 10.039 1 97.56 95 ARG B O 1
ATOM 5588 N N . LYS B 1 96 ? -14.555 -19.906 9.773 1 97.62 96 LYS B N 1
ATOM 5589 C CA . LYS B 1 96 ? -15.406 -20.953 9.219 1 97.62 96 LYS B CA 1
ATOM 5590 C C . LYS B 1 96 ? -16.547 -20.359 8.391 1 97.62 96 LYS B C 1
ATOM 5592 O O . LYS B 1 96 ? -17.234 -19.453 8.852 1 97.62 96 LYS B O 1
ATOM 5597 N N . ILE B 1 97 ? -16.688 -20.844 7.176 1 96.06 97 ILE B N 1
ATOM 5598 C CA . ILE B 1 97 ? -17.75 -20.328 6.324 1 96.06 97 ILE B CA 1
ATOM 5599 C C . ILE B 1 97 ? -19.094 -20.5 7.027 1 96.06 97 ILE B C 1
ATOM 5601 O O . ILE B 1 97 ? -19.406 -21.578 7.547 1 96.06 97 ILE B O 1
ATOM 5605 N N . GLY B 1 98 ? -19.875 -19.422 7.113 1 96.56 98 GLY B N 1
ATOM 5606 C CA . GLY B 1 98 ? -21.172 -19.438 7.77 1 96.56 98 GLY B CA 1
ATOM 5607 C C . GLY B 1 98 ? -21.141 -18.875 9.18 1 96.56 98 GLY B C 1
ATOM 5608 O O . GLY B 1 98 ? -22.172 -18.594 9.773 1 96.56 98 GLY B O 1
ATOM 5609 N N . TYR B 1 99 ? -19.938 -18.719 9.719 1 97.69 99 TYR B N 1
ATOM 5610 C CA . TYR B 1 99 ? -19.766 -18.172 11.07 1 97.69 99 TYR B CA 1
ATOM 5611 C C . TYR B 1 99 ? -19 -16.859 11.039 1 97.69 99 TYR B C 1
ATOM 5613 O O . TYR B 1 99 ? -18.219 -16.609 10.117 1 97.69 99 TYR B O 1
ATOM 5621 N N . LYS B 1 100 ? -19.219 -15.977 12.023 1 96.12 100 LYS B N 1
ATOM 5622 C CA . LYS B 1 100 ? -18.484 -14.727 12.156 1 96.12 100 LYS B CA 1
ATOM 5623 C C . LYS B 1 100 ? -17.016 -14.992 12.5 1 96.12 100 LYS B C 1
ATOM 5625 O O . LYS B 1 100 ? -16.719 -15.781 13.406 1 96.12 100 LYS B O 1
ATOM 5630 N N . ASP B 1 101 ? -16.125 -14.375 11.797 1 95 101 ASP B N 1
ATOM 5631 C CA . ASP B 1 101 ? -14.711 -14.492 12.125 1 95 101 ASP B CA 1
ATOM 5632 C C . ASP B 1 101 ? -14.43 -13.977 13.539 1 95 101 ASP B C 1
ATOM 5634 O O . ASP B 1 101 ? -15.086 -13.047 14.008 1 95 101 ASP B O 1
ATOM 5638 N N . LEU B 1 102 ? -13.516 -14.586 14.188 1 95.19 102 LEU B N 1
ATOM 5639 C CA . LEU B 1 102 ? -13.031 -14.094 15.477 1 95.19 102 LEU B CA 1
ATOM 5640 C C . LEU B 1 102 ? -11.539 -13.797 15.414 1 95.19 102 LEU B C 1
ATOM 5642 O O . LEU B 1 102 ? -10.781 -14.516 14.766 1 95.19 102 LEU B O 1
ATOM 5646 N N . ASN B 1 103 ? -11.18 -12.75 15.992 1 93.81 103 ASN B N 1
ATOM 5647 C CA . ASN B 1 103 ? -9.797 -12.32 16.203 1 93.81 103 ASN B CA 1
ATOM 5648 C C . ASN B 1 103 ? -9.492 -12.133 17.688 1 93.81 103 ASN B C 1
ATOM 5650 O O . ASN B 1 103 ? -9.82 -11.094 18.266 1 93.81 103 ASN B O 1
ATOM 5654 N N . LEU B 1 104 ? -8.789 -13.07 18.219 1 94 104 LEU B N 1
ATOM 5655 C CA . LEU B 1 104 ? -8.562 -13.156 19.656 1 94 104 LEU B CA 1
ATOM 5656 C C . LEU B 1 104 ? -7.098 -12.867 20 1 94 104 LEU B C 1
ATOM 5658 O O . LEU B 1 104 ? -6.195 -13.453 19.391 1 94 104 LEU B O 1
ATOM 5662 N N . ARG B 1 105 ? -6.926 -12.062 20.938 1 92.19 105 ARG B N 1
ATOM 5663 C CA . ARG B 1 105 ? -5.562 -11.586 21.141 1 92.19 105 ARG B CA 1
ATOM 5664 C C . ARG B 1 105 ? -5.082 -11.898 22.562 1 92.19 105 ARG B C 1
ATOM 5666 O O . ARG B 1 105 ? -5.891 -12.086 23.469 1 92.19 105 ARG B O 1
ATOM 5673 N N . SER B 1 106 ? -3.754 -11.891 22.625 1 91.12 106 SER B N 1
ATOM 5674 C CA . SER B 1 106 ? -3.02 -11.914 23.891 1 91.12 106 SER B CA 1
ATOM 5675 C C . SER B 1 106 ? -3.242 -13.227 24.641 1 91.12 106 SER B C 1
ATOM 5677 O O . SER B 1 106 ? -3.604 -13.227 25.812 1 91.12 106 SER B O 1
ATOM 5679 N N . TYR B 1 107 ? -3.033 -14.336 23.969 1 95.38 107 TYR B N 1
ATOM 5680 C CA . TYR B 1 107 ? -3.041 -15.648 24.594 1 95.38 107 TYR B CA 1
ATOM 5681 C C . TYR B 1 107 ? -1.642 -16.25 24.609 1 95.38 107 TYR B C 1
ATOM 5683 O O . TYR B 1 107 ? -0.795 -15.906 23.781 1 95.38 107 TYR B O 1
ATOM 5691 N N . SER B 1 108 ? -1.416 -17.109 25.547 1 96.38 108 SER B N 1
ATOM 5692 C CA . SER B 1 108 ? -0.131 -17.797 25.609 1 96.38 108 SER B CA 1
ATOM 5693 C C . SER B 1 108 ? -0.033 -18.891 24.562 1 96.38 108 SER B C 1
ATOM 5695 O O . SER B 1 108 ? -1.016 -19.578 24.281 1 96.38 108 SER B O 1
ATOM 5697 N N . ASN B 1 109 ? 1.177 -19.125 24.016 1 94.94 109 ASN B N 1
ATOM 5698 C CA . ASN B 1 109 ? 1.384 -20.141 23 1 94.94 109 ASN B CA 1
ATOM 5699 C C . ASN B 1 109 ? 1.3 -21.547 23.594 1 94.94 109 ASN B C 1
ATOM 5701 O O . ASN B 1 109 ? 1.366 -22.531 22.859 1 94.94 109 ASN B O 1
ATOM 5705 N N . GLY B 1 110 ? 1.137 -21.672 24.891 1 95.06 110 GLY B N 1
ATOM 5706 C CA . GLY B 1 110 ? 0.975 -22.969 25.531 1 95.06 110 GLY B CA 1
ATOM 5707 C C . GLY B 1 110 ? -0.369 -23.125 26.219 1 95.06 110 GLY B C 1
ATOM 5708 O O . GLY B 1 110 ? -0.585 -24.094 26.953 1 95.06 110 GLY B O 1
ATOM 5709 N N . SER B 1 111 ? -1.246 -22.25 25.953 1 95.44 111 SER B N 1
ATOM 5710 C CA . SER B 1 111 ? -2.523 -22.234 26.656 1 95.44 111 SER B CA 1
ATOM 5711 C C . SER B 1 111 ? -3.51 -23.219 26.016 1 95.44 111 SER B C 1
ATOM 5713 O O . SER B 1 111 ? -3.307 -23.656 24.891 1 95.44 111 SER B O 1
ATOM 5715 N N . SER B 1 112 ? -4.43 -23.625 26.828 1 97.12 112 SER B N 1
ATOM 5716 C CA . SER B 1 112 ? -5.629 -24.312 26.359 1 97.12 112 SER B CA 1
ATOM 5717 C C . SER B 1 112 ? -6.848 -23.406 26.422 1 97.12 112 SER B C 1
ATOM 5719 O O . SER B 1 112 ? -7.242 -22.953 27.516 1 97.12 112 SER B O 1
ATOM 5721 N N . VAL B 1 113 ? -7.344 -23.125 25.344 1 97.88 113 VAL B N 1
ATOM 5722 C CA . VAL B 1 113 ? -8.398 -22.109 25.281 1 97.88 113 VAL B CA 1
ATOM 5723 C C . VAL B 1 113 ? -9.617 -22.672 24.562 1 97.88 113 VAL B C 1
ATOM 5725 O O . VAL B 1 113 ? -9.484 -23.594 23.734 1 97.88 113 VAL B O 1
ATOM 5728 N N . SER B 1 114 ? -10.812 -22.172 24.891 1 98.12 114 SER B N 1
ATOM 5729 C CA . SER B 1 114 ? -12.078 -22.547 24.266 1 98.12 114 SER B CA 1
ATOM 5730 C C . SER B 1 114 ? -12.859 -21.312 23.812 1 98.12 114 SER B C 1
ATOM 5732 O O . SER B 1 114 ? -12.93 -20.328 24.531 1 98.12 114 SER B O 1
ATOM 5734 N N . PHE B 1 115 ? -13.391 -21.422 22.625 1 98.38 115 PHE B N 1
ATOM 5735 C CA . PHE B 1 115 ? -14.141 -20.281 22.094 1 98.38 115 PHE B CA 1
ATOM 5736 C C . PHE B 1 115 ? -15.469 -20.75 21.516 1 98.38 115 PHE B C 1
ATOM 5738 O O . PHE B 1 115 ? -15.648 -21.938 21.219 1 98.38 115 PHE B O 1
ATOM 5745 N N . ARG B 1 116 ? -16.406 -19.812 21.375 1 98.44 116 ARG B N 1
ATOM 5746 C CA . ARG B 1 116 ? -17.703 -20.031 20.734 1 98.44 116 ARG B CA 1
ATOM 5747 C C . ARG B 1 116 ? -17.875 -19.125 19.531 1 98.44 116 ARG B C 1
ATOM 5749 O O . ARG B 1 116 ? -17.531 -17.938 19.578 1 98.44 116 ARG B O 1
ATOM 5756 N N . MET B 1 117 ? -18.297 -19.656 18.469 1 98.38 117 MET B N 1
ATOM 5757 C CA . MET B 1 117 ? -18.531 -18.875 17.25 1 98.38 117 MET B CA 1
ATOM 5758 C C . MET B 1 117 ? -20.031 -18.734 17 1 98.38 117 MET B C 1
ATOM 5760 O O . MET B 1 117 ? -20.812 -19.641 17.297 1 98.38 117 MET B O 1
ATOM 5764 N N . GLU B 1 118 ? -20.359 -17.609 16.469 1 98 118 GLU B N 1
ATOM 5765 C CA . GLU B 1 118 ? -21.75 -17.281 16.141 1 98 118 GLU B CA 1
ATOM 5766 C C . GLU B 1 118 ? -22.016 -17.406 14.648 1 98 118 GLU B C 1
ATOM 5768 O O . GLU B 1 118 ? -21.203 -16.969 13.828 1 98 118 GLU B O 1
ATOM 5773 N N . LYS B 1 119 ? -23.125 -17.953 14.266 1 97.44 119 LYS B N 1
ATOM 5774 C CA . LYS B 1 119 ? -23.516 -18.062 12.867 1 97.44 119 LYS B CA 1
ATOM 5775 C C . LYS B 1 119 ? -23.859 -16.703 12.273 1 97.44 119 LYS B C 1
ATOM 5777 O O . LYS B 1 119 ? -24.422 -15.836 12.969 1 97.44 119 LYS B O 1
ATOM 5782 N N . ILE B 1 120 ? -23.516 -16.578 11.055 1 96.44 120 ILE B N 1
ATOM 5783 C CA . ILE B 1 120 ? -23.906 -15.383 10.312 1 96.44 120 ILE B CA 1
ATOM 5784 C C . ILE B 1 120 ? -25.344 -15.523 9.828 1 96.44 120 ILE B C 1
ATOM 5786 O O . ILE B 1 120 ? -25.703 -16.531 9.227 1 96.44 120 ILE B O 1
ATOM 5790 N N . THR B 1 121 ? -26.156 -14.516 10.023 1 94.38 121 THR B N 1
ATOM 5791 C CA . THR B 1 121 ? -27.562 -14.555 9.602 1 94.38 121 THR B CA 1
ATOM 5792 C C . THR B 1 121 ? -27.812 -13.57 8.461 1 94.38 121 THR B C 1
ATOM 5794 O O . THR B 1 121 ? -28.734 -13.742 7.68 1 94.38 121 THR B O 1
ATOM 5797 N N . ASP B 1 122 ? -26.953 -12.586 8.328 1 92.81 122 ASP B N 1
ATOM 5798 C CA . ASP B 1 122 ? -27.062 -11.617 7.242 1 92.81 122 ASP B CA 1
ATOM 5799 C C . ASP B 1 122 ? -26.562 -12.203 5.926 1 92.81 122 ASP B C 1
ATOM 5801 O O . ASP B 1 122 ? -25.391 -12.57 5.812 1 92.81 122 ASP B O 1
ATOM 5805 N N . PRO B 1 123 ? -27.406 -12.281 4.918 1 92.19 123 PRO B N 1
ATOM 5806 C CA . PRO B 1 123 ? -27.016 -12.906 3.654 1 92.19 123 PRO B CA 1
ATOM 5807 C C . PRO B 1 123 ? -25.844 -12.18 2.98 1 92.19 123 PRO B C 1
ATOM 5809 O O . PRO B 1 123 ? -25 -12.82 2.346 1 92.19 123 PRO B O 1
ATOM 5812 N N . ASN B 1 124 ? -25.812 -10.883 3.117 1 90.06 124 ASN B N 1
ATOM 5813 C CA . ASN B 1 124 ? -24.734 -10.133 2.508 1 90.06 124 ASN B CA 1
ATOM 5814 C C . ASN B 1 124 ? -23.391 -10.438 3.174 1 90.06 124 ASN B C 1
ATOM 5816 O O . ASN B 1 124 ? -22.375 -10.539 2.498 1 90.06 124 ASN B O 1
ATOM 5820 N N . GLN B 1 125 ? -23.469 -10.594 4.449 1 91.62 125 GLN B N 1
ATOM 5821 C CA . GLN B 1 125 ? -22.25 -10.953 5.172 1 91.62 125 GLN B CA 1
ATOM 5822 C C . GLN B 1 125 ? -21.812 -12.367 4.82 1 91.62 125 GLN B C 1
ATOM 5824 O O . GLN B 1 125 ? -20.609 -12.641 4.711 1 91.62 125 GLN B O 1
ATOM 5829 N N . LEU B 1 126 ? -22.766 -13.203 4.652 1 95.62 126 LEU B N 1
ATOM 5830 C CA . LEU B 1 126 ? -22.469 -14.594 4.348 1 95.62 126 LEU B CA 1
ATOM 5831 C C . LEU B 1 126 ? -21.781 -14.711 2.986 1 95.62 126 LEU B C 1
ATOM 5833 O O . LEU B 1 126 ? -20.719 -15.336 2.871 1 95.62 126 LEU B O 1
ATOM 5837 N N . VAL B 1 127 ? -22.375 -14.117 1.95 1 95.56 127 VAL B N 1
ATOM 5838 C CA . VAL B 1 127 ? -21.812 -14.258 0.61 1 95.56 127 VAL B CA 1
ATOM 5839 C C . VAL B 1 127 ? -20.484 -13.5 0.522 1 95.56 127 VAL B C 1
ATOM 5841 O O . VAL B 1 127 ? -19.641 -13.812 -0.323 1 95.56 127 VAL B O 1
ATOM 5844 N N . GLY B 1 128 ? -20.281 -12.516 1.43 1 93.31 128 GLY B N 1
ATOM 5845 C CA . GLY B 1 128 ? -19.016 -11.828 1.508 1 93.31 128 GLY B CA 1
ATOM 5846 C C . GLY B 1 128 ? -17.859 -12.742 1.889 1 93.31 128 GLY B C 1
ATOM 5847 O O . GLY B 1 128 ? -16.688 -12.422 1.634 1 93.31 128 GLY B O 1
ATOM 5848 N N . GLN B 1 129 ? -18.172 -13.898 2.473 1 94.94 129 GLN B N 1
ATOM 5849 C CA . GLN B 1 129 ? -17.141 -14.852 2.885 1 94.94 129 GLN B CA 1
ATOM 5850 C C . GLN B 1 129 ? -16.734 -15.758 1.724 1 94.94 129 GLN B C 1
ATOM 5852 O O . GLN B 1 129 ? -15.711 -16.438 1.796 1 94.94 129 GLN B O 1
ATOM 5857 N N . TYR B 1 130 ? -17.562 -15.797 0.661 1 96.56 130 TYR B N 1
ATOM 5858 C CA . TYR B 1 130 ? -17.297 -16.719 -0.437 1 96.56 130 TYR B CA 1
ATOM 5859 C C . TYR B 1 130 ? -16.156 -16.219 -1.312 1 96.56 130 TYR B C 1
ATOM 5861 O O . TYR B 1 130 ? -15.93 -15 -1.401 1 96.56 130 TYR B O 1
ATOM 5869 N N . PRO B 1 131 ? -15.391 -17.156 -1.893 1 96.44 131 PRO B N 1
ATOM 5870 C CA . PRO B 1 131 ? -14.25 -16.75 -2.711 1 96.44 131 PRO B CA 1
ATOM 5871 C C . PRO B 1 131 ? -14.664 -16 -3.973 1 96.44 131 PRO B C 1
ATOM 5873 O O . PRO B 1 131 ? -15.852 -15.984 -4.324 1 96.44 131 PRO B O 1
ATOM 5876 N N . SER B 1 132 ? -13.766 -15.398 -4.66 1 96.69 132 SER B N 1
ATOM 5877 C CA . SER B 1 132 ? -14.008 -14.539 -5.812 1 96.69 132 SER B CA 1
ATOM 5878 C C . SER B 1 132 ? -14.664 -15.312 -6.953 1 96.69 132 SER B C 1
ATOM 5880 O O . SER B 1 132 ? -15.531 -14.781 -7.652 1 96.69 132 SER B O 1
ATOM 5882 N N . ASN B 1 133 ? -14.219 -16.562 -7.164 1 96.75 133 ASN B N 1
ATOM 5883 C CA . ASN B 1 133 ? -14.758 -17.297 -8.297 1 96.75 133 ASN B CA 1
ATOM 5884 C C . ASN B 1 133 ? -16.234 -17.625 -8.109 1 96.75 133 ASN B C 1
ATOM 5886 O O . ASN B 1 133 ? -16.984 -17.75 -9.086 1 96.75 133 ASN B O 1
ATOM 5890 N N . SER B 1 134 ? -16.75 -17.672 -6.84 1 96.69 134 SER B N 1
ATOM 5891 C CA . SER B 1 134 ? -18.188 -17.812 -6.566 1 96.69 134 SER B CA 1
ATOM 5892 C C . SER B 1 134 ? -18.969 -16.625 -7.109 1 96.69 134 SER B C 1
ATOM 5894 O O . SER B 1 134 ? -20.062 -16.797 -7.672 1 96.69 134 SER B O 1
ATOM 5896 N N . TRP B 1 135 ? -18.438 -15.5 -6.949 1 96.69 135 TRP B N 1
ATOM 5897 C CA . TRP B 1 135 ? -19.094 -14.273 -7.406 1 96.69 135 TRP B CA 1
ATOM 5898 C C . TRP B 1 135 ? -19.094 -14.203 -8.93 1 96.69 135 TRP B C 1
ATOM 5900 O O . TRP B 1 135 ? -20.125 -13.859 -9.539 1 96.69 135 TRP B O 1
ATOM 5910 N N . VAL B 1 136 ? -18 -14.555 -9.547 1 96.38 136 VAL B N 1
ATOM 5911 C CA . VAL B 1 136 ? -17.922 -14.523 -11 1 96.38 136 VAL B CA 1
ATOM 5912 C C . VAL B 1 136 ? -18.891 -15.547 -11.594 1 96.38 136 VAL B C 1
ATOM 5914 O O . VAL B 1 136 ? -19.547 -15.266 -12.594 1 96.38 136 VAL B O 1
ATOM 5917 N N . ALA B 1 137 ? -18.953 -16.688 -10.961 1 95.75 137 ALA B N 1
ATOM 5918 C CA . ALA B 1 137 ? -19.844 -17.75 -11.438 1 95.75 137 ALA B CA 1
ATOM 5919 C C . ALA B 1 137 ? -21.312 -17.281 -11.414 1 95.75 137 ALA B C 1
ATOM 5921 O O . ALA B 1 137 ? -22.125 -17.766 -12.211 1 95.75 137 ALA B O 1
ATOM 5922 N N . ALA B 1 138 ? -21.578 -16.344 -10.555 1 96.25 138 ALA B N 1
ATOM 5923 C CA . ALA B 1 138 ? -22.953 -15.875 -10.375 1 96.25 138 ALA B CA 1
ATOM 5924 C C . ALA B 1 138 ? -23.266 -14.711 -11.312 1 96.25 138 ALA B C 1
ATOM 5926 O O . ALA B 1 138 ? -24.422 -14.281 -11.422 1 96.25 138 ALA B O 1
ATOM 5927 N N . LEU B 1 139 ? -22.266 -14.156 -11.953 1 95.25 139 LEU B N 1
ATOM 5928 C CA . LEU B 1 139 ? -22.5 -13.062 -12.891 1 95.25 139 LEU B CA 1
ATOM 5929 C C . LEU B 1 139 ? -23.203 -13.562 -14.148 1 95.25 139 LEU B C 1
ATOM 5931 O O . LEU B 1 139 ? -22.891 -14.648 -14.648 1 95.25 139 LEU B O 1
ATOM 5935 N N . GLU B 1 140 ? -24.078 -12.82 -14.656 1 92.62 140 GLU B N 1
ATOM 5936 C CA . GLU B 1 140 ? -24.781 -13.164 -15.891 1 92.62 140 GLU B CA 1
ATOM 5937 C C . GLU B 1 140 ? -24.156 -12.469 -17.094 1 92.62 140 GLU B C 1
ATOM 5939 O O . GLU B 1 140 ? -24.203 -11.242 -17.203 1 92.62 140 GLU B O 1
ATOM 5944 N N . PHE B 1 141 ? -23.562 -13.234 -17.938 1 91.19 141 PHE B N 1
ATOM 5945 C CA . PHE B 1 141 ? -22.891 -12.695 -19.109 1 91.19 141 PHE B CA 1
ATOM 5946 C C . PHE B 1 141 ? -23.828 -12.75 -20.328 1 91.19 141 PHE B C 1
ATOM 5948 O O . PHE B 1 141 ? -23.438 -12.336 -21.422 1 91.19 141 PHE B O 1
ATOM 5955 N N . GLY B 1 142 ? -25 -13.109 -20.109 1 81.88 142 GLY B N 1
ATOM 5956 C CA . GLY B 1 142 ? -25.922 -13.273 -21.219 1 81.88 142 GLY B CA 1
ATOM 5957 C C . GLY B 1 142 ? -25.75 -14.594 -21.953 1 81.88 142 GLY B C 1
ATOM 5958 O O . GLY B 1 142 ? -25.297 -15.578 -21.359 1 81.88 142 GLY B O 1
ATOM 5959 N N . GLU B 1 143 ? -26.172 -14.602 -23.203 1 77.38 143 GLU B N 1
ATOM 5960 C CA . GLU B 1 143 ? -26.234 -15.859 -23.938 1 77.38 143 GLU B CA 1
ATOM 5961 C C . GLU B 1 143 ? -24.891 -16.188 -24.609 1 77.38 143 GLU B C 1
ATOM 5963 O O . GLU B 1 143 ? -24.656 -17.312 -25.031 1 77.38 143 GLU B O 1
ATOM 5968 N N . ASP B 1 144 ? -24.062 -15.211 -24.531 1 79.69 144 ASP B N 1
ATOM 5969 C CA . ASP B 1 144 ? -22.797 -15.438 -25.219 1 79.69 144 ASP B CA 1
ATOM 5970 C C . ASP B 1 144 ? -21.766 -16.031 -24.266 1 79.69 144 ASP B C 1
ATOM 5972 O O . ASP B 1 144 ? -21.094 -15.297 -23.531 1 79.69 144 ASP B O 1
ATOM 5976 N N . LYS B 1 145 ? -21.609 -17.328 -24.281 1 76.38 145 LYS B N 1
ATOM 5977 C CA . LYS B 1 145 ? -20.672 -18.062 -23.438 1 76.38 145 LYS B CA 1
ATOM 5978 C C . LYS B 1 145 ? -19.234 -17.656 -23.719 1 76.38 145 LYS B C 1
ATOM 5980 O O . LYS B 1 145 ? -18.375 -17.734 -22.844 1 76.38 145 LYS B O 1
ATOM 5985 N N . ASP B 1 146 ? -19.047 -17.172 -24.828 1 84.88 146 ASP B N 1
ATOM 5986 C CA . ASP B 1 146 ? -17.688 -16.797 -25.234 1 84.88 146 ASP B CA 1
ATOM 5987 C C . ASP B 1 146 ? -17.234 -15.539 -24.5 1 84.88 146 ASP B C 1
ATOM 5989 O O . ASP B 1 146 ? -16.031 -15.359 -24.266 1 84.88 146 ASP B O 1
ATOM 5993 N N . LEU B 1 147 ? -18.156 -14.75 -24.094 1 90.81 147 LEU B N 1
ATOM 5994 C CA . LEU B 1 147 ? -17.797 -13.531 -23.375 1 90.81 147 LEU B CA 1
ATOM 5995 C C . LEU B 1 147 ? -17.25 -13.867 -21.984 1 90.81 147 LEU B C 1
ATOM 5997 O O . LEU B 1 147 ? -16.297 -13.242 -21.516 1 90.81 147 LEU B O 1
ATOM 6001 N N . ARG B 1 148 ? -17.812 -14.844 -21.344 1 90.94 148 ARG B N 1
ATOM 6002 C CA . ARG B 1 148 ? -17.328 -15.258 -20.031 1 90.94 148 ARG B CA 1
ATOM 6003 C C . ARG B 1 148 ? -15.906 -15.812 -20.141 1 90.94 148 ARG B C 1
ATOM 6005 O O . ARG B 1 148 ? -15.047 -15.5 -19.312 1 90.94 148 ARG B O 1
ATOM 6012 N N . LYS B 1 149 ? -15.734 -16.641 -21.078 1 89.19 149 LYS B N 1
ATOM 6013 C CA . LYS B 1 149 ? -14.414 -17.234 -21.266 1 89.19 149 LYS B CA 1
ATOM 6014 C C . LYS B 1 149 ? -13.359 -16.141 -21.516 1 89.19 149 LYS B C 1
ATOM 6016 O O . LYS B 1 149 ? -12.25 -16.219 -20.984 1 89.19 149 LYS B O 1
ATOM 6021 N N . THR B 1 150 ? -13.742 -15.172 -22.359 1 90.44 150 THR B N 1
ATOM 6022 C CA . THR B 1 150 ? -12.852 -14.047 -22.609 1 90.44 150 THR B CA 1
ATOM 6023 C C . THR B 1 150 ? -12.586 -13.266 -21.312 1 90.44 150 THR B C 1
ATOM 6025 O O . THR B 1 150 ? -11.453 -12.852 -21.062 1 90.44 150 THR B O 1
ATOM 6028 N N . TYR B 1 151 ? -13.641 -13.07 -20.594 1 93.88 151 TYR B N 1
ATOM 6029 C CA . TYR B 1 151 ? -13.516 -12.367 -19.312 1 93.88 151 TYR B CA 1
ATOM 6030 C C . TYR B 1 151 ? -12.547 -13.086 -18.391 1 93.88 151 TYR B C 1
ATOM 6032 O O . TYR B 1 151 ? -11.672 -12.461 -17.781 1 93.88 151 TYR B O 1
ATOM 6040 N N . LEU B 1 152 ? -12.625 -14.367 -18.281 1 92.31 152 LEU B N 1
ATOM 6041 C CA . LEU B 1 152 ? -11.766 -15.164 -17.422 1 92.31 152 LEU B CA 1
ATOM 6042 C C . LEU B 1 152 ? -10.336 -15.188 -17.938 1 92.31 152 LEU B C 1
ATOM 6044 O O . LEU B 1 152 ? -9.383 -15.062 -17.172 1 92.31 152 LEU B O 1
ATOM 6048 N N . GLU B 1 153 ? -10.148 -15.281 -19.172 1 91.38 153 GLU B N 1
ATOM 6049 C CA . GLU B 1 153 ? -8.828 -15.406 -19.766 1 91.38 153 GLU B CA 1
ATOM 6050 C C . GLU B 1 153 ? -8.078 -14.086 -19.75 1 91.38 153 GLU B C 1
ATOM 6052 O O . GLU B 1 153 ? -6.863 -14.055 -19.516 1 91.38 153 GLU B O 1
ATOM 6057 N N . GLN B 1 154 ? -8.812 -12.992 -19.969 1 92.19 154 GLN B N 1
ATOM 6058 C CA . GLN B 1 154 ? -8.133 -11.711 -20.156 1 92.19 154 GLN B CA 1
ATOM 6059 C C . GLN B 1 154 ? -8.164 -10.891 -18.875 1 92.19 154 GLN B C 1
ATOM 6061 O O . GLN B 1 154 ? -7.199 -10.203 -18.547 1 92.19 154 GLN B O 1
ATOM 6066 N N . CYS B 1 155 ? -9.266 -10.945 -18.188 1 93.75 155 CYS B N 1
ATOM 6067 C CA . CYS B 1 155 ? -9.391 -10.117 -17 1 93.75 155 CYS B CA 1
ATOM 6068 C C . CYS B 1 155 ? -8.875 -10.852 -15.766 1 93.75 155 CYS B C 1
ATOM 6070 O O . CYS B 1 155 ? -8.406 -10.227 -14.812 1 93.75 155 CYS B O 1
ATOM 6072 N N . GLY B 1 156 ? -8.922 -12.18 -15.75 1 92.44 156 GLY B N 1
ATOM 6073 C CA . GLY B 1 156 ? -8.43 -12.977 -14.641 1 92.44 156 GLY B CA 1
ATOM 6074 C C . GLY B 1 156 ? -6.961 -13.328 -14.766 1 92.44 156 GLY B C 1
ATOM 6075 O O . GLY B 1 156 ? -6.434 -14.109 -13.969 1 92.44 156 GLY B O 1
ATOM 6076 N N . PHE B 1 157 ? -6.293 -12.695 -15.672 1 90.5 157 PHE B N 1
ATOM 6077 C CA . PHE B 1 157 ? -4.914 -13.031 -16.016 1 90.5 157 PHE B CA 1
ATOM 6078 C C . PHE B 1 157 ? -3.963 -12.594 -14.906 1 90.5 157 PHE B C 1
ATOM 6080 O O . PHE B 1 157 ? -2.982 -13.281 -14.617 1 90.5 157 PHE B O 1
ATOM 6087 N N . CYS B 1 158 ? -4.25 -11.469 -14.188 1 91.88 158 CYS B N 1
ATOM 6088 C CA . CYS B 1 158 ? -3.289 -10.852 -13.281 1 91.88 158 CYS B CA 1
ATOM 6089 C C . CYS B 1 158 ? -3.83 -10.82 -11.859 1 91.88 158 CYS B C 1
ATOM 6091 O O . CYS B 1 158 ? -3.061 -10.742 -10.898 1 91.88 158 CYS B O 1
ATOM 6093 N N . HIS B 1 159 ? -5.066 -10.797 -11.734 1 94.44 159 HIS B N 1
ATOM 6094 C CA . HIS B 1 159 ? -5.715 -10.703 -10.438 1 94.44 159 HIS B CA 1
ATOM 6095 C C . HIS B 1 159 ? -7.094 -11.352 -10.461 1 94.44 159 HIS B C 1
ATOM 6097 O O . HIS B 1 159 ? -7.668 -11.562 -11.531 1 94.44 159 HIS B O 1
ATOM 6103 N N . GLN B 1 160 ? -7.551 -11.617 -9.281 1 96.31 160 GLN B N 1
ATOM 6104 C CA . GLN B 1 160 ? -8.867 -12.234 -9.164 1 96.31 160 GLN B CA 1
ATOM 6105 C C . GLN B 1 160 ? -9.969 -11.273 -9.625 1 96.31 160 GLN B C 1
ATOM 6107 O O . GLN B 1 160 ? -9.906 -10.078 -9.344 1 96.31 160 GLN B O 1
ATOM 6112 N N . GLN B 1 161 ? -10.852 -11.781 -10.328 1 95.5 161 GLN B N 1
ATOM 6113 C CA . GLN B 1 161 ? -12.109 -11.094 -10.609 1 95.5 161 GLN B CA 1
ATOM 6114 C C . GLN B 1 161 ? -13.172 -11.453 -9.578 1 95.5 161 GLN B C 1
ATOM 6116 O O . GLN B 1 161 ? -13.172 -12.555 -9.031 1 95.5 161 GLN B O 1
ATOM 6121 N N . GLY B 1 162 ? -14.008 -10.523 -9.273 1 94.69 162 GLY B N 1
ATOM 6122 C CA . GLY B 1 162 ? -15.07 -10.773 -8.312 1 94.69 162 GLY B CA 1
ATOM 6123 C C . GLY B 1 162 ? -14.641 -10.57 -6.875 1 94.69 162 GLY B C 1
ATOM 6124 O O . GLY B 1 162 ? -15.359 -10.953 -5.945 1 94.69 162 GLY B O 1
ATOM 6125 N N . SER B 1 163 ? -13.516 -10.039 -6.656 1 93.12 163 SER B N 1
ATOM 6126 C CA . SER B 1 163 ? -13.078 -9.742 -5.301 1 93.12 163 SER B CA 1
ATOM 6127 C C . SER B 1 163 ? -13.812 -8.531 -4.734 1 93.12 163 SER B C 1
ATOM 6129 O O . SER B 1 163 ? -14.586 -7.883 -5.445 1 93.12 163 SER B O 1
ATOM 6131 N N . PHE B 1 164 ? -13.562 -8.211 -3.504 1 89.44 164 PHE B N 1
ATOM 6132 C CA . PHE B 1 164 ? -14.234 -7.133 -2.787 1 89.44 164 PHE B CA 1
ATOM 6133 C C . PHE B 1 164 ? -14.18 -5.836 -3.588 1 89.44 164 PHE B C 1
ATOM 6135 O O . PHE B 1 164 ? -15.172 -5.105 -3.66 1 89.44 164 PHE B O 1
ATOM 6142 N N . PHE B 1 165 ? -13.133 -5.52 -4.203 1 87.38 165 PHE B N 1
ATOM 6143 C CA . PHE B 1 165 ? -12.906 -4.23 -4.848 1 87.38 165 PHE B CA 1
ATOM 6144 C C . PHE B 1 165 ? -13.734 -4.109 -6.121 1 87.38 165 PHE B C 1
ATOM 6146 O O . PHE B 1 165 ? -13.922 -3.012 -6.648 1 87.38 165 PHE B O 1
ATOM 6153 N N . MET B 1 166 ? -14.266 -5.227 -6.637 1 91.12 166 MET B N 1
ATOM 6154 C CA . MET B 1 166 ? -15.078 -5.203 -7.852 1 91.12 166 MET B CA 1
ATOM 6155 C C . MET B 1 166 ? -16.562 -5.281 -7.516 1 91.12 166 MET B C 1
ATOM 6157 O O . MET B 1 166 ? -17.406 -4.996 -8.359 1 91.12 166 MET B O 1
ATOM 6161 N N . ARG B 1 167 ? -16.844 -5.668 -6.293 1 91.62 167 ARG B N 1
ATOM 6162 C CA . ARG B 1 167 ? -18.234 -5.859 -5.863 1 91.62 167 ARG B CA 1
ATOM 6163 C C . ARG B 1 167 ? -18.891 -4.523 -5.527 1 91.62 167 ARG B C 1
ATOM 6165 O O . ARG B 1 167 ? -19.359 -4.32 -4.406 1 91.62 167 ARG B O 1
ATOM 6172 N N . ARG B 1 168 ? -18.938 -3.676 -6.492 1 86.19 168 ARG B N 1
ATOM 6173 C CA . ARG B 1 168 ? -19.516 -2.346 -6.316 1 86.19 168 ARG B CA 1
ATOM 6174 C C . ARG B 1 168 ? -20.359 -1.947 -7.531 1 86.19 168 ARG B C 1
ATOM 6176 O O . ARG B 1 168 ? -20.281 -2.584 -8.578 1 86.19 168 ARG B O 1
ATOM 6183 N N . ALA B 1 169 ? -21.125 -0.889 -7.383 1 85.38 169 ALA B N 1
ATOM 6184 C CA . ALA B 1 169 ? -22 -0.412 -8.445 1 85.38 169 ALA B CA 1
ATOM 6185 C C . ALA B 1 169 ? -21.266 0.532 -9.391 1 85.38 169 ALA B C 1
ATOM 6187 O O . ALA B 1 169 ? -21.641 1.701 -9.523 1 85.38 169 ALA B O 1
ATOM 6188 N N . PHE B 1 170 ? -20.328 0.003 -10.133 1 86.19 170 PHE B N 1
ATOM 6189 C CA . PHE B 1 170 ? -19.656 0.782 -11.164 1 86.19 170 PHE B CA 1
ATOM 6190 C C . PHE B 1 170 ? -20.594 1.005 -12.359 1 86.19 170 PHE B C 1
ATOM 6192 O O . PHE B 1 170 ? -21.328 0.104 -12.75 1 86.19 170 PHE B O 1
ATOM 6199 N N . THR B 1 171 ? -20.547 2.188 -12.922 1 86.25 171 THR B N 1
ATOM 6200 C CA . THR B 1 171 ? -21.328 2.477 -14.125 1 86.25 171 THR B CA 1
ATOM 6201 C C . THR B 1 171 ? -20.672 1.855 -15.352 1 86.25 171 THR B C 1
ATOM 6203 O O . THR B 1 171 ? -19.547 1.352 -15.273 1 86.25 171 THR B O 1
ATOM 6206 N N . GLU B 1 172 ? -21.406 1.833 -16.438 1 91.69 172 GLU B N 1
ATOM 6207 C CA . GLU B 1 172 ? -20.844 1.367 -17.688 1 91.69 172 GLU B CA 1
ATOM 6208 C C . GLU B 1 172 ? -19.594 2.172 -18.062 1 91.69 172 GLU B C 1
ATOM 6210 O O . GLU B 1 172 ? -18.609 1.613 -18.547 1 91.69 172 GLU B O 1
ATOM 6215 N N . GLY B 1 173 ? -19.672 3.441 -17.875 1 87.5 173 GLY B N 1
ATOM 6216 C CA . GLY B 1 173 ? -18.516 4.289 -18.109 1 87.5 173 GLY B CA 1
ATOM 6217 C C . GLY B 1 173 ? -17.328 3.947 -17.25 1 87.5 173 GLY B C 1
ATOM 6218 O O . GLY B 1 173 ? -16.188 3.953 -17.703 1 87.5 173 GLY B O 1
ATOM 6219 N N . ASP B 1 174 ? -17.547 3.646 -15.961 1 84.94 174 ASP B N 1
ATOM 6220 C CA . ASP B 1 174 ? -16.484 3.223 -15.055 1 84.94 174 ASP B CA 1
ATOM 6221 C C . ASP B 1 174 ? -15.805 1.958 -15.57 1 84.94 174 ASP B C 1
ATOM 6223 O O . ASP B 1 174 ? -14.57 1.881 -15.602 1 84.94 174 ASP B O 1
ATOM 6227 N N . TRP B 1 175 ? -16.594 1.036 -15.984 1 92.25 175 TRP B N 1
ATOM 6228 C CA . TRP B 1 175 ? -16.062 -0.232 -16.469 1 92.25 175 TRP B CA 1
ATOM 6229 C C . TRP B 1 175 ? -15.266 -0.033 -17.75 1 92.25 175 TRP B C 1
ATOM 6231 O O . TRP B 1 175 ? -14.258 -0.702 -17.969 1 92.25 175 TRP B O 1
ATOM 6241 N N . GLU B 1 176 ? -15.758 0.8 -18.625 1 91.81 176 GLU B N 1
ATOM 6242 C CA . GLU B 1 176 ? -15 1.106 -19.828 1 91.81 176 GLU B CA 1
ATOM 6243 C C . GLU B 1 176 ? -13.609 1.63 -19.5 1 91.81 176 GLU B C 1
ATOM 6245 O O . GLU B 1 176 ? -12.617 1.205 -20.094 1 91.81 176 GLU B O 1
ATOM 6250 N N . GLU B 1 177 ? -13.555 2.518 -18.578 1 86.06 177 GLU B N 1
ATOM 6251 C CA . GLU B 1 177 ? -12.273 3.076 -18.156 1 86.06 177 GLU B CA 1
ATOM 6252 C C . GLU B 1 177 ? -11.383 2.004 -17.531 1 86.06 177 GLU B C 1
ATOM 6254 O O . GLU B 1 177 ? -10.172 1.983 -17.766 1 86.06 177 GLU B O 1
ATOM 6259 N N . ILE B 1 178 ? -12.008 1.203 -16.734 1 90.38 178 ILE B N 1
ATOM 6260 C CA . ILE B 1 178 ? -11.266 0.123 -16.094 1 90.38 178 ILE B CA 1
ATOM 6261 C C . ILE B 1 178 ? -10.695 -0.815 -17.156 1 90.38 178 ILE B C 1
ATOM 6263 O O . ILE B 1 178 ? -9.508 -1.15 -17.109 1 90.38 178 ILE B O 1
ATOM 6267 N N . ILE B 1 179 ? -11.492 -1.229 -18.109 1 94.06 179 ILE B N 1
ATOM 6268 C CA . ILE B 1 179 ? -11.07 -2.164 -19.141 1 94.06 179 ILE B CA 1
ATOM 6269 C C . ILE B 1 179 ? -9.984 -1.522 -20 1 94.06 179 ILE B C 1
ATOM 6271 O O . ILE B 1 179 ? -8.984 -2.164 -20.328 1 94.06 179 ILE B O 1
ATOM 6275 N N . ASN B 1 180 ? -10.148 -0.244 -20.297 1 89.69 180 ASN B N 1
ATOM 6276 C CA . ASN B 1 180 ? -9.117 0.468 -21.047 1 89.69 180 ASN B CA 1
ATOM 6277 C C . ASN B 1 180 ? -7.785 0.467 -20.297 1 89.69 180 ASN B C 1
ATOM 6279 O O . ASN B 1 180 ? -6.73 0.255 -20.891 1 89.69 180 ASN B O 1
ATOM 6283 N N . ARG B 1 181 ? -7.84 0.729 -19.047 1 88.44 181 ARG B N 1
ATOM 6284 C CA . ARG B 1 181 ? -6.633 0.71 -18.219 1 88.44 181 ARG B CA 1
ATOM 6285 C C . ARG B 1 181 ? -5.996 -0.675 -18.219 1 88.44 181 ARG B C 1
ATOM 6287 O O . ARG B 1 181 ? -4.773 -0.801 -18.312 1 88.44 181 ARG B O 1
ATOM 6294 N N . MET B 1 182 ? -6.832 -1.703 -18.125 1 93.06 182 MET B N 1
ATOM 6295 C CA . MET B 1 182 ? -6.32 -3.07 -18.109 1 93.06 182 MET B CA 1
ATOM 6296 C C . MET B 1 182 ? -5.68 -3.43 -19.438 1 93.06 182 MET B C 1
ATOM 6298 O O . MET B 1 182 ? -4.707 -4.184 -19.484 1 93.06 182 MET B O 1
ATOM 6302 N N . MET B 1 183 ? -6.234 -2.949 -20.5 1 90.5 183 MET B N 1
ATOM 6303 C CA . MET B 1 183 ? -5.633 -3.172 -21.812 1 90.5 183 MET B CA 1
ATOM 6304 C C . MET B 1 183 ? -4.27 -2.488 -21.906 1 90.5 183 MET B C 1
ATOM 6306 O O . MET B 1 183 ? -3.371 -2.982 -22.594 1 90.5 183 MET B O 1
ATOM 6310 N N . GLY B 1 184 ? -4.184 -1.393 -21.188 1 86.31 184 GLY B N 1
ATOM 6311 C CA . GLY B 1 184 ? -2.879 -0.755 -21.078 1 86.31 184 GLY B CA 1
ATOM 6312 C C . GLY B 1 184 ? -1.849 -1.614 -20.375 1 86.31 184 GLY B C 1
ATOM 6313 O O . GLY B 1 184 ? -0.665 -1.582 -20.719 1 86.31 184 GLY B O 1
ATOM 6314 N N . TYR B 1 185 ? -2.35 -2.389 -19.438 1 88.19 185 TYR B N 1
ATOM 6315 C CA . TYR B 1 185 ? -1.456 -3.264 -18.688 1 88.19 185 TYR B CA 1
ATOM 6316 C C . TYR B 1 185 ? -1.151 -4.535 -19.469 1 88.19 185 TYR B C 1
ATOM 6318 O O . TYR B 1 185 ? -0.208 -5.262 -19.141 1 88.19 185 TYR B O 1
ATOM 6326 N N . GLY B 1 186 ? -1.973 -4.82 -20.453 1 87.06 186 GLY B N 1
ATOM 6327 C CA . GLY B 1 186 ? -1.616 -5.969 -21.266 1 87.06 186 GLY B CA 1
ATOM 6328 C C . GLY B 1 186 ? -2.803 -6.852 -21.609 1 87.06 186 GLY B C 1
ATOM 6329 O O . GLY B 1 186 ? -2.682 -7.781 -22.406 1 87.06 186 GLY B O 1
ATOM 6330 N N . ALA B 1 187 ? -3.998 -6.57 -21.062 1 89.88 187 ALA B N 1
ATOM 6331 C CA . ALA B 1 187 ? -5.176 -7.359 -21.406 1 89.88 187 ALA B CA 1
ATOM 6332 C C . ALA B 1 187 ? -5.543 -7.172 -22.891 1 89.88 187 ALA B C 1
ATOM 6334 O O . ALA B 1 187 ? -5.344 -6.09 -23.453 1 89.88 187 ALA B O 1
ATOM 6335 N N . ARG B 1 188 ? -6.129 -8.258 -23.484 1 88.75 188 ARG B N 1
ATOM 6336 C CA . ARG B 1 188 ? -6.449 -8.227 -24.906 1 88.75 188 ARG B CA 1
ATOM 6337 C C . ARG B 1 188 ? -7.832 -8.812 -25.172 1 88.75 188 ARG B C 1
ATOM 6339 O O . ARG B 1 188 ? -7.977 -9.727 -25.984 1 88.75 188 ARG B O 1
ATOM 6346 N N . PRO B 1 189 ? -8.812 -8.234 -24.531 1 90.44 189 PRO B N 1
ATOM 6347 C CA . PRO B 1 189 ? -10.141 -8.68 -24.953 1 90.44 189 PRO B CA 1
ATOM 6348 C C . PRO B 1 189 ? -10.445 -8.344 -26.422 1 90.44 189 PRO B C 1
ATOM 6350 O O . PRO B 1 189 ? -10.07 -7.27 -26.891 1 90.44 189 PRO B O 1
ATOM 6353 N N . HIS B 1 190 ? -11.047 -9.297 -27.094 1 88.81 190 HIS B N 1
ATOM 6354 C CA . HIS B 1 190 ? -11.398 -9.023 -28.484 1 88.81 190 HIS B CA 1
ATOM 6355 C C . HIS B 1 190 ? -12.445 -7.918 -28.594 1 88.81 190 HIS B C 1
ATOM 6357 O O . HIS B 1 190 ? -13.125 -7.609 -27.609 1 88.81 190 HIS B O 1
ATOM 6363 N N . GLY B 1 191 ? -12.578 -7.391 -29.766 1 88 191 GLY B N 1
ATOM 6364 C CA . GLY B 1 191 ? -13.383 -6.199 -29.984 1 88 191 GLY B CA 1
ATOM 6365 C C . GLY B 1 191 ? -14.797 -6.332 -29.469 1 88 191 GLY B C 1
ATOM 6366 O O . GLY B 1 191 ? -15.328 -5.406 -28.859 1 88 191 GLY B O 1
ATOM 6367 N N . LYS B 1 192 ? -15.398 -7.449 -29.75 1 88.56 192 LYS B N 1
ATOM 6368 C CA . LYS B 1 192 ? -16.766 -7.676 -29.297 1 88.56 192 LYS B CA 1
ATOM 6369 C C . LYS B 1 192 ? -16.844 -7.637 -27.766 1 88.56 192 LYS B C 1
ATOM 6371 O O . LYS B 1 192 ? -17.766 -7.047 -27.203 1 88.56 192 LYS B O 1
ATOM 6376 N N . ALA B 1 193 ? -15.945 -8.258 -27.125 1 92 193 ALA B N 1
ATOM 6377 C CA . ALA B 1 193 ? -15.922 -8.289 -25.672 1 92 193 ALA B CA 1
ATOM 6378 C C . ALA B 1 193 ? -15.664 -6.895 -25.094 1 92 193 ALA B C 1
ATOM 6380 O O . ALA B 1 193 ? -16.312 -6.484 -24.125 1 92 193 ALA B O 1
ATOM 6381 N N . LYS B 1 194 ? -14.766 -6.188 -25.688 1 93.12 194 LYS B N 1
ATOM 6382 C CA . LYS B 1 194 ? -14.438 -4.832 -25.25 1 93.12 194 LYS B CA 1
ATOM 6383 C C . LYS B 1 194 ? -15.672 -3.934 -25.281 1 93.12 194 LYS B C 1
ATOM 6385 O O . LYS B 1 194 ? -15.859 -3.102 -24.391 1 93.12 194 LYS B O 1
ATOM 6390 N N . LYS B 1 195 ? -16.438 -4.133 -26.266 1 91.88 195 LYS B N 1
ATOM 6391 C CA . LYS B 1 195 ? -17.625 -3.299 -26.453 1 91.88 195 LYS B CA 1
ATOM 6392 C C . LYS B 1 195 ? -18.75 -3.707 -25.516 1 91.88 195 LYS B C 1
ATOM 6394 O O . LYS B 1 195 ? -19.469 -2.855 -24.984 1 91.88 195 LYS B O 1
ATOM 6399 N N . LYS B 1 196 ? -18.875 -4.961 -25.234 1 94.19 196 LYS B N 1
ATOM 6400 C CA . LYS B 1 196 ? -20.078 -5.461 -24.562 1 94.19 196 LYS B CA 1
ATOM 6401 C C . LYS B 1 196 ? -19.844 -5.602 -23.062 1 94.19 196 LYS B C 1
ATOM 6403 O O . LYS B 1 196 ? -20.781 -5.426 -22.266 1 94.19 196 LYS B O 1
ATOM 6408 N N . LEU B 1 197 ? -18.688 -5.906 -22.625 1 95.44 197 LEU B N 1
ATOM 6409 C CA . LEU B 1 197 ? -18.422 -6.277 -21.25 1 95.44 197 LEU B CA 1
ATOM 6410 C C . LEU B 1 197 ? -18.719 -5.117 -20.297 1 95.44 197 LEU B C 1
ATOM 6412 O O . LEU B 1 197 ? -19.266 -5.32 -19.219 1 95.44 197 LEU B O 1
ATOM 6416 N N . PRO B 1 198 ? -18.422 -3.857 -20.672 1 95.31 198 PRO B N 1
ATOM 6417 C CA . PRO B 1 198 ? -18.703 -2.766 -19.75 1 95.31 198 PRO B CA 1
ATOM 6418 C C . PRO B 1 198 ? -20.172 -2.703 -19.344 1 95.31 198 PRO B C 1
ATOM 6420 O O . PRO B 1 198 ? -20.484 -2.609 -18.141 1 95.31 198 PRO B O 1
ATOM 6423 N N . GLY B 1 199 ? -21.016 -2.77 -20.297 1 94.62 199 GLY B N 1
ATOM 6424 C CA . GLY B 1 199 ? -22.438 -2.764 -20.016 1 94.62 199 GLY B CA 1
ATOM 6425 C C . GLY B 1 199 ? -22.906 -3.994 -19.25 1 94.62 199 GLY B C 1
ATOM 6426 O O . GLY B 1 199 ? -23.688 -3.893 -18.312 1 94.62 199 GLY B O 1
ATOM 6427 N N . ILE B 1 200 ? -22.406 -5.109 -19.609 1 95.44 200 ILE B N 1
ATOM 6428 C CA . ILE B 1 200 ? -22.781 -6.375 -18.984 1 95.44 200 ILE B CA 1
ATOM 6429 C C . ILE B 1 200 ? -22.359 -6.371 -17.516 1 95.44 200 ILE B C 1
ATOM 6431 O O . ILE B 1 200 ? -23.172 -6.668 -16.625 1 95.44 200 ILE B O 1
ATOM 6435 N N . LEU B 1 201 ? -21.156 -6.008 -17.219 1 95.88 201 LEU B N 1
ATOM 6436 C CA . LEU B 1 201 ? -20.609 -6.055 -15.867 1 95.88 201 LEU B CA 1
ATOM 6437 C C . LEU B 1 201 ? -21.297 -5.02 -14.977 1 95.88 201 LEU B C 1
ATOM 6439 O O . LEU B 1 201 ? -21.562 -5.285 -13.805 1 95.88 201 LEU B O 1
ATOM 6443 N N . ALA B 1 202 ? -21.547 -3.828 -15.555 1 94.56 202 ALA B N 1
ATOM 6444 C CA . ALA B 1 202 ? -22.25 -2.791 -14.797 1 94.56 202 ALA B CA 1
ATOM 6445 C C . ALA B 1 202 ? -23.594 -3.301 -14.281 1 94.56 202 ALA B C 1
ATOM 6447 O O . ALA B 1 202 ? -23.906 -3.143 -13.102 1 94.56 202 ALA B O 1
ATOM 6448 N N . ASN B 1 203 ? -24.297 -3.969 -15.133 1 94.62 203 ASN B N 1
ATOM 6449 C CA . ASN B 1 203 ? -25.609 -4.473 -14.773 1 94.62 203 ASN B CA 1
ATOM 6450 C C . ASN B 1 203 ? -25.516 -5.719 -13.898 1 94.62 203 ASN B C 1
ATOM 6452 O O . ASN B 1 203 ? -26.297 -5.887 -12.961 1 94.62 203 ASN B O 1
ATOM 6456 N N . ALA B 1 204 ? -24.641 -6.551 -14.219 1 95.44 204 ALA B N 1
ATOM 6457 C CA . ALA B 1 204 ? -24.547 -7.84 -13.539 1 95.44 204 ALA B CA 1
ATOM 6458 C C . ALA B 1 204 ? -24.172 -7.66 -12.07 1 95.44 204 ALA B C 1
ATOM 6460 O O . ALA B 1 204 ? -24.734 -8.32 -11.195 1 95.44 204 ALA B O 1
ATOM 6461 N N . TYR B 1 205 ? -23.266 -6.797 -11.766 1 94.38 205 TYR B N 1
ATOM 6462 C CA . TYR B 1 205 ? -22.844 -6.609 -10.375 1 94.38 205 TYR B CA 1
ATOM 6463 C C . TYR B 1 205 ? -23.938 -5.918 -9.57 1 94.38 205 TYR B C 1
ATOM 6465 O O . TYR B 1 205 ? -24.188 -6.273 -8.414 1 94.38 205 TYR B O 1
ATOM 6473 N N . VAL B 1 206 ? -24.578 -4.941 -10.141 1 92.5 206 VAL B N 1
ATOM 6474 C CA . VAL B 1 206 ? -25.672 -4.266 -9.445 1 92.5 206 VAL B CA 1
ATOM 6475 C C . VAL B 1 206 ? -26.781 -5.273 -9.125 1 92.5 206 VAL B C 1
ATOM 6477 O O . VAL B 1 206 ? -27.312 -5.289 -8.008 1 92.5 206 VAL B O 1
ATOM 6480 N N . ASP B 1 207 ? -27.062 -6.043 -10.094 1 94.56 207 ASP B N 1
ATOM 6481 C CA . ASP B 1 207 ? -28.094 -7.062 -9.906 1 94.56 207 ASP B CA 1
ATOM 6482 C C . ASP B 1 207 ? -27.688 -8.062 -8.828 1 94.56 207 ASP B C 1
ATOM 6484 O O . ASP B 1 207 ? -28.5 -8.445 -7.988 1 94.56 207 ASP B O 1
ATOM 6488 N N . LEU B 1 208 ? -26.5 -8.5 -8.867 1 94.25 208 LEU B N 1
ATOM 6489 C CA . LEU B 1 208 ? -26.016 -9.492 -7.918 1 94.25 208 LEU B CA 1
ATOM 6490 C C . LEU B 1 208 ? -26 -8.93 -6.5 1 94.25 208 LEU B C 1
ATOM 6492 O O . LEU B 1 208 ? -26.266 -9.648 -5.535 1 94.25 208 LEU B O 1
ATOM 6496 N N . LEU B 1 209 ? -25.688 -7.668 -6.328 1 91.5 209 LEU B N 1
ATOM 6497 C CA . LEU B 1 209 ? -25.672 -7.02 -5.023 1 91.5 209 LEU B CA 1
ATOM 6498 C C . LEU B 1 209 ? -27.094 -6.957 -4.445 1 91.5 209 LEU B C 1
ATOM 6500 O O . LEU B 1 209 ? -27.266 -6.984 -3.225 1 91.5 209 LEU B O 1
ATOM 6504 N N . LYS B 1 210 ? -28.047 -6.941 -5.324 1 92.69 210 LYS B N 1
ATOM 6505 C CA . LYS B 1 210 ? -29.453 -6.949 -4.902 1 92.69 210 LYS B CA 1
ATOM 6506 C C . LYS B 1 210 ? -29.938 -8.367 -4.637 1 92.69 210 LYS B C 1
ATOM 6508 O O . LYS B 1 210 ? -30.922 -8.57 -3.922 1 92.69 210 LYS B O 1
ATOM 6513 N N . HIS B 1 211 ? -29.203 -9.32 -5.262 1 95 211 HIS B N 1
ATOM 6514 C CA . HIS B 1 211 ? -29.594 -10.719 -5.133 1 95 211 HIS B CA 1
ATOM 6515 C C . HIS B 1 211 ? -28.422 -11.586 -4.699 1 95 211 HIS B C 1
ATOM 6517 O O . HIS B 1 211 ? -28.031 -12.508 -5.418 1 95 211 HIS B O 1
ATOM 6523 N N . PRO B 1 212 ? -27.922 -11.328 -3.523 1 94.31 212 PRO B N 1
ATOM 6524 C CA . PRO B 1 212 ? -26.719 -12.039 -3.064 1 94.31 212 PRO B CA 1
ATOM 6525 C C . PRO B 1 212 ? -26.953 -13.547 -2.924 1 94.31 212 PRO B C 1
ATOM 6527 O O . PRO B 1 212 ? -25.984 -14.32 -2.918 1 94.31 212 PRO B O 1
ATOM 6530 N N . GLU B 1 213 ? -28.188 -14.055 -2.855 1 94.25 213 GLU B N 1
ATOM 6531 C CA . GLU B 1 213 ? -28.516 -15.469 -2.699 1 94.25 213 GLU B CA 1
ATOM 6532 C C . GLU B 1 213 ? -28.078 -16.266 -3.92 1 94.25 213 GLU B C 1
ATOM 6534 O O . GLU B 1 213 ? -27.984 -17.5 -3.861 1 94.25 213 GLU B O 1
ATOM 6539 N N . ARG B 1 214 ? -27.766 -15.562 -5.008 1 95.81 214 ARG B N 1
ATOM 6540 C CA . ARG B 1 214 ? -27.344 -16.234 -6.227 1 95.81 214 ARG B CA 1
ATOM 6541 C C . ARG B 1 214 ? -25.891 -16.688 -6.133 1 95.81 214 ARG B C 1
ATOM 6543 O O . ARG B 1 214 ? -25.438 -17.516 -6.93 1 95.81 214 ARG B O 1
ATOM 6550 N N . VAL B 1 215 ? -25.156 -16.078 -5.266 1 96.62 215 VAL B N 1
ATOM 6551 C CA . VAL B 1 215 ? -23.766 -16.469 -5.09 1 96.62 215 VAL B CA 1
ATOM 6552 C C . VAL B 1 215 ? -23.688 -17.766 -4.289 1 96.62 215 VAL B C 1
ATOM 6554 O O . VAL B 1 215 ? -24.172 -17.828 -3.16 1 96.62 215 VAL B O 1
ATOM 6557 N N . LYS B 1 216 ? -23.094 -18.719 -4.824 1 94.44 216 LYS B N 1
ATOM 6558 C CA . LYS B 1 216 ? -22.984 -20.031 -4.18 1 94.44 216 LYS B CA 1
ATOM 6559 C C . LYS B 1 216 ? -21.688 -20.156 -3.387 1 94.44 216 LYS B C 1
ATOM 6561 O O . LYS B 1 216 ? -20.703 -19.484 -3.693 1 94.44 216 LYS B O 1
ATOM 6566 N N . PRO B 1 217 ? -21.781 -21.047 -2.371 1 93.25 217 PRO B N 1
ATOM 6567 C CA . PRO B 1 217 ? -20.547 -21.25 -1.622 1 93.25 217 PRO B CA 1
ATOM 6568 C C . PRO B 1 217 ? -19.469 -21.984 -2.434 1 93.25 217 PRO B C 1
ATOM 6570 O O . PRO B 1 217 ? -19.797 -22.734 -3.354 1 93.25 217 PRO B O 1
ATOM 6573 N N . GLY B 1 218 ? -18.297 -21.75 -2.176 1 90.06 218 GLY B N 1
ATOM 6574 C CA . GLY B 1 218 ? -17.203 -22.516 -2.76 1 90.06 218 GLY B CA 1
ATOM 6575 C C . GLY B 1 218 ? -17.156 -23.953 -2.271 1 90.06 218 GLY B C 1
ATOM 6576 O O . GLY B 1 218 ? -18.062 -24.406 -1.582 1 90.06 218 GLY B O 1
ATOM 6577 N N . ARG B 1 219 ? -16.078 -24.562 -2.627 1 90.19 219 ARG B N 1
ATOM 6578 C CA . ARG B 1 219 ? -15.875 -25.953 -2.223 1 90.19 219 ARG B CA 1
ATOM 6579 C C . ARG B 1 219 ? -15.906 -26.094 -0.704 1 90.19 219 ARG B C 1
ATOM 6581 O O . ARG B 1 219 ? -15.242 -25.328 0.007 1 90.19 219 ARG B O 1
ATOM 6588 N N . THR B 1 220 ? -16.656 -27.031 -0.269 1 93.19 220 THR B N 1
ATOM 6589 C CA . THR B 1 220 ? -16.672 -27.312 1.163 1 93.19 220 THR B CA 1
ATOM 6590 C C . THR B 1 220 ? -15.336 -27.906 1.604 1 93.19 220 THR B C 1
ATOM 6592 O O . THR B 1 220 ? -14.742 -28.719 0.879 1 93.19 220 THR B O 1
ATOM 6595 N N . TRP B 1 221 ? -14.977 -27.594 2.779 1 96.38 221 TRP B N 1
ATOM 6596 C CA . TRP B 1 221 ? -13.719 -28.109 3.318 1 96.38 221 TRP B CA 1
ATOM 6597 C C . TRP B 1 221 ? -13.844 -29.594 3.668 1 96.38 221 TRP B C 1
ATOM 6599 O O . TRP B 1 221 ? -14.898 -30.047 4.105 1 96.38 221 TRP B O 1
ATOM 6609 N N . GLY B 1 222 ? -12.742 -30.328 3.418 1 95.69 222 GLY B N 1
ATOM 6610 C CA . GLY B 1 222 ? -12.805 -31.766 3.555 1 95.69 222 GLY B CA 1
ATOM 6611 C C . GLY B 1 222 ? -11.844 -32.312 4.594 1 95.69 222 GLY B C 1
ATOM 6612 O O . GLY B 1 222 ? -11.117 -31.547 5.234 1 95.69 222 GLY B O 1
ATOM 6613 N N . LYS B 1 223 ? -11.836 -33.594 4.766 1 95.69 223 LYS B N 1
ATOM 6614 C CA . LYS B 1 223 ? -11.117 -34.312 5.828 1 95.69 223 LYS B CA 1
ATOM 6615 C C . LYS B 1 223 ? -9.609 -34.25 5.613 1 95.69 223 LYS B C 1
ATOM 6617 O O . LYS B 1 223 ? -8.836 -34.5 6.539 1 95.69 223 LYS B O 1
ATOM 6622 N N . GLU B 1 224 ? -9.18 -33.938 4.371 1 96.62 224 GLU B N 1
ATOM 6623 C CA . GLU B 1 224 ? -7.75 -33.812 4.09 1 96.62 224 GLU B CA 1
ATOM 6624 C C . GLU B 1 224 ? -7.117 -32.719 4.941 1 96.62 224 GLU B C 1
ATOM 6626 O O . GLU B 1 224 ? -5.891 -32.656 5.07 1 96.62 224 GLU B O 1
ATOM 6631 N N . LEU B 1 225 ? -7.969 -31.891 5.562 1 98.19 225 LEU B N 1
ATOM 6632 C CA . LEU B 1 225 ? -7.469 -30.766 6.336 1 98.19 225 LEU B CA 1
ATOM 6633 C C . LEU B 1 225 ? -7.098 -31.188 7.75 1 98.19 225 LEU B C 1
ATOM 6635 O O . LEU B 1 225 ? -6.406 -30.469 8.469 1 98.19 225 LEU B O 1
ATOM 6639 N N . TYR B 1 226 ? -7.594 -32.406 8.203 1 97.81 226 TYR B N 1
ATOM 6640 C CA . TYR B 1 226 ? -7.191 -32.906 9.516 1 97.81 226 TYR B CA 1
ATOM 6641 C C . TYR B 1 226 ? -5.688 -33.156 9.57 1 97.81 226 TYR B C 1
ATOM 6643 O O . TYR B 1 226 ? -5.152 -33.969 8.812 1 97.81 226 TYR B O 1
ATOM 6651 N N . GLY B 1 227 ? -5.035 -32.406 10.398 1 97.12 227 GLY B N 1
ATOM 6652 C CA . GLY B 1 227 ? -3.607 -32.562 10.594 1 97.12 227 GLY B CA 1
ATOM 6653 C C . GLY B 1 227 ? -2.762 -31.812 9.594 1 97.12 227 GLY B C 1
ATOM 6654 O O . GLY B 1 227 ? -1.535 -31.781 9.711 1 97.12 227 GLY B O 1
ATOM 6655 N N . ALA B 1 228 ? -3.373 -31.188 8.586 1 98.12 228 ALA B N 1
ATOM 6656 C CA . ALA B 1 228 ? -2.623 -30.359 7.648 1 98.12 228 ALA B CA 1
ATOM 6657 C C . ALA B 1 228 ? -2.076 -29.109 8.336 1 98.12 228 ALA B C 1
ATOM 6659 O O . ALA B 1 228 ? -2.701 -28.562 9.258 1 98.12 228 ALA B O 1
ATOM 6660 N N . VAL B 1 229 ? -0.892 -28.672 7.934 1 98.38 229 VAL B N 1
ATOM 6661 C CA . VAL B 1 229 ? -0.269 -27.469 8.461 1 98.38 229 VAL B CA 1
ATOM 6662 C C . VAL B 1 229 ? 0.055 -26.5 7.32 1 98.38 229 VAL B C 1
ATOM 6664 O O . VAL B 1 229 ? 0.694 -26.891 6.336 1 98.38 229 VAL B O 1
ATOM 6667 N N . ILE B 1 230 ? -0.412 -25.344 7.391 1 98.62 230 ILE B N 1
ATOM 6668 C CA . ILE B 1 230 ? -0.068 -24.281 6.453 1 98.62 230 ILE B CA 1
ATOM 6669 C C . ILE B 1 230 ? 0.712 -23.188 7.18 1 98.62 230 ILE B C 1
ATOM 6671 O O . ILE B 1 230 ? 0.205 -22.578 8.125 1 98.62 230 ILE B O 1
ATOM 6675 N N . ARG B 1 231 ? 1.906 -23 6.789 1 98.56 231 ARG B N 1
ATOM 6676 C CA . ARG B 1 231 ? 2.734 -21.922 7.316 1 98.56 231 ARG B CA 1
ATOM 6677 C C . ARG B 1 231 ? 2.9 -20.797 6.289 1 98.56 231 ARG B C 1
ATOM 6679 O O . ARG B 1 231 ? 3.074 -21.062 5.098 1 98.56 231 ARG B O 1
ATOM 6686 N N . GLU B 1 232 ? 2.818 -19.562 6.711 1 98.31 232 GLU B N 1
ATOM 6687 C CA . GLU B 1 232 ? 2.957 -18.422 5.824 1 98.31 232 GLU B CA 1
ATOM 6688 C C . GLU B 1 232 ? 3.953 -17.406 6.387 1 98.31 232 GLU B C 1
ATOM 6690 O O . GLU B 1 232 ? 3.947 -17.125 7.586 1 98.31 232 GLU B O 1
ATOM 6695 N N . TRP B 1 233 ? 4.852 -16.938 5.613 1 98.5 233 TRP B N 1
ATOM 6696 C CA . TRP B 1 233 ? 5.754 -15.836 5.938 1 98.5 233 TRP B CA 1
ATOM 6697 C C . TRP B 1 233 ? 5.34 -14.562 5.211 1 98.5 233 TRP B C 1
ATOM 6699 O O . TRP B 1 233 ? 5.387 -14.5 3.982 1 98.5 233 TRP B O 1
ATOM 6709 N N . PRO B 1 234 ? 4.914 -13.531 5.945 1 96.88 234 PRO B N 1
ATOM 6710 C CA . PRO B 1 234 ? 4.609 -12.258 5.289 1 96.88 234 PRO B CA 1
ATOM 6711 C C . PRO B 1 234 ? 5.84 -11.609 4.652 1 96.88 234 PRO B C 1
ATOM 6713 O O . PRO B 1 234 ? 6.867 -11.438 5.32 1 96.88 234 PRO B O 1
ATOM 6716 N N . MET B 1 235 ? 5.785 -11.266 3.377 1 96.56 235 MET B N 1
ATOM 6717 C CA . MET B 1 235 ? 6.887 -10.602 2.688 1 96.56 235 MET B CA 1
ATOM 6718 C C . MET B 1 235 ? 6.371 -9.75 1.528 1 96.56 235 MET B C 1
ATOM 6720 O O . MET B 1 235 ? 5.379 -10.102 0.889 1 96.56 235 MET B O 1
ATOM 6724 N N . GLY B 1 236 ? 7.051 -8.664 1.271 1 94.88 236 GLY B N 1
ATOM 6725 C CA . GLY B 1 236 ? 6.594 -7.691 0.292 1 94.88 236 GLY B CA 1
ATOM 6726 C C . GLY B 1 236 ? 5.637 -6.668 0.871 1 94.88 236 GLY B C 1
ATOM 6727 O O . GLY B 1 236 ? 5.48 -6.578 2.09 1 94.88 236 GLY B O 1
ATOM 6728 N N . ASP B 1 237 ? 5.07 -5.84 -0.051 1 92.06 237 ASP B N 1
ATOM 6729 C CA . ASP B 1 237 ? 4.117 -4.816 0.368 1 92.06 237 ASP B CA 1
ATOM 6730 C C . ASP B 1 237 ? 2.92 -4.762 -0.58 1 92.06 237 ASP B C 1
ATOM 6732 O O . ASP B 1 237 ? 2.705 -5.684 -1.371 1 92.06 237 ASP B O 1
ATOM 6736 N N . SER B 1 238 ? 2.152 -3.76 -0.483 1 92.25 238 SER B N 1
ATOM 6737 C CA . SER B 1 238 ? 0.884 -3.652 -1.197 1 92.25 238 SER B CA 1
ATOM 6738 C C . SER B 1 238 ? 1.106 -3.5 -2.697 1 92.25 238 SER B C 1
ATOM 6740 O O . SER B 1 238 ? 0.179 -3.682 -3.49 1 92.25 238 SER B O 1
ATOM 6742 N N . PHE B 1 239 ? 2.33 -3.221 -3.127 1 93.75 239 PHE B N 1
ATOM 6743 C CA . PHE B 1 239 ? 2.631 -2.996 -4.535 1 93.75 239 PHE B CA 1
ATOM 6744 C C . PHE B 1 239 ? 3.453 -4.148 -5.105 1 93.75 239 PHE B C 1
ATOM 6746 O O . PHE B 1 239 ? 3.887 -4.098 -6.258 1 93.75 239 PHE B O 1
ATOM 6753 N N . SER B 1 240 ? 3.604 -5.18 -4.297 1 95.06 240 SER B N 1
ATOM 6754 C CA . SER B 1 240 ? 4.41 -6.316 -4.73 1 95.06 240 SER B CA 1
ATOM 6755 C C . SER B 1 240 ? 3.602 -7.258 -5.621 1 95.06 240 SER B C 1
ATOM 6757 O O . SER B 1 240 ? 2.371 -7.246 -5.59 1 95.06 240 SER B O 1
ATOM 6759 N N . GLN B 1 241 ? 4.297 -7.934 -6.445 1 95.94 241 GLN B N 1
ATOM 6760 C CA . GLN B 1 241 ? 3.816 -9.125 -7.137 1 95.94 241 GLN B CA 1
ATOM 6761 C C . GLN B 1 241 ? 4.785 -10.289 -6.961 1 95.94 241 GLN B C 1
ATOM 6763 O O . GLN B 1 241 ? 5.641 -10.531 -7.816 1 95.94 241 GLN B O 1
ATOM 6768 N N . MET B 1 242 ? 4.559 -11.016 -5.863 1 96.62 242 MET B N 1
ATOM 6769 C CA . MET B 1 242 ? 5.367 -12.211 -5.66 1 96.62 242 MET B CA 1
ATOM 6770 C C . MET B 1 242 ? 5.055 -13.266 -6.719 1 96.62 242 MET B C 1
ATOM 6772 O O . MET B 1 242 ? 4.078 -14.008 -6.594 1 96.62 242 MET B O 1
ATOM 6776 N N . HIS B 1 243 ? 5.844 -13.328 -7.707 1 96.19 243 HIS B N 1
ATOM 6777 C CA . HIS B 1 243 ? 5.504 -14.047 -8.93 1 96.19 243 HIS B CA 1
ATOM 6778 C C . HIS B 1 243 ? 5.906 -15.516 -8.836 1 96.19 243 HIS B C 1
ATOM 6780 O O . HIS B 1 243 ? 5.297 -16.281 -8.094 1 96.19 243 HIS B O 1
ATOM 6786 N N . ASP B 1 244 ? 7.09 -15.906 -9.352 1 98.19 244 ASP B N 1
ATOM 6787 C CA . ASP B 1 244 ? 7.57 -17.281 -9.281 1 98.19 244 ASP B CA 1
ATOM 6788 C C . ASP B 1 244 ? 8.5 -17.484 -8.086 1 98.19 244 ASP B C 1
ATOM 6790 O O . ASP B 1 244 ? 8.992 -16.5 -7.508 1 98.19 244 ASP B O 1
ATOM 6794 N N . LEU B 1 245 ? 8.648 -18.719 -7.68 1 98.69 245 LEU B N 1
ATOM 6795 C CA . LEU B 1 245 ? 9.547 -19.062 -6.582 1 98.69 245 LEU B CA 1
ATOM 6796 C C . LEU B 1 245 ? 10.359 -20.312 -6.914 1 98.69 245 LEU B C 1
ATOM 6798 O O . LEU B 1 245 ? 10.094 -20.984 -7.918 1 98.69 245 LEU B O 1
ATOM 6802 N N . LEU B 1 246 ? 11.367 -20.562 -6.094 1 98.81 246 LEU B N 1
ATOM 6803 C CA . LEU B 1 246 ? 12.25 -21.719 -6.246 1 98.81 246 LEU B CA 1
ATOM 6804 C C . LEU B 1 246 ? 12.633 -22.281 -4.883 1 98.81 246 LEU B C 1
ATOM 6806 O O . LEU B 1 246 ? 13.062 -21.547 -3.996 1 98.81 246 LEU B O 1
ATOM 6810 N N . PHE B 1 247 ? 12.312 -23.531 -4.672 1 98.69 247 PHE B N 1
ATOM 6811 C CA . PHE B 1 247 ? 12.977 -24.25 -3.592 1 98.69 247 PHE B CA 1
ATOM 6812 C C . PHE B 1 247 ? 14.352 -24.734 -4.035 1 98.69 247 PHE B C 1
ATOM 6814 O O . PHE B 1 247 ? 14.461 -25.625 -4.883 1 98.69 247 PHE B O 1
ATOM 6821 N N . HIS B 1 248 ? 15.359 -24.156 -3.498 1 98.75 248 HIS B N 1
ATOM 6822 C CA . HIS B 1 248 ? 16.734 -24.5 -3.871 1 98.75 248 HIS B CA 1
ATOM 6823 C C . HIS B 1 248 ? 17.188 -25.781 -3.195 1 98.75 248 HIS B C 1
ATOM 6825 O O . HIS B 1 248 ? 17.516 -25.781 -2.006 1 98.75 248 HIS B O 1
ATOM 6831 N N . LYS B 1 249 ? 17.328 -26.781 -3.928 1 96.94 249 LYS B N 1
ATOM 6832 C CA . LYS B 1 249 ? 17.531 -28.125 -3.398 1 96.94 249 LYS B CA 1
ATOM 6833 C C . LYS B 1 249 ? 18.891 -28.234 -2.705 1 96.94 249 LYS B C 1
ATOM 6835 O O . LYS B 1 249 ? 19.016 -28.922 -1.691 1 96.94 249 LYS B O 1
ATOM 6840 N N . LYS B 1 250 ? 19.844 -27.609 -3.197 1 96 250 LYS B N 1
ATOM 6841 C CA . LYS B 1 250 ? 21.203 -27.734 -2.67 1 96 250 LYS B CA 1
ATOM 6842 C C . LYS B 1 250 ? 21.312 -27.094 -1.29 1 96 250 LYS B C 1
ATOM 6844 O O . LYS B 1 250 ? 22.047 -27.594 -0.432 1 96 250 LYS B O 1
ATOM 6849 N N . THR B 1 251 ? 20.609 -25.969 -1.073 1 96.88 251 THR B N 1
ATOM 6850 C CA . THR B 1 251 ? 20.797 -25.25 0.178 1 96.88 251 THR B CA 1
ATOM 6851 C C . THR B 1 251 ? 19.594 -25.422 1.088 1 96.88 251 THR B C 1
ATOM 6853 O O . THR B 1 251 ? 19.672 -25.156 2.289 1 96.88 251 THR B O 1
ATOM 6856 N N . GLY B 1 252 ? 18.5 -25.797 0.561 1 97.69 252 GLY B N 1
ATOM 6857 C CA . GLY B 1 252 ? 17.266 -25.875 1.328 1 97.69 252 GLY B CA 1
ATOM 6858 C C . GLY B 1 252 ? 16.594 -24.531 1.521 1 97.69 252 GLY B C 1
ATOM 6859 O O . GLY B 1 252 ? 15.594 -24.438 2.234 1 97.69 252 GLY B O 1
ATOM 6860 N N . LEU B 1 253 ? 17.094 -23.469 0.882 1 98.69 253 LEU B N 1
ATOM 6861 C CA . LEU B 1 253 ? 16.516 -22.141 0.97 1 98.69 253 LEU B CA 1
ATOM 6862 C C . LEU B 1 253 ? 15.422 -21.953 -0.078 1 98.69 253 LEU B C 1
ATOM 6864 O O . LEU B 1 253 ? 15.367 -22.703 -1.06 1 98.69 253 LEU B O 1
ATOM 6868 N N . VAL B 1 254 ? 14.508 -21.031 0.191 1 98.88 254 VAL B N 1
ATOM 6869 C CA . VAL B 1 254 ? 13.461 -20.688 -0.763 1 98.88 254 VAL B CA 1
ATOM 6870 C C . VAL B 1 254 ? 13.695 -19.297 -1.324 1 98.88 254 VAL B C 1
ATOM 6872 O O . VAL B 1 254 ? 14.023 -18.359 -0.579 1 98.88 254 VAL B O 1
ATOM 6875 N N . TYR B 1 255 ? 13.656 -19.156 -2.611 1 98.88 255 TYR B N 1
ATOM 6876 C CA . TYR B 1 255 ? 13.773 -17.875 -3.299 1 98.88 255 TYR B CA 1
ATOM 6877 C C . TYR B 1 255 ? 12.438 -17.453 -3.893 1 98.88 255 TYR B C 1
ATOM 6879 O O . TYR B 1 255 ? 11.75 -18.266 -4.527 1 98.88 255 TYR B O 1
ATOM 6887 N N . VAL B 1 256 ? 11.984 -16.281 -3.654 1 98.75 256 VAL B N 1
ATOM 6888 C CA . VAL B 1 256 ? 10.75 -15.727 -4.199 1 98.75 256 VAL B CA 1
ATOM 6889 C C . VAL B 1 256 ? 11.062 -14.453 -4.992 1 98.75 256 VAL B C 1
ATOM 6891 O O . VAL B 1 256 ? 11.742 -13.555 -4.496 1 98.75 256 VAL B O 1
ATOM 6894 N N . GLY B 1 257 ? 10.57 -14.391 -6.223 1 98.44 257 GLY B N 1
ATOM 6895 C CA . GLY B 1 257 ? 10.805 -13.219 -7.055 1 98.44 257 GLY B CA 1
ATOM 6896 C C . GLY B 1 257 ? 9.664 -12.219 -7 1 98.44 257 GLY B C 1
ATOM 6897 O O . GLY B 1 257 ? 8.508 -12.57 -7.254 1 98.44 257 GLY B O 1
ATOM 6898 N N . ASP B 1 258 ? 9.945 -10.984 -6.617 1 97.25 258 ASP B N 1
ATOM 6899 C CA . ASP B 1 258 ? 9.016 -9.867 -6.75 1 97.25 258 ASP B CA 1
ATOM 6900 C C . ASP B 1 258 ? 9.164 -9.188 -8.109 1 97.25 258 ASP B C 1
ATOM 6902 O O . ASP B 1 258 ? 10.047 -8.336 -8.289 1 97.25 258 ASP B O 1
ATOM 6906 N N . ASN B 1 259 ? 8.312 -9.461 -9.023 1 96.94 259 ASN B N 1
ATOM 6907 C CA . ASN B 1 259 ? 8.438 -9.117 -10.438 1 96.94 259 ASN B CA 1
ATOM 6908 C C . ASN B 1 259 ? 8.438 -7.605 -10.648 1 96.94 259 ASN B C 1
ATOM 6910 O O . ASN B 1 259 ? 9.273 -7.082 -11.391 1 96.94 259 ASN B O 1
ATOM 6914 N N . ILE B 1 260 ? 7.629 -6.875 -10.008 1 94.31 260 ILE B N 1
ATOM 6915 C CA . ILE B 1 260 ? 7.434 -5.469 -10.352 1 94.31 260 ILE B CA 1
ATOM 6916 C C . ILE B 1 260 ? 8.367 -4.598 -9.508 1 94.31 260 ILE B C 1
ATOM 6918 O O . ILE B 1 260 ? 8.453 -3.389 -9.727 1 94.31 260 ILE B O 1
ATOM 6922 N N . GLN B 1 261 ? 9.125 -5.242 -8.562 1 95.25 261 GLN B N 1
ATOM 6923 C CA . GLN B 1 261 ? 10.07 -4.488 -7.75 1 95.25 261 GLN B CA 1
ATOM 6924 C C . GLN B 1 261 ? 11.508 -4.934 -8.016 1 95.25 261 GLN B C 1
ATOM 6926 O O . GLN B 1 261 ? 12.453 -4.352 -7.484 1 95.25 261 GLN B O 1
ATOM 6931 N N . ASP B 1 262 ? 11.719 -5.961 -8.852 1 97.38 262 ASP B N 1
ATOM 6932 C CA . ASP B 1 262 ? 13.023 -6.516 -9.195 1 97.38 262 ASP B CA 1
ATOM 6933 C C . ASP B 1 262 ? 13.805 -6.898 -7.945 1 97.38 262 ASP B C 1
ATOM 6935 O O . ASP B 1 262 ? 14.984 -6.551 -7.816 1 97.38 262 ASP B O 1
ATOM 6939 N N . ARG B 1 263 ? 13.148 -7.578 -7.051 1 97.81 263 ARG B N 1
ATOM 6940 C CA . ARG B 1 263 ? 13.781 -8.016 -5.812 1 97.81 263 ARG B CA 1
ATOM 6941 C C . ARG B 1 263 ? 13.68 -9.531 -5.652 1 97.81 263 ARG B C 1
ATOM 6943 O O . ARG B 1 263 ? 12.617 -10.117 -5.863 1 97.81 263 ARG B O 1
ATOM 6950 N N . LEU B 1 264 ? 14.766 -10.148 -5.387 1 98.69 264 LEU B N 1
ATOM 6951 C CA . LEU B 1 264 ? 14.859 -11.57 -5.09 1 98.69 264 LEU B CA 1
ATOM 6952 C C . LEU B 1 264 ? 14.953 -11.812 -3.584 1 98.69 264 LEU B C 1
ATOM 6954 O O . LEU B 1 264 ? 15.953 -11.453 -2.955 1 98.69 264 LEU B O 1
ATOM 6958 N N . TRP B 1 265 ? 13.953 -12.414 -3.004 1 98.62 265 TRP B N 1
ATOM 6959 C CA . TRP B 1 265 ? 13.906 -12.734 -1.582 1 98.62 265 TRP B CA 1
ATOM 6960 C C . TRP B 1 265 ? 14.492 -14.125 -1.321 1 98.62 265 TRP B C 1
ATOM 6962 O O . TRP B 1 265 ? 14.133 -15.086 -1.999 1 98.62 265 TRP B O 1
ATOM 6972 N N . GLU B 1 266 ? 15.391 -14.211 -0.431 1 98.81 266 GLU B N 1
ATOM 6973 C CA . GLU B 1 266 ? 15.953 -15.469 0.059 1 98.81 266 GLU B CA 1
ATOM 6974 C C . GLU B 1 266 ? 15.539 -15.734 1.504 1 98.81 266 GLU B C 1
ATOM 6976 O O . GLU B 1 266 ? 15.734 -14.883 2.377 1 98.81 266 GLU B O 1
ATOM 6981 N N . ILE B 1 267 ? 14.977 -16.922 1.749 1 98.75 267 ILE B N 1
ATOM 6982 C CA . ILE B 1 267 ? 14.539 -17.188 3.115 1 98.75 267 ILE B CA 1
ATOM 6983 C C . ILE B 1 267 ? 14.875 -18.625 3.494 1 98.75 267 ILE B C 1
ATOM 6985 O O . ILE B 1 267 ? 14.727 -19.531 2.68 1 98.75 267 ILE B O 1
ATOM 6989 N N . ASN B 1 268 ? 15.367 -18.828 4.68 1 98.69 268 ASN B N 1
ATOM 6990 C CA . ASN B 1 268 ? 15.461 -20.141 5.312 1 98.69 268 ASN B CA 1
ATOM 6991 C C . ASN B 1 268 ? 14.164 -20.516 6.023 1 98.69 268 ASN B C 1
ATOM 6993 O O . ASN B 1 268 ? 13.852 -19.969 7.086 1 98.69 268 ASN B O 1
ATOM 6997 N N . PRO B 1 269 ? 13.414 -21.391 5.453 1 97.62 269 PRO B N 1
ATOM 6998 C CA . PRO B 1 269 ? 12.094 -21.656 6.027 1 97.62 269 PRO B CA 1
ATOM 6999 C C . PRO B 1 269 ? 12.172 -22.281 7.418 1 97.62 269 PRO B C 1
ATOM 7001 O O . PRO B 1 269 ? 11.18 -22.297 8.148 1 97.62 269 PRO B O 1
ATOM 7004 N N . ASN B 1 270 ? 13.289 -22.781 7.871 1 96.94 270 ASN B N 1
ATOM 7005 C CA . ASN B 1 270 ? 13.422 -23.375 9.195 1 96.94 270 ASN B CA 1
ATOM 7006 C C . ASN B 1 270 ? 13.625 -22.328 10.273 1 96.94 270 ASN B C 1
ATOM 7008 O O . ASN B 1 270 ? 13.234 -22.531 11.422 1 96.94 270 ASN B O 1
ATOM 7012 N N . THR B 1 271 ? 14.242 -21.188 9.883 1 97.25 271 THR B N 1
ATOM 7013 C CA . THR B 1 271 ? 14.609 -20.203 10.906 1 97.25 271 THR B CA 1
ATOM 7014 C C . THR B 1 271 ? 13.891 -18.891 10.672 1 97.25 271 THR B C 1
ATOM 7016 O O . THR B 1 271 ? 13.789 -18.062 11.586 1 97.25 271 THR B O 1
ATOM 7019 N N . GLY B 1 272 ? 13.492 -18.672 9.461 1 97.62 272 GLY B N 1
ATOM 7020 C CA . GLY B 1 272 ? 12.906 -17.375 9.109 1 97.62 272 GLY B CA 1
ATOM 7021 C C . GLY B 1 272 ? 13.938 -16.344 8.695 1 97.62 272 GLY B C 1
ATOM 7022 O O . GLY B 1 272 ? 13.586 -15.219 8.336 1 97.62 272 GLY B O 1
ATOM 7023 N N . LYS B 1 273 ? 15.25 -16.703 8.727 1 98.12 273 LYS B N 1
ATOM 7024 C CA . LYS B 1 273 ? 16.297 -15.789 8.289 1 98.12 273 LYS B CA 1
ATOM 7025 C C . LYS B 1 273 ? 16.125 -15.406 6.824 1 98.12 273 LYS B C 1
ATOM 7027 O O . LYS B 1 273 ? 15.938 -16.281 5.969 1 98.12 273 LYS B O 1
ATOM 7032 N N . THR B 1 274 ? 16.141 -14.117 6.527 1 98.31 274 THR B N 1
ATOM 7033 C CA . THR B 1 274 ? 15.789 -13.625 5.203 1 98.31 274 THR B CA 1
ATOM 7034 C C . THR B 1 274 ? 16.766 -12.547 4.746 1 98.31 274 THR B C 1
ATOM 7036 O O . THR B 1 274 ? 17.25 -11.75 5.555 1 98.31 274 THR B O 1
ATOM 7039 N N . VAL B 1 275 ? 17.094 -12.547 3.492 1 98.25 275 VAL B N 1
ATOM 7040 C CA . VAL B 1 275 ? 17.875 -11.523 2.814 1 98.25 275 VAL B CA 1
ATOM 7041 C C . VAL B 1 275 ? 17.219 -11.172 1.479 1 98.25 275 VAL B C 1
ATOM 7043 O O . VAL B 1 275 ? 16.672 -12.047 0.804 1 98.25 275 VAL B O 1
ATOM 7046 N N . VAL B 1 276 ? 17.266 -9.938 1.123 1 98.19 276 VAL B N 1
ATOM 7047 C CA . VAL B 1 276 ? 16.703 -9.492 -0.149 1 98.19 276 VAL B CA 1
ATOM 7048 C C . VAL B 1 276 ? 17.812 -8.945 -1.04 1 98.19 276 VAL B C 1
ATOM 7050 O O . VAL B 1 276 ? 18.703 -8.242 -0.565 1 98.19 276 VAL B O 1
ATOM 7053 N N . TYR B 1 277 ? 17.781 -9.281 -2.355 1 98.31 277 TYR B N 1
ATOM 7054 C CA . TYR B 1 277 ? 18.734 -8.789 -3.352 1 98.31 277 TYR B CA 1
ATOM 7055 C C . TYR B 1 277 ? 18 -8.047 -4.465 1 98.31 277 TYR B C 1
ATOM 7057 O O . TYR B 1 277 ? 16.953 -8.477 -4.93 1 98.31 277 TYR B O 1
ATOM 7065 N N . LYS B 1 278 ? 18.531 -6.977 -4.871 1 96.56 278 LYS B N 1
ATOM 7066 C CA . LYS B 1 278 ? 18.031 -6.289 -6.059 1 96.56 278 LYS B CA 1
ATOM 7067 C C . LYS B 1 278 ? 18.688 -6.828 -7.324 1 96.56 278 LYS B C 1
ATOM 7069 O O . LYS B 1 278 ? 19.922 -6.891 -7.41 1 96.56 278 LYS B O 1
ATOM 7074 N N . VAL B 1 279 ? 17.875 -7.23 -8.258 1 97.75 279 VAL B N 1
ATOM 7075 C CA . VAL B 1 279 ? 18.453 -7.648 -9.539 1 97.75 279 VAL B CA 1
ATOM 7076 C C . VAL B 1 279 ? 19.031 -6.441 -10.258 1 97.75 279 VAL B C 1
ATOM 7078 O O . VAL B 1 279 ? 18.344 -5.449 -10.492 1 97.75 279 VAL B O 1
ATOM 7081 N N . PRO B 1 280 ? 20.25 -6.531 -10.648 1 96.5 280 PRO B N 1
ATOM 7082 C CA . PRO B 1 280 ? 20.906 -5.344 -11.211 1 96.5 280 PRO B CA 1
ATOM 7083 C C . PRO B 1 280 ? 20.359 -4.973 -12.586 1 96.5 280 PRO B C 1
ATOM 7085 O O . PRO B 1 280 ? 20.047 -5.852 -13.391 1 96.5 280 PRO B O 1
ATOM 7088 N N . LYS B 1 281 ? 20.297 -3.736 -12.789 1 95.06 281 LYS B N 1
ATOM 7089 C CA . LYS B 1 281 ? 20 -3.221 -14.125 1 95.06 281 LYS B CA 1
ATOM 7090 C C . LYS B 1 281 ? 21.281 -2.824 -14.859 1 95.06 281 LYS B C 1
ATOM 7092 O O . LYS B 1 281 ? 22.312 -2.578 -14.234 1 95.06 281 LYS B O 1
ATOM 7097 N N . GLN B 1 282 ? 21.203 -2.818 -16.125 1 95 282 GLN B N 1
ATOM 7098 C CA . GLN B 1 282 ? 22.266 -2.207 -16.938 1 95 282 GLN B CA 1
ATOM 7099 C C . GLN B 1 282 ? 22.094 -0.693 -17.016 1 95 282 GLN B C 1
ATOM 7101 O O . GLN B 1 282 ? 20.984 -0.182 -16.828 1 95 282 GLN B O 1
ATOM 7106 N N . PRO B 1 283 ? 23.156 0.015 -17.234 1 89.56 283 PRO B N 1
ATOM 7107 C CA . PRO B 1 283 ? 23.078 1.478 -17.266 1 89.56 283 PRO B CA 1
ATOM 7108 C C . PRO B 1 283 ? 22.031 1.998 -18.25 1 89.56 283 PRO B C 1
ATOM 7110 O O . PRO B 1 283 ? 21.406 3.027 -18 1 89.56 283 PRO B O 1
ATOM 7113 N N . GLU B 1 284 ? 21.797 1.218 -19.281 1 89.38 284 GLU B N 1
ATOM 7114 C CA . GLU B 1 284 ? 20.906 1.694 -20.344 1 89.38 284 GLU B CA 1
ATOM 7115 C C . GLU B 1 284 ? 19.469 1.271 -20.062 1 89.38 284 GLU B C 1
ATOM 7117 O O . GLU B 1 284 ? 18.547 1.697 -20.766 1 89.38 284 GLU B O 1
ATOM 7122 N N . ASP B 1 285 ? 19.281 0.457 -19.062 1 92.81 285 ASP B N 1
ATOM 7123 C CA . ASP B 1 285 ? 17.938 0.001 -18.766 1 92.81 285 ASP B CA 1
ATOM 7124 C C . ASP B 1 285 ? 17.078 1.149 -18.234 1 92.81 285 ASP B C 1
ATOM 7126 O O . ASP B 1 285 ? 17.516 1.932 -17.391 1 92.81 285 ASP B O 1
ATOM 7130 N N . GLU B 1 286 ? 15.891 1.246 -18.766 1 86.81 286 GLU B N 1
ATOM 7131 C CA . GLU B 1 286 ? 14.961 2.273 -18.328 1 86.81 286 GLU B CA 1
ATOM 7132 C C . GLU B 1 286 ? 13.867 1.683 -17.438 1 86.81 286 GLU B C 1
ATOM 7134 O O . GLU B 1 286 ? 13.633 0.472 -17.453 1 86.81 286 GLU B O 1
ATOM 7139 N N . LEU B 1 287 ? 13.25 2.564 -16.688 1 88.12 287 LEU B N 1
ATOM 7140 C CA . LEU B 1 287 ? 12.117 2.137 -15.867 1 88.12 287 LEU B CA 1
ATOM 7141 C C . LEU B 1 287 ? 11.016 1.55 -16.734 1 88.12 287 LEU B C 1
ATOM 7143 O O . LEU B 1 287 ? 10.609 2.162 -17.734 1 88.12 287 LEU B O 1
ATOM 7147 N N . GLY B 1 288 ? 10.625 0.354 -16.438 1 90.12 288 GLY B N 1
ATOM 7148 C CA . GLY B 1 288 ? 9.664 -0.359 -17.266 1 90.12 288 GLY B CA 1
ATOM 7149 C C . GLY B 1 288 ? 10.305 -1.21 -18.344 1 90.12 288 GLY B C 1
ATOM 7150 O O . GLY B 1 288 ? 9.609 -1.915 -19.078 1 90.12 288 GLY B O 1
ATOM 7151 N N . GLY B 1 289 ? 11.633 -1.118 -18.453 1 91.81 289 GLY B N 1
ATOM 7152 C CA . GLY B 1 289 ? 12.391 -1.92 -19.391 1 91.81 289 GLY B CA 1
ATOM 7153 C C . GLY B 1 289 ? 12.008 -1.659 -20.844 1 91.81 289 GLY B C 1
ATOM 7154 O O . GLY B 1 289 ? 11.844 -0.507 -21.25 1 91.81 289 GLY B O 1
ATOM 7155 N N . LEU B 1 290 ? 11.875 -2.723 -21.609 1 90.38 290 LEU B N 1
ATOM 7156 C CA . LEU B 1 290 ? 11.594 -2.633 -23.047 1 90.38 290 LEU B CA 1
ATOM 7157 C C . LEU B 1 290 ? 10.109 -2.393 -23.297 1 90.38 290 LEU B C 1
ATOM 7159 O O . LEU B 1 290 ? 9.703 -2.168 -24.438 1 90.38 290 LEU B O 1
ATOM 7163 N N . LEU B 1 291 ? 9.297 -2.391 -22.219 1 88.69 291 LEU B N 1
ATOM 7164 C CA . LEU B 1 291 ? 7.867 -2.129 -22.312 1 88.69 291 LEU B CA 1
ATOM 7165 C C . LEU B 1 291 ? 7.441 -1.066 -21.312 1 88.69 291 LEU B C 1
ATOM 7167 O O . LEU B 1 291 ? 6.52 -1.285 -20.516 1 88.69 291 LEU B O 1
ATOM 7171 N N . PRO B 1 292 ? 7.969 0.09 -21.328 1 80.44 292 PRO B N 1
ATOM 7172 C CA . PRO B 1 292 ? 7.707 1.097 -20.297 1 80.44 292 PRO B CA 1
ATOM 7173 C C . PRO B 1 292 ? 6.258 1.567 -20.281 1 80.44 292 PRO B C 1
ATOM 7175 O O . PRO B 1 292 ? 5.758 2.021 -19.25 1 80.44 292 PRO B O 1
ATOM 7178 N N . GLY B 1 293 ? 5.633 1.447 -21.344 1 77.69 293 GLY B N 1
ATOM 7179 C CA . GLY B 1 293 ? 4.254 1.902 -21.422 1 77.69 293 GLY B CA 1
ATOM 7180 C C . GLY B 1 293 ? 3.293 1.055 -20.609 1 77.69 293 GLY B C 1
ATOM 7181 O O . GLY B 1 293 ? 2.229 1.527 -20.219 1 77.69 293 GLY B O 1
ATOM 7182 N N . ARG B 1 294 ? 3.627 -0.108 -20.297 1 82.69 294 ARG B N 1
ATOM 7183 C CA . ARG B 1 294 ? 2.746 -1.077 -19.656 1 82.69 294 ARG B CA 1
ATOM 7184 C C . ARG B 1 294 ? 2.377 -0.625 -18.234 1 82.69 294 ARG B C 1
ATOM 7186 O O . ARG B 1 294 ? 1.219 -0.736 -17.828 1 82.69 294 ARG B O 1
ATOM 7193 N N . LEU B 1 295 ? 3.357 -0.073 -17.516 1 81.31 295 LEU B N 1
ATOM 7194 C CA . LEU B 1 295 ? 3.115 0.271 -16.125 1 81.31 295 LEU B CA 1
ATOM 7195 C C . LEU B 1 295 ? 3.178 1.781 -15.914 1 81.31 295 LEU B C 1
ATOM 7197 O O . LEU B 1 295 ? 3.416 2.25 -14.805 1 81.31 295 LEU B O 1
ATOM 7201 N N . ARG B 1 296 ? 2.912 2.471 -16.953 1 74.81 296 ARG B N 1
ATOM 7202 C CA . ARG B 1 296 ? 3.023 3.924 -16.891 1 74.81 296 ARG B CA 1
ATOM 7203 C C . ARG B 1 296 ? 2.027 4.512 -15.898 1 74.81 296 ARG B C 1
ATOM 7205 O O . ARG B 1 296 ? 2.33 5.488 -15.211 1 74.81 296 ARG B O 1
ATOM 7212 N N . SER B 1 297 ? 0.865 3.865 -15.82 1 74.19 297 SER B N 1
ATOM 7213 C CA . SER B 1 297 ? -0.185 4.414 -14.969 1 74.19 297 SER B CA 1
ATOM 7214 C C . SER B 1 297 ? -0.221 3.717 -13.617 1 74.19 297 SER B C 1
ATOM 7216 O O . SER B 1 297 ? -1.043 4.051 -12.758 1 74.19 297 SER B O 1
ATOM 7218 N N . PHE B 1 298 ? 0.639 2.781 -13.469 1 83.69 298 PHE B N 1
ATOM 7219 C CA . PHE B 1 298 ? 0.682 2.111 -12.172 1 83.69 298 PHE B CA 1
ATOM 7220 C C . PHE B 1 298 ? 1.439 2.953 -11.156 1 83.69 298 PHE B C 1
ATOM 7222 O O . PHE B 1 298 ? 2.482 3.529 -11.469 1 83.69 298 PHE B O 1
ATOM 7229 N N . GLN B 1 299 ? 0.977 3.047 -10.039 1 78.94 299 GLN B N 1
ATOM 7230 C CA . GLN B 1 299 ? 1.316 4.113 -9.102 1 78.94 299 GLN B CA 1
ATOM 7231 C C . GLN B 1 299 ? 2.736 3.941 -8.57 1 78.94 299 GLN B C 1
ATOM 7233 O O . GLN B 1 299 ? 3.424 4.926 -8.297 1 78.94 299 GLN B O 1
ATOM 7238 N N . LYS B 1 300 ? 3.107 2.719 -8.273 1 85.88 300 LYS B N 1
ATOM 7239 C CA . LYS B 1 300 ? 4.426 2.502 -7.688 1 85.88 300 LYS B CA 1
ATOM 7240 C C . LYS B 1 300 ? 5.031 1.186 -8.164 1 85.88 300 LYS B C 1
ATOM 7242 O O . LYS B 1 300 ? 4.586 0.109 -7.766 1 85.88 300 LYS B O 1
ATOM 7247 N N . HIS B 1 301 ? 6.082 1.33 -8.984 1 87.06 301 HIS B N 1
ATOM 7248 C CA . HIS B 1 301 ? 6.906 0.187 -9.359 1 87.06 301 HIS B CA 1
ATOM 7249 C C . HIS B 1 301 ? 8.367 0.595 -9.531 1 87.06 301 HIS B C 1
ATOM 7251 O O . HIS B 1 301 ? 8.672 1.781 -9.68 1 87.06 301 HIS B O 1
ATOM 7257 N N . GLU B 1 302 ? 9.266 -0.37 -9.383 1 89.19 302 GLU B N 1
ATOM 7258 C CA . GLU B 1 302 ? 10.703 -0.15 -9.531 1 89.19 302 GLU B CA 1
ATOM 7259 C C . GLU B 1 302 ? 11.32 -1.175 -10.484 1 89.19 302 GLU B C 1
ATOM 7261 O O . GLU B 1 302 ? 12.461 -1.599 -10.289 1 89.19 302 GLU B O 1
ATOM 7266 N N . THR B 1 303 ? 10.539 -1.548 -11.453 1 93.69 303 THR B N 1
ATOM 7267 C CA . THR B 1 303 ? 11.016 -2.635 -12.305 1 93.69 303 THR B CA 1
ATOM 7268 C C . THR B 1 303 ? 11.758 -2.086 -13.523 1 93.69 303 THR B C 1
ATOM 7270 O O . THR B 1 303 ? 11.242 -1.236 -14.242 1 93.69 303 THR B O 1
ATOM 7273 N N . TYR B 1 304 ? 12.969 -2.516 -13.703 1 94.56 304 TYR B N 1
ATOM 7274 C CA . TYR B 1 304 ? 13.812 -2.236 -14.859 1 94.56 304 TYR B CA 1
ATOM 7275 C C . TYR B 1 304 ? 14.047 -3.496 -15.68 1 94.56 304 TYR B C 1
ATOM 7277 O O . TYR B 1 304 ? 14.289 -3.422 -16.891 1 94.56 304 TYR B O 1
ATOM 7285 N N . VAL B 1 305 ? 13.961 -4.633 -15.008 1 96.56 305 VAL B N 1
ATOM 7286 C CA . VAL B 1 305 ? 14.359 -5.859 -15.695 1 96.56 305 VAL B CA 1
ATOM 7287 C C . VAL B 1 305 ? 13.172 -6.824 -15.75 1 96.56 305 VAL B C 1
ATOM 7289 O O . VAL B 1 305 ? 13.055 -7.613 -16.688 1 96.56 305 VAL B O 1
ATOM 7292 N N . GLY B 1 306 ? 12.328 -6.828 -14.742 1 97.12 306 GLY B N 1
ATOM 7293 C CA . GLY B 1 306 ? 11.172 -7.715 -14.734 1 97.12 306 GLY B CA 1
ATOM 7294 C C . GLY B 1 306 ? 11.516 -9.133 -14.328 1 97.12 306 GLY B C 1
ATOM 7295 O O . GLY B 1 306 ? 11.312 -10.078 -15.094 1 97.12 306 GLY B O 1
ATOM 7296 N N . LEU B 1 307 ? 11.977 -9.297 -13.078 1 97.88 307 LEU B N 1
ATOM 7297 C CA . LEU B 1 307 ? 12.266 -10.617 -12.531 1 97.88 307 LEU B CA 1
ATOM 7298 C C . LEU B 1 307 ? 11.031 -11.516 -12.594 1 97.88 307 LEU B C 1
ATOM 7300 O O . LEU B 1 307 ? 9.984 -11.18 -12.031 1 97.88 307 LEU B O 1
ATOM 7304 N N . HIS B 1 308 ? 11.195 -12.688 -13.227 1 97.94 308 HIS B N 1
ATOM 7305 C CA . HIS B 1 308 ? 9.977 -13.438 -13.523 1 97.94 308 HIS B CA 1
ATOM 7306 C C . HIS B 1 308 ? 10.086 -14.875 -13.039 1 97.94 308 HIS B C 1
ATOM 7308 O O . HIS B 1 308 ? 9.664 -15.195 -11.93 1 97.94 308 HIS B O 1
ATOM 7314 N N . SER B 1 309 ? 10.766 -15.773 -13.719 1 98.56 309 SER B N 1
ATOM 7315 C CA . SER B 1 309 ? 10.867 -17.203 -13.43 1 98.56 309 SER B CA 1
ATOM 7316 C C . SER B 1 309 ? 12.258 -17.578 -12.938 1 98.56 309 SER B C 1
ATOM 7318 O O . SER B 1 309 ? 13.227 -16.844 -13.195 1 98.56 309 SER B O 1
ATOM 7320 N N . LEU B 1 310 ? 12.367 -18.656 -12.172 1 98.75 310 LEU B N 1
ATOM 7321 C CA . LEU B 1 310 ? 13.609 -19.141 -11.586 1 98.75 310 LEU B CA 1
ATOM 7322 C C . LEU B 1 310 ? 13.789 -20.625 -11.82 1 98.75 310 LEU B C 1
ATOM 7324 O O . LEU B 1 310 ? 12.82 -21.391 -11.781 1 98.75 310 LEU B O 1
ATOM 7328 N N . ALA B 1 311 ? 15 -21.062 -12.016 1 98.69 311 ALA B N 1
ATOM 7329 C CA . ALA B 1 311 ? 15.344 -22.469 -12.117 1 98.69 311 ALA B CA 1
ATOM 7330 C C . ALA B 1 311 ? 16.766 -22.734 -11.602 1 98.69 311 ALA B C 1
ATOM 7332 O O . ALA B 1 311 ? 17.641 -21.875 -11.734 1 98.69 311 ALA B O 1
ATOM 7333 N N . GLU B 1 312 ? 16.969 -23.844 -11.062 1 98.62 312 GLU B N 1
ATOM 7334 C CA . GLU B 1 312 ? 18.25 -24.203 -10.453 1 98.62 312 GLU B CA 1
ATOM 7335 C C . GLU B 1 312 ? 19.078 -25.094 -11.383 1 98.62 312 GLU B C 1
ATOM 7337 O O . GLU B 1 312 ? 18.562 -26.094 -11.898 1 98.62 312 GLU B O 1
ATOM 7342 N N . SER B 1 313 ? 20.344 -24.766 -11.547 1 98.38 313 SER B N 1
ATOM 7343 C CA . SER B 1 313 ? 21.281 -25.641 -12.242 1 98.38 313 SER B CA 1
ATOM 7344 C C . SER B 1 313 ? 21.531 -26.906 -11.445 1 98.38 313 SER B C 1
ATOM 7346 O O . SER B 1 313 ? 21.906 -26.844 -10.273 1 98.38 313 SER B O 1
ATOM 7348 N N . PRO B 1 314 ? 21.406 -28.047 -12.094 1 95.88 314 PRO B N 1
ATOM 7349 C CA . PRO B 1 314 ? 21.703 -29.281 -11.383 1 95.88 314 PRO B CA 1
ATOM 7350 C C . PRO B 1 314 ? 23.203 -29.5 -11.164 1 95.88 314 PRO B C 1
ATOM 7352 O O . PRO B 1 314 ? 23.594 -30.375 -10.398 1 95.88 314 PRO B O 1
ATOM 7355 N N . ILE B 1 315 ? 24 -28.719 -11.812 1 96.38 315 ILE B N 1
ATOM 7356 C CA . ILE B 1 315 ? 25.438 -28.922 -11.789 1 96.38 315 ILE B CA 1
ATOM 7357 C C . ILE B 1 315 ? 26.047 -28.156 -10.609 1 96.38 315 ILE B C 1
ATOM 7359 O O . ILE B 1 315 ? 26.734 -28.75 -9.766 1 96.38 315 ILE B O 1
ATOM 7363 N N . ASP B 1 316 ? 25.703 -26.875 -10.461 1 97.31 316 ASP B N 1
ATOM 7364 C CA . ASP B 1 316 ? 26.406 -26.094 -9.461 1 97.31 316 ASP B CA 1
ATOM 7365 C C . ASP B 1 316 ? 25.422 -25.375 -8.539 1 97.31 316 ASP B C 1
ATOM 7367 O O . ASP B 1 316 ? 25.844 -24.656 -7.621 1 97.31 316 ASP B O 1
ATOM 7371 N N . GLY B 1 317 ? 24.172 -25.469 -8.773 1 98.06 317 GLY B N 1
ATOM 7372 C CA . GLY B 1 317 ? 23.172 -24.875 -7.91 1 98.06 317 GLY B CA 1
ATOM 7373 C C . GLY B 1 317 ? 22.906 -23.422 -8.227 1 98.06 317 GLY B C 1
ATOM 7374 O O . GLY B 1 317 ? 22.094 -22.781 -7.555 1 98.06 317 GLY B O 1
ATOM 7375 N N . HIS B 1 318 ? 23.516 -22.859 -9.25 1 98.69 318 HIS B N 1
ATOM 7376 C CA . HIS B 1 318 ? 23.203 -21.484 -9.641 1 98.69 318 HIS B CA 1
ATOM 7377 C C . HIS B 1 318 ? 21.734 -21.359 -10.055 1 98.69 318 HIS B C 1
ATOM 7379 O O . HIS B 1 318 ? 21.125 -22.328 -10.508 1 98.69 318 HIS B O 1
ATOM 7385 N N . ILE B 1 319 ? 21.234 -20.188 -9.812 1 98.88 319 ILE B N 1
ATOM 7386 C CA . ILE B 1 319 ? 19.828 -19.922 -10.141 1 98.88 319 ILE B CA 1
ATOM 7387 C C . ILE B 1 319 ? 19.75 -19.047 -11.391 1 98.88 319 ILE B C 1
ATOM 7389 O O . ILE B 1 319 ? 20.359 -17.969 -11.438 1 98.88 319 ILE B O 1
ATOM 7393 N N . PHE B 1 320 ? 19.078 -19.516 -12.383 1 98.81 320 PHE B N 1
ATOM 7394 C CA . PHE B 1 320 ? 18.844 -18.734 -13.586 1 98.81 320 PHE B CA 1
ATOM 7395 C C . PHE B 1 320 ? 17.453 -18.094 -13.539 1 98.81 320 PHE B C 1
ATOM 7397 O O . PHE B 1 320 ? 16.484 -18.703 -13.086 1 98.81 320 PHE B O 1
ATOM 7404 N N . ILE B 1 321 ? 17.438 -16.828 -13.969 1 98.75 321 ILE B N 1
ATOM 7405 C CA . ILE B 1 321 ? 16.25 -15.984 -13.852 1 98.75 321 ILE B CA 1
ATOM 7406 C C . ILE B 1 321 ? 15.93 -15.359 -15.203 1 98.75 321 ILE B C 1
ATOM 7408 O O . ILE B 1 321 ? 16.828 -14.938 -15.93 1 98.75 321 ILE B O 1
ATOM 7412 N N . THR B 1 322 ? 14.656 -15.367 -15.531 1 98.56 322 THR B N 1
ATOM 7413 C CA . THR B 1 322 ? 14.242 -14.617 -16.719 1 98.56 322 THR B CA 1
ATOM 7414 C C . THR B 1 322 ? 13.844 -13.195 -16.328 1 98.56 322 THR B C 1
ATOM 7416 O O . THR B 1 322 ? 12.922 -12.992 -15.539 1 98.56 322 THR B O 1
ATOM 7419 N N . PRO B 1 323 ? 14.562 -12.188 -16.797 1 97.69 323 PRO B N 1
ATOM 7420 C CA . PRO B 1 323 ? 14.078 -10.805 -16.75 1 97.69 323 PRO B CA 1
ATOM 7421 C C . PRO B 1 323 ? 13.18 -10.453 -17.922 1 97.69 323 PRO B C 1
ATOM 7423 O O . PRO B 1 323 ? 13.672 -10.062 -18.984 1 97.69 323 PRO B O 1
ATOM 7426 N N . SER B 1 324 ? 11.93 -10.461 -17.766 1 97.12 324 SER B N 1
ATOM 7427 C CA . SER B 1 324 ? 10.945 -10.453 -18.828 1 97.12 324 SER B CA 1
ATOM 7428 C C . SER B 1 324 ? 11.008 -9.156 -19.641 1 97.12 324 SER B C 1
ATOM 7430 O O . SER B 1 324 ? 10.602 -9.117 -20.797 1 97.12 324 SER B O 1
ATOM 7432 N N . LEU B 1 325 ? 11.578 -8.133 -19.047 1 96.31 325 LEU B N 1
ATOM 7433 C CA . LEU B 1 325 ? 11.547 -6.836 -19.719 1 96.31 325 LEU B CA 1
ATOM 7434 C C . LEU B 1 325 ? 12.891 -6.539 -20.391 1 96.31 325 LEU B C 1
ATOM 7436 O O . LEU B 1 325 ? 13.18 -5.391 -20.719 1 96.31 325 LEU B O 1
ATOM 7440 N N . GLN B 1 326 ? 13.703 -7.562 -20.469 1 96.75 326 GLN B N 1
ATOM 7441 C CA . GLN B 1 326 ? 15.023 -7.371 -21.062 1 96.75 326 GLN B CA 1
ATOM 7442 C C . GLN B 1 326 ? 15.391 -8.547 -21.969 1 96.75 326 GLN B C 1
ATOM 7444 O O . GLN B 1 326 ? 14.703 -9.57 -21.969 1 96.75 326 GLN B O 1
ATOM 7449 N N . LYS B 1 327 ? 16.484 -8.375 -22.734 1 96.19 327 LYS B N 1
ATOM 7450 C CA . LYS B 1 327 ? 17 -9.406 -23.625 1 96.19 327 LYS B CA 1
ATOM 7451 C C . LYS B 1 327 ? 18.25 -10.062 -23.031 1 96.19 327 LYS B C 1
ATOM 7453 O O . LYS B 1 327 ? 19.344 -9.961 -23.594 1 96.19 327 LYS B O 1
ATOM 7458 N N . ARG B 1 328 ? 18.047 -10.758 -22.016 1 97.81 328 ARG B N 1
ATOM 7459 C CA . ARG B 1 328 ? 19.125 -11.492 -21.359 1 97.81 328 ARG B CA 1
ATOM 7460 C C . ARG B 1 328 ? 18.562 -12.562 -20.438 1 97.81 328 ARG B C 1
ATOM 7462 O O . ARG B 1 328 ? 17.359 -12.602 -20.172 1 97.81 328 ARG B O 1
ATOM 7469 N N . ILE B 1 329 ? 19.344 -13.469 -20.016 1 98.31 329 ILE B N 1
ATOM 7470 C CA . ILE B 1 329 ? 19.125 -14.375 -18.891 1 98.31 329 ILE B CA 1
ATOM 7471 C C . ILE B 1 329 ? 20.047 -13.992 -17.734 1 98.31 329 ILE B C 1
ATOM 7473 O O . ILE B 1 329 ? 21.25 -13.805 -17.938 1 98.31 329 ILE B O 1
ATOM 7477 N N . THR B 1 330 ? 19.516 -13.797 -16.578 1 98.56 330 THR B N 1
ATOM 7478 C CA . THR B 1 330 ? 20.297 -13.422 -15.406 1 98.56 330 THR B CA 1
ATOM 7479 C C . THR B 1 330 ? 20.641 -14.648 -14.562 1 98.56 330 THR B C 1
ATOM 7481 O O . THR B 1 330 ? 19.75 -15.453 -14.242 1 98.56 330 THR B O 1
ATOM 7484 N N . GLU B 1 331 ? 21.922 -14.844 -14.297 1 98.75 331 GLU B N 1
ATOM 7485 C CA . GLU B 1 331 ? 22.422 -15.922 -13.453 1 98.75 331 GLU B CA 1
ATOM 7486 C C . GLU B 1 331 ? 22.781 -15.406 -12.062 1 98.75 331 GLU B C 1
ATOM 7488 O O . GLU B 1 331 ? 23.484 -14.406 -11.93 1 98.75 331 GLU B O 1
ATOM 7493 N N . PHE B 1 332 ? 22.25 -16.047 -11 1 98.81 332 PHE B N 1
ATOM 7494 C CA . PHE B 1 332 ? 22.547 -15.711 -9.609 1 98.81 332 PHE B CA 1
ATOM 7495 C C . PHE B 1 332 ? 23.297 -16.844 -8.93 1 98.81 332 PHE B C 1
ATOM 7497 O O . PHE B 1 332 ? 22.859 -18 -8.945 1 98.81 332 PHE B O 1
ATOM 7504 N N . ASP B 1 333 ? 24.422 -16.516 -8.359 1 98.56 333 ASP B N 1
ATOM 7505 C CA . ASP B 1 333 ? 25.188 -17.453 -7.539 1 98.56 333 ASP B CA 1
ATOM 7506 C C . ASP B 1 333 ? 24.719 -17.406 -6.082 1 98.56 333 ASP B C 1
ATOM 7508 O O . ASP B 1 333 ? 25.016 -16.453 -5.363 1 98.56 333 ASP B O 1
ATOM 7512 N N . PRO B 1 334 ? 24.031 -18.438 -5.656 1 98.12 334 PRO B N 1
ATOM 7513 C CA . PRO B 1 334 ? 23.484 -18.391 -4.301 1 98.12 334 PRO B CA 1
ATOM 7514 C C . PRO B 1 334 ? 24.562 -18.453 -3.223 1 98.12 334 PRO B C 1
ATOM 7516 O O . PRO B 1 334 ? 24.281 -18.219 -2.045 1 98.12 334 PRO B O 1
ATOM 7519 N N . PHE B 1 335 ? 25.781 -18.672 -3.553 1 97.31 335 PHE B N 1
ATOM 7520 C CA . PHE B 1 335 ? 26.875 -18.797 -2.592 1 97.31 335 PHE B CA 1
ATOM 7521 C C . PHE B 1 335 ? 27.641 -17.484 -2.475 1 97.31 335 PHE B C 1
ATOM 7523 O O . PHE B 1 335 ? 27.906 -17 -1.367 1 97.31 335 PHE B O 1
ATOM 7530 N N . THR B 1 336 ? 27.953 -16.828 -3.561 1 97.62 336 THR B N 1
ATOM 7531 C CA . THR B 1 336 ? 28.672 -15.555 -3.541 1 97.62 336 THR B CA 1
ATOM 7532 C C . THR B 1 336 ? 27.688 -14.383 -3.572 1 97.62 336 THR B C 1
ATOM 7534 O O . THR B 1 336 ? 28.078 -13.242 -3.311 1 97.62 336 THR B O 1
ATOM 7537 N N . LYS B 1 337 ? 26.438 -14.68 -3.947 1 98 337 LYS B N 1
ATOM 7538 C CA . LYS B 1 337 ? 25.328 -13.727 -4.023 1 98 337 LYS B CA 1
ATOM 7539 C C . LYS B 1 337 ? 25.562 -12.727 -5.156 1 98 337 LYS B C 1
ATOM 7541 O O . LYS B 1 337 ? 25.078 -11.594 -5.098 1 98 337 LYS B O 1
ATOM 7546 N N . LYS B 1 338 ? 26.266 -13.109 -6.168 1 98.06 338 LYS B N 1
ATOM 7547 C CA . LYS B 1 338 ? 26.547 -12.25 -7.312 1 98.06 338 LYS B CA 1
ATOM 7548 C C . LYS B 1 338 ? 25.641 -12.594 -8.5 1 98.06 338 LYS B C 1
ATOM 7550 O O . LYS B 1 338 ? 25.266 -13.758 -8.68 1 98.06 338 LYS B O 1
ATOM 7555 N N . PHE B 1 339 ? 25.359 -11.586 -9.281 1 98.5 339 PHE B N 1
ATOM 7556 C CA . PHE B 1 339 ? 24.562 -11.734 -10.5 1 98.5 339 PHE B CA 1
ATOM 7557 C C . PHE B 1 339 ? 25.453 -11.633 -11.734 1 98.5 339 PHE B C 1
ATOM 7559 O O . PHE B 1 339 ? 26.453 -10.914 -11.734 1 98.5 339 PHE B O 1
ATOM 7566 N N . LYS B 1 340 ? 25.109 -12.367 -12.734 1 98.06 340 LYS B N 1
ATOM 7567 C CA . LYS B 1 340 ? 25.734 -12.305 -14.047 1 98.06 340 LYS B CA 1
ATOM 7568 C C . LYS B 1 340 ? 24.688 -12.352 -15.164 1 98.06 340 LYS B C 1
ATOM 7570 O O . LYS B 1 340 ? 23.781 -13.188 -15.133 1 98.06 340 LYS B O 1
ATOM 7575 N N . ASP B 1 341 ? 24.828 -11.461 -16.156 1 97.75 341 ASP B N 1
ATOM 7576 C CA . ASP B 1 341 ? 23.875 -11.422 -17.266 1 97.75 341 ASP B CA 1
ATOM 7577 C C . ASP B 1 341 ? 24.453 -12.102 -18.5 1 97.75 341 ASP B C 1
ATOM 7579 O O . ASP B 1 341 ? 25.641 -11.938 -18.812 1 97.75 341 ASP B O 1
ATOM 7583 N N . HIS B 1 342 ? 23.672 -12.914 -19.094 1 98.12 342 HIS B N 1
ATOM 7584 C CA . HIS B 1 342 ? 23.938 -13.484 -20.422 1 98.12 342 HIS B CA 1
ATOM 7585 C C . HIS B 1 342 ? 23.031 -12.875 -21.484 1 98.12 342 HIS B C 1
ATOM 7587 O O . HIS B 1 342 ? 21.844 -13.203 -21.562 1 98.12 342 HIS B O 1
ATOM 7593 N N . MET B 1 343 ? 23.672 -12.133 -22.344 1 96.5 343 MET B N 1
ATOM 7594 C CA . MET B 1 343 ? 22.891 -11.297 -23.266 1 96.5 343 MET B CA 1
ATOM 7595 C C . MET B 1 343 ? 22.5 -12.078 -24.516 1 96.5 343 MET B C 1
ATOM 7597 O O . MET B 1 343 ? 23.281 -12.906 -25 1 96.5 343 MET B O 1
ATOM 7601 N N . PHE B 1 344 ? 21.312 -11.875 -25 1 95.19 344 PHE B N 1
ATOM 7602 C CA . PHE B 1 344 ? 20.938 -12.359 -26.328 1 95.19 344 PHE B CA 1
ATOM 7603 C C . PHE B 1 344 ? 20.281 -11.25 -27.141 1 95.19 344 PHE B C 1
ATOM 7605 O O . PHE B 1 344 ? 19.844 -10.242 -26.594 1 95.19 344 PHE B O 1
ATOM 7612 N N . GLN B 1 345 ? 20.312 -11.367 -28.375 1 86.94 345 GLN B N 1
ATOM 7613 C CA . GLN B 1 345 ? 19.875 -10.281 -29.25 1 86.94 345 GLN B CA 1
ATOM 7614 C C . GLN B 1 345 ? 18.484 -10.555 -29.828 1 86.94 345 GLN B C 1
ATOM 7616 O O . GLN B 1 345 ? 17.766 -9.625 -30.188 1 86.94 345 GLN B O 1
ATOM 7621 N N . ASN B 1 346 ? 18.172 -11.781 -29.844 1 87.56 346 ASN B N 1
ATOM 7622 C CA . ASN B 1 346 ? 16.922 -12.133 -30.516 1 87.56 346 ASN B CA 1
ATOM 7623 C C . ASN B 1 346 ? 15.859 -12.562 -29.516 1 87.56 346 ASN B C 1
ATOM 7625 O O . ASN B 1 346 ? 16.141 -13.312 -28.578 1 87.56 346 ASN B O 1
ATOM 7629 N N . GLY B 1 347 ? 14.648 -12 -29.766 1 91.5 347 GLY B N 1
ATOM 7630 C CA . GLY B 1 347 ? 13.523 -12.438 -28.969 1 91.5 347 GLY B CA 1
ATOM 7631 C C . GLY B 1 347 ? 13.094 -11.43 -27.922 1 91.5 347 GLY B C 1
ATOM 7632 O O . GLY B 1 347 ? 13.859 -10.523 -27.578 1 91.5 347 GLY B O 1
ATOM 7633 N N . LEU B 1 348 ? 11.875 -11.609 -27.469 1 92.88 348 LEU B N 1
ATOM 7634 C CA . LEU B 1 348 ? 11.297 -10.656 -26.531 1 92.88 348 LEU B CA 1
ATOM 7635 C C . LEU B 1 348 ? 10.523 -11.375 -25.438 1 92.88 348 LEU B C 1
ATOM 7637 O O . LEU B 1 348 ? 9.844 -12.367 -25.688 1 92.88 348 LEU B O 1
ATOM 7641 N N . TYR B 1 349 ? 10.711 -10.852 -24.219 1 94.88 349 TYR B N 1
ATOM 7642 C CA . TYR B 1 349 ? 9.93 -11.234 -23.047 1 94.88 349 TYR B CA 1
ATOM 7643 C C . TYR B 1 349 ? 10.227 -12.672 -22.641 1 94.88 349 TYR B C 1
ATOM 7645 O O . TYR B 1 349 ? 9.328 -13.516 -22.625 1 94.88 349 TYR B O 1
ATOM 7653 N N . PRO B 1 350 ? 11.477 -12.945 -22.266 1 98 350 PRO B N 1
ATOM 7654 C CA . PRO B 1 350 ? 11.727 -14.242 -21.641 1 98 350 PRO B CA 1
ATOM 7655 C C . PRO B 1 350 ? 10.812 -14.516 -20.453 1 98 350 PRO B C 1
ATOM 7657 O O . PRO B 1 350 ? 10.695 -13.68 -19.547 1 98 350 PRO B O 1
ATOM 7660 N N . HIS B 1 351 ? 10.156 -15.609 -20.438 1 97.94 351 HIS B N 1
ATOM 7661 C CA . HIS B 1 351 ? 9.031 -15.812 -19.531 1 97.94 351 HIS B CA 1
ATOM 7662 C C . HIS B 1 351 ? 9.305 -16.969 -18.562 1 97.94 351 HIS B C 1
ATOM 7664 O O . HIS B 1 351 ? 10.008 -16.797 -17.562 1 97.94 351 HIS B O 1
ATOM 7670 N N . THR B 1 352 ? 9.008 -18.25 -18.859 1 98.75 352 THR B N 1
ATOM 7671 C CA . THR B 1 352 ? 9.234 -19.406 -18 1 98.75 352 THR B CA 1
ATOM 7672 C C . THR B 1 352 ? 10.578 -20.062 -18.328 1 98.75 352 THR B C 1
ATOM 7674 O O . THR B 1 352 ? 10.961 -20.156 -19.484 1 98.75 352 THR B O 1
ATOM 7677 N N . ILE B 1 353 ? 11.32 -20.484 -17.328 1 98.75 353 ILE B N 1
ATOM 7678 C CA . ILE B 1 353 ? 12.664 -21.016 -17.5 1 98.75 353 ILE B CA 1
ATOM 7679 C C . ILE B 1 353 ? 12.773 -22.391 -16.844 1 98.75 353 ILE B C 1
ATOM 7681 O O . ILE B 1 353 ? 12.117 -22.656 -15.844 1 98.75 353 ILE B O 1
ATOM 7685 N N . ARG B 1 354 ? 13.508 -23.312 -17.453 1 98.75 354 ARG B N 1
ATOM 7686 C CA . ARG B 1 354 ? 13.883 -24.625 -16.938 1 98.75 354 ARG B CA 1
ATOM 7687 C C . ARG B 1 354 ? 15.305 -24.984 -17.359 1 98.75 354 ARG B C 1
ATOM 7689 O O . ARG B 1 354 ? 15.828 -24.438 -18.328 1 98.75 354 ARG B O 1
ATOM 7696 N N . ILE B 1 355 ? 15.859 -25.891 -16.641 1 98.44 355 ILE B N 1
ATOM 7697 C CA . ILE B 1 355 ? 17.219 -26.312 -16.969 1 98.44 355 ILE B CA 1
ATOM 7698 C C . ILE B 1 355 ? 17.266 -27.844 -17.078 1 98.44 355 ILE B C 1
ATOM 7700 O O . ILE B 1 355 ? 16.688 -28.547 -16.25 1 98.44 355 ILE B O 1
ATOM 7704 N N . ASP B 1 356 ? 17.906 -28.328 -18.094 1 97.69 356 ASP B N 1
ATOM 7705 C CA . ASP B 1 356 ? 17.984 -29.766 -18.266 1 97.69 356 ASP B CA 1
ATOM 7706 C C . ASP B 1 356 ? 19.25 -30.328 -17.609 1 97.69 356 ASP B C 1
ATOM 7708 O O . ASP B 1 356 ? 19.984 -29.609 -16.953 1 97.69 356 ASP B O 1
ATOM 7712 N N . GLU B 1 357 ? 19.484 -31.641 -17.75 1 94.69 357 GLU B N 1
ATOM 7713 C CA . GLU B 1 357 ? 20.547 -32.344 -17.062 1 94.69 357 GLU B CA 1
ATOM 7714 C C . GLU B 1 357 ? 21.922 -31.938 -17.594 1 94.69 357 GLU B C 1
ATOM 7716 O O . GLU B 1 357 ? 22.938 -32.094 -16.922 1 94.69 357 GLU B O 1
ATOM 7721 N N . LYS B 1 358 ? 21.953 -31.406 -18.797 1 94.19 358 LYS B N 1
ATOM 7722 C CA . LYS B 1 358 ? 23.203 -30.969 -19.422 1 94.19 358 LYS B CA 1
ATOM 7723 C C . LYS B 1 358 ? 23.469 -29.5 -19.125 1 94.19 358 LYS B C 1
ATOM 7725 O O . LYS B 1 358 ? 24.359 -28.891 -19.734 1 94.19 358 LYS B O 1
ATOM 7730 N N . ASP B 1 359 ? 22.609 -28.969 -18.328 1 95.81 359 ASP B N 1
ATOM 7731 C CA . ASP B 1 359 ? 22.75 -27.578 -17.875 1 95.81 359 ASP B CA 1
ATOM 7732 C C . ASP B 1 359 ? 22.375 -26.594 -18.984 1 95.81 359 ASP B C 1
ATOM 7734 O O . ASP B 1 359 ? 22.844 -25.453 -18.984 1 95.81 359 ASP B O 1
ATOM 7738 N N . ARG B 1 360 ? 21.672 -27.062 -19.984 1 97.19 360 ARG B N 1
ATOM 7739 C CA . ARG B 1 360 ? 21.094 -26.156 -20.969 1 97.19 360 ARG B CA 1
ATOM 7740 C C . ARG B 1 360 ? 19.859 -25.453 -20.406 1 97.19 360 ARG B C 1
ATOM 7742 O O . ARG B 1 360 ? 18.984 -26.109 -19.844 1 97.19 360 ARG B O 1
ATOM 7749 N N . VAL B 1 361 ? 19.859 -24.141 -20.516 1 98.75 361 VAL B N 1
ATOM 7750 C CA . VAL B 1 361 ? 18.797 -23.312 -19.969 1 98.75 361 VAL B CA 1
ATOM 7751 C C . VAL B 1 361 ? 17.719 -23.062 -21.031 1 98.75 361 VAL B C 1
ATOM 7753 O O . VAL B 1 361 ? 18 -22.422 -22.047 1 98.75 361 VAL B O 1
ATOM 7756 N N . TRP B 1 362 ? 16.562 -23.625 -20.812 1 98.81 362 TRP B N 1
ATOM 7757 C CA . TRP B 1 362 ? 15.438 -23.5 -21.734 1 98.81 362 TRP B CA 1
ATOM 7758 C C . TRP B 1 362 ? 14.445 -22.438 -21.234 1 98.81 362 TRP B C 1
ATOM 7760 O O . TRP B 1 362 ? 14.164 -22.359 -20.047 1 98.81 362 TRP B O 1
ATOM 7770 N N . PHE B 1 363 ? 13.945 -21.609 -22.141 1 98.75 363 PHE B N 1
ATOM 7771 C CA . PHE B 1 363 ? 12.984 -20.594 -21.766 1 98.75 363 PHE B CA 1
ATOM 7772 C C . PHE B 1 363 ? 12.07 -20.234 -22.922 1 98.75 363 PHE B C 1
ATOM 7774 O O . PHE B 1 363 ? 12.406 -20.484 -24.078 1 98.75 363 PHE B O 1
ATOM 7781 N N . THR B 1 364 ? 10.914 -19.766 -22.641 1 98.5 364 THR B N 1
ATOM 7782 C CA . THR B 1 364 ? 10 -19.297 -23.672 1 98.5 364 THR B CA 1
ATOM 7783 C C . THR B 1 364 ? 10.172 -17.797 -23.891 1 98.5 364 THR B C 1
ATOM 7785 O O . THR B 1 364 ? 10.547 -17.062 -22.984 1 98.5 364 THR B O 1
ATOM 7788 N N . LEU B 1 365 ? 10.047 -17.375 -25.062 1 96.94 365 LEU B N 1
ATOM 7789 C CA . LEU B 1 365 ? 9.977 -15.969 -25.453 1 96.94 365 LEU B CA 1
ATOM 7790 C C . LEU B 1 365 ? 8.562 -15.594 -25.891 1 96.94 365 LEU B C 1
ATOM 7792 O O . LEU B 1 365 ? 8.203 -15.766 -27.062 1 96.94 365 LEU B O 1
ATOM 7796 N N . ALA B 1 366 ? 7.867 -15.008 -25 1 94.81 366 ALA B N 1
ATOM 7797 C CA . ALA B 1 366 ? 6.414 -14.906 -25.094 1 94.81 366 ALA B CA 1
ATOM 7798 C C . ALA B 1 366 ? 5.996 -13.93 -26.188 1 94.81 366 ALA B C 1
ATOM 7800 O O . ALA B 1 366 ? 4.996 -14.156 -26.875 1 94.81 366 ALA B O 1
ATOM 7801 N N . LEU B 1 367 ? 6.75 -12.922 -26.406 1 91 367 LEU B N 1
ATOM 7802 C CA . LEU B 1 367 ? 6.273 -11.883 -27.312 1 91 367 LEU B CA 1
ATOM 7803 C C . LEU B 1 367 ? 6.879 -12.055 -28.703 1 91 367 LEU B C 1
ATOM 7805 O O . LEU B 1 367 ? 6.469 -11.383 -29.656 1 91 367 LEU B O 1
ATOM 7809 N N . SER B 1 368 ? 7.824 -13.039 -28.875 1 91.44 368 SER B N 1
ATOM 7810 C CA . SER B 1 368 ? 8.43 -13.242 -30.188 1 91.44 368 SER B CA 1
ATOM 7811 C C . SER B 1 368 ? 8.078 -14.617 -30.75 1 91.44 368 SER B C 1
ATOM 7813 O O . SER B 1 368 ? 8.594 -15.016 -31.797 1 91.44 368 SER B O 1
ATOM 7815 N N . ASN B 1 369 ? 7.238 -15.328 -30.062 1 93.69 369 ASN B N 1
ATOM 7816 C CA . ASN B 1 369 ? 6.773 -16.625 -30.516 1 93.69 369 ASN B CA 1
ATOM 7817 C C . ASN B 1 369 ? 7.938 -17.594 -30.75 1 93.69 369 ASN B C 1
ATOM 7819 O O . ASN B 1 369 ? 8.055 -18.172 -31.828 1 93.69 369 ASN B O 1
ATOM 7823 N N . GLN B 1 370 ? 8.781 -17.703 -29.781 1 96 370 GLN B N 1
ATOM 7824 C CA . GLN B 1 370 ? 9.984 -18.531 -29.859 1 96 370 GLN B CA 1
ATOM 7825 C C . GLN B 1 370 ? 10.211 -19.281 -28.562 1 96 370 GLN B C 1
ATOM 7827 O O . GLN B 1 370 ? 9.617 -18.969 -27.531 1 96 370 GLN B O 1
ATOM 7832 N N . VAL B 1 371 ? 10.93 -20.328 -28.656 1 98.19 371 VAL B N 1
ATOM 7833 C CA . VAL B 1 371 ? 11.594 -20.969 -27.531 1 98.19 371 VAL B CA 1
ATOM 7834 C C . VAL B 1 371 ? 13.102 -20.766 -27.625 1 98.19 371 VAL B C 1
ATOM 7836 O O . VAL B 1 371 ? 13.68 -20.875 -28.719 1 98.19 371 VAL B O 1
ATOM 7839 N N . GLY B 1 372 ? 13.672 -20.344 -26.562 1 98.12 372 GLY B N 1
ATOM 7840 C CA . GLY B 1 372 ? 15.117 -20.172 -26.516 1 98.12 372 GLY B CA 1
ATOM 7841 C C . GLY B 1 372 ? 15.812 -21.219 -25.672 1 98.12 372 GLY B C 1
ATOM 7842 O O . GLY B 1 372 ? 15.203 -21.812 -24.781 1 98.12 372 GLY B O 1
ATOM 7843 N N . MET B 1 373 ? 17.078 -21.469 -26.031 1 98.19 373 MET B N 1
ATOM 7844 C CA . MET B 1 373 ? 17.953 -22.344 -25.266 1 98.19 373 MET B CA 1
ATOM 7845 C C . MET B 1 373 ? 19.344 -21.719 -25.109 1 98.19 373 MET B C 1
ATOM 7847 O O . MET B 1 373 ? 19.953 -21.297 -26.109 1 98.19 373 MET B O 1
ATOM 7851 N N . PHE B 1 374 ? 19.828 -21.516 -23.891 1 98.31 374 PHE B N 1
ATOM 7852 C CA . PHE B 1 374 ? 21.172 -21.047 -23.594 1 98.31 374 PHE B CA 1
ATOM 7853 C C . PHE B 1 374 ? 22.078 -22.203 -23.203 1 98.31 374 PHE B C 1
ATOM 7855 O O . PHE B 1 374 ? 21.859 -22.859 -22.188 1 98.31 374 PHE B O 1
ATOM 7862 N N . ASP B 1 375 ? 23 -22.453 -24.047 1 96.56 375 ASP B N 1
ATOM 7863 C CA . ASP B 1 375 ? 24.047 -23.406 -23.719 1 96.56 375 ASP B CA 1
ATOM 7864 C C . ASP B 1 375 ? 25.156 -22.75 -22.906 1 96.56 375 ASP B C 1
ATOM 7866 O O . ASP B 1 375 ? 26.047 -22.109 -23.453 1 96.56 375 ASP B O 1
ATOM 7870 N N . ARG B 1 376 ? 25.062 -23.016 -21.688 1 95.5 376 ARG B N 1
ATOM 7871 C CA . ARG B 1 376 ? 25.953 -22.344 -20.75 1 95.5 376 ARG B CA 1
ATOM 7872 C C . ARG B 1 376 ? 27.406 -22.719 -21.016 1 95.5 376 ARG B C 1
ATOM 7874 O O . ARG B 1 376 ? 28.312 -21.875 -20.875 1 95.5 376 ARG B O 1
ATOM 7881 N N . THR B 1 377 ? 27.688 -23.969 -21.406 1 93.88 377 THR B N 1
ATOM 7882 C CA . THR B 1 377 ? 29.047 -24.469 -21.641 1 93.88 377 THR B CA 1
ATOM 7883 C C . THR B 1 377 ? 29.703 -23.703 -22.797 1 93.88 377 THR B C 1
ATOM 7885 O O . THR B 1 377 ? 30.859 -23.297 -22.688 1 93.88 377 THR B O 1
ATOM 7888 N N . ASN B 1 378 ? 28.984 -23.5 -23.812 1 94.62 378 ASN B N 1
ATOM 7889 C CA . ASN B 1 378 ? 29.547 -22.844 -25 1 94.62 378 ASN B CA 1
ATOM 7890 C C . ASN B 1 378 ? 29.188 -21.359 -25.031 1 94.62 378 ASN B C 1
ATOM 7892 O O . ASN B 1 378 ? 29.656 -20.625 -25.906 1 94.62 378 ASN B O 1
ATOM 7896 N N . ASN B 1 379 ? 28.406 -20.984 -24.125 1 94.69 379 ASN B N 1
ATOM 7897 C CA . ASN B 1 379 ? 27.953 -19.594 -24.047 1 94.69 379 ASN B CA 1
ATOM 7898 C C . ASN B 1 379 ? 27.281 -19.141 -25.328 1 94.69 379 ASN B C 1
ATOM 7900 O O . ASN B 1 379 ? 27.656 -18.125 -25.906 1 94.69 379 ASN B O 1
ATOM 7904 N N . THR B 1 380 ? 26.359 -19.953 -25.797 1 95.62 380 THR B N 1
ATOM 7905 C CA . THR B 1 380 ? 25.641 -19.656 -27.031 1 95.62 380 THR B CA 1
ATOM 7906 C C . THR B 1 380 ? 24.125 -19.797 -26.812 1 95.62 380 THR B C 1
ATOM 7908 O O . THR B 1 380 ? 23.688 -20.578 -25.953 1 95.62 380 THR B O 1
ATOM 7911 N N . PHE B 1 381 ? 23.422 -19.062 -27.562 1 97.12 381 PHE B N 1
ATOM 7912 C CA . PHE B 1 381 ? 21.969 -19.141 -27.547 1 97.12 381 PHE B CA 1
ATOM 7913 C C . PHE B 1 381 ? 21.469 -19.781 -28.844 1 97.12 381 PHE B C 1
ATOM 7915 O O . PHE B 1 381 ? 22.016 -19.547 -29.922 1 97.12 381 PHE B O 1
ATOM 7922 N N . HIS B 1 382 ? 20.5 -20.609 -28.688 1 96 382 HIS B N 1
ATOM 7923 C CA . HIS B 1 382 ? 19.75 -21.203 -29.797 1 96 382 HIS B CA 1
ATOM 7924 C C . HIS B 1 382 ? 18.266 -20.859 -29.703 1 96 382 HIS B C 1
ATOM 7926 O O . HIS B 1 382 ? 17.703 -20.844 -28.609 1 96 382 HIS B O 1
ATOM 7932 N N . TYR B 1 383 ? 17.641 -20.594 -30.891 1 96.5 383 TYR B N 1
ATOM 7933 C CA . TYR B 1 383 ? 16.234 -20.203 -30.891 1 96.5 383 TYR B CA 1
ATOM 7934 C C . TYR B 1 383 ? 15.422 -21.125 -31.812 1 96.5 383 TYR B C 1
ATOM 7936 O O . TYR B 1 383 ? 15.898 -21.516 -32.875 1 96.5 383 TYR B O 1
ATOM 7944 N N . TYR B 1 384 ? 14.336 -21.469 -31.375 1 96.94 384 TYR B N 1
ATOM 7945 C CA . TYR B 1 384 ? 13.328 -22.172 -32.156 1 96.94 384 TYR B CA 1
ATOM 7946 C C . TYR B 1 384 ? 12.188 -21.234 -32.562 1 96.94 384 TYR B C 1
ATOM 7948 O O . TYR B 1 384 ? 11.344 -20.906 -31.719 1 96.94 384 TYR B O 1
ATOM 7956 N N . ASP B 1 385 ? 12.156 -20.875 -33.812 1 94.31 385 ASP B N 1
ATOM 7957 C CA . ASP B 1 385 ? 11.07 -20.047 -34.312 1 94.31 385 ASP B CA 1
ATOM 7958 C C . ASP B 1 385 ? 9.812 -20.875 -34.562 1 94.31 385 ASP B C 1
ATOM 7960 O O . ASP B 1 385 ? 9.797 -21.766 -35.406 1 94.31 385 ASP B O 1
ATOM 7964 N N . LEU B 1 386 ? 8.805 -20.594 -33.875 1 94.75 386 LEU B N 1
ATOM 7965 C CA . LEU B 1 386 ? 7.566 -21.359 -34 1 94.75 386 LEU B CA 1
ATOM 7966 C C . LEU B 1 386 ? 6.684 -20.781 -35.125 1 94.75 386 LEU B C 1
ATOM 7968 O O . LEU B 1 386 ? 6.633 -19.562 -35.312 1 94.75 386 LEU B O 1
ATOM 7972 N N . PRO B 1 387 ? 6.012 -21.625 -35.781 1 91.31 387 PRO B N 1
ATOM 7973 C CA . PRO B 1 387 ? 5.215 -21.141 -36.906 1 91.31 387 PRO B CA 1
ATOM 7974 C C . PRO B 1 387 ? 3.969 -20.375 -36.469 1 91.31 387 PRO B C 1
ATOM 7976 O O . PRO B 1 387 ? 3.363 -20.703 -35.438 1 91.31 387 PRO B O 1
ATOM 7979 N N . ALA B 1 388 ? 3.65 -19.359 -37.219 1 88.44 388 ALA B N 1
ATOM 7980 C CA . ALA B 1 388 ? 2.361 -18.688 -37.062 1 88.44 388 ALA B CA 1
ATOM 7981 C C . ALA B 1 388 ? 1.217 -19.594 -37.531 1 88.44 388 ALA B C 1
ATOM 7983 O O . ALA B 1 388 ? 1.4 -20.438 -38.375 1 88.44 388 ALA B O 1
ATOM 7984 N N . ARG B 1 389 ? 0.085 -19.484 -37.031 1 86.06 389 ARG B N 1
ATOM 7985 C CA . ARG B 1 389 ? -1.067 -20.297 -37.406 1 86.06 389 ARG B CA 1
ATOM 7986 C C . ARG B 1 389 ? -1.654 -19.844 -38.75 1 86.06 389 ARG B C 1
ATOM 7988 O O . ARG B 1 389 ? -2.217 -20.641 -39.469 1 86.06 389 ARG B O 1
ATOM 7995 N N . THR B 1 390 ? -1.518 -18.453 -38.875 1 85.56 390 THR B N 1
ATOM 7996 C CA . THR B 1 390 ? -2.094 -17.844 -40.062 1 85.56 390 THR B CA 1
ATOM 7997 C C . THR B 1 390 ? -1.16 -16.781 -40.656 1 85.56 390 THR B C 1
ATOM 7999 O O . THR B 1 390 ? -0.197 -16.375 -40 1 85.56 390 THR B O 1
ATOM 8002 N N . LYS B 1 391 ? -1.519 -16.359 -41.844 1 82.94 391 LYS B N 1
ATOM 8003 C CA . LYS B 1 391 ? -0.768 -15.258 -42.469 1 82.94 391 LYS B CA 1
ATOM 8004 C C . LYS B 1 391 ? -0.978 -13.953 -41.688 1 82.94 391 LYS B C 1
ATOM 8006 O O . LYS B 1 391 ? -0.06 -13.141 -41.594 1 82.94 391 LYS B O 1
ATOM 8011 N N . LYS B 1 392 ? -2.096 -13.906 -41.25 1 79.75 392 LYS B N 1
ATOM 8012 C CA . LYS B 1 392 ? -2.398 -12.727 -40.438 1 79.75 392 LYS B CA 1
ATOM 8013 C C . LYS B 1 392 ? -1.558 -12.695 -39.156 1 79.75 392 LYS B C 1
ATOM 8015 O O . LYS B 1 392 ? -1.058 -11.633 -38.781 1 79.75 392 LYS B O 1
ATOM 8020 N N . GLU B 1 393 ? -1.461 -13.797 -38.531 1 83.62 393 GLU B N 1
ATOM 8021 C CA . GLU B 1 393 ? -0.623 -13.891 -37.312 1 83.62 393 GLU B CA 1
ATOM 8022 C C . GLU B 1 393 ? 0.842 -13.625 -37.656 1 83.62 393 GLU B C 1
ATOM 8024 O O . GLU B 1 393 ? 1.551 -12.977 -36.875 1 83.62 393 GLU B O 1
ATOM 8029 N N . SER B 1 394 ? 1.17 -14.102 -38.844 1 83.44 394 SER B N 1
ATOM 8030 C CA . SER B 1 394 ? 2.539 -13.867 -39.281 1 83.44 394 SER B CA 1
ATOM 8031 C C . SER B 1 394 ? 2.812 -12.375 -39.469 1 83.44 394 SER B C 1
ATOM 8033 O O . SER B 1 394 ? 3.879 -11.891 -39.094 1 83.44 394 SER B O 1
ATOM 8035 N N . PHE B 1 395 ? 1.924 -11.734 -40 1 81.12 395 PHE B N 1
ATOM 8036 C CA . PHE B 1 395 ? 2.049 -10.297 -40.188 1 81.12 395 PHE B CA 1
ATOM 8037 C C . PHE B 1 395 ? 2.072 -9.555 -38.875 1 81.12 395 PHE B C 1
ATOM 8039 O O . PHE B 1 395 ? 2.867 -8.633 -38.688 1 81.12 395 PHE B O 1
ATOM 8046 N N . SER B 1 396 ? 1.244 -9.953 -38 1 80.06 396 SER B N 1
ATOM 8047 C CA . SER B 1 396 ? 1.18 -9.328 -36.688 1 80.06 396 SER B CA 1
ATOM 8048 C C . SER B 1 396 ? 2.494 -9.492 -35.906 1 80.06 396 SER B C 1
ATOM 8050 O O . SER B 1 396 ? 2.945 -8.57 -35.25 1 80.06 396 SER B O 1
ATOM 8052 N N . LEU B 1 397 ? 3.037 -10.609 -36 1 79.69 397 LEU B N 1
ATOM 8053 C CA . LEU B 1 397 ? 4.32 -10.875 -35.375 1 79.69 397 LEU B CA 1
ATOM 8054 C C . LEU B 1 397 ? 5.422 -10.023 -35.969 1 79.69 397 LEU B C 1
ATOM 8056 O O . LEU B 1 397 ? 6.309 -9.547 -35.281 1 79.69 397 LEU B O 1
ATOM 8060 N N . TRP B 1 398 ? 5.227 -9.828 -37.25 1 77 398 TRP B N 1
ATOM 8061 C CA . TRP B 1 398 ? 6.23 -9.047 -37.969 1 77 398 TRP B CA 1
ATOM 8062 C C . TRP B 1 398 ? 6.176 -7.582 -37.531 1 77 398 TRP B C 1
ATOM 8064 O O . TRP B 1 398 ? 7.215 -6.922 -37.438 1 77 398 TRP B O 1
ATOM 8074 N N . ILE B 1 399 ? 5.023 -7.094 -37.188 1 80.88 399 ILE B N 1
ATOM 8075 C CA . ILE B 1 399 ? 4.898 -5.672 -36.875 1 80.88 399 ILE B CA 1
ATOM 8076 C C . ILE B 1 399 ? 4.922 -5.473 -35.375 1 80.88 399 ILE B C 1
ATOM 8078 O O . ILE B 1 399 ? 4.715 -4.359 -34.875 1 80.88 399 ILE B O 1
ATOM 8082 N N . SER B 1 400 ? 5.105 -6.535 -34.656 1 79 400 SER B N 1
ATOM 8083 C CA . SER B 1 400 ? 5.055 -6.48 -33.188 1 79 400 SER B CA 1
ATOM 8084 C C . SER B 1 400 ? 6.031 -5.445 -32.656 1 79 400 SER B C 1
ATOM 8086 O O . SER B 1 400 ? 5.73 -4.75 -31.688 1 79 400 SER B O 1
ATOM 8088 N N . GLY B 1 401 ? 7.188 -5.406 -33.219 1 76.06 401 GLY B N 1
ATOM 8089 C CA . GLY B 1 401 ? 8.156 -4.402 -32.812 1 76.06 401 GLY B CA 1
ATOM 8090 C C . GLY B 1 401 ? 7.625 -2.984 -32.938 1 76.06 401 GLY B C 1
ATOM 8091 O O . GLY B 1 401 ? 7.887 -2.143 -32.062 1 76.06 401 GLY B O 1
ATOM 8092 N N . PHE B 1 402 ? 6.871 -2.76 -34 1 78.5 402 PHE B N 1
ATOM 8093 C CA . PHE B 1 402 ? 6.27 -1.451 -34.219 1 78.5 402 PHE B CA 1
ATOM 8094 C C . PHE B 1 402 ? 5.195 -1.162 -33.188 1 78.5 402 PHE B C 1
ATOM 8096 O O . PHE B 1 402 ? 5.094 -0.04 -32.688 1 78.5 402 PHE B O 1
ATOM 8103 N N . ILE B 1 403 ? 4.473 -2.111 -32.875 1 78.12 403 ILE B N 1
ATOM 8104 C CA . ILE B 1 403 ? 3.404 -1.956 -31.891 1 78.12 403 ILE B CA 1
ATOM 8105 C C . ILE B 1 403 ? 4 -1.654 -30.516 1 78.12 403 ILE B C 1
ATOM 8107 O O . ILE B 1 403 ? 3.48 -0.815 -29.781 1 78.12 403 ILE B O 1
ATOM 8111 N N . ILE B 1 404 ? 5.016 -2.295 -30.234 1 78.44 404 ILE B N 1
ATOM 8112 C CA . ILE B 1 404 ? 5.699 -2.064 -28.969 1 78.44 404 ILE B CA 1
ATOM 8113 C C . ILE B 1 404 ? 6.23 -0.635 -28.922 1 78.44 404 ILE B C 1
ATOM 8115 O O . ILE B 1 404 ? 6.18 0.021 -27.875 1 78.44 404 ILE B O 1
ATOM 8119 N N . LYS B 1 405 ? 6.719 -0.2 -30.016 1 78.69 405 LYS B N 1
ATOM 8120 C CA . LYS B 1 405 ? 7.188 1.18 -30.094 1 78.69 405 LYS B CA 1
ATOM 8121 C C . LYS B 1 405 ? 6.043 2.164 -29.859 1 78.69 405 LYS B C 1
ATOM 8123 O O . LYS B 1 405 ? 6.215 3.168 -29.156 1 78.69 405 LYS B O 1
ATOM 8128 N N . LEU B 1 406 ? 4.934 1.858 -30.438 1 77.94 406 LEU B N 1
ATOM 8129 C CA . LEU B 1 406 ? 3.762 2.705 -30.25 1 77.94 406 LEU B CA 1
ATOM 8130 C C . LEU B 1 406 ? 3.338 2.732 -28.797 1 77.94 406 LEU B C 1
ATOM 8132 O O . LEU B 1 406 ? 3.01 3.793 -28.25 1 77.94 406 LEU B O 1
ATOM 8136 N N . MET B 1 407 ? 3.369 1.62 -28.203 1 77 407 MET B N 1
ATOM 8137 C CA . MET B 1 407 ? 3.029 1.51 -26.781 1 77 407 MET B CA 1
ATOM 8138 C C . MET B 1 407 ? 3.977 2.346 -25.938 1 77 407 MET B C 1
ATOM 8140 O O . MET B 1 407 ? 3.537 3.066 -25.031 1 77 407 MET B O 1
ATOM 8144 N N . ASN B 1 408 ? 5.168 2.248 -26.266 1 76.62 408 ASN B N 1
ATOM 8145 C CA . ASN B 1 408 ? 6.191 2.963 -25.5 1 76.62 408 ASN B CA 1
ATOM 8146 C C . ASN B 1 408 ? 6.066 4.473 -25.688 1 76.62 408 ASN B C 1
ATOM 8148 O O . ASN B 1 408 ? 6.434 5.238 -24.781 1 76.62 408 ASN B O 1
ATOM 8152 N N . TRP B 1 409 ? 5.473 4.805 -26.859 1 75.44 409 TRP B N 1
ATOM 8153 C CA . TRP B 1 409 ? 5.262 6.223 -27.141 1 75.44 409 TRP B CA 1
ATOM 8154 C C . TRP B 1 409 ? 3.984 6.723 -26.469 1 75.44 409 TRP B C 1
ATOM 8156 O O . TRP B 1 409 ? 3.635 7.898 -26.594 1 75.44 409 TRP B O 1
ATOM 8166 N N . GLY B 1 410 ? 3.293 5.762 -25.875 1 70.75 410 GLY B N 1
ATOM 8167 C CA . GLY B 1 410 ? 2.123 6.168 -25.109 1 70.75 410 GLY B CA 1
ATOM 8168 C C . GLY B 1 410 ? 0.83 6.043 -25.891 1 70.75 410 GLY B C 1
ATOM 8169 O O . GLY B 1 410 ? -0.205 6.57 -25.484 1 70.75 410 GLY B O 1
ATOM 8170 N N . PHE B 1 411 ? 0.938 5.387 -27 1 74 411 PHE B N 1
ATOM 8171 C CA . PHE B 1 411 ? -0.283 5.16 -27.766 1 74 411 PHE B CA 1
ATOM 8172 C C . PHE B 1 411 ? -1.274 4.324 -26.969 1 74 411 PHE B C 1
ATOM 8174 O O . PHE B 1 411 ? -0.892 3.338 -26.328 1 74 411 PHE B O 1
ATOM 8181 N N . PRO B 1 412 ? -2.512 4.816 -26.922 1 74.06 412 PRO B N 1
ATOM 8182 C CA . PRO B 1 412 ? -3.5 4.043 -26.172 1 74.06 412 PRO B CA 1
ATOM 8183 C C . PRO B 1 412 ? -3.771 2.67 -26.781 1 74.06 412 PRO B C 1
ATOM 8185 O O . PRO B 1 412 ? -4.387 2.58 -27.844 1 74.06 412 PRO B O 1
ATOM 8188 N N . MET B 1 413 ? -3.453 1.664 -26.141 1 76.94 413 MET B N 1
ATOM 8189 C CA . MET B 1 413 ? -3.492 0.3 -26.656 1 76.94 413 MET B CA 1
ATOM 8190 C C . MET B 1 413 ? -4.93 -0.148 -26.906 1 76.94 413 MET B C 1
ATOM 8192 O O . MET B 1 413 ? -5.18 -1.009 -27.75 1 76.94 413 MET B O 1
ATOM 8196 N N . HIS B 1 414 ? -5.828 0.509 -26.203 1 74.25 414 HIS B N 1
ATOM 8197 C CA . HIS B 1 414 ? -7.227 0.124 -26.344 1 74.25 414 HIS B CA 1
ATOM 8198 C C . HIS B 1 414 ? -7.777 0.535 -27.703 1 74.25 414 HIS B C 1
ATOM 8200 O O . HIS B 1 414 ? -8.852 0.086 -28.109 1 74.25 414 HIS B O 1
ATOM 8206 N N . LEU B 1 415 ? -7.031 1.286 -28.422 1 75.56 415 LEU B N 1
ATOM 8207 C CA . LEU B 1 415 ? -7.477 1.728 -29.734 1 75.56 415 LEU B CA 1
ATOM 8208 C C . LEU B 1 415 ? -7.078 0.723 -30.812 1 75.56 415 LEU B C 1
ATOM 8210 O O . LEU B 1 415 ? -7.59 0.771 -31.938 1 75.56 415 LEU B O 1
ATOM 8214 N N . LEU B 1 416 ? -6.168 -0.237 -30.484 1 77.31 416 LEU B N 1
ATOM 8215 C CA . LEU B 1 416 ? -5.766 -1.258 -31.438 1 77.31 416 LEU B CA 1
ATOM 8216 C C . LEU B 1 416 ? -6.723 -2.445 -31.406 1 77.31 416 LEU B C 1
ATOM 8218 O O . LEU B 1 416 ? -7.07 -2.939 -30.328 1 77.31 416 LEU B O 1
ATOM 8222 N N . PRO B 1 417 ? -7.129 -2.82 -32.5 1 75.69 417 PRO B N 1
ATOM 8223 C CA . PRO B 1 417 ? -8.086 -3.93 -32.562 1 75.69 417 PRO B CA 1
ATOM 8224 C C . PRO B 1 417 ? -7.457 -5.262 -32.156 1 75.69 417 PRO B C 1
ATOM 8226 O O . PRO B 1 417 ? -6.293 -5.523 -32.469 1 75.69 417 PRO B O 1
ATOM 8229 N N . VAL B 1 418 ? -8.258 -6 -31.469 1 77.62 418 VAL B N 1
ATOM 8230 C CA . VAL B 1 418 ? -7.883 -7.359 -31.094 1 77.62 418 VAL B CA 1
ATOM 8231 C C . VAL B 1 418 ? -8.914 -8.344 -31.625 1 77.62 418 VAL B C 1
ATOM 8233 O O . VAL B 1 418 ? -10.117 -8.133 -31.484 1 77.62 418 VAL B O 1
ATOM 8236 N N . ASP B 1 419 ? -8.453 -9.32 -32.281 1 78.06 419 ASP B N 1
ATOM 8237 C CA . ASP B 1 419 ? -9.398 -10.289 -32.844 1 78.06 419 ASP B CA 1
ATOM 8238 C C . ASP B 1 419 ? -9.719 -11.391 -31.828 1 78.06 419 ASP B C 1
ATOM 8240 O O . ASP B 1 419 ? -9.133 -11.438 -30.75 1 78.06 419 ASP B O 1
ATOM 8244 N N . GLU B 1 420 ? -10.562 -12.227 -32.125 1 72.44 420 GLU B N 1
ATOM 8245 C CA . GLU B 1 420 ? -11.125 -13.211 -31.219 1 72.44 420 GLU B CA 1
ATOM 8246 C C . GLU B 1 420 ? -10.07 -14.227 -30.797 1 72.44 420 GLU B C 1
ATOM 8248 O O . GLU B 1 420 ? -10.156 -14.789 -29.703 1 72.44 420 GLU B O 1
ATOM 8253 N N . ARG B 1 421 ? -9.094 -14.32 -31.562 1 69.44 421 ARG B N 1
ATOM 8254 C CA . ARG B 1 421 ? -8.102 -15.344 -31.25 1 69.44 421 ARG B CA 1
ATOM 8255 C C . ARG B 1 421 ? -6.785 -14.711 -30.797 1 69.44 421 ARG B C 1
ATOM 8257 O O . ARG B 1 421 ? -5.77 -15.398 -30.672 1 69.44 421 ARG B O 1
ATOM 8264 N N . VAL B 1 422 ? -6.797 -13.539 -30.719 1 69.75 422 VAL B N 1
ATOM 8265 C CA . VAL B 1 422 ? -5.625 -12.789 -30.297 1 69.75 422 VAL B CA 1
ATOM 8266 C C . VAL B 1 422 ? -4.426 -13.156 -31.172 1 69.75 422 VAL B C 1
ATOM 8268 O O . VAL B 1 422 ? -3.354 -13.484 -30.672 1 69.75 422 VAL B O 1
ATOM 8271 N N . SER B 1 423 ? -4.66 -13.289 -32.406 1 63.28 423 SER B N 1
ATOM 8272 C CA . SER B 1 423 ? -3.736 -13.836 -33.375 1 63.28 423 SER B CA 1
ATOM 8273 C C . SER B 1 423 ? -2.432 -13.047 -33.406 1 63.28 423 SER B C 1
ATOM 8275 O O . SER B 1 423 ? -1.414 -13.539 -33.906 1 63.28 423 SER B O 1
ATOM 8277 N N . GLY B 1 424 ? -2.273 -12.094 -32.812 1 66.75 424 GLY B N 1
ATOM 8278 C CA . GLY B 1 424 ? -1.039 -11.328 -32.844 1 66.75 424 GLY B CA 1
ATOM 8279 C C . GLY B 1 424 ? -0.086 -11.672 -31.719 1 66.75 424 GLY B C 1
ATOM 8280 O O . GLY B 1 424 ? 1.076 -11.258 -31.734 1 66.75 424 GLY B O 1
ATOM 8281 N N . MET B 1 425 ? -0.45 -12.586 -30.922 1 83.31 425 MET B N 1
ATOM 8282 C CA . MET B 1 425 ? 0.36 -12.891 -29.75 1 83.31 425 MET B CA 1
ATOM 8283 C C . MET B 1 425 ? 0.095 -14.312 -29.266 1 83.31 425 MET B C 1
ATOM 8285 O O . MET B 1 425 ? -0.505 -14.508 -28.203 1 83.31 425 MET B O 1
ATOM 8289 N N . PRO B 1 426 ? 0.667 -15.305 -30.031 1 87.75 426 PRO B N 1
ATOM 8290 C CA . PRO B 1 426 ? 0.449 -16.688 -29.609 1 87.75 426 PRO B CA 1
ATOM 8291 C C . PRO B 1 426 ? 0.881 -16.953 -28.172 1 87.75 426 PRO B C 1
ATOM 8293 O O . PRO B 1 426 ? 0.326 -17.828 -27.5 1 87.75 426 PRO B O 1
ATOM 8296 N N . LEU B 1 427 ? 1.932 -16.281 -27.688 1 91.19 427 LEU B N 1
ATOM 8297 C CA . LEU B 1 427 ? 2.357 -16.172 -26.297 1 91.19 427 LEU B CA 1
ATOM 8298 C C . LEU B 1 427 ? 2.861 -17.516 -25.781 1 91.19 427 LEU B C 1
ATOM 8300 O O . LEU B 1 427 ? 2.283 -18.078 -24.844 1 91.19 427 LEU B O 1
ATOM 8304 N N . PRO B 1 428 ? 4.027 -18.062 -26.406 1 96.12 428 PRO B N 1
ATOM 8305 C CA . PRO B 1 428 ? 4.672 -19.156 -25.672 1 96.12 428 PRO B CA 1
ATOM 8306 C C . PRO B 1 428 ? 4.809 -18.859 -24.188 1 96.12 428 PRO B C 1
ATOM 8308 O O . PRO B 1 428 ? 5.238 -17.766 -23.797 1 96.12 428 PRO B O 1
ATOM 8311 N N . TYR B 1 429 ? 4.41 -19.797 -23.344 1 97.38 429 TYR B N 1
ATOM 8312 C CA . TYR B 1 429 ? 4.18 -19.469 -21.953 1 97.38 429 TYR B CA 1
ATOM 8313 C C . TYR B 1 429 ? 4.902 -20.438 -21.031 1 97.38 429 TYR B C 1
ATOM 8315 O O . TYR B 1 429 ? 6.062 -20.219 -20.672 1 97.38 429 TYR B O 1
ATOM 8323 N N . GLY B 1 430 ? 4.406 -21.656 -20.828 1 98.44 430 GLY B N 1
ATOM 8324 C CA . GLY B 1 430 ? 5.027 -22.672 -19.984 1 98.44 430 GLY B CA 1
ATOM 8325 C C . GLY B 1 430 ? 6.059 -23.5 -20.703 1 98.44 430 GLY B C 1
ATOM 8326 O O . GLY B 1 430 ? 5.98 -23.672 -21.938 1 98.44 430 GLY B O 1
ATOM 8327 N N . ILE B 1 431 ? 7.004 -24.062 -20.016 1 98.81 431 ILE B N 1
ATOM 8328 C CA . ILE B 1 431 ? 8.016 -24.969 -20.562 1 98.81 431 ILE B CA 1
ATOM 8329 C C . ILE B 1 431 ? 8.5 -25.922 -19.469 1 98.81 431 ILE B C 1
ATOM 8331 O O . ILE B 1 431 ? 8.492 -25.562 -18.281 1 98.81 431 ILE B O 1
ATOM 8335 N N . ASP B 1 432 ? 8.797 -27.109 -19.797 1 98.81 432 ASP B N 1
ATOM 8336 C CA . ASP B 1 432 ? 9.383 -28.062 -18.875 1 98.81 432 ASP B CA 1
ATOM 8337 C C . ASP B 1 432 ? 10.234 -29.094 -19.609 1 98.81 432 ASP B C 1
ATOM 8339 O O . ASP B 1 432 ? 10.078 -29.297 -20.828 1 98.81 432 ASP B O 1
ATOM 8343 N N . VAL B 1 433 ? 11.172 -29.625 -18.938 1 98.62 433 VAL B N 1
ATOM 8344 C CA . VAL B 1 433 ? 12.023 -30.703 -19.453 1 98.62 433 VAL B CA 1
ATOM 8345 C C . VAL B 1 433 ? 11.531 -32.031 -18.922 1 98.62 433 VAL B C 1
ATOM 8347 O O . VAL B 1 433 ? 11.492 -32.281 -17.703 1 98.62 433 VAL B O 1
ATOM 8350 N N . ALA B 1 434 ? 11.188 -32.906 -19.797 1 98.44 434 ALA B N 1
ATOM 8351 C CA . ALA B 1 434 ? 10.695 -34.219 -19.422 1 98.44 434 ALA B CA 1
ATOM 8352 C C . ALA B 1 434 ? 11.836 -35.125 -18.953 1 98.44 434 ALA B C 1
ATOM 8354 O O . ALA B 1 434 ? 13 -34.875 -19.281 1 98.44 434 ALA B O 1
ATOM 8355 N N . PRO B 1 435 ? 11.453 -36.219 -18.156 1 97.38 435 PRO B N 1
ATOM 8356 C CA . PRO B 1 435 ? 12.484 -37.156 -17.719 1 97.38 435 PRO B CA 1
ATOM 8357 C C . PRO B 1 435 ? 13.266 -37.781 -18.875 1 97.38 435 PRO B C 1
ATOM 8359 O O . PRO B 1 435 ? 14.445 -38.094 -18.734 1 97.38 435 PRO B O 1
ATOM 8362 N N . ASN B 1 436 ? 12.711 -37.906 -20.047 1 97.25 436 ASN B N 1
ATOM 8363 C CA . ASN B 1 436 ? 13.375 -38.5 -21.188 1 97.25 436 ASN B CA 1
ATOM 8364 C C . ASN B 1 436 ? 14.188 -37.469 -21.969 1 97.25 436 ASN B C 1
ATOM 8366 O O . ASN B 1 436 ? 14.719 -37.781 -23.047 1 97.25 436 ASN B O 1
ATOM 8370 N N . GLY B 1 437 ? 14.156 -36.25 -21.516 1 97.06 437 GLY B N 1
ATOM 8371 C CA . GLY B 1 437 ? 15.016 -35.219 -22.078 1 97.06 437 GLY B CA 1
ATOM 8372 C C . GLY B 1 437 ? 14.297 -34.344 -23.078 1 97.06 437 GLY B C 1
ATOM 8373 O O . GLY B 1 437 ? 14.805 -33.281 -23.453 1 97.06 437 GLY B O 1
ATOM 8374 N N . LYS B 1 438 ? 13.141 -34.688 -23.5 1 98.12 438 LYS B N 1
ATOM 8375 C CA . LYS B 1 438 ? 12.383 -33.812 -24.406 1 98.12 438 LYS B CA 1
ATOM 8376 C C . LYS B 1 438 ? 11.875 -32.594 -23.688 1 98.12 438 LYS B C 1
ATOM 8378 O O . LYS B 1 438 ? 11.68 -32.594 -22.469 1 98.12 438 LYS B O 1
ATOM 8383 N N . VAL B 1 439 ? 11.727 -31.531 -24.438 1 98.75 439 VAL B N 1
ATOM 8384 C CA . VAL B 1 439 ? 11.312 -30.25 -23.875 1 98.75 439 VAL B CA 1
ATOM 8385 C C . VAL B 1 439 ? 9.898 -29.906 -24.344 1 98.75 439 VAL B C 1
ATOM 8387 O O . VAL B 1 439 ? 9.656 -29.781 -25.547 1 98.75 439 VAL B O 1
ATOM 8390 N N . TRP B 1 440 ? 9 -29.797 -23.438 1 98.88 440 TRP B N 1
ATOM 8391 C CA . TRP B 1 440 ? 7.609 -29.484 -23.734 1 98.88 440 TRP B CA 1
ATOM 8392 C C . TRP B 1 440 ? 7.301 -28.016 -23.438 1 98.88 440 TRP B C 1
ATOM 8394 O O . TRP B 1 440 ? 7.828 -27.453 -22.469 1 98.88 440 TRP B O 1
ATOM 8404 N N . PHE B 1 441 ? 6.469 -27.359 -24.234 1 98.81 441 PHE B N 1
ATOM 8405 C CA . PHE B 1 441 ? 6.074 -25.969 -24 1 98.81 441 PHE B CA 1
ATOM 8406 C C . PHE B 1 441 ? 4.629 -25.75 -24.438 1 98.81 441 PHE B C 1
ATOM 8408 O O . PHE B 1 441 ? 4.023 -26.609 -25.078 1 98.81 441 PHE B O 1
ATOM 8415 N N . THR B 1 442 ? 4.051 -24.672 -24.031 1 98.62 442 THR B N 1
ATOM 8416 C CA . THR B 1 442 ? 2.699 -24.281 -24.422 1 98.62 442 THR B CA 1
ATOM 8417 C C . THR B 1 442 ? 2.713 -22.969 -25.172 1 98.62 442 THR B C 1
ATOM 8419 O O . THR B 1 442 ? 3.68 -22.203 -25.094 1 98.62 442 THR B O 1
ATOM 8422 N N . ARG B 1 443 ? 1.699 -22.688 -25.938 1 96.69 443 ARG B N 1
ATOM 8423 C CA . ARG B 1 443 ? 1.327 -21.375 -26.469 1 96.69 443 ARG B CA 1
ATOM 8424 C C . ARG B 1 443 ? -0.085 -21 -26.047 1 96.69 443 ARG B C 1
ATOM 8426 O O . ARG B 1 443 ? -1.064 -21.453 -26.641 1 96.69 443 ARG B O 1
ATOM 8433 N N . LEU B 1 444 ? -0.145 -20.109 -25.125 1 94.75 444 LEU B N 1
ATOM 8434 C CA . LEU B 1 444 ? -1.364 -19.828 -24.375 1 94.75 444 LEU B CA 1
ATOM 8435 C C . LEU B 1 444 ? -2.477 -19.359 -25.312 1 94.75 444 LEU B C 1
ATOM 8437 O O . LEU B 1 444 ? -3.588 -19.891 -25.266 1 94.75 444 LEU B O 1
ATOM 8441 N N . HIS B 1 445 ? -2.174 -18.453 -26.234 1 91.75 445 HIS B N 1
ATOM 8442 C CA . HIS B 1 445 ? -3.213 -17.844 -27.062 1 91.75 445 HIS B CA 1
ATOM 8443 C C . HIS B 1 445 ? -3.396 -18.609 -28.375 1 91.75 445 HIS B C 1
ATOM 8445 O O . HIS B 1 445 ? -4.309 -18.328 -29.141 1 91.75 445 HIS B O 1
ATOM 8451 N N . ALA B 1 446 ? -2.59 -19.672 -28.594 1 92.81 446 ALA B N 1
ATOM 8452 C CA . ALA B 1 446 ? -2.654 -20.422 -29.859 1 92.81 446 ALA B CA 1
ATOM 8453 C C . ALA B 1 446 ? -3.322 -21.781 -29.656 1 92.81 446 ALA B C 1
ATOM 8455 O O . ALA B 1 446 ? -3.529 -22.516 -30.625 1 92.81 446 ALA B O 1
ATOM 8456 N N . ASP B 1 447 ? -3.633 -22.094 -28.453 1 93.75 447 ASP B N 1
ATOM 8457 C CA . ASP B 1 447 ? -4.262 -23.375 -28.125 1 93.75 447 ASP B CA 1
ATOM 8458 C C . ASP B 1 447 ? -3.439 -24.547 -28.672 1 93.75 447 ASP B C 1
ATOM 8460 O O . ASP B 1 447 ? -3.969 -25.406 -29.359 1 93.75 447 ASP B O 1
ATOM 8464 N N . THR B 1 448 ? -2.129 -24.484 -28.359 1 96.19 448 THR B N 1
ATOM 8465 C CA . THR B 1 448 ? -1.199 -25.516 -28.812 1 96.19 448 THR B CA 1
ATOM 8466 C C . THR B 1 448 ? -0.171 -25.828 -27.734 1 96.19 448 THR B C 1
ATOM 8468 O O . THR B 1 448 ? 0.154 -24.969 -26.906 1 96.19 448 THR B O 1
ATOM 8471 N N . ILE B 1 449 ? 0.224 -27.047 -27.703 1 98.5 449 ILE B N 1
ATOM 8472 C CA . ILE B 1 449 ? 1.444 -27.438 -27 1 98.5 449 ILE B CA 1
ATOM 8473 C C . ILE B 1 449 ? 2.5 -27.891 -28.016 1 98.5 449 ILE B C 1
ATOM 8475 O O . ILE B 1 449 ? 2.193 -28.094 -29.188 1 98.5 449 ILE B O 1
ATOM 8479 N N . GLY B 1 450 ? 3.725 -27.891 -27.594 1 98.56 450 GLY B N 1
ATOM 8480 C CA . GLY B 1 450 ? 4.809 -28.344 -28.453 1 98.56 450 GLY B CA 1
ATOM 8481 C C . GLY B 1 450 ? 5.855 -29.156 -27.719 1 98.56 450 GLY B C 1
ATOM 8482 O O . GLY B 1 450 ? 5.879 -29.172 -26.484 1 98.56 450 GLY B O 1
ATOM 8483 N N . VAL B 1 451 ? 6.582 -29.906 -28.516 1 98.69 451 VAL B N 1
ATOM 8484 C CA . VAL B 1 451 ? 7.672 -30.719 -27.969 1 98.69 451 VAL B CA 1
ATOM 8485 C C . VAL B 1 451 ? 8.906 -30.578 -28.859 1 98.69 451 VAL B C 1
ATOM 8487 O O . VAL B 1 451 ? 8.797 -30.562 -30.078 1 98.69 451 VAL B O 1
ATOM 8490 N N . ILE B 1 452 ? 10 -30.344 -28.234 1 98.56 452 ILE B N 1
ATOM 8491 C CA . ILE B 1 452 ? 11.297 -30.266 -28.891 1 98.56 452 ILE B CA 1
ATOM 8492 C C . ILE B 1 452 ? 12.148 -31.469 -28.516 1 98.56 452 ILE B C 1
ATOM 8494 O O . ILE B 1 452 ? 12.203 -31.859 -27.344 1 98.56 452 ILE B O 1
ATOM 8498 N N . ASP B 1 453 ? 12.742 -32.062 -29.438 1 97.56 453 ASP B N 1
ATOM 8499 C CA . ASP B 1 453 ? 13.797 -33.062 -29.219 1 97.56 453 ASP B CA 1
ATOM 8500 C C . ASP B 1 453 ? 15.18 -32.438 -29.375 1 97.56 453 ASP B C 1
ATOM 8502 O O . ASP B 1 453 ? 15.617 -32.156 -30.5 1 97.56 453 ASP B O 1
ATOM 8506 N N . PRO B 1 454 ? 15.805 -32.281 -28.297 1 96.12 454 PRO B N 1
ATOM 8507 C CA . PRO B 1 454 ? 17.078 -31.578 -28.375 1 96.12 454 PRO B CA 1
ATOM 8508 C C . PRO B 1 454 ? 18.156 -32.344 -29.109 1 96.12 454 PRO B C 1
ATOM 8510 O O . PRO B 1 454 ? 19.188 -31.781 -29.484 1 96.12 454 PRO B O 1
ATOM 8513 N N . LYS B 1 455 ? 18.016 -33.594 -29.375 1 93.88 455 LYS B N 1
ATOM 8514 C CA . LYS B 1 455 ? 19 -34.438 -30.047 1 93.88 455 LYS B CA 1
ATOM 8515 C C . LYS B 1 455 ? 19.156 -34 -31.516 1 93.88 455 LYS B C 1
ATOM 8517 O O . LYS B 1 455 ? 20.266 -34.031 -32.062 1 93.88 455 LYS B O 1
ATOM 8522 N N . ASP B 1 456 ? 18.062 -33.688 -32.125 1 95.12 456 ASP B N 1
ATOM 8523 C CA . ASP B 1 456 ? 18.125 -33.312 -33.562 1 95.12 456 ASP B CA 1
ATOM 8524 C C . ASP B 1 456 ? 17.453 -31.953 -33.781 1 95.12 456 ASP B C 1
ATOM 8526 O O . ASP B 1 456 ? 17.219 -31.578 -34.938 1 95.12 456 ASP B O 1
ATOM 8530 N N . ASP B 1 457 ? 17.031 -31.312 -32.781 1 94.12 457 ASP B N 1
ATOM 8531 C CA . ASP B 1 457 ? 16.469 -29.969 -32.812 1 94.12 457 ASP B CA 1
ATOM 8532 C C . ASP B 1 457 ? 15.133 -29.938 -33.531 1 94.12 457 ASP B C 1
ATOM 8534 O O . ASP B 1 457 ? 14.695 -28.875 -34 1 94.12 457 ASP B O 1
ATOM 8538 N N . SER B 1 458 ? 14.523 -31.078 -33.625 1 95.19 458 SER B N 1
ATOM 8539 C CA . SER B 1 458 ? 13.188 -31.109 -34.219 1 95.19 458 SER B CA 1
ATOM 8540 C C . SER B 1 458 ? 12.125 -30.719 -33.188 1 95.19 458 SER B C 1
ATOM 8542 O O . SER B 1 458 ? 12.352 -30.844 -32 1 95.19 458 SER B O 1
ATOM 8544 N N . PHE B 1 459 ? 11.031 -30.141 -33.688 1 95 459 PHE B N 1
ATOM 8545 C CA . PHE B 1 459 ? 9.914 -29.891 -32.781 1 95 459 PHE B CA 1
ATOM 8546 C C . PHE B 1 459 ? 8.586 -30.156 -33.469 1 95 459 PHE B C 1
ATOM 8548 O O . PHE B 1 459 ? 8.516 -30.188 -34.719 1 95 459 PHE B O 1
ATOM 8555 N N . GLN B 1 460 ? 7.621 -30.484 -32.75 1 96.38 460 GLN B N 1
ATOM 8556 C CA . GLN B 1 460 ? 6.254 -30.75 -33.156 1 96.38 460 GLN B CA 1
ATOM 8557 C C . GLN B 1 460 ? 5.254 -29.906 -32.375 1 96.38 460 GLN B C 1
ATOM 8559 O O . GLN B 1 460 ? 5.422 -29.703 -31.172 1 96.38 460 GLN B O 1
ATOM 8564 N N . LEU B 1 461 ? 4.254 -29.391 -33.062 1 96.88 461 LEU B N 1
ATOM 8565 C CA . LEU B 1 461 ? 3.148 -28.688 -32.406 1 96.88 461 LEU B CA 1
ATOM 8566 C C . LEU B 1 461 ? 1.892 -29.547 -32.406 1 96.88 461 LEU B C 1
ATOM 8568 O O . LEU B 1 461 ? 1.629 -30.281 -33.375 1 96.88 461 LEU B O 1
ATOM 8572 N N . ILE B 1 462 ? 1.179 -29.469 -31.344 1 98 462 ILE B N 1
ATOM 8573 C CA . ILE B 1 462 ? -0.04 -30.25 -31.156 1 98 462 ILE B CA 1
ATOM 8574 C C . ILE B 1 462 ? -1.184 -29.328 -30.75 1 98 462 ILE B C 1
ATOM 8576 O O . ILE B 1 462 ? -1.1 -28.641 -29.719 1 98 462 ILE B O 1
ATOM 8580 N N . THR B 1 463 ? -2.244 -29.297 -31.516 1 96.38 463 THR B N 1
ATOM 8581 C CA . THR B 1 463 ? -3.416 -28.5 -31.172 1 96.38 463 THR B CA 1
ATOM 8582 C C . THR B 1 463 ? -4.152 -29.094 -29.984 1 96.38 463 THR B C 1
ATOM 8584 O O . THR B 1 463 ? -4.383 -30.312 -29.938 1 96.38 463 THR B O 1
ATOM 8587 N N . THR B 1 464 ? -4.484 -28.328 -29.016 1 97.19 464 THR B N 1
ATOM 8588 C CA . THR B 1 464 ? -5.238 -28.797 -27.859 1 97.19 464 THR B CA 1
ATOM 8589 C C . THR B 1 464 ? -6.738 -28.75 -28.141 1 97.19 464 THR B C 1
ATOM 8591 O O . THR B 1 464 ? -7.207 -27.875 -28.875 1 97.19 464 THR B O 1
ATOM 8594 N N . PRO B 1 465 ? -7.52 -29.641 -27.578 1 96.81 465 PRO B N 1
ATOM 8595 C CA . PRO B 1 465 ? -8.977 -29.594 -27.734 1 96.81 465 PRO B CA 1
ATOM 8596 C C . PRO B 1 465 ? -9.641 -28.594 -26.781 1 96.81 465 PRO B C 1
ATOM 8598 O O . PRO B 1 465 ? -10.859 -28.625 -26.625 1 96.81 465 PRO B O 1
ATOM 8601 N N . PHE B 1 466 ? -8.891 -27.875 -26.078 1 94.19 466 PHE B N 1
ATOM 8602 C CA . PHE B 1 466 ? -9.352 -26.844 -25.141 1 94.19 466 PHE B CA 1
ATOM 8603 C C . PHE B 1 466 ? -8.594 -25.547 -25.359 1 94.19 466 PHE B C 1
ATOM 8605 O O . PHE B 1 466 ? -7.605 -25.5 -26.094 1 94.19 466 PHE B O 1
ATOM 8612 N N . GLN B 1 467 ? -9.055 -24.484 -24.688 1 91.38 467 GLN B N 1
ATOM 8613 C CA . GLN B 1 467 ? -8.492 -23.156 -24.859 1 91.38 467 GLN B CA 1
ATOM 8614 C C . GLN B 1 467 ? -7.5 -22.844 -23.734 1 91.38 467 GLN B C 1
ATOM 8616 O O . GLN B 1 467 ? -7.727 -23.188 -22.578 1 91.38 467 GLN B O 1
ATOM 8621 N N . GLY B 1 468 ? -6.43 -22.188 -24.109 1 93.19 468 GLY B N 1
ATOM 8622 C CA . GLY B 1 468 ? -5.57 -21.469 -23.172 1 93.19 468 GLY B CA 1
ATOM 8623 C C . GLY B 1 468 ? -4.676 -22.375 -22.359 1 93.19 468 GLY B C 1
ATOM 8624 O O . GLY B 1 468 ? -4.68 -22.297 -21.125 1 93.19 468 GLY B O 1
ATOM 8625 N N . PRO B 1 469 ? -3.984 -23.375 -23.016 1 97.5 469 PRO B N 1
ATOM 8626 C CA . PRO B 1 469 ? -2.932 -24.047 -22.25 1 97.5 469 PRO 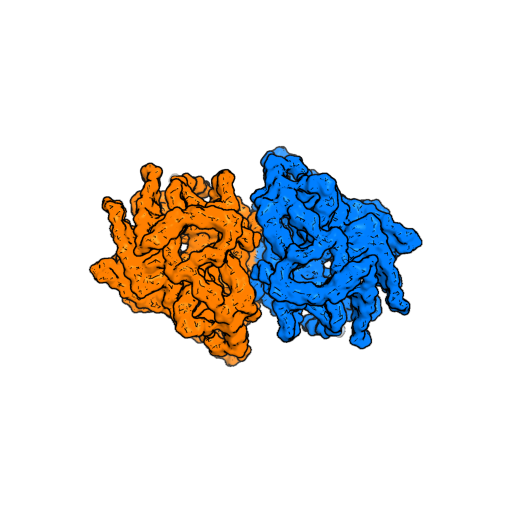B CA 1
ATOM 8627 C C . PRO B 1 469 ? -1.881 -23.078 -21.719 1 97.5 469 PRO B C 1
ATOM 8629 O O . PRO B 1 469 ? -1.18 -22.438 -22.484 1 97.5 469 PRO B O 1
ATOM 8632 N N . ARG B 1 470 ? -1.798 -22.984 -20.438 1 97.12 470 ARG B N 1
ATOM 8633 C CA . ARG B 1 470 ? -0.948 -21.953 -19.844 1 97.12 470 ARG B CA 1
ATOM 8634 C C . ARG B 1 470 ? 0.386 -22.547 -19.391 1 97.12 470 ARG B C 1
ATOM 8636 O O . ARG B 1 470 ? 1.284 -22.75 -20.203 1 97.12 470 ARG B O 1
ATOM 8643 N N . ARG B 1 471 ? 0.573 -23 -18.141 1 98.44 471 ARG B N 1
ATOM 8644 C CA . ARG B 1 471 ? 1.799 -23.672 -17.719 1 98.44 471 ARG B CA 1
ATOM 8645 C C . ARG B 1 471 ? 1.641 -25.188 -17.75 1 98.44 471 ARG B C 1
ATOM 8647 O O . ARG B 1 471 ? 0.523 -25.703 -17.672 1 98.44 471 ARG B O 1
ATOM 8654 N N . LEU B 1 472 ? 2.744 -25.906 -17.906 1 98.81 472 LEU B N 1
ATOM 8655 C CA . LEU B 1 472 ? 2.73 -27.375 -17.938 1 98.81 472 LEU B CA 1
ATOM 8656 C C . LEU B 1 472 ? 3.92 -27.938 -17.172 1 98.81 472 LEU B C 1
ATOM 8658 O O . LEU B 1 472 ? 4.914 -27.25 -16.938 1 98.81 472 LEU B O 1
ATOM 8662 N N . ARG B 1 473 ? 3.766 -29.141 -16.75 1 98.81 473 ARG B N 1
ATOM 8663 C CA . ARG B 1 473 ? 4.82 -29.953 -16.156 1 98.81 473 ARG B CA 1
ATOM 8664 C C . ARG B 1 473 ? 4.691 -31.406 -16.562 1 98.81 473 ARG B C 1
ATOM 8666 O O . ARG B 1 473 ? 3.617 -31.844 -16.984 1 98.81 473 ARG B O 1
ATOM 8673 N N . VAL B 1 474 ? 5.801 -32.125 -16.516 1 98.81 474 VAL B N 1
ATOM 8674 C CA . VAL B 1 474 ? 5.824 -33.5 -16.984 1 98.81 474 VAL B CA 1
ATOM 8675 C C . VAL B 1 474 ? 6.031 -34.438 -15.805 1 98.81 474 VAL B C 1
ATOM 8677 O O . VAL B 1 474 ? 6.867 -34.188 -14.938 1 98.81 474 VAL B O 1
ATOM 8680 N N . ASP B 1 475 ? 5.254 -35.531 -15.773 1 98.69 475 ASP B N 1
ATOM 8681 C CA . ASP B 1 475 ? 5.367 -36.469 -14.664 1 98.69 475 ASP B CA 1
ATOM 8682 C C . ASP B 1 475 ? 6.449 -37.531 -14.938 1 98.69 475 ASP B C 1
ATOM 8684 O O . ASP B 1 475 ? 7.148 -37.438 -15.945 1 98.69 475 ASP B O 1
ATOM 8688 N N . ARG B 1 476 ? 6.629 -38.5 -13.984 1 97.81 476 ARG B N 1
ATOM 8689 C CA . ARG B 1 476 ? 7.734 -39.438 -14.047 1 97.81 476 ARG B CA 1
ATOM 8690 C C . ARG B 1 476 ? 7.562 -40.406 -15.219 1 97.81 476 ARG B C 1
ATOM 8692 O O . ARG B 1 476 ? 8.523 -41.031 -15.656 1 97.81 476 ARG B O 1
ATOM 8699 N N . ASN B 1 477 ? 6.328 -40.531 -15.75 1 97.88 477 ASN B N 1
ATOM 8700 C CA . ASN B 1 477 ? 6.039 -41.406 -16.875 1 97.88 477 ASN B CA 1
ATOM 8701 C C . ASN B 1 477 ? 6.012 -40.656 -18.203 1 97.88 477 ASN B C 1
ATOM 8703 O O . ASN B 1 477 ? 5.52 -41.156 -19.203 1 97.88 477 ASN B O 1
ATOM 8707 N N . ASN B 1 478 ? 6.438 -39.406 -18.188 1 98.38 478 ASN B N 1
ATOM 8708 C CA . ASN B 1 478 ? 6.566 -38.531 -19.344 1 98.38 478 ASN B CA 1
ATOM 8709 C C . ASN B 1 478 ? 5.203 -38.094 -19.859 1 98.38 478 ASN B C 1
ATOM 8711 O O . ASN B 1 478 ? 5.066 -37.75 -21.047 1 98.38 478 ASN B O 1
ATOM 8715 N N . HIS B 1 479 ? 4.188 -38.219 -19.016 1 98.75 479 HIS B N 1
ATOM 8716 C CA . HIS B 1 479 ? 2.922 -37.594 -19.375 1 98.75 479 HIS B CA 1
ATOM 8717 C C . HIS B 1 479 ? 2.953 -36.094 -19.078 1 98.75 479 HIS B C 1
ATOM 8719 O O . HIS B 1 479 ? 3.59 -35.656 -18.125 1 98.75 479 HIS B O 1
ATOM 8725 N N . VAL B 1 480 ? 2.26 -35.312 -19.891 1 98.88 480 VAL B N 1
ATOM 8726 C CA . VAL B 1 480 ? 2.316 -33.844 -19.812 1 98.88 480 VAL B CA 1
ATOM 8727 C C . VAL B 1 480 ? 1.049 -33.312 -19.156 1 98.88 480 VAL B C 1
ATOM 8729 O O . VAL B 1 480 ? -0.056 -33.531 -19.656 1 98.88 480 VAL B O 1
ATOM 8732 N N . TRP B 1 481 ? 1.187 -32.719 -18.031 1 98.94 481 TRP B N 1
ATOM 8733 C CA . TRP B 1 481 ? 0.091 -32.062 -17.312 1 98.94 481 TRP B CA 1
ATOM 8734 C C . TRP B 1 481 ? 0.022 -30.594 -17.641 1 98.94 481 TRP B C 1
ATOM 8736 O O . TRP B 1 481 ? 1.038 -29.891 -17.609 1 98.94 481 TRP B O 1
ATOM 8746 N N . ILE B 1 482 ? -1.167 -30.094 -17.969 1 98.88 482 ILE B N 1
ATOM 8747 C CA . ILE B 1 482 ? -1.34 -28.766 -18.531 1 98.88 482 ILE B CA 1
ATOM 8748 C C . ILE B 1 482 ? -2.449 -28.031 -17.766 1 98.88 482 ILE B C 1
ATOM 8750 O O . ILE B 1 482 ? -3.539 -28.578 -17.578 1 98.88 482 ILE B O 1
ATOM 8754 N N . SER B 1 483 ? -2.205 -26.859 -17.266 1 98.25 483 SER B N 1
ATOM 8755 C CA . SER B 1 483 ? -3.281 -26.016 -16.75 1 98.25 483 SER B CA 1
ATOM 8756 C C . SER B 1 483 ? -4.129 -25.453 -17.891 1 98.25 483 SER B C 1
ATOM 8758 O O . SER B 1 483 ? -3.602 -24.875 -18.844 1 98.25 483 SER B O 1
ATOM 8760 N N . VAL B 1 484 ? -5.406 -25.672 -17.828 1 97.19 484 VAL B N 1
ATOM 8761 C CA . VAL B 1 484 ? -6.359 -25.156 -18.797 1 97.19 484 VAL B CA 1
ATOM 8762 C C . VAL B 1 484 ? -7.008 -23.875 -18.281 1 97.19 484 VAL B C 1
ATOM 8764 O O . VAL B 1 484 ? -8.094 -23.922 -17.703 1 97.19 484 VAL B O 1
ATOM 8767 N N . PHE B 1 485 ? -6.512 -22.75 -18.531 1 93.81 485 PHE B N 1
ATOM 8768 C CA . PHE B 1 485 ? -6.594 -21.516 -17.766 1 93.81 485 PHE B CA 1
ATOM 8769 C C . PHE B 1 485 ? -8.031 -21.031 -17.688 1 93.81 485 PHE B C 1
ATOM 8771 O O . PHE B 1 485 ? -8.57 -20.844 -16.578 1 93.81 485 PHE B O 1
ATOM 8778 N N . PRO B 1 486 ? -8.789 -20.844 -18.781 1 90.69 486 PRO B N 1
ATOM 8779 C CA . PRO B 1 486 ? -10.125 -20.266 -18.641 1 90.69 486 PRO B CA 1
ATOM 8780 C C . PRO B 1 486 ? -11.219 -21.312 -18.469 1 90.69 486 PRO B C 1
ATOM 8782 O O . PRO B 1 486 ? -12.406 -20.984 -18.531 1 90.69 486 PRO B O 1
ATOM 8785 N N . GLU B 1 487 ? -10.828 -22.625 -18.172 1 92 487 GLU B N 1
ATOM 8786 C CA . GLU B 1 487 ? -11.852 -23.672 -18.25 1 92 487 GLU B CA 1
ATOM 8787 C C . GLU B 1 487 ? -12.008 -24.391 -16.906 1 92 487 GLU B C 1
ATOM 8789 O O . GLU B 1 487 ? -12.711 -25.391 -16.812 1 92 487 GLU B O 1
ATOM 8794 N N . GLY B 1 488 ? -11.32 -23.922 -15.93 1 94.88 488 GLY B N 1
ATOM 8795 C CA . GLY B 1 488 ? -11.477 -24.516 -14.609 1 94.88 488 GLY B CA 1
ATOM 8796 C C . GLY B 1 488 ? -11.055 -25.969 -14.539 1 94.88 488 GLY B C 1
ATOM 8797 O O . GLY B 1 488 ? -11.688 -26.766 -13.859 1 94.88 488 GLY B O 1
ATOM 8798 N N . SER B 1 489 ? -10.047 -26.328 -15.352 1 97.56 489 SER B N 1
ATOM 8799 C CA . SER B 1 489 ? -9.594 -27.719 -15.453 1 97.56 489 SER B CA 1
ATOM 8800 C C . SER B 1 489 ? -8.086 -27.797 -15.656 1 97.56 489 SER B C 1
ATOM 8802 O O . SER B 1 489 ? -7.438 -26.781 -15.922 1 97.56 489 SER B O 1
ATOM 8804 N N . ILE B 1 490 ? -7.605 -29 -15.422 1 98.62 490 ILE B N 1
ATOM 8805 C CA . ILE B 1 490 ? -6.297 -29.359 -15.961 1 98.62 490 ILE B CA 1
ATOM 8806 C C . ILE B 1 490 ? -6.445 -30.5 -16.953 1 98.62 490 ILE B C 1
ATOM 8808 O O . ILE B 1 490 ? -7.504 -31.141 -17.031 1 98.62 490 ILE B O 1
ATOM 8812 N N . ALA B 1 491 ? -5.379 -30.734 -17.734 1 98.81 491 ALA B N 1
ATOM 8813 C CA . ALA B 1 491 ? -5.379 -31.812 -18.719 1 98.81 491 ALA B CA 1
ATOM 8814 C C . ALA B 1 491 ? -4.102 -32.656 -18.625 1 98.81 491 ALA B C 1
ATOM 8816 O O . ALA B 1 491 ? -3.053 -32.125 -18.219 1 98.81 491 ALA B O 1
ATOM 8817 N N . ARG B 1 492 ? -4.25 -33.875 -18.953 1 98.88 492 ARG B N 1
ATOM 8818 C CA . ARG B 1 492 ? -3.109 -34.781 -19.141 1 98.88 492 ARG B CA 1
ATOM 8819 C C . ARG B 1 492 ? -2.996 -35.219 -20.594 1 98.88 492 ARG B C 1
ATOM 8821 O O . ARG B 1 492 ? -3.957 -35.719 -21.172 1 98.88 492 ARG B O 1
ATOM 8828 N N . TYR B 1 493 ? -1.895 -34.938 -21.188 1 98.81 493 TYR B N 1
ATOM 8829 C CA . TYR B 1 493 ? -1.569 -35.438 -22.516 1 98.81 493 TYR B CA 1
ATOM 8830 C C . TYR B 1 493 ? -0.66 -36.656 -22.422 1 98.81 493 TYR B C 1
ATOM 8832 O O . TYR B 1 493 ? 0.365 -36.625 -21.734 1 98.81 493 TYR B O 1
ATOM 8840 N N . THR B 1 494 ? -1.027 -37.688 -23.094 1 98.5 494 THR B N 1
ATOM 8841 C CA . THR B 1 494 ? -0.242 -38.906 -23.172 1 98.5 494 THR B CA 1
ATOM 8842 C C . THR B 1 494 ? 0.412 -39.062 -24.531 1 98.5 494 THR B C 1
ATOM 8844 O O . THR B 1 494 ? -0.251 -39.406 -25.516 1 98.5 494 THR B O 1
ATOM 8847 N N . PRO B 1 495 ? 1.701 -38.906 -24.531 1 97.69 495 PRO B N 1
ATOM 8848 C CA . PRO B 1 495 ? 2.385 -38.906 -25.828 1 97.69 495 PRO B CA 1
ATOM 8849 C C . PRO B 1 495 ? 2.246 -40.25 -26.562 1 97.69 495 PRO B C 1
ATOM 8851 O O . PRO B 1 495 ? 2.24 -40.281 -27.797 1 97.69 495 PRO B O 1
ATOM 8854 N N . GLU B 1 496 ? 2.088 -41.344 -25.938 1 96.5 496 GLU B N 1
ATOM 8855 C CA . GLU B 1 496 ? 2.035 -42.688 -26.516 1 96.5 496 GLU B CA 1
ATOM 8856 C C . GLU B 1 496 ? 0.806 -42.844 -27.406 1 96.5 496 GLU B C 1
ATOM 8858 O O . GLU B 1 496 ? 0.873 -43.5 -28.469 1 96.5 496 GLU B O 1
ATOM 8863 N N . ASP B 1 497 ? -0.28 -42.25 -27 1 96.75 497 ASP B N 1
ATOM 8864 C CA . ASP B 1 497 ? -1.493 -42.438 -27.797 1 96.75 497 ASP B CA 1
ATOM 8865 C C . ASP B 1 497 ? -2.018 -41.094 -28.312 1 96.75 497 ASP B C 1
ATOM 8867 O O . ASP B 1 497 ? -2.992 -41.031 -29.062 1 96.75 497 ASP B O 1
ATOM 8871 N N . GLY B 1 498 ? -1.425 -40.031 -27.875 1 97.06 498 GLY B N 1
ATOM 8872 C CA . GLY B 1 498 ? -1.757 -38.688 -28.391 1 97.06 498 GLY B CA 1
ATOM 8873 C C . GLY B 1 498 ? -3.076 -38.156 -27.844 1 97.06 498 GLY B C 1
ATOM 8874 O O . GLY B 1 498 ? -3.699 -37.312 -28.469 1 97.06 498 GLY B O 1
ATOM 8875 N N . LYS B 1 499 ? -3.482 -38.656 -26.703 1 97.88 499 LYS B N 1
ATOM 8876 C CA . LYS B 1 499 ? -4.805 -38.281 -26.203 1 97.88 499 LYS B CA 1
ATOM 8877 C C . LYS B 1 499 ? -4.691 -37.281 -25.047 1 97.88 499 LYS B C 1
ATOM 8879 O O . LYS B 1 499 ? -3.711 -37.312 -24.297 1 97.88 499 LYS B O 1
ATOM 8884 N N . PHE B 1 500 ? -5.715 -36.438 -25 1 98.44 500 PHE B N 1
ATOM 8885 C CA . PHE B 1 500 ? -5.895 -35.531 -23.875 1 98.44 500 PHE B CA 1
ATOM 8886 C C . PHE B 1 500 ? -7.008 -36.031 -22.953 1 98.44 500 PHE B C 1
ATOM 8888 O O . PHE B 1 500 ? -8.039 -36.5 -23.422 1 98.44 500 PHE B O 1
ATOM 8895 N N . LYS B 1 501 ? -6.777 -35.938 -21.688 1 98.31 501 LYS B N 1
ATOM 8896 C CA . LYS B 1 501 ? -7.82 -36.156 -20.688 1 98.31 501 LYS B CA 1
ATOM 8897 C C . LYS B 1 501 ? -7.973 -34.938 -19.797 1 98.31 501 LYS B C 1
ATOM 8899 O O . LYS B 1 501 ? -6.984 -34.438 -19.25 1 98.31 501 LYS B O 1
ATOM 8904 N N . LEU B 1 502 ? -9.195 -34.438 -19.656 1 98 502 LEU B N 1
ATOM 8905 C CA . LEU B 1 502 ? -9.469 -33.281 -18.812 1 98 502 LEU B CA 1
ATOM 8906 C C . LEU B 1 502 ? -9.867 -33.688 -17.406 1 98 502 LEU B C 1
ATOM 8908 O O . LEU B 1 502 ? -10.531 -34.719 -17.219 1 98 502 LEU B O 1
ATOM 8912 N N . TYR B 1 503 ? -9.484 -32.938 -16.453 1 98.38 503 TYR B N 1
ATOM 8913 C CA . TYR B 1 503 ? -9.828 -33.094 -15.055 1 98.38 503 TYR B CA 1
ATOM 8914 C C . TYR B 1 503 ? -10.406 -31.797 -14.484 1 98.38 503 TYR B C 1
ATOM 8916 O O . TYR B 1 503 ? -9.656 -30.875 -14.156 1 98.38 503 TYR B O 1
ATOM 8924 N N . PRO B 1 504 ? -11.734 -31.703 -14.352 1 97.38 504 PRO B N 1
ATOM 8925 C CA . PRO B 1 504 ? -12.289 -30.5 -13.727 1 97.38 504 PRO B CA 1
ATOM 8926 C C . PRO B 1 504 ? -11.742 -30.266 -12.32 1 97.38 504 PRO B C 1
ATOM 8928 O O . PRO B 1 504 ? -11.547 -31.219 -11.562 1 97.38 504 PRO B O 1
ATOM 8931 N N . LEU B 1 505 ? -11.516 -29.062 -12.023 1 98.06 505 LEU B N 1
ATOM 8932 C CA . LEU B 1 505 ? -11 -28.734 -10.695 1 98.06 505 LEU B CA 1
ATOM 8933 C C . LEU B 1 505 ? -12.102 -28.812 -9.648 1 98.06 505 LEU B C 1
ATOM 8935 O O . LEU B 1 505 ? -13.242 -28.422 -9.898 1 98.06 505 LEU B O 1
ATOM 8939 N N . PRO B 1 506 ? -11.758 -29.297 -8.477 1 97.31 506 PRO B N 1
ATOM 8940 C CA . PRO B 1 506 ? -12.773 -29.438 -7.422 1 97.31 506 PRO B CA 1
ATOM 8941 C C . PRO B 1 506 ? -13.258 -28.094 -6.891 1 97.31 506 PRO B C 1
ATOM 8943 O O . PRO B 1 506 ? -14.328 -28.016 -6.273 1 97.31 506 PRO B O 1
ATOM 8946 N N . THR B 1 507 ? -12.531 -27.047 -7.074 1 96.12 507 THR B N 1
ATOM 8947 C CA . THR B 1 507 ? -12.891 -25.734 -6.547 1 96.12 507 THR B CA 1
ATOM 8948 C C . THR B 1 507 ? -13.641 -24.922 -7.594 1 96.12 507 THR B C 1
ATOM 8950 O O . THR B 1 507 ? -14.094 -23.812 -7.312 1 96.12 507 THR B O 1
ATOM 8953 N N . ALA B 1 508 ? -13.766 -25.422 -8.773 1 94.75 508 ALA B N 1
ATOM 8954 C CA . ALA B 1 508 ? -14.484 -24.703 -9.82 1 94.75 508 ALA B CA 1
ATOM 8955 C C . ALA B 1 508 ? -15.977 -24.641 -9.516 1 94.75 508 ALA B C 1
ATOM 8957 O O . ALA B 1 508 ? -16.562 -25.625 -9.062 1 94.75 508 ALA B O 1
ATOM 8958 N N . ILE B 1 509 ? -16.531 -23.531 -9.711 1 94.38 509 ILE B N 1
ATOM 8959 C CA . ILE B 1 509 ? -17.969 -23.328 -9.594 1 94.38 509 ILE B CA 1
ATOM 8960 C C . ILE B 1 509 ? -18.547 -22.953 -10.961 1 94.38 509 ILE B C 1
ATOM 8962 O O . ILE B 1 509 ? -18.266 -21.875 -11.492 1 94.38 509 ILE B O 1
ATOM 8966 N N . ASP B 1 510 ? -19.359 -23.797 -11.5 1 91 510 ASP B N 1
ATOM 8967 C CA . ASP B 1 510 ? -19.891 -23.609 -12.844 1 91 510 ASP B CA 1
ATOM 8968 C C . ASP B 1 510 ? -18.766 -23.375 -13.852 1 91 510 ASP B C 1
ATOM 8970 O O . ASP B 1 510 ? -18.828 -22.438 -14.656 1 91 510 ASP B O 1
ATOM 8974 N N . GLY B 1 511 ? -17.641 -24.078 -13.594 1 91.81 511 GLY B N 1
ATOM 8975 C CA . GLY B 1 511 ? -16.516 -24.016 -14.508 1 91.81 511 GLY B CA 1
ATOM 8976 C C . GLY B 1 511 ? -15.625 -22.812 -14.273 1 91.81 511 GLY B C 1
ATOM 8977 O O . GLY B 1 511 ? -14.648 -22.609 -15 1 91.81 511 GLY B O 1
ATOM 8978 N N . VAL B 1 512 ? -15.906 -22.078 -13.242 1 93.81 512 VAL B N 1
ATOM 8979 C CA . VAL B 1 512 ? -15.148 -20.844 -13.016 1 93.81 512 VAL B CA 1
ATOM 8980 C C . VAL B 1 512 ? -14.008 -21.125 -12.031 1 93.81 512 VAL B C 1
ATOM 8982 O O . VAL B 1 512 ? -14.234 -21.219 -10.82 1 93.81 512 VAL B O 1
ATOM 8985 N N . GLU B 1 513 ? -12.898 -21.25 -12.492 1 95.06 513 GLU B N 1
ATOM 8986 C CA . GLU B 1 513 ? -11.578 -21.328 -11.875 1 95.06 513 GLU B CA 1
ATOM 8987 C C . GLU B 1 513 ? -10.477 -21.141 -12.906 1 95.06 513 GLU B C 1
ATOM 8989 O O . GLU B 1 513 ? -10.609 -21.547 -14.062 1 95.06 513 GLU B O 1
ATOM 8994 N N . THR B 1 514 ? -9.484 -20.406 -12.57 1 95.06 514 THR B N 1
ATOM 8995 C CA . THR B 1 514 ? -8.422 -20.094 -13.516 1 95.06 514 THR B CA 1
ATOM 8996 C C . THR B 1 514 ? -7.07 -20.578 -13 1 95.06 514 THR B C 1
ATOM 8998 O O . THR B 1 514 ? -6.25 -19.781 -12.531 1 95.06 514 THR B O 1
ATOM 9001 N N . PRO B 1 515 ? -6.84 -21.875 -13.109 1 96.88 515 PRO B N 1
ATOM 9002 C CA . PRO B 1 515 ? -5.535 -22.375 -12.656 1 96.88 515 PRO B CA 1
ATOM 9003 C C . PRO B 1 515 ? -4.371 -21.766 -13.438 1 96.88 515 PRO B C 1
ATOM 9005 O O . PRO B 1 515 ? -4.188 -22.078 -14.617 1 96.88 515 PRO B O 1
ATOM 9008 N N . TYR B 1 516 ? -3.65 -21 -12.758 1 97.5 516 TYR B N 1
ATOM 9009 C CA . TYR B 1 516 ? -2.52 -20.297 -13.367 1 97.5 516 TYR B CA 1
ATOM 9010 C C . TYR B 1 516 ? -1.416 -21.281 -13.742 1 97.5 516 TYR B C 1
ATOM 9012 O O . TYR B 1 516 ? -0.809 -21.156 -14.812 1 97.5 516 TYR B O 1
ATOM 9020 N N . SER B 1 517 ? -1.108 -22.172 -12.867 1 98 517 SER B N 1
ATOM 9021 C CA . SER B 1 517 ? 0.003 -23.109 -13.039 1 98 517 SER B CA 1
ATOM 9022 C C . SER B 1 517 ? -0.263 -24.422 -12.32 1 98 517 SER B C 1
ATOM 9024 O O . SER B 1 517 ? -1.306 -24.594 -11.68 1 98 517 SER B O 1
ATOM 9026 N N . LEU B 1 518 ? 0.594 -25.328 -12.523 1 98.75 518 LEU B N 1
ATOM 9027 C CA . LEU B 1 518 ? 0.675 -26.594 -11.789 1 98.75 518 LEU B CA 1
ATOM 9028 C C . LEU B 1 518 ? 2.113 -27.094 -11.727 1 98.75 518 LEU B C 1
ATOM 9030 O O . LEU B 1 518 ? 2.984 -26.594 -12.438 1 98.75 518 LEU B O 1
ATOM 9034 N N . ASN B 1 519 ? 2.359 -27.953 -10.828 1 98.81 519 ASN B N 1
ATOM 9035 C CA . ASN B 1 519 ? 3.631 -28.672 -10.758 1 98.81 519 ASN B CA 1
ATOM 9036 C C . ASN B 1 519 ? 3.436 -30.109 -10.312 1 98.81 519 ASN B C 1
ATOM 9038 O O . ASN B 1 519 ? 2.416 -30.453 -9.711 1 98.81 519 ASN B O 1
ATOM 9042 N N . VAL B 1 520 ? 4.332 -30.938 -10.766 1 98.62 520 VAL B N 1
ATOM 9043 C CA . VAL B 1 520 ? 4.242 -32.375 -10.469 1 98.62 520 VAL B CA 1
ATOM 9044 C C . VAL B 1 520 ? 5.336 -32.75 -9.484 1 98.62 520 VAL B C 1
ATOM 9046 O O . VAL B 1 520 ? 6.52 -32.531 -9.734 1 98.62 520 VAL B O 1
ATOM 9049 N N . ASP B 1 521 ? 4.914 -33.281 -8.383 1 98.06 521 ASP B N 1
ATOM 9050 C CA . ASP B 1 521 ? 5.844 -33.969 -7.488 1 98.06 521 ASP B CA 1
ATOM 9051 C C . ASP B 1 521 ? 6.051 -35.438 -7.918 1 98.06 521 ASP B C 1
ATOM 9053 O O . ASP B 1 521 ? 5.328 -36.312 -7.473 1 98.06 521 ASP B O 1
ATOM 9057 N N . ARG B 1 522 ? 7.051 -35.625 -8.656 1 97 522 ARG B N 1
ATOM 9058 C CA . ARG B 1 522 ? 7.277 -36.938 -9.281 1 97 522 ARG B CA 1
ATOM 9059 C C . ARG B 1 522 ? 7.504 -38.031 -8.227 1 97 522 ARG B C 1
ATOM 9061 O O . ARG B 1 522 ? 7.082 -39.156 -8.406 1 97 522 ARG B O 1
ATOM 9068 N N . LYS B 1 523 ? 8.148 -37.656 -7.168 1 95.44 523 LYS B N 1
ATOM 9069 C CA . LYS B 1 523 ? 8.445 -38.625 -6.113 1 95.44 523 LYS B CA 1
ATOM 9070 C C . LYS B 1 523 ? 7.168 -39.125 -5.453 1 95.44 523 LYS B C 1
ATOM 9072 O O . LYS B 1 523 ? 6.973 -40.344 -5.316 1 95.44 523 LYS B O 1
ATOM 9077 N N . SER B 1 524 ? 6.293 -38.219 -5.121 1 95.38 524 SER B N 1
ATOM 9078 C CA . SER B 1 524 ? 5.07 -38.562 -4.418 1 95.38 524 SER B CA 1
ATOM 9079 C C . SER B 1 524 ? 3.938 -38.875 -5.395 1 95.38 524 SER B C 1
ATOM 9081 O O . SER B 1 524 ? 2.859 -39.312 -4.988 1 95.38 524 SER B O 1
ATOM 9083 N N . ASN B 1 525 ? 4.148 -38.656 -6.609 1 97.25 525 ASN B N 1
ATOM 9084 C CA . ASN B 1 525 ? 3.189 -38.906 -7.676 1 97.25 525 ASN B CA 1
ATOM 9085 C C . ASN B 1 525 ? 1.919 -38.062 -7.496 1 97.25 525 ASN B C 1
ATOM 9087 O O . ASN B 1 525 ? 0.811 -38.625 -7.551 1 97.25 525 ASN B O 1
ATOM 9091 N N . LEU B 1 526 ? 2.115 -36.812 -7.223 1 98.19 526 LEU B N 1
ATOM 9092 C CA . LEU B 1 526 ? 1.031 -35.844 -7.066 1 98.19 526 LEU B CA 1
ATOM 9093 C C . LEU B 1 526 ? 1.162 -34.719 -8.078 1 98.19 526 LEU B C 1
ATOM 9095 O O . LEU B 1 526 ? 2.273 -34.281 -8.383 1 98.19 526 LEU B O 1
ATOM 9099 N N . VAL B 1 527 ? 0.078 -34.25 -8.617 1 98.69 527 VAL B N 1
ATOM 9100 C CA . VAL B 1 527 ? 0.035 -33 -9.359 1 98.69 527 VAL B CA 1
ATOM 9101 C C . VAL B 1 527 ? -0.609 -31.906 -8.492 1 98.69 527 VAL B C 1
ATOM 9103 O O . VAL B 1 527 ? -1.737 -32.062 -8.023 1 98.69 527 VAL B O 1
ATOM 9106 N N . TRP B 1 528 ? 0.126 -30.922 -8.164 1 98.81 528 TRP B N 1
ATOM 9107 C CA . TRP B 1 528 ? -0.36 -29.766 -7.422 1 98.81 528 TRP B CA 1
ATOM 9108 C C . TRP B 1 528 ? -0.806 -28.656 -8.375 1 98.81 528 TRP B C 1
ATOM 9110 O O . TRP B 1 528 ? -0.162 -28.406 -9.398 1 98.81 528 TRP B O 1
ATOM 9120 N N . VAL B 1 529 ? -1.91 -28 -8.07 1 98.69 529 VAL B N 1
ATOM 9121 C CA . VAL B 1 529 ? -2.514 -27.016 -8.961 1 98.69 529 VAL B CA 1
ATOM 9122 C C . VAL B 1 529 ? -2.807 -25.734 -8.188 1 98.69 529 VAL B C 1
ATOM 9124 O O . VAL B 1 529 ? -3.256 -25.781 -7.039 1 98.69 529 VAL B O 1
ATOM 9127 N N . THR B 1 530 ? -2.496 -24.594 -8.758 1 97.62 530 THR B N 1
ATOM 9128 C CA . THR B 1 530 ? -2.799 -23.297 -8.164 1 97.62 530 THR B CA 1
ATOM 9129 C C . THR B 1 530 ? -4.301 -23.016 -8.195 1 97.62 530 THR B C 1
ATOM 9131 O O . THR B 1 530 ? -4.969 -23.312 -9.188 1 97.62 530 THR B O 1
ATOM 9134 N N . GLY B 1 531 ? -4.914 -22.625 -7.035 1 93.69 531 GLY B N 1
ATOM 9135 C CA . GLY B 1 531 ? -6.27 -22.109 -6.957 1 93.69 531 GLY B CA 1
ATOM 9136 C C . GLY B 1 531 ? -6.332 -20.594 -6.945 1 93.69 531 GLY B C 1
ATOM 9137 O O . GLY B 1 531 ? -6.621 -19.984 -5.914 1 93.69 531 GLY B O 1
ATOM 9138 N N . THR B 1 532 ? -6.211 -20 -8.133 1 93.56 532 THR B N 1
ATOM 9139 C CA . THR B 1 532 ? -5.91 -18.578 -8.352 1 93.56 532 THR B CA 1
ATOM 9140 C C . THR B 1 532 ? -7.137 -17.719 -8.062 1 93.56 532 THR B C 1
ATOM 9142 O O . THR B 1 532 ? -7.004 -16.562 -7.684 1 93.56 532 THR B O 1
ATOM 9145 N N . SER B 1 533 ? -8.32 -18.281 -8.172 1 95.75 533 SER B N 1
ATOM 9146 C CA . SER B 1 533 ? -9.516 -17.469 -7.984 1 95.75 533 SER B CA 1
ATOM 9147 C C . SER B 1 533 ? -10.352 -17.969 -6.809 1 95.75 533 SER B C 1
ATOM 9149 O O . SER B 1 533 ? -11.312 -17.312 -6.406 1 95.75 533 SER B O 1
ATOM 9151 N N . SER B 1 534 ? -9.992 -19.125 -6.215 1 96.62 534 SER B N 1
ATOM 9152 C CA . SER B 1 534 ? -10.789 -19.766 -5.176 1 96.62 534 SER B CA 1
ATOM 9153 C C . SER B 1 534 ? -10.109 -19.656 -3.814 1 96.62 534 SER B C 1
ATOM 9155 O O . SER B 1 534 ? -10.656 -20.109 -2.805 1 96.62 534 SER B O 1
ATOM 9157 N N . ASP B 1 535 ? -8.898 -19.188 -3.748 1 96.75 535 ASP B N 1
ATOM 9158 C CA . ASP B 1 535 ? -8.117 -19.031 -2.527 1 96.75 535 ASP B CA 1
ATOM 9159 C C . ASP B 1 535 ? -7.68 -20.391 -1.978 1 96.75 535 ASP B C 1
ATOM 9161 O O . ASP B 1 535 ? -7.711 -20.609 -0.765 1 96.75 535 ASP B O 1
ATOM 9165 N N . ASN B 1 536 ? -7.359 -21.328 -2.887 1 97.44 536 ASN B N 1
ATOM 9166 C CA . ASN B 1 536 ? -6.949 -22.656 -2.488 1 97.44 536 ASN B CA 1
ATOM 9167 C C . ASN B 1 536 ? -5.676 -23.094 -3.205 1 97.44 536 ASN B C 1
ATOM 9169 O O . ASN B 1 536 ? -5.293 -22.5 -4.215 1 97.44 536 ASN B O 1
ATOM 9173 N N . LEU B 1 537 ? -5.008 -24.062 -2.633 1 98 537 LEU B N 1
ATOM 9174 C CA . LEU B 1 537 ? -4.121 -24.969 -3.354 1 98 537 LEU B CA 1
ATOM 9175 C C . LEU B 1 537 ? -4.73 -26.359 -3.441 1 98 537 LEU B C 1
ATOM 9177 O O . LEU B 1 537 ? -5.438 -26.797 -2.529 1 98 537 LEU B O 1
ATOM 9181 N N . MET B 1 538 ? -4.438 -27.016 -4.539 1 98.25 538 MET B N 1
ATOM 9182 C CA . MET B 1 538 ? -5.02 -28.328 -4.754 1 98.25 538 MET B CA 1
ATOM 9183 C C . MET B 1 538 ? -3.945 -29.344 -5.117 1 98.25 538 MET B C 1
ATOM 9185 O O . MET B 1 538 ? -2.938 -29 -5.734 1 98.25 538 MET B O 1
ATOM 9189 N N . ALA B 1 539 ? -4.176 -30.594 -4.742 1 98.44 539 ALA B N 1
ATOM 9190 C CA . ALA B 1 539 ? -3.305 -31.703 -5.105 1 98.44 539 ALA B CA 1
ATOM 9191 C C . ALA B 1 539 ? -4.121 -32.938 -5.523 1 98.44 539 ALA B C 1
ATOM 9193 O O . ALA B 1 539 ? -5.117 -33.25 -4.879 1 98.44 539 ALA B O 1
ATOM 9194 N N . MET B 1 540 ? -3.744 -33.5 -6.598 1 98.62 540 MET B N 1
ATOM 9195 C CA . MET B 1 540 ? -4.395 -34.75 -7.055 1 98.62 540 MET B CA 1
ATOM 9196 C C . MET B 1 540 ? -3.404 -35.906 -7.094 1 98.62 540 MET B C 1
ATOM 9198 O O . MET B 1 540 ? -2.295 -35.75 -7.609 1 98.62 540 MET B O 1
ATOM 9202 N N . ASP B 1 541 ? -3.781 -37 -6.53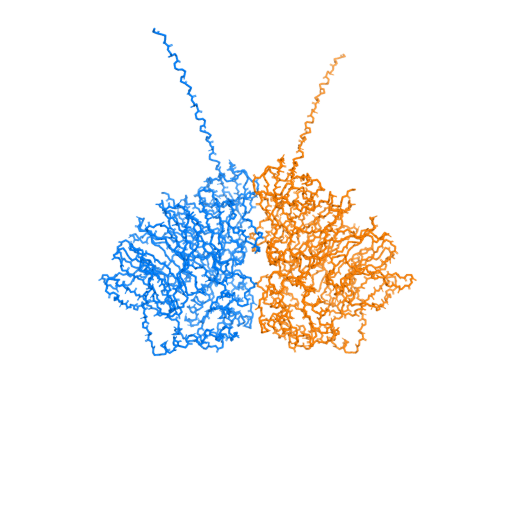5 1 98.25 541 ASP B N 1
ATOM 9203 C CA . ASP B 1 541 ? -3.023 -38.219 -6.727 1 98.25 541 ASP B CA 1
ATOM 9204 C C . ASP B 1 541 ? -3.168 -38.75 -8.156 1 98.25 541 ASP B C 1
ATOM 9206 O O . ASP B 1 541 ? -4.281 -39.031 -8.602 1 98.25 541 ASP B O 1
ATOM 9210 N N . ILE B 1 542 ? -2.113 -38.875 -8.82 1 98.25 542 ILE B N 1
ATOM 9211 C CA . ILE B 1 542 ? -2.127 -39.188 -10.25 1 98.25 542 ILE B CA 1
ATOM 9212 C C . ILE B 1 542 ? -2.703 -40.594 -10.469 1 98.25 542 ILE B C 1
ATOM 9214 O O . ILE B 1 542 ? -3.422 -40.812 -11.445 1 98.25 542 ILE B O 1
ATOM 9218 N N . ASN B 1 543 ? -2.469 -41.5 -9.539 1 97.44 543 ASN B N 1
ATOM 9219 C CA . ASN B 1 543 ? -2.92 -42.875 -9.695 1 97.44 543 ASN B CA 1
ATOM 9220 C C . ASN B 1 543 ? -4.41 -43 -9.406 1 97.44 543 ASN B C 1
ATOM 9222 O O . ASN B 1 543 ? -5.145 -43.625 -10.18 1 97.44 543 ASN B O 1
ATOM 9226 N N . THR B 1 544 ? -4.855 -42.375 -8.32 1 97.88 544 THR B N 1
ATOM 9227 C CA . THR B 1 544 ? -6.23 -42.594 -7.875 1 97.88 544 THR B CA 1
ATOM 9228 C C . THR B 1 544 ? -7.137 -41.469 -8.43 1 97.88 544 THR B C 1
ATOM 9230 O O . THR B 1 544 ? -8.367 -41.594 -8.391 1 97.88 544 THR B O 1
ATOM 9233 N N . GLU B 1 545 ? -6.516 -40.375 -8.875 1 97.94 545 GLU B N 1
ATOM 9234 C CA . GLU B 1 545 ? -7.234 -39.219 -9.383 1 97.94 545 GLU B CA 1
ATOM 9235 C C . GLU B 1 545 ? -8.141 -38.625 -8.305 1 97.94 545 GLU B C 1
ATOM 9237 O O . GLU B 1 545 ? -9.25 -38.188 -8.594 1 97.94 545 GLU B O 1
ATOM 9242 N N . THR B 1 546 ? -7.695 -38.75 -7.039 1 97.38 546 THR B N 1
ATOM 9243 C CA . THR B 1 546 ? -8.391 -38.156 -5.906 1 97.38 546 THR B CA 1
ATOM 9244 C C . THR B 1 546 ? -7.773 -36.812 -5.535 1 97.38 546 THR B C 1
ATOM 9246 O O . THR B 1 546 ? -6.547 -36.688 -5.52 1 97.38 546 THR B O 1
ATOM 9249 N N . TRP B 1 547 ? -8.664 -35.875 -5.227 1 97.5 547 TRP B N 1
ATOM 9250 C CA . TRP B 1 547 ? -8.227 -34.5 -4.973 1 97.5 547 TRP B CA 1
ATOM 9251 C C . TRP B 1 547 ? -8.133 -34.219 -3.475 1 97.5 547 TRP B C 1
ATOM 9253 O O . TRP B 1 547 ? -8.953 -34.719 -2.695 1 97.5 547 TRP B O 1
ATOM 9263 N N . LYS B 1 548 ? -7.188 -33.5 -3.072 1 97.69 548 LYS B N 1
ATOM 9264 C CA . LYS B 1 548 ? -7.09 -32.781 -1.796 1 97.69 548 LYS B CA 1
ATOM 9265 C C . LYS B 1 548 ? -7.043 -31.281 -2.004 1 97.69 548 LYS B C 1
ATOM 9267 O O . LYS B 1 548 ? -6.402 -30.797 -2.941 1 97.69 548 LYS B O 1
ATOM 9272 N N . VAL B 1 549 ? -7.785 -30.547 -1.208 1 97.94 549 VAL B N 1
ATOM 9273 C CA . VAL B 1 549 ? -7.891 -29.094 -1.355 1 97.94 549 VAL B CA 1
ATOM 9274 C C . VAL B 1 549 ? -7.492 -28.422 -0.048 1 97.94 549 VAL B C 1
ATOM 9276 O O . VAL B 1 549 ? -7.945 -28.812 1.028 1 97.94 549 VAL B O 1
ATOM 9279 N N . TYR B 1 550 ? -6.672 -27.422 -0.117 1 98.31 550 TYR B N 1
ATOM 9280 C CA . TYR B 1 550 ? -6.176 -26.672 1.0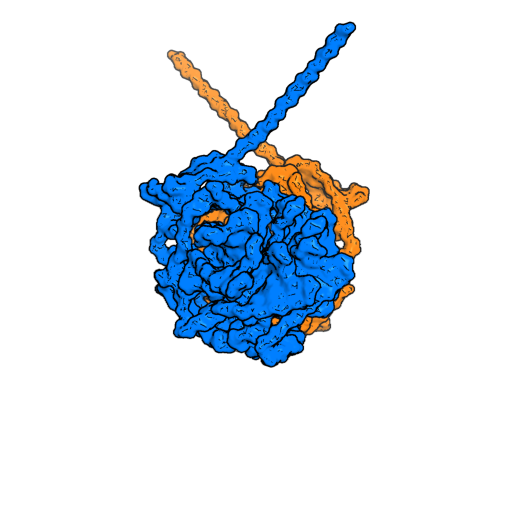41 1 98.31 550 TYR B CA 1
ATOM 9281 C C . TYR B 1 550 ? -6.543 -25.203 0.947 1 98.31 550 TYR B C 1
ATOM 9283 O O . TYR B 1 550 ? -5.906 -24.438 0.208 1 98.31 550 TYR B O 1
ATOM 9291 N N . PRO B 1 551 ? -7.512 -24.766 1.725 1 97.81 551 PRO B N 1
ATOM 9292 C CA . PRO B 1 551 ? -7.863 -23.344 1.733 1 97.81 551 PRO B CA 1
ATOM 9293 C C . PRO B 1 551 ? -6.797 -22.469 2.402 1 97.81 551 PRO B C 1
ATOM 9295 O O . PRO B 1 551 ? -6.223 -22.875 3.418 1 97.81 551 PRO B O 1
ATOM 9298 N N . MET B 1 552 ? -6.508 -21.359 1.812 1 96.81 552 MET B N 1
ATOM 9299 C CA . MET B 1 552 ? -5.531 -20.422 2.369 1 96.81 552 MET B CA 1
ATOM 9300 C C . MET B 1 552 ? -6.188 -19.5 3.387 1 96.81 552 MET B C 1
ATOM 9302 O O . MET B 1 552 ? -7.402 -19.297 3.355 1 96.81 552 MET B O 1
ATOM 9306 N N . SER B 1 553 ? -5.391 -18.953 4.227 1 95.62 553 SER B N 1
ATOM 9307 C CA . SER B 1 553 ? -5.898 -18.172 5.348 1 95.62 553 SER B CA 1
ATOM 9308 C C . SER B 1 553 ? -6.355 -16.797 4.895 1 95.62 553 SER B C 1
ATOM 9310 O O . SER B 1 553 ? -7.16 -16.141 5.566 1 95.62 553 SER B O 1
ATOM 9312 N N . ARG B 1 554 ? -5.883 -16.344 3.773 1 96.19 554 ARG B N 1
ATOM 9313 C CA . ARG B 1 554 ? -6.223 -15.008 3.287 1 96.19 554 ARG B CA 1
ATOM 9314 C C . ARG B 1 554 ? -7.152 -15.086 2.08 1 96.19 554 ARG B C 1
ATOM 9316 O O . ARG B 1 554 ? -6.945 -15.898 1.181 1 96.19 554 ARG B O 1
ATOM 9323 N N . LYS B 1 555 ? -8.125 -14.219 2.111 1 95 555 LYS B N 1
ATOM 9324 C CA . LYS B 1 555 ? -8.891 -14.023 0.881 1 95 555 LYS B CA 1
ATOM 9325 C C . LYS B 1 555 ? -8.047 -13.336 -0.188 1 95 555 LYS B C 1
ATOM 9327 O O . LYS B 1 555 ? -7.09 -12.625 0.131 1 95 555 LYS B O 1
ATOM 9332 N N . VAL B 1 556 ? -8.398 -13.664 -1.446 1 96.19 556 VAL B N 1
ATOM 9333 C CA . VAL B 1 556 ? -7.703 -13.164 -2.627 1 96.19 556 VAL B CA 1
ATOM 9334 C C . VAL B 1 556 ? -6.27 -13.68 -2.645 1 96.19 556 VAL B C 1
ATOM 9336 O O . VAL B 1 556 ? -5.32 -12.906 -2.742 1 96.19 556 VAL B O 1
ATOM 9339 N N . THR B 1 557 ? -6.121 -14.922 -2.43 1 96.81 557 THR B N 1
ATOM 9340 C CA . THR B 1 557 ? -4.871 -15.633 -2.658 1 96.81 557 THR B CA 1
ATOM 9341 C C . THR B 1 557 ? -4.715 -16 -4.133 1 96.81 557 THR B C 1
ATOM 9343 O O . THR B 1 557 ? -5.531 -16.734 -4.688 1 96.81 557 THR B O 1
ATOM 9346 N N . PHE B 1 558 ? -3.74 -15.438 -4.742 1 97.25 558 PHE B N 1
ATOM 9347 C CA . PHE B 1 558 ? -3.428 -15.656 -6.148 1 97.25 558 PHE B CA 1
ATOM 9348 C C . PHE B 1 558 ? -2.055 -16.297 -6.305 1 97.25 558 PHE B C 1
ATOM 9350 O O . PHE B 1 558 ? -1.03 -15.633 -6.113 1 97.25 558 PHE B O 1
ATOM 9357 N N . THR B 1 559 ? -1.997 -17.516 -6.641 1 97.12 559 THR B N 1
ATOM 9358 C CA . THR B 1 559 ? -0.738 -18.25 -6.727 1 97.12 559 THR B CA 1
ATOM 9359 C C . THR B 1 559 ? -0.361 -18.5 -8.18 1 97.12 559 THR B C 1
ATOM 9361 O O . THR B 1 559 ? -1.229 -18.781 -9.016 1 97.12 559 THR B O 1
ATOM 9364 N N . ARG B 1 560 ? 0.979 -18.438 -8.453 1 96.56 560 ARG B N 1
ATOM 9365 C CA . ARG B 1 560 ? 1.426 -18.5 -9.844 1 96.56 560 ARG B CA 1
ATOM 9366 C C . ARG B 1 560 ? 2.406 -19.641 -10.047 1 96.56 560 ARG B C 1
ATOM 9368 O O . ARG B 1 560 ? 2.734 -19.984 -11.188 1 96.56 560 ARG B O 1
ATOM 9375 N N . ASP B 1 561 ? 2.893 -20.188 -8.992 1 97.5 561 ASP B N 1
ATOM 9376 C CA . ASP B 1 561 ? 3.912 -21.219 -9.086 1 97.5 561 ASP B CA 1
ATOM 9377 C C . ASP B 1 561 ? 3.9 -22.125 -7.852 1 97.5 561 ASP B C 1
ATOM 9379 O O . ASP B 1 561 ? 3.375 -21.734 -6.805 1 97.5 561 ASP B O 1
ATOM 9383 N N . ILE B 1 562 ? 4.367 -23.328 -8.023 1 98.5 562 ILE B N 1
ATOM 9384 C CA . ILE B 1 562 ? 4.465 -24.281 -6.934 1 98.5 562 ILE B CA 1
ATOM 9385 C C . ILE B 1 562 ? 5.824 -24.984 -6.977 1 98.5 562 ILE B C 1
ATOM 9387 O O . ILE B 1 562 ? 6.297 -25.359 -8.047 1 98.5 562 ILE B O 1
ATOM 9391 N N . GLU B 1 563 ? 6.469 -25.141 -5.875 1 98.5 563 GLU B N 1
ATOM 9392 C CA . GLU B 1 563 ? 7.73 -25.844 -5.684 1 98.5 563 GLU B CA 1
ATOM 9393 C C . GLU B 1 563 ? 7.641 -26.828 -4.516 1 98.5 563 GLU B C 1
ATOM 9395 O O . GLU B 1 563 ? 6.738 -26.719 -3.682 1 98.5 563 GLU B O 1
ATOM 9400 N N . PHE B 1 564 ? 8.609 -27.766 -4.496 1 98.38 564 PHE B N 1
ATOM 9401 C CA . PHE B 1 564 ? 8.555 -28.797 -3.461 1 98.38 564 PHE B CA 1
ATOM 9402 C C . PHE B 1 564 ? 9.891 -28.891 -2.73 1 98.38 564 PHE B C 1
ATOM 9404 O O . PHE B 1 564 ? 10.953 -28.797 -3.35 1 98.38 564 PHE B O 1
ATOM 9411 N N . SER B 1 565 ? 9.773 -29.062 -1.453 1 97.88 565 SER B N 1
ATOM 9412 C CA . SER B 1 565 ? 10.961 -29.453 -0.702 1 97.88 565 SER B CA 1
ATOM 9413 C C . SER B 1 565 ? 11.289 -30.922 -0.907 1 97.88 565 SER B C 1
ATOM 9415 O O . SER B 1 565 ? 10.5 -31.672 -1.486 1 97.88 565 SER B O 1
ATOM 9417 N N . LEU B 1 566 ? 12.422 -31.359 -0.377 1 95 566 LEU B N 1
ATOM 9418 C CA . LEU B 1 566 ? 12.867 -32.75 -0.53 1 95 566 LEU B CA 1
ATOM 9419 C C . LEU B 1 566 ? 11.984 -33.688 0.279 1 95 566 LEU B C 1
ATOM 9421 O O . LEU B 1 566 ? 11.82 -34.844 -0.087 1 95 566 LEU B O 1
ATOM 9425 N N . ASP B 1 567 ? 11.43 -33.156 1.311 1 93.69 567 ASP B N 1
ATOM 9426 C CA . ASP B 1 567 ? 10.609 -34 2.172 1 93.69 567 ASP B CA 1
ATOM 9427 C C . ASP B 1 567 ? 9.133 -33.906 1.786 1 93.69 567 ASP B C 1
ATOM 9429 O O . ASP B 1 567 ? 8.266 -34.375 2.521 1 93.69 567 ASP B O 1
ATOM 9433 N N . GLY B 1 568 ? 8.805 -33.188 0.713 1 93.75 568 GLY B N 1
ATOM 9434 C CA . GLY B 1 568 ? 7.48 -33.281 0.114 1 93.75 568 GLY B CA 1
ATOM 9435 C C . GLY B 1 568 ? 6.566 -32.125 0.484 1 93.75 568 GLY B C 1
ATOM 9436 O O . GLY B 1 568 ? 5.375 -32.156 0.174 1 93.75 568 GLY B O 1
ATOM 9437 N N . LYS B 1 569 ? 7.035 -31.109 1.145 1 97.5 569 LYS B N 1
ATOM 9438 C CA . LYS B 1 569 ? 6.227 -29.922 1.396 1 97.5 569 LYS B CA 1
ATOM 9439 C C . LYS B 1 569 ? 6.043 -29.109 0.122 1 97.5 569 LYS B C 1
ATOM 9441 O O . LYS B 1 569 ? 6.953 -29.016 -0.701 1 97.5 569 LYS B O 1
ATOM 9446 N N . ALA B 1 570 ? 4.879 -28.562 -0.023 1 98.62 570 ALA B N 1
ATOM 9447 C CA . ALA B 1 570 ? 4.602 -27.719 -1.181 1 98.62 570 ALA B CA 1
ATOM 9448 C C . ALA B 1 570 ? 4.727 -26.234 -0.824 1 98.62 570 ALA B C 1
ATOM 9450 O O . ALA B 1 570 ? 4.238 -25.797 0.223 1 98.62 570 ALA B O 1
ATOM 9451 N N . TYR B 1 571 ? 5.418 -25.5 -1.649 1 98.75 571 TYR B N 1
ATOM 9452 C CA . TYR B 1 571 ? 5.594 -24.062 -1.473 1 98.75 571 TYR B CA 1
ATOM 9453 C C . TYR B 1 571 ? 4.91 -23.281 -2.594 1 98.75 571 TYR B C 1
ATOM 9455 O O . TYR B 1 571 ? 4.926 -23.719 -3.75 1 98.75 571 TYR B O 1
ATOM 9463 N N . SER B 1 572 ? 4.301 -22.203 -2.312 1 98.5 572 SER B N 1
ATOM 9464 C CA . SER B 1 572 ? 3.779 -21.219 -3.25 1 98.5 572 SER B CA 1
ATOM 9465 C C . SER B 1 572 ? 3.824 -19.812 -2.652 1 98.5 572 SER B C 1
ATOM 9467 O O . SER B 1 572 ? 4.309 -19.625 -1.535 1 98.5 572 SER B O 1
ATOM 9469 N N . SER B 1 573 ? 3.516 -18.812 -3.393 1 97.62 573 SER B N 1
ATOM 9470 C CA . SER B 1 573 ? 3.461 -17.453 -2.893 1 97.62 573 SER B CA 1
ATOM 9471 C C . SER B 1 573 ? 2.158 -16.766 -3.297 1 97.62 573 SER B C 1
ATOM 9473 O O . SER B 1 573 ? 1.63 -17.016 -4.383 1 97.62 573 SER B O 1
ATOM 9475 N N . ASN B 1 574 ? 1.597 -16.016 -2.379 1 97.12 574 ASN B N 1
ATOM 9476 C CA . ASN B 1 574 ? 0.473 -15.148 -2.727 1 97.12 574 ASN B CA 1
ATOM 9477 C C . ASN B 1 574 ? 0.932 -13.922 -3.5 1 97.12 574 ASN B C 1
ATOM 9479 O O . ASN B 1 574 ? 1.419 -12.953 -2.906 1 97.12 574 ASN B O 1
ATOM 9483 N N . GLY B 1 575 ? 0.725 -14 -4.848 1 94.69 575 GLY B N 1
ATOM 9484 C CA . GLY B 1 575 ? 1.248 -12.953 -5.715 1 94.69 575 GLY B CA 1
ATOM 9485 C C . GLY B 1 575 ? 0.163 -12.164 -6.426 1 94.69 575 GLY B C 1
ATOM 9486 O O . GLY B 1 575 ? 0.274 -11.883 -7.621 1 94.69 575 GLY B O 1
ATOM 9487 N N . ALA B 1 576 ? -0.938 -11.914 -5.695 1 92.81 576 ALA B N 1
ATOM 9488 C CA . ALA B 1 576 ? -1.965 -11.07 -6.297 1 92.81 576 ALA B CA 1
ATOM 9489 C C . ALA B 1 576 ? -1.376 -9.742 -6.766 1 92.81 576 ALA B C 1
ATOM 9491 O O . ALA B 1 576 ? -0.541 -9.148 -6.078 1 92.81 576 ALA B O 1
ATOM 9492 N N . PHE B 1 577 ? -1.721 -9.328 -8.031 1 90 577 PHE B N 1
ATOM 9493 C CA . PHE B 1 577 ? -1.274 -8.047 -8.57 1 90 577 PHE B CA 1
ATOM 9494 C C . PHE B 1 577 ? -2.459 -7.121 -8.812 1 90 577 PHE B C 1
ATOM 9496 O O . PHE B 1 577 ? -3.195 -7.285 -9.781 1 90 577 PHE B O 1
ATOM 9503 N N . PRO B 1 578 ? -2.715 -6.109 -7.941 1 89.56 578 PRO B N 1
ATOM 9504 C CA . PRO B 1 578 ? -1.817 -5.664 -6.875 1 89.56 578 PRO B CA 1
ATOM 9505 C C . PRO B 1 578 ? -2.051 -6.402 -5.562 1 89.56 578 PRO B C 1
ATOM 9507 O O . PRO B 1 578 ? -3.127 -6.969 -5.348 1 89.56 578 PRO B O 1
ATOM 9510 N N . SER B 1 579 ? -1.105 -6.34 -4.688 1 93.81 579 SER B N 1
ATOM 9511 C CA . SER B 1 579 ? -1.194 -7.059 -3.418 1 93.81 579 SER B CA 1
ATOM 9512 C C . SER B 1 579 ? -2.184 -6.383 -2.471 1 93.81 579 SER B C 1
ATOM 9514 O O . SER B 1 579 ? -2.65 -7 -1.512 1 93.81 579 SER B O 1
ATOM 9516 N N . TRP B 1 580 ? -2.561 -5.148 -2.73 1 93.31 580 TRP B N 1
ATOM 9517 C CA . TRP B 1 580 ? -3.52 -4.52 -1.828 1 93.31 580 TRP B CA 1
ATOM 9518 C C . TRP B 1 580 ? -4.902 -5.145 -1.98 1 93.31 580 TRP B C 1
ATOM 9520 O O . TRP B 1 580 ? -5.793 -4.898 -1.167 1 93.31 580 TRP B O 1
ATOM 9530 N N . HIS B 1 581 ? -5.137 -5.98 -3.014 1 94.25 581 HIS B N 1
ATOM 9531 C CA . HIS B 1 581 ? -6.395 -6.711 -3.143 1 94.25 581 HIS B CA 1
ATOM 9532 C C . HIS B 1 581 ? -6.488 -7.832 -2.115 1 94.25 581 HIS B C 1
ATOM 9534 O O . HIS B 1 581 ? -7.582 -8.312 -1.809 1 94.25 581 HIS B O 1
ATOM 9540 N N . ILE B 1 582 ? -5.309 -8.312 -1.604 1 95.88 582 ILE B N 1
ATOM 9541 C CA . ILE B 1 582 ? -5.316 -9.344 -0.573 1 95.88 582 ILE B CA 1
ATOM 9542 C C . ILE B 1 582 ? -6.035 -8.828 0.67 1 95.88 582 ILE B C 1
ATOM 9544 O O . ILE B 1 582 ? -5.949 -7.641 1 1 95.88 582 ILE B O 1
ATOM 9548 N N . GLU B 1 583 ? -6.676 -9.68 1.351 1 94.31 583 GLU B N 1
ATOM 9549 C CA . GLU B 1 583 ? -7.535 -9.359 2.486 1 94.31 583 GLU B CA 1
ATOM 9550 C C . GLU B 1 583 ? -6.859 -8.359 3.424 1 94.31 583 GLU B C 1
ATOM 9552 O O . GLU B 1 583 ? -7.496 -7.41 3.889 1 94.31 583 GLU B O 1
ATOM 9557 N N . ASP B 1 584 ? -5.605 -8.578 3.762 1 94.06 584 ASP B N 1
ATOM 9558 C CA . ASP B 1 584 ? -4.883 -7.691 4.664 1 94.06 584 ASP B CA 1
ATOM 9559 C C . ASP B 1 584 ? -3.764 -6.953 3.93 1 94.06 584 ASP B C 1
ATOM 9561 O O . ASP B 1 584 ? -2.881 -6.367 4.559 1 94.06 584 ASP B O 1
ATOM 9565 N N . GLY B 1 585 ? -3.764 -7.051 2.568 1 93.62 585 GLY B N 1
ATOM 9566 C CA . GLY B 1 585 ? -2.785 -6.352 1.752 1 93.62 585 GLY B CA 1
ATOM 9567 C C . GLY B 1 585 ? -1.399 -6.961 1.824 1 93.62 585 GLY B C 1
ATOM 9568 O O . GLY B 1 585 ? -0.421 -6.352 1.391 1 93.62 585 GLY B O 1
ATOM 9569 N N . GLN B 1 586 ? -1.275 -8.133 2.424 1 95.19 586 GLN B N 1
ATOM 9570 C CA . GLN B 1 586 ? 0.032 -8.711 2.717 1 95.19 586 GLN B CA 1
ATOM 9571 C C . GLN B 1 586 ? 0.289 -9.953 1.867 1 95.19 586 GLN B C 1
ATOM 9573 O O . GLN B 1 586 ? -0.339 -10.992 2.074 1 95.19 586 GLN B O 1
ATOM 9578 N N . PRO B 1 587 ? 1.208 -9.875 0.901 1 96.62 587 PRO B N 1
ATOM 9579 C CA . PRO B 1 587 ? 1.649 -11.109 0.249 1 96.62 587 PRO B CA 1
ATOM 9580 C C . PRO B 1 587 ? 2.43 -12.031 1.188 1 96.62 587 PRO B C 1
ATOM 9582 O O . PRO B 1 587 ? 2.994 -11.562 2.182 1 96.62 587 PRO B O 1
ATOM 9585 N N . THR B 1 588 ? 2.473 -13.312 0.872 1 97.88 588 THR B N 1
ATOM 9586 C CA . THR B 1 588 ? 3.133 -14.273 1.744 1 97.88 588 THR B CA 1
ATOM 9587 C C . THR B 1 588 ? 3.805 -15.375 0.925 1 97.88 588 THR B C 1
ATOM 9589 O O . THR B 1 588 ? 3.404 -15.648 -0.209 1 97.88 588 THR B O 1
ATOM 9592 N N . LEU B 1 589 ? 4.867 -15.945 1.477 1 98.62 589 LEU B N 1
ATOM 9593 C CA . LEU B 1 589 ? 5.301 -17.297 1.128 1 98.62 589 LEU B CA 1
ATOM 9594 C C . LEU B 1 589 ? 4.492 -18.344 1.891 1 98.62 589 LEU B C 1
ATOM 9596 O O . LEU B 1 589 ? 4.281 -18.203 3.098 1 98.62 589 LEU B O 1
ATOM 9600 N N . MET B 1 590 ? 4.043 -19.344 1.228 1 98.56 590 MET B N 1
ATOM 9601 C CA . MET B 1 590 ? 3.215 -20.375 1.849 1 98.56 590 MET B CA 1
ATOM 9602 C C . MET B 1 590 ? 3.889 -21.734 1.767 1 98.56 590 MET B C 1
ATOM 9604 O O . MET B 1 590 ? 4.516 -22.062 0.757 1 98.56 590 MET B O 1
ATOM 9608 N N . GLU B 1 591 ? 3.727 -22.484 2.801 1 98.75 591 GLU B N 1
ATOM 9609 C CA . GLU B 1 591 ? 4.168 -23.875 2.898 1 98.75 591 GLU B CA 1
ATOM 9610 C C . GLU B 1 591 ? 3.033 -24.781 3.369 1 98.75 591 GLU B C 1
ATOM 9612 O O . GLU B 1 591 ? 2.432 -24.531 4.418 1 98.75 591 GLU B O 1
ATOM 9617 N N . VAL B 1 592 ? 2.725 -25.766 2.605 1 98.56 592 VAL B N 1
ATOM 9618 C CA . VAL B 1 592 ? 1.685 -26.719 2.975 1 98.56 592 VAL B CA 1
ATOM 9619 C C . VAL B 1 592 ? 2.314 -28.062 3.289 1 98.56 592 VAL B C 1
ATOM 9621 O O . VAL B 1 592 ? 3.033 -28.641 2.463 1 98.56 592 VAL B O 1
ATOM 9624 N N . THR B 1 593 ? 2.064 -28.562 4.438 1 98.06 593 THR B N 1
ATOM 9625 C CA . THR B 1 593 ? 2.395 -29.922 4.848 1 98.06 593 THR B CA 1
ATOM 9626 C C . THR B 1 593 ? 1.134 -30.766 4.945 1 98.06 593 THR B C 1
ATOM 9628 O O . THR B 1 593 ? 0.247 -30.484 5.754 1 98.06 593 THR B O 1
ATOM 9631 N N . GLN B 1 594 ? 1.095 -31.781 4.137 1 95.56 594 GLN B N 1
ATOM 9632 C CA . GLN B 1 594 ? -0.046 -32.688 4.168 1 95.56 594 GLN B CA 1
ATOM 9633 C C . GLN B 1 594 ? -0.028 -33.562 5.422 1 95.56 594 GLN B C 1
ATOM 9635 O O . GLN B 1 594 ? 1.036 -33.812 5.988 1 95.56 594 GLN B O 1
ATOM 9640 N N . SER B 1 595 ? -1.212 -33.938 5.789 1 89.56 595 SER B N 1
ATOM 9641 C CA . SER B 1 595 ? -1.297 -34.844 6.93 1 89.56 595 SER B CA 1
ATOM 9642 C C . SER B 1 595 ? -0.722 -36.219 6.594 1 89.56 595 SER B C 1
ATOM 9644 O O . SER B 1 595 ? -0.792 -36.656 5.445 1 89.56 595 SER B O 1
ATOM 9646 N N . LYS B 1 596 ? -0.042 -36.875 7.59 1 73.88 596 LYS B N 1
ATOM 9647 C CA . LYS B 1 596 ? 0.512 -38.219 7.418 1 73.88 596 LYS B CA 1
ATOM 9648 C C . LYS B 1 596 ? -0.597 -39.281 7.328 1 73.88 596 LYS B C 1
ATOM 9650 O O . LYS B 1 596 ? -1.646 -39.125 7.961 1 73.88 596 LYS B O 1
#

Foldseek 3Di:
DPPPPPPPPPPPPPPPPPVQQKEKEAEAAPVRAADWWKKKKKAAPDWWDADQVPVGHHDFPDKGFFQKMKIATAHNRNMDIGGHSRYQWIWIWIDDQQWDIDIGGGDGSRYYDYYHIYGDDDLLVRLLPAFQLLQLLLFDPDPDPLLLLLCQVFVVQFFFHRFPVLLDQDALVRVLVVVLLSVLLPGFRFPVNSVRVSHRSNVRSVVCSVVVVSRDHWFDADPLRHQKMKMWTFHDFLQWFFAEKDQQAVVRWIWTAGFQAQKIWIANPVTRIIGIHHDDDDPPFDRVALQNLNCVPPDDGHQRFGWAEWEAFPPQGWIWTHRQRFAWIWIADPVVRDIDTQGDDDAHGFHYWYADNQRWIWTDRFQLQWIKIADPVVSDIDIDHDDQPDPVLVVLSVCSSVVSVCSVVVNSSVVDGAHSLSSPTQGWAAWEAEPVGKIKTHRFSQQWIKIADPVVRDMDIGHHPAHGFHYWEAENQRWIWTFRFSQQWIWIADPVVGDIDIGHHSRRDSRRFGFQYWYAPRVQQKIWTWRARRQWIKIARNVVRDIHIGHDPKHRQGWRYWDAHPVGKIKTKRRRRSLCSIRNSTIIIMIMDTRD/DPPPPPPPPPPPPPPPPPVQQKEKEAEAAPVRAADWWKKKKKAAPDWWDADQVPVGHHDFPDKGFFQKMKIATAHNRNMDIGGHSRYQWIWIWIDDQQWDIDIGGGDGSRYYDYDHIYGDDDLLVRLLPAFQLLQLLLFDPDPDPLLSLLCQVFVVQFFAHRFPVLLDQDALVRVLVVVLLSVLLPGFRFPVSSVRVSHRSNVRSVVCSVVVVSRDHWFDADPLRHQKMKMWTFHDFLQWFFAEKDQQAVPRWIWTAGFQAQKIWIANPVGRIIGIHHDDDDPPFDRQALQNLNCVPPDDGHQRFGWAEWEAFPPQGWIWTHRQRFAWIWIADPVVRDIDTQGDDDAHGFHYWYADNQRWIWTDRFQLQWIKIADPVVSDIDIDHDDQPDPVLVVLSVCSSVVSVCSVVPNSSVVDGAHSLSSPTQGWAAWEAEPVGKIKTHRFSQQWIKIADPVVRDMDIDHHPAHGFHYWEAENVRWIWTFRFSQQWIWIADPVVGDIDIDHHSRRDSRRFGFQYWYADRVQQKIWTWRARRQWIKIARNVVRDIHIGHDPKHRFGWRYWYAHPVGKIKTKRRRRSLCSIRNSTIIIMIMDTRD

Secondary structure (DSSP, 8-state):
---------------------EEEEEEEETTSPBPSS-EEEEEESS------TTTSSPPTT--EE---EEEEE--TTSEEEEE-TT-SEEEEEEE-TTB--EEEEEEETT-EEEEEEPBP--HHHHHTTS-HHHHHHHS--TT-HHHHHHIIIIITTTS-SSSGGG-S---HHHHHHHHHHHHHHT----HHHHHHHHHHHHHHHHHHHH-GGGSPP-PPP-GGGTT-EEEEEE-S-TT--EEEEEE-TTT--EEEEETTTTEEEEE-TTT-EEEEEEPPPPTT--TTTT-GGGGTT-SS---SS-EEEEEE-TTT--EEEEETTSSEEEEE-TTT--EEEEE-SS-S-EEEEEE-TT-EEEEEETTTTEEEEEETTTTEEEEEEPPPSSHHHHHHHHTHHHHHHHHHTT--GGGS---TT-TT---EEEEEE-TTS-EEEEEGGGTEEEEEETTTTEEEEEE-SSS-EEEEEE-TTS-EEEEEGGGTEEEEEETTTTEEEEEE-TT-BTTB-----EEEETTTTEEEEEETTTTEEEEEETTT--EEEEE-SSSS------EE-TTS-EEEE---SSGGGSTTS--EEEEEE---/---------------------EEEEEEEETTSPBPSS-EEEEEESS------TTTSSPPTT--EE-PPEEEEE--TTSEEEEE-TT-SEEEEEEE-TTB--EEEEEEETT-EEEEEEPBP--HHHHHTTS-HHHHHHHS--TT-HHHHHHIIIIITTTS-SSSGGG-S---HHHHHHHHHHHHHHT----HHHHHHHHHHHHHHHHHHHH-GGGSPP-PPP-GGGTT-EEEEEE-S-TT--EEEEEE-TTT--EEEEETTTTEEEEE-TTT-EEEEEEPPPPTT--TTTT-GGGGTT-S----SS-EEEEEE-TTT--EEEEETTSSEEEEE-TTT--EEEEE-SS-S-EEEEEE-TT-EEEEEETTTTEEEEEETTTTEEEEEEPPPSSHHHHHHHHTHHHHHHHHHTT--GGGS---TT-TT---EEEEEE-TTS-EEEEEGGGTEEEEEETTTTEEEEEE-SSS-EEEEEE-TTS-EEEEEGGGTEEEEEETTTTEEEEEE-TT-BTTB-----EEEETTTTEEEEEETTTTEEEEEETTT--EEEEE-SSSS------EE-TTS-EEEE---SSGGGSTTS--EEEEEE---

Nearest PDB structures (foldseek):
  6qsd-assembly1_A  TM=7.738E-01  e=4.269E-14  synthetic construct
  8pkr-assembly1_A  TM=7.884E-01  e=1.344E-05  Mycobacterium tuberculosis
  3ww8-assembly1_B  TM=7.127E-01  e=7.853E-06  unclassified
  5chb-assembly1_C  TM=8.912E-01  e=4.671E-04  synthetic construct
  4zcn-assembly1_A  TM=8.898E-01  e=9.395E-04  synthetic construct

Solvent-accessible surface area (backbone atoms only — not comparable to full-atom values): 59922 Å² total; per-residue (Å²): 136,81,80,76,78,74,79,77,78,77,76,76,75,74,69,73,67,68,71,79,31,35,24,35,42,35,36,21,32,81,89,64,48,52,35,53,60,32,40,38,36,41,34,46,50,47,36,34,60,76,59,24,76,51,68,39,30,55,50,67,72,46,77,48,46,39,50,56,31,43,32,37,32,18,34,74,78,6,36,38,75,46,76,39,83,85,40,65,40,23,27,42,34,41,42,38,93,58,37,52,70,43,83,44,72,80,38,52,22,60,38,76,47,73,50,66,40,48,73,55,82,51,62,66,62,46,50,65,70,37,39,19,22,25,45,50,51,51,46,60,66,70,90,48,65,63,49,52,40,45,45,43,50,36,58,42,66,57,28,62,50,48,34,79,91,60,72,49,80,47,48,42,68,52,36,44,52,50,50,41,52,42,26,39,60,63,36,62,56,21,55,69,45,61,68,45,45,21,54,39,53,26,50,27,42,43,51,38,72,75,39,43,84,62,40,47,77,57,62,75,87,59,75,65,36,49,69,22,38,38,36,33,36,71,48,78,35,45,61,30,20,35,39,25,51,38,53,38,78,88,79,64,33,38,37,40,23,23,21,41,53,20,32,41,35,38,32,33,83,89,75,24,44,29,36,33,40,66,64,82,73,57,93,83,53,37,77,38,24,78,48,32,37,41,55,63,84,51,90,65,74,61,20,34,37,26,35,40,22,46,31,59,34,82,84,79,53,34,34,39,30,20,22,29,30,37,52,39,40,36,36,36,34,80,84,81,69,45,76,46,78,48,79,50,87,76,66,33,31,32,42,29,44,34,54,40,97,84,47,35,38,35,32,17,14,21,74,54,38,26,39,38,34,36,34,62,90,76,69,43,78,47,76,45,80,55,82,60,94,42,70,65,24,42,49,34,53,67,44,39,66,56,52,49,51,40,31,54,72,60,48,65,51,65,76,55,86,33,51,89,54,36,55,58,46,41,26,25,35,18,44,31,65,28,80,86,60,35,35,38,35,21,17,24,48,58,22,26,35,35,40,33,39,75,88,78,66,46,71,49,79,43,78,48,99,55,63,28,32,31,21,39,29,48,34,82,84,53,32,38,37,32,16,22,23,47,54,10,25,34,34,40,36,36,73,90,77,69,45,78,45,79,43,73,42,81,60,32,36,94,45,32,31,40,23,47,15,44,30,52,42,53,88,79,41,30,41,35,36,33,26,23,28,54,20,29,41,35,37,28,33,66,86,78,67,46,76,43,68,44,76,53,96,46,54,62,28,21,29,53,38,59,34,55,50,96,87,67,34,40,33,38,27,33,22,22,50,52,9,52,68,15,33,44,16,62,20,27,42,36,38,40,38,77,44,132,134,81,78,77,80,75,80,77,77,79,74,77,77,75,70,72,67,70,69,79,32,36,25,34,42,33,36,21,33,80,87,63,48,51,35,54,60,32,39,39,36,41,33,47,49,46,36,35,60,77,58,25,76,50,68,40,30,57,49,66,71,47,77,48,44,37,51,56,32,43,33,37,31,18,35,74,78,6,36,37,76,46,79,38,82,86,39,66,40,24,27,42,32,42,41,38,94,59,37,53,68,46,83,44,71,81,39,53,23,60,37,76,48,74,50,66,41,49,72,56,81,53,60,66,63,45,51,66,70,36,36,20,23,24,44,50,51,50,46,59,68,70,88,47,65,65,49,48,40,45,46,43,51,35,58,42,65,57,27,65,52,49,34,79,90,59,72,48,79,47,46,39,68,52,37,45,52,49,51,39,53,41,25,38,57,63,37,61,57,21,54,70,45,62,67,44,44,21,55,39,51,26,50,28,41,45,50,38,72,75,40,44,84,61,40,49,76,55,61,77,87,58,75,66,38,50,70,22,40,38,38,32,34,72,48,78,36,44,62,29,20,34,40,26,52,37,53,39,78,88,78,63,32,38,37,40,22,23,20,41,52,20,33,40,36,38,32,34,83,91,74,23,44,30,37,32,40,66,63,83,72,56,93,83,52,37,73,38,24,78,49,31,38,41,56,63,83,51,88,65,72,61,21,35,36,26,35,40,22,48,30,59,35,83,84,80,53,34,33,39,32,20,22,28,29,38,52,41,40,36,35,34,33,79,84,82,69,46,75,45,78,47,78,49,87,77,66,34,31,31,39,30,45,33,53,42,96,86,48,36,37,35,32,18,14,22,74,54,37,27,39,38,34,38,35,63,90,76,68,44,76,47,75,45,81,57,81,60,92,41,71,65,24,42,50,35,52,68,43,39,67,57,52,48,50,39,31,55,72,60,47,65,51,65,76,56,85,32,49,89,55,37,53,56,45,40,25,25,35,20,45,32,67,29,82,88,59,34,36,37,36,21,19,23,48,59,23,24,37,35,40,33,37,75,88,76,68,46,69,49,79,43,77,49,97,54,61,28,31,31,21,38,29,48,33,81,85,54,32,38,36,32,16,23,22,45,55,11,25,34,34,40,35,35,74,91,78,69,45,77,46,79,43,74,41,82,60,32,35,93,45,31,28,40,23,46,15,44,30,53,42,53,90,79,42,31,41,36,35,31,26,23,28,54,19,29,41,35,36,28,34,67,86,77,67,47,77,41,67,45,76,54,96,45,53,63,27,21,30,53,35,61,35,55,50,95,87,66,35,40,32,37,27,35,22,22,49,51,9,51,68,16,34,44,17,61,19,29,43,35,37,42,38,76,44,132

Organism: Leptospira biflexa serovar Patoc (strain Patoc 1 / ATCC 23582 / Paris) (NCBI:txid456481)

InterPro domains:
  IPR015943 WD40/YVTN repeat-like-containing domain superfamily [G3DSA:2.130.10.10] (217-402)
  IPR015943 WD40/YVTN repeat-like-containing domain superfamily [G3DSA:2.130.10.10] (413-586)
  IPR051344 Virginiamycin B lyase [PTHR40274] (296-569)

Sequence (1192 aa):
MKSKFVFVLFFSYFCTYASLSAIQVDVKDITGKSLDLVMVTIKAEKPQVPPRDDHGYPPEGLEFFITPEVTMFTSPNGKVNIPFPYAPQVIIRLRKIGYKDLNLRSYSNGSSVSFRMEKITDPNQLVGQYPSNSWVAALEFGEDKDLRKTYLEQCGFCHQQGSFFMRRAFTEGDWEEIINRMMGYGARPHGKAKKKLPGILANAYVDLLKHPERVKPGRTWGKELYGAVIREWPMGDSFSQMHDLLFHKKTGLVYVGDNIQDRLWEINPNTGKTVVYKVPKQPEDELGGLLPGRLRSFQKHETYVGLHSLAESPIDGHIFITPSLQKRITEFDPFTKKFKDHMFQNGLYPHTIRIDEKDRVWFTLALSNQVGMFDRTNNTFHYYDLPARTKKESFSLWISGFIIKLMNWGFPMHLLPVDERVSGMPLPYGIDVAPNGKVWFTRLHADTIGVIDPKDDSFQLITTPFQGPRRLRVDRNNHVWISVFPEGSIARYTPEDGKFKLYPLPTAIDGVETPYSLNVDRKSNLVWVTGTSSDNLMAMDINTETWKVYPMSRKVTFTRDIEFSLDGKAYSSNGAFPSWHIEDGQPTLMEVTQSKMKSKFVFVLFFSYFCTYASLSAIQVDVKDITGKSLDLVMVTIKAEKPQVPPRDDHGYPPEGLEFFITPEVTMFTSPNGKVNIPFPYAPQVIIRLRKIGYKDLNLRSYSNGSSVSFRMEKITDPNQLVGQYPSNSWVAALEFGEDKDLRKTYLEQCGFCHQQGSFFMRRAFTEGDWEEIINRMMGYGARPHGKAKKKLPGILANAYVDLLKHPERVKPGRTWGKELYGAVIREWPMGDSFSQMHDLLFHKKTGLVYVGDNIQDRLWEINPNTGKTVVYKVPKQPEDELGGLLPGRLRSFQKHETYVGLHSLAESPIDGHIFITPSLQKRITEFDPFTKKFKDHMFQNGLYPHTIRIDEKDRVWFTLALSNQVGMFDRTNNTFHYYDLPARTKKESFSLWISGFIIKLMNWGFPMHLLPVDERVSGMPLPYGIDVAPNGKVWFTRLHADTIGVIDPKDDSFQLITTPFQGPRRLRVDRNNHVWISVFPEGSIARYTPEDGKFKLYPLPTAIDGVETPYSLNVDRKSNLVWVTGTSSDNLMAMDINTETWKVYPMSRKVTFTRDIEFSLDGKAYSSNGAFPSWHIEDGQPTLMEVTQSK

Radius of gyration: 31.69 Å; Cα contacts (8 Å, |Δi|>4): 3109; chains: 2; bounding box: 84×95×122 Å

pLDDT: mean 92.1, std 12.13, range [22.59, 98.94]